Protein AF-A0AAX6MXW3-F1 (afdb_monomer)

Structure (mmCIF, N/CA/C/O backbone):
data_AF-A0AAX6MXW3-F1
#
_entry.id   AF-A0AAX6MXW3-F1
#
loop_
_atom_site.group_PDB
_atom_site.id
_atom_site.type_symbol
_atom_site.label_atom_id
_atom_site.label_alt_id
_atom_site.label_comp_id
_atom_site.label_asym_id
_atom_site.label_entity_id
_atom_site.label_seq_id
_atom_site.pdbx_PDB_ins_code
_atom_site.Cartn_x
_atom_site.Cartn_y
_atom_site.Cartn_z
_atom_site.occupancy
_atom_site.B_iso_or_equiv
_atom_site.auth_seq_id
_atom_site.auth_comp_id
_atom_site.auth_asym_id
_atom_site.auth_atom_id
_atom_site.pdbx_PDB_model_num
ATOM 1 N N . MET A 1 1 ? 44.925 -39.074 -5.040 1.00 27.02 1 MET A N 1
ATOM 2 C CA . MET A 1 1 ? 45.572 -38.226 -4.019 1.00 27.02 1 MET A CA 1
ATOM 3 C C . MET A 1 1 ? 45.218 -36.784 -4.339 1.00 27.02 1 MET A C 1
ATOM 5 O O . MET A 1 1 ? 45.771 -36.233 -5.280 1.00 27.02 1 MET A O 1
ATOM 9 N N . ALA A 1 2 ? 44.197 -36.229 -3.680 1.00 30.31 2 ALA A N 1
ATOM 10 C CA . ALA A 1 2 ? 43.803 -34.839 -3.887 1.00 30.31 2 ALA A CA 1
ATOM 11 C C . ALA A 1 2 ? 44.878 -33.940 -3.267 1.00 30.31 2 ALA A C 1
ATOM 13 O O . ALA A 1 2 ? 45.179 -34.074 -2.083 1.00 30.31 2 ALA A O 1
ATOM 14 N N . SER A 1 3 ? 45.482 -33.079 -4.085 1.00 34.25 3 SER A N 1
ATOM 15 C CA . SER A 1 3 ? 46.321 -31.974 -3.628 1.00 34.25 3 SER A CA 1
ATOM 16 C C . SER A 1 3 ? 45.526 -31.177 -2.591 1.00 34.25 3 SER A C 1
ATOM 18 O O . SER A 1 3 ? 44.526 -30.546 -2.938 1.00 34.25 3 SER A O 1
ATOM 20 N N . GLN A 1 4 ? 45.913 -31.274 -1.316 1.00 42.66 4 GLN A N 1
ATOM 21 C CA . GLN A 1 4 ? 45.408 -30.387 -0.274 1.00 42.66 4 GLN A CA 1
ATOM 22 C C . GLN A 1 4 ? 45.800 -28.974 -0.689 1.00 42.66 4 GLN A C 1
ATOM 24 O O . GLN A 1 4 ? 46.971 -28.600 -0.634 1.00 42.66 4 GLN A O 1
ATOM 29 N N . THR A 1 5 ? 44.834 -28.210 -1.186 1.00 57.94 5 THR A N 1
ATOM 30 C CA . THR A 1 5 ? 45.064 -26.813 -1.531 1.00 57.94 5 THR A CA 1
ATOM 31 C C . THR A 1 5 ? 45.375 -26.100 -0.221 1.00 57.94 5 THR A C 1
ATOM 33 O O . THR A 1 5 ? 44.534 -26.088 0.676 1.00 57.94 5 THR A O 1
ATOM 36 N N . GLN A 1 6 ? 46.605 -25.603 -0.061 1.00 69.12 6 GLN A N 1
ATOM 37 C CA . GLN A 1 6 ? 47.011 -24.915 1.164 1.00 69.12 6 GLN A CA 1
ATOM 38 C C . GLN A 1 6 ? 46.055 -23.750 1.426 1.00 69.12 6 GLN A C 1
ATOM 40 O O . GLN A 1 6 ? 45.820 -22.921 0.544 1.00 69.12 6 GLN A O 1
ATOM 45 N N . LEU A 1 7 ? 45.491 -23.717 2.634 1.00 80.62 7 LEU A N 1
ATOM 46 C CA . LEU A 1 7 ? 44.630 -22.632 3.080 1.00 80.62 7 LEU A CA 1
ATOM 47 C C . LEU A 1 7 ? 45.453 -21.329 3.070 1.00 80.62 7 LEU A C 1
ATOM 49 O O . LEU A 1 7 ? 46.535 -21.308 3.664 1.00 80.62 7 LEU A O 1
ATOM 53 N N . PRO A 1 8 ? 44.999 -20.257 2.394 1.00 85.56 8 PRO A N 1
ATOM 54 C CA . PRO A 1 8 ? 45.670 -18.965 2.447 1.00 85.56 8 PRO A CA 1
ATOM 55 C C . PRO A 1 8 ? 45.870 -18.510 3.894 1.00 85.56 8 PRO A C 1
ATOM 57 O O . PRO A 1 8 ? 44.951 -18.612 4.701 1.00 85.56 8 PRO A O 1
ATOM 60 N N . SER A 1 9 ? 47.034 -17.939 4.212 1.00 82.75 9 SER A N 1
ATOM 61 C CA . SER A 1 9 ? 47.366 -17.471 5.570 1.00 82.75 9 SER A CA 1
ATOM 62 C C . SER A 1 9 ? 46.420 -16.393 6.113 1.00 82.75 9 SER A C 1
ATOM 64 O O . SER A 1 9 ? 46.393 -16.147 7.314 1.00 82.75 9 SER A O 1
ATOM 66 N N . SER A 1 10 ? 45.648 -15.745 5.237 1.00 83.06 10 SER A N 1
ATOM 67 C CA . SER A 1 10 ? 44.632 -14.755 5.593 1.00 83.06 10 SER A CA 1
ATOM 68 C C . SER A 1 10 ? 43.326 -15.355 6.117 1.00 83.06 10 SER A C 1
ATOM 70 O O . SER A 1 10 ? 42.528 -14.611 6.673 1.00 83.06 10 SER A O 1
ATOM 72 N N . ILE A 1 11 ? 43.080 -16.649 5.889 1.00 86.62 11 ILE A N 1
ATOM 73 C CA . ILE A 1 11 ? 41.862 -17.350 6.308 1.00 86.62 11 ILE A CA 1
ATOM 74 C C . ILE A 1 11 ? 42.149 -18.038 7.641 1.00 86.62 11 ILE A C 1
ATOM 76 O O . ILE A 1 11 ? 43.060 -18.860 7.740 1.00 86.62 11 ILE A O 1
ATOM 80 N N . THR A 1 12 ? 41.384 -17.694 8.674 1.00 74.88 12 THR A N 1
ATOM 81 C CA . THR A 1 12 ? 41.641 -18.152 10.050 1.00 74.88 12 THR A CA 1
ATOM 82 C C . THR A 1 12 ? 40.852 -19.402 10.419 1.00 74.88 12 THR A C 1
ATOM 84 O O . THR A 1 12 ? 41.244 -20.119 11.340 1.00 74.88 12 THR A O 1
ATOM 87 N N . THR A 1 13 ? 39.774 -19.701 9.689 1.00 83.50 13 THR A N 1
ATOM 88 C CA . THR A 1 13 ? 38.936 -20.885 9.912 1.00 83.50 13 THR A CA 1
ATOM 89 C C . THR A 1 13 ? 38.940 -21.791 8.677 1.00 83.50 13 THR A C 1
ATOM 91 O O . THR A 1 13 ? 38.786 -21.301 7.561 1.00 83.50 13 THR A O 1
ATOM 94 N N . PRO A 1 14 ? 39.149 -23.112 8.814 1.00 87.31 14 PRO A N 1
ATOM 95 C CA . PRO A 1 14 ? 39.123 -24.006 7.660 1.00 87.31 14 PRO A CA 1
ATOM 96 C C . PRO A 1 14 ? 37.699 -24.117 7.082 1.00 87.31 14 PRO A C 1
ATOM 98 O O . PRO A 1 14 ? 36.737 -24.144 7.855 1.00 87.31 14 PRO A O 1
ATOM 101 N N . PRO A 1 15 ? 37.539 -24.238 5.748 1.00 92.38 15 PRO A N 1
ATOM 102 C CA . PRO A 1 15 ? 36.225 -24.408 5.142 1.00 92.38 15 PRO A CA 1
ATOM 103 C C . PRO A 1 15 ? 35.591 -25.743 5.565 1.00 92.38 15 PRO A C 1
ATOM 105 O O . PRO A 1 15 ? 36.299 -26.750 5.704 1.00 92.38 15 PRO A O 1
ATOM 108 N N . PRO A 1 16 ? 34.257 -25.803 5.719 1.00 92.88 16 PRO A N 1
ATOM 109 C CA . PRO A 1 16 ? 33.567 -27.053 5.993 1.00 92.88 16 PRO A CA 1
ATOM 110 C C . PRO A 1 16 ? 33.750 -28.044 4.838 1.00 92.88 16 PRO A C 1
ATOM 112 O O . PRO A 1 16 ? 33.823 -27.679 3.664 1.00 92.88 16 PRO A O 1
ATOM 115 N N . THR A 1 17 ? 33.801 -29.334 5.173 1.00 91.69 17 THR A N 1
ATOM 116 C CA . THR A 1 17 ? 33.924 -30.388 4.161 1.00 91.69 17 THR A CA 1
ATOM 117 C C . THR A 1 17 ? 32.619 -30.538 3.386 1.00 91.69 17 THR A C 1
ATOM 119 O O . THR A 1 17 ? 31.556 -30.748 3.976 1.00 91.69 17 THR A O 1
ATOM 122 N N . VAL A 1 18 ? 32.719 -30.495 2.057 1.00 94.19 18 VAL A N 1
ATOM 123 C CA . VAL A 1 18 ? 31.606 -30.760 1.143 1.00 94.19 18 VAL A CA 1
ATOM 124 C C . VAL A 1 18 ? 31.901 -32.042 0.364 1.00 94.19 18 VAL A C 1
ATOM 126 O O . VAL A 1 18 ? 32.863 -32.063 -0.407 1.00 94.19 18 VAL A O 1
ATOM 129 N N . PRO A 1 19 ? 31.112 -33.118 0.554 1.00 91.38 19 PRO A N 1
ATOM 130 C CA . PRO A 1 19 ? 31.271 -34.351 -0.208 1.00 91.38 19 PRO A CA 1
ATOM 131 C C . PRO A 1 19 ? 31.205 -34.084 -1.708 1.00 91.38 19 PRO A C 1
ATOM 133 O O . PRO A 1 19 ? 30.452 -33.215 -2.142 1.00 91.38 19 PRO A O 1
ATOM 136 N N . ASP A 1 20 ? 31.983 -34.836 -2.483 1.00 94.25 20 ASP A N 1
ATOM 137 C CA . ASP A 1 20 ? 32.010 -34.768 -3.945 1.00 94.25 20 ASP A CA 1
ATOM 138 C C . ASP A 1 20 ? 32.158 -33.349 -4.531 1.00 94.25 20 ASP A C 1
ATOM 140 O O . ASP A 1 20 ? 31.657 -33.053 -5.619 1.00 94.25 20 ASP A O 1
ATOM 144 N N . SER A 1 21 ? 32.863 -32.471 -3.820 1.00 95.88 21 SER A N 1
ATOM 145 C CA . SER A 1 21 ? 33.215 -31.122 -4.259 1.00 95.88 21 SER A CA 1
ATOM 146 C C . SER A 1 21 ? 34.694 -30.855 -3.992 1.00 95.88 21 SER A C 1
ATOM 148 O O . SER A 1 21 ? 35.274 -31.376 -3.040 1.00 95.88 21 SER A O 1
ATOM 150 N N . ILE A 1 22 ? 35.319 -30.034 -4.832 1.00 96.94 22 ILE A N 1
ATOM 151 C CA . ILE A 1 22 ? 36.692 -29.556 -4.649 1.00 96.94 22 ILE A CA 1
ATOM 152 C C . ILE A 1 22 ? 36.622 -28.080 -4.267 1.00 96.94 22 ILE A C 1
ATOM 154 O O . ILE A 1 22 ? 36.053 -27.277 -5.008 1.00 96.94 22 ILE A O 1
ATOM 158 N N . ILE A 1 23 ? 37.209 -27.738 -3.121 1.00 97.12 23 ILE A N 1
ATOM 159 C CA . ILE A 1 23 ? 37.281 -26.372 -2.596 1.00 97.12 23 ILE A CA 1
ATOM 160 C C . ILE A 1 23 ? 38.716 -25.873 -2.738 1.00 97.12 23 ILE A C 1
ATOM 162 O O . ILE A 1 23 ? 39.649 -26.569 -2.343 1.00 97.12 23 ILE A O 1
ATOM 166 N N . SER A 1 24 ? 38.904 -24.692 -3.324 1.00 96.38 24 SER A N 1
ATOM 167 C CA . SER A 1 24 ? 40.233 -24.119 -3.571 1.00 96.38 24 SER A CA 1
ATOM 168 C C . SER A 1 24 ? 40.210 -22.586 -3.582 1.00 96.38 24 SER A C 1
ATOM 170 O O . SER A 1 24 ? 39.143 -21.977 -3.637 1.00 96.38 24 SER A O 1
ATOM 172 N N . PHE A 1 25 ? 41.392 -21.962 -3.547 1.00 96.56 25 PHE A N 1
ATOM 173 C CA . PHE A 1 25 ? 41.566 -20.503 -3.477 1.00 96.56 25 PHE A CA 1
ATOM 174 C C . PHE A 1 25 ? 42.550 -20.015 -4.557 1.00 96.56 25 PHE A C 1
ATOM 176 O O . PHE A 1 25 ? 43.692 -19.666 -4.256 1.00 96.56 25 PHE A O 1
ATOM 183 N N . PRO A 1 26 ? 42.162 -20.047 -5.844 1.00 94.94 26 PRO A N 1
ATOM 184 C CA . PRO A 1 26 ? 43.084 -19.833 -6.966 1.00 94.94 26 PRO A CA 1
ATOM 185 C C . PRO A 1 26 ? 43.507 -18.370 -7.173 1.00 94.94 26 PRO A C 1
ATOM 187 O O . PRO A 1 26 ? 44.407 -18.104 -7.974 1.00 94.94 26 PRO A O 1
ATOM 190 N N . ARG A 1 27 ? 42.847 -17.412 -6.509 1.00 95.56 27 ARG A N 1
ATOM 191 C CA . ARG A 1 27 ? 43.162 -15.976 -6.535 1.00 95.56 27 ARG A CA 1
ATOM 192 C C . ARG A 1 27 ? 42.950 -15.377 -5.135 1.00 95.56 27 ARG A C 1
ATOM 194 O O . ARG A 1 27 ? 42.122 -15.895 -4.383 1.00 95.56 27 ARG A O 1
ATOM 201 N N . PRO A 1 28 ? 43.650 -14.284 -4.775 1.00 93.00 28 PRO A N 1
ATOM 202 C CA . PRO A 1 28 ? 43.425 -13.599 -3.503 1.00 93.00 28 PRO A CA 1
ATOM 203 C C . PRO A 1 28 ? 41.952 -13.225 -3.318 1.00 93.00 28 PRO A C 1
ATOM 205 O O . PRO A 1 28 ? 41.339 -12.685 -4.236 1.00 93.00 28 PRO A O 1
ATOM 208 N N . HIS A 1 29 ? 41.408 -13.494 -2.130 1.00 95.25 29 HIS A N 1
ATOM 209 C CA . HIS A 1 29 ? 40.016 -13.213 -1.752 1.00 95.25 29 HIS A CA 1
ATOM 210 C C . HIS A 1 29 ? 38.926 -13.957 -2.550 1.00 95.25 29 HIS A C 1
ATOM 212 O O . HIS A 1 29 ? 37.743 -13.644 -2.382 1.00 95.25 29 HIS A O 1
ATOM 218 N N . VAL A 1 30 ? 39.293 -14.932 -3.393 1.00 97.62 30 VAL A N 1
ATOM 219 C CA . VAL A 1 30 ? 38.350 -15.684 -4.232 1.00 97.62 30 VAL A CA 1
ATOM 220 C C . VAL A 1 30 ? 38.250 -17.138 -3.780 1.00 97.62 30 VAL A C 1
ATOM 222 O O . VAL A 1 30 ? 39.250 -17.856 -3.739 1.00 97.62 30 VAL A O 1
ATOM 225 N N . LEU A 1 31 ? 37.024 -17.575 -3.495 1.00 98.12 31 LEU A N 1
ATOM 226 C CA . LEU A 1 31 ? 36.678 -18.977 -3.253 1.00 98.12 31 LEU A CA 1
ATOM 227 C C . LEU A 1 31 ? 36.300 -19.655 -4.574 1.00 98.12 31 LEU A C 1
ATOM 229 O O . LEU A 1 31 ? 35.470 -19.130 -5.308 1.00 98.12 31 LEU A O 1
ATOM 233 N N . LEU A 1 32 ? 36.851 -20.834 -4.864 1.00 98.44 32 LEU A N 1
ATOM 234 C CA . LEU A 1 32 ? 36.419 -21.678 -5.980 1.00 98.44 32 LEU A CA 1
ATOM 235 C C . LEU A 1 32 ? 35.814 -22.984 -5.460 1.00 98.44 32 LEU A C 1
ATOM 237 O O . LEU A 1 32 ? 36.492 -23.775 -4.800 1.00 98.44 32 LEU A O 1
ATOM 241 N N . VAL A 1 33 ? 34.558 -23.226 -5.834 1.00 98.44 33 VAL A N 1
ATOM 242 C CA . VAL A 1 33 ? 33.805 -24.454 -5.562 1.00 98.44 33 VAL A CA 1
ATOM 243 C C . VAL A 1 33 ? 33.610 -25.218 -6.870 1.00 98.44 33 VAL A C 1
ATOM 245 O O . VAL A 1 33 ? 32.969 -24.732 -7.796 1.00 98.44 33 VAL A O 1
ATOM 248 N N . THR A 1 34 ? 34.159 -26.427 -6.967 1.00 98.31 34 THR A N 1
ATOM 249 C CA . THR A 1 34 ? 33.989 -27.294 -8.144 1.00 98.31 34 THR A CA 1
ATOM 250 C C . THR A 1 34 ? 33.186 -28.533 -7.776 1.00 98.31 34 THR A C 1
ATOM 252 O O . THR A 1 34 ? 33.670 -29.371 -7.017 1.00 98.31 34 THR A O 1
ATOM 255 N N . LEU A 1 35 ? 31.987 -28.687 -8.338 1.00 98.25 35 LEU A N 1
ATOM 256 C CA . LEU A 1 35 ? 31.195 -29.912 -8.199 1.00 98.25 35 LEU A CA 1
ATOM 257 C C . LEU A 1 35 ? 31.910 -31.070 -8.911 1.00 98.25 35 LEU A C 1
ATOM 259 O O . LEU A 1 35 ? 32.283 -30.963 -10.082 1.00 98.25 35 LEU A O 1
ATOM 263 N N . ASN A 1 36 ? 32.119 -32.184 -8.211 1.00 97.44 36 ASN A N 1
ATOM 264 C CA . ASN A 1 36 ? 33.025 -33.249 -8.636 1.00 97.44 36 ASN A CA 1
ATOM 265 C C . ASN A 1 36 ? 32.367 -34.640 -8.669 1.00 97.44 36 ASN A C 1
ATOM 267 O O . ASN A 1 36 ? 32.914 -35.616 -8.156 1.00 97.44 36 ASN A O 1
ATOM 271 N N . ARG A 1 37 ? 31.213 -34.745 -9.345 1.00 96.56 37 ARG A N 1
ATOM 272 C CA . ARG A 1 37 ? 30.553 -36.019 -9.709 1.00 96.56 37 ARG A CA 1
ATOM 273 C C . ARG A 1 37 ? 30.430 -36.144 -11.236 1.00 96.56 37 ARG A C 1
ATOM 275 O O . ARG A 1 37 ? 29.319 -36.284 -11.757 1.00 96.56 37 ARG A O 1
ATOM 282 N N . PRO A 1 38 ? 31.536 -36.108 -12.006 1.00 96.38 38 PRO A N 1
ATOM 283 C CA . PRO A 1 38 ? 31.471 -35.967 -13.464 1.00 96.38 38 PRO A CA 1
ATOM 284 C C . PRO A 1 38 ? 30.775 -37.152 -14.151 1.00 96.38 38 PRO A C 1
ATOM 286 O O . PRO A 1 38 ? 30.118 -36.976 -15.178 1.00 96.38 38 PRO A O 1
ATOM 289 N N . LYS A 1 39 ? 30.853 -38.357 -13.564 1.00 96.19 39 LYS A N 1
ATOM 290 C CA . LYS A 1 39 ? 30.149 -39.556 -14.057 1.00 96.19 39 LYS A CA 1
ATOM 291 C C . LYS A 1 39 ? 28.622 -39.431 -13.945 1.00 96.19 39 LYS A C 1
ATOM 293 O O . LYS A 1 39 ? 27.913 -40.001 -14.767 1.00 96.19 39 LYS A O 1
ATOM 298 N N . GLN A 1 40 ? 28.129 -38.673 -12.967 1.00 96.50 40 GLN A N 1
ATOM 299 C CA . GLN A 1 40 ? 26.714 -38.364 -12.738 1.00 96.50 40 GLN A CA 1
ATOM 300 C C . GLN A 1 40 ? 26.344 -36.965 -13.253 1.00 96.50 40 GLN A C 1
ATOM 302 O O . GLN A 1 40 ? 25.314 -36.422 -12.867 1.00 96.50 40 GLN A O 1
ATOM 307 N N . LEU A 1 41 ? 27.178 -36.359 -14.108 1.00 96.94 41 LEU A N 1
ATOM 308 C CA . LEU A 1 41 ? 26.967 -35.006 -14.642 1.00 96.94 41 LEU A CA 1
ATOM 309 C C . LEU A 1 41 ? 26.799 -33.944 -13.548 1.00 96.94 41 LEU A C 1
ATOM 311 O O . LEU A 1 41 ? 26.042 -32.988 -13.707 1.00 96.94 41 LEU A O 1
ATOM 315 N N . ASN A 1 42 ? 27.509 -34.133 -12.434 1.00 97.69 42 ASN A N 1
ATOM 316 C CA . ASN A 1 42 ? 27.457 -33.266 -11.262 1.00 97.69 42 ASN A CA 1
ATOM 317 C C . ASN A 1 42 ? 26.039 -33.101 -10.695 1.00 97.69 42 ASN A C 1
ATOM 319 O O . ASN A 1 42 ? 25.721 -32.059 -10.127 1.00 97.69 42 ASN A O 1
ATOM 323 N N . ALA A 1 43 ? 25.180 -34.117 -10.854 1.00 96.19 43 ALA A N 1
ATOM 324 C CA . ALA A 1 43 ? 23.908 -34.170 -10.148 1.00 96.19 43 ALA A CA 1
ATOM 325 C C . ALA A 1 43 ? 24.154 -34.155 -8.632 1.00 96.19 43 ALA A C 1
ATOM 327 O O . ALA A 1 43 ? 25.063 -34.837 -8.151 1.00 96.19 43 ALA A O 1
ATOM 328 N N . ILE A 1 44 ? 23.369 -33.381 -7.884 1.00 94.25 44 ILE A N 1
ATOM 329 C CA . ILE A 1 44 ? 23.595 -33.170 -6.449 1.00 94.25 44 ILE A CA 1
ATOM 330 C C . ILE A 1 44 ? 22.703 -34.142 -5.651 1.00 94.25 44 ILE A C 1
ATOM 332 O O . ILE A 1 44 ? 21.479 -34.080 -5.797 1.00 94.25 44 ILE A O 1
ATOM 336 N N . PRO A 1 45 ? 23.284 -35.049 -4.838 1.00 91.44 45 PRO A N 1
ATOM 337 C CA . PRO A 1 45 ? 22.541 -35.912 -3.933 1.00 91.44 45 PRO A CA 1
ATOM 338 C C . PRO A 1 45 ? 22.134 -35.145 -2.671 1.00 91.44 45 PRO A C 1
ATOM 340 O O . PRO A 1 45 ? 22.738 -34.127 -2.309 1.00 91.44 45 PRO A O 1
ATOM 343 N N . ARG A 1 46 ? 21.139 -35.659 -1.944 1.00 85.56 46 ARG A N 1
ATOM 344 C CA . ARG A 1 46 ? 20.495 -34.907 -0.855 1.00 85.56 46 ARG A CA 1
ATOM 345 C C . ARG A 1 46 ? 21.461 -34.387 0.229 1.00 85.56 46 ARG A C 1
ATOM 347 O O . ARG A 1 46 ? 21.356 -33.208 0.577 1.00 85.56 46 ARG A O 1
ATOM 354 N N . PRO A 1 47 ? 22.426 -35.175 0.748 1.00 88.50 47 PRO A N 1
ATOM 355 C CA . PRO A 1 47 ? 23.347 -34.700 1.787 1.00 88.50 47 PRO A CA 1
ATOM 356 C C . PRO A 1 47 ? 24.263 -33.558 1.329 1.00 88.50 47 PRO A C 1
ATOM 358 O O . PRO A 1 47 ? 24.671 -32.724 2.139 1.00 88.50 47 PRO A O 1
ATOM 361 N N . GLN A 1 48 ? 24.580 -33.503 0.031 1.00 93.00 48 GLN A N 1
ATOM 362 C CA . GLN A 1 48 ? 25.483 -32.495 -0.514 1.00 93.00 48 GLN A CA 1
ATOM 363 C C . GLN A 1 48 ? 24.840 -31.099 -0.500 1.00 93.00 48 GLN A C 1
ATOM 365 O O . GLN A 1 48 ? 25.563 -30.124 -0.326 1.00 93.00 48 GLN A O 1
ATOM 370 N N . HIS A 1 49 ? 23.504 -30.975 -0.577 1.00 91.50 49 HIS A N 1
ATOM 371 C CA . HIS A 1 49 ? 22.827 -29.674 -0.457 1.00 91.50 49 HIS A CA 1
ATOM 372 C C . HIS A 1 49 ? 23.122 -28.981 0.879 1.00 91.50 49 HIS A C 1
ATOM 374 O O . HIS A 1 49 ? 23.507 -27.817 0.891 1.00 91.50 49 HIS A O 1
ATOM 380 N N . PHE A 1 50 ? 22.986 -29.701 1.997 1.00 91.00 50 PHE A N 1
ATOM 381 C CA . PHE A 1 50 ? 23.252 -29.163 3.336 1.00 91.00 50 PHE A CA 1
ATOM 382 C C . PHE A 1 50 ? 24.736 -28.867 3.557 1.00 91.00 50 PHE A C 1
ATOM 384 O O . PHE A 1 50 ? 25.094 -27.936 4.271 1.00 91.00 50 PHE A O 1
ATOM 391 N N . ALA A 1 51 ? 25.619 -29.680 2.971 1.00 93.06 51 ALA A N 1
ATOM 392 C CA . ALA A 1 51 ? 27.052 -29.429 3.049 1.00 93.06 51 ALA A CA 1
ATOM 393 C C . ALA A 1 51 ? 27.448 -28.161 2.279 1.00 93.06 51 ALA A C 1
ATOM 395 O O . ALA A 1 51 ? 28.266 -27.389 2.772 1.00 93.06 51 ALA A O 1
ATOM 396 N N . LEU A 1 52 ? 26.838 -27.930 1.113 1.00 95.25 52 LEU A N 1
ATOM 397 C CA . LEU A 1 52 ? 27.015 -26.700 0.350 1.00 95.25 52 LEU A CA 1
ATOM 398 C C . LEU A 1 52 ? 26.448 -25.481 1.091 1.00 95.25 52 LEU A C 1
ATOM 400 O O . LEU A 1 52 ? 27.148 -24.485 1.170 1.00 95.25 52 LEU A O 1
ATOM 404 N N . GLU A 1 53 ? 25.256 -25.563 1.696 1.00 93.00 53 GLU A N 1
ATOM 405 C CA . GLU A 1 53 ? 24.699 -24.468 2.519 1.00 93.00 53 GLU A CA 1
ATOM 406 C C . GLU A 1 53 ? 25.687 -24.011 3.600 1.00 93.00 53 GLU A C 1
ATOM 408 O O . GLU A 1 53 ? 26.083 -22.849 3.615 1.00 93.00 53 GLU A O 1
ATOM 413 N N . ARG A 1 54 ? 26.215 -24.948 4.401 1.00 93.06 54 ARG A N 1
ATOM 414 C CA . ARG A 1 54 ? 27.224 -24.623 5.423 1.00 93.06 54 ARG A CA 1
ATOM 415 C C . ARG A 1 54 ? 28.485 -23.980 4.846 1.00 93.06 54 ARG A C 1
ATOM 417 O O . ARG A 1 54 ? 29.120 -23.172 5.517 1.00 93.06 54 ARG A O 1
ATOM 424 N N . LEU A 1 55 ? 28.888 -24.366 3.635 1.00 95.88 55 LEU A N 1
ATOM 425 C CA . LEU A 1 55 ? 30.027 -23.751 2.954 1.00 95.88 55 LEU A CA 1
ATOM 426 C C . LEU A 1 55 ? 29.730 -22.304 2.557 1.00 95.88 55 LEU A C 1
ATOM 428 O O . LEU A 1 55 ? 30.613 -21.460 2.695 1.00 95.88 55 LEU A O 1
ATOM 432 N N . TRP A 1 56 ? 28.520 -22.013 2.080 1.00 95.00 56 TRP A N 1
ATOM 433 C CA . TRP A 1 56 ? 28.115 -20.651 1.736 1.00 95.00 56 TRP A CA 1
ATOM 434 C C . TRP A 1 56 ? 28.001 -19.764 2.974 1.00 95.00 56 TRP A C 1
ATOM 436 O O . TRP A 1 56 ? 28.504 -18.644 2.944 1.00 95.00 56 TRP A O 1
ATOM 446 N N . ASP A 1 57 ? 27.460 -20.290 4.074 1.00 89.88 57 ASP A N 1
ATOM 447 C CA . ASP A 1 57 ? 27.401 -19.579 5.356 1.00 89.88 57 ASP A CA 1
ATOM 448 C C . ASP A 1 57 ? 28.807 -19.253 5.876 1.00 89.88 57 ASP A C 1
ATOM 450 O O . ASP A 1 57 ? 29.096 -18.123 6.273 1.00 89.88 57 ASP A O 1
ATOM 454 N N . TRP A 1 58 ? 29.722 -20.228 5.809 1.00 92.50 58 TRP A N 1
ATOM 455 C CA . TRP A 1 58 ? 31.131 -20.020 6.141 1.00 92.50 58 TRP A CA 1
ATOM 456 C C . TRP A 1 58 ? 31.786 -18.970 5.233 1.00 92.50 58 TRP A C 1
ATOM 458 O O . TRP A 1 58 ? 32.502 -18.091 5.709 1.00 92.50 58 TRP A O 1
ATOM 468 N N . TYR A 1 59 ? 31.523 -19.030 3.927 1.00 94.00 59 TYR A N 1
ATOM 469 C CA . TYR A 1 59 ? 32.032 -18.063 2.957 1.00 94.00 59 TYR A CA 1
ATOM 470 C C . TYR A 1 59 ? 31.551 -16.637 3.257 1.00 94.00 59 TYR A C 1
ATOM 472 O O . TYR A 1 59 ? 32.341 -15.694 3.167 1.00 94.00 59 TYR A O 1
ATOM 480 N N . ASP A 1 60 ? 30.288 -16.465 3.648 1.00 90.62 60 ASP A N 1
ATOM 481 C CA . ASP A 1 60 ? 29.738 -15.170 4.046 1.00 90.62 60 ASP A CA 1
ATOM 482 C C . ASP A 1 60 ? 30.362 -14.650 5.347 1.00 90.62 60 ASP A C 1
ATOM 484 O O . ASP A 1 60 ? 30.694 -13.465 5.425 1.00 90.62 60 ASP A O 1
ATOM 488 N N . ALA A 1 61 ? 30.649 -15.531 6.306 1.00 87.38 61 ALA A N 1
ATOM 489 C CA . ALA A 1 61 ? 31.306 -15.166 7.559 1.00 87.38 61 ALA A CA 1
ATOM 490 C C . ALA A 1 61 ? 32.811 -14.852 7.407 1.00 87.38 61 ALA A C 1
ATOM 492 O O . ALA A 1 61 ? 33.331 -14.009 8.132 1.00 87.38 61 ALA A O 1
ATOM 493 N N . GLU A 1 62 ? 33.525 -15.484 6.465 1.00 91.38 62 GLU A N 1
ATOM 494 C CA . GLU A 1 62 ? 34.990 -15.376 6.340 1.00 91.38 62 GLU A CA 1
ATOM 495 C C . GLU A 1 62 ? 35.443 -14.015 5.755 1.00 91.38 62 GLU A C 1
ATOM 497 O O . GLU A 1 62 ? 35.306 -13.784 4.545 1.00 91.38 62 GLU A O 1
ATOM 502 N N . PRO A 1 63 ? 36.024 -13.094 6.552 1.00 89.00 63 PRO A N 1
ATOM 503 C CA . PRO A 1 63 ? 36.314 -11.719 6.125 1.00 89.00 63 PRO A CA 1
ATOM 504 C C . PRO A 1 63 ? 37.340 -11.620 4.997 1.00 89.00 63 PRO A C 1
ATOM 506 O O . PRO A 1 63 ? 37.358 -10.640 4.248 1.00 89.00 63 PRO A O 1
ATOM 509 N N . ALA A 1 64 ? 38.229 -12.609 4.884 1.00 91.94 64 ALA A N 1
ATOM 510 C CA . ALA A 1 64 ? 39.246 -12.627 3.847 1.00 91.94 64 ALA A CA 1
ATOM 511 C C . ALA A 1 64 ? 38.684 -12.970 2.463 1.00 91.94 64 ALA A C 1
ATOM 513 O O . ALA A 1 64 ? 39.382 -12.750 1.474 1.00 91.94 64 ALA A O 1
ATOM 514 N N . LEU A 1 65 ? 37.454 -13.476 2.358 1.00 94.81 65 LEU A N 1
ATOM 515 C CA . LEU A 1 65 ? 36.814 -13.816 1.089 1.00 94.81 65 LEU A CA 1
ATOM 516 C C . LEU A 1 65 ? 35.818 -12.732 0.667 1.00 94.81 65 LEU A C 1
ATOM 518 O O . LEU A 1 65 ? 35.075 -12.198 1.487 1.00 94.81 65 LEU A O 1
ATOM 522 N N . ARG A 1 66 ? 35.816 -12.403 -0.631 1.00 95.06 66 ARG A N 1
ATOM 523 C CA . ARG A 1 66 ? 35.049 -11.275 -1.197 1.00 95.06 66 ARG A CA 1
ATOM 524 C C . ARG A 1 66 ? 34.201 -11.646 -2.411 1.00 95.06 66 ARG A C 1
ATOM 526 O O . ARG A 1 66 ? 33.212 -10.980 -2.675 1.00 95.06 66 ARG A O 1
ATOM 533 N N . CYS A 1 67 ? 34.566 -12.694 -3.146 1.00 98.00 67 CYS A N 1
ATOM 534 C CA . CYS A 1 67 ? 33.797 -13.214 -4.280 1.00 98.00 67 CYS A CA 1
ATOM 535 C C . CYS A 1 67 ? 33.998 -14.734 -4.376 1.00 98.00 67 CYS A C 1
ATOM 537 O O . CYS A 1 67 ? 35.073 -15.230 -4.029 1.00 98.00 67 CYS A O 1
ATOM 539 N N . ALA A 1 68 ? 32.981 -15.475 -4.803 1.00 98.38 68 ALA A N 1
ATOM 540 C CA . ALA A 1 68 ? 33.091 -16.907 -5.051 1.00 98.38 68 ALA A CA 1
ATOM 541 C C . ALA A 1 68 ? 32.803 -17.239 -6.516 1.00 98.38 68 ALA A C 1
ATOM 543 O O . ALA A 1 68 ? 32.038 -16.553 -7.190 1.00 98.38 68 ALA A O 1
ATOM 544 N N . VAL A 1 69 ? 33.400 -18.326 -6.993 1.00 98.81 69 VAL A N 1
ATOM 545 C CA . VAL A 1 69 ? 33.102 -18.945 -8.282 1.00 98.81 69 VAL A CA 1
ATOM 546 C C . VAL A 1 69 ? 32.643 -20.373 -8.032 1.00 98.81 69 VAL A C 1
ATOM 548 O O . VAL A 1 69 ? 33.294 -21.114 -7.294 1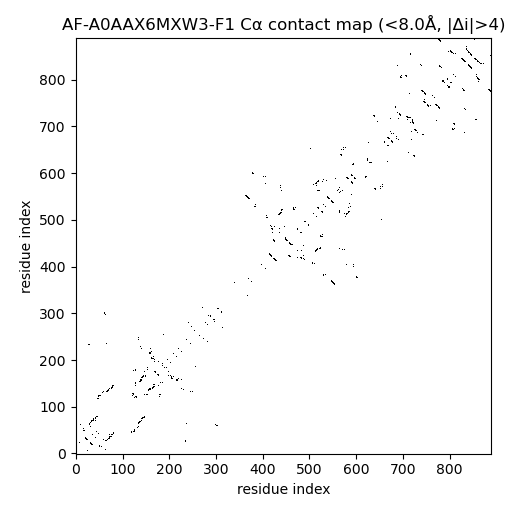.00 98.81 69 VAL A O 1
ATOM 551 N N . ILE A 1 70 ? 31.549 -20.777 -8.673 1.00 98.56 70 ILE A N 1
ATOM 552 C CA . ILE A 1 70 ? 31.110 -22.171 -8.722 1.00 98.56 70 ILE A CA 1
ATOM 553 C C . ILE A 1 70 ? 31.195 -22.712 -10.150 1.00 98.56 70 ILE A C 1
ATOM 555 O O . ILE A 1 70 ? 30.818 -22.040 -11.108 1.00 98.56 70 ILE A O 1
ATOM 559 N N . THR A 1 71 ? 31.687 -23.940 -10.303 1.00 98.56 71 THR A N 1
ATOM 560 C CA . THR A 1 71 ? 31.758 -24.649 -11.589 1.00 98.56 71 THR A CA 1
ATOM 561 C C . THR A 1 71 ? 31.561 -26.158 -11.416 1.00 98.56 71 THR A C 1
ATOM 563 O O . THR A 1 71 ? 31.473 -26.654 -10.290 1.00 98.56 71 THR A O 1
ATOM 566 N N . GLY A 1 72 ? 31.497 -26.906 -12.519 1.00 97.75 72 GLY A N 1
ATOM 567 C CA . GLY A 1 72 ? 31.427 -28.365 -12.516 1.00 97.75 72 GLY A CA 1
ATOM 568 C C . GLY A 1 72 ? 32.641 -29.014 -13.178 1.00 97.75 72 GLY A C 1
ATOM 569 O O . GLY A 1 72 ? 33.222 -28.500 -14.128 1.00 97.75 72 GLY A O 1
ATOM 570 N N . SER A 1 73 ? 33.026 -30.192 -12.699 1.00 96.81 73 SER A N 1
ATOM 571 C CA . SER A 1 73 ? 34.040 -31.021 -13.354 1.00 96.81 73 SER A CA 1
ATOM 572 C C . SER A 1 73 ? 33.485 -31.730 -14.601 1.00 96.81 73 SER A C 1
ATOM 574 O O . SER A 1 73 ? 32.321 -32.138 -14.655 1.00 96.81 73 SER A O 1
ATOM 576 N N . GLY A 1 74 ? 34.330 -31.939 -15.612 1.00 95.00 74 GLY A N 1
ATOM 577 C CA . GLY A 1 74 ? 33.953 -32.665 -16.827 1.00 95.00 74 GLY A CA 1
ATOM 578 C C . GLY A 1 74 ? 32.962 -31.898 -17.712 1.00 95.00 74 GLY A C 1
ATOM 579 O O . GLY A 1 74 ? 33.071 -30.690 -17.883 1.00 95.00 74 GLY A O 1
ATOM 580 N N . ARG A 1 75 ? 32.007 -32.616 -18.317 1.00 95.31 75 ARG A N 1
ATOM 581 C CA . ARG A 1 75 ? 31.125 -32.087 -19.381 1.00 95.31 75 ARG A CA 1
ATOM 582 C C . ARG A 1 75 ? 29.862 -31.360 -18.898 1.00 95.31 75 ARG A C 1
ATOM 584 O O . ARG A 1 75 ? 29.030 -30.970 -19.716 1.00 95.31 75 ARG A O 1
ATOM 591 N N . ALA A 1 76 ? 29.653 -31.267 -17.591 1.00 97.31 76 ALA A N 1
ATOM 592 C CA . ALA A 1 76 ? 28.454 -30.680 -17.008 1.00 97.31 76 ALA A CA 1
ATOM 593 C C . ALA A 1 76 ? 28.837 -29.649 -15.955 1.00 97.31 76 ALA A C 1
ATOM 595 O O . ALA A 1 76 ? 29.778 -29.865 -15.197 1.00 97.31 76 ALA A O 1
ATOM 596 N N . PHE A 1 77 ? 28.070 -28.568 -15.884 1.00 98.31 77 PHE A N 1
ATOM 597 C CA . PHE A 1 77 ? 28.057 -27.716 -14.706 1.00 98.31 77 PHE A CA 1
ATOM 598 C C . PHE A 1 77 ? 27.298 -28.445 -13.591 1.00 98.31 77 PHE A C 1
ATOM 600 O O . PHE A 1 77 ? 27.895 -28.847 -12.596 1.00 98.31 77 PHE A O 1
ATOM 607 N N . CYS A 1 78 ? 26.012 -28.723 -13.820 1.00 97.94 78 CYS A N 1
ATOM 608 C CA . CYS A 1 78 ? 25.158 -29.537 -12.960 1.00 97.94 78 CYS A CA 1
ATOM 609 C C . CYS A 1 78 ? 23.901 -29.970 -13.731 1.00 97.94 78 CYS A C 1
ATOM 611 O O . CYS A 1 78 ? 23.249 -29.150 -14.382 1.00 97.94 78 CYS A O 1
ATOM 613 N N . ALA A 1 79 ? 23.548 -31.254 -13.654 1.00 95.81 79 ALA A N 1
ATOM 614 C CA . ALA A 1 79 ? 22.352 -31.810 -14.293 1.00 95.81 79 ALA A CA 1
ATOM 615 C C . ALA A 1 79 ? 21.087 -31.802 -13.406 1.00 95.81 79 ALA A C 1
ATOM 617 O O . ALA A 1 79 ? 20.064 -32.341 -13.824 1.00 95.81 79 ALA A O 1
ATOM 618 N N . GLY A 1 80 ? 21.145 -31.214 -12.206 1.00 92.31 80 GLY A N 1
ATOM 619 C CA . GLY A 1 80 ? 20.025 -31.149 -11.263 1.00 92.31 80 GLY A CA 1
ATOM 620 C C . GLY A 1 80 ? 20.100 -32.205 -10.157 1.00 92.31 80 GLY A C 1
ATOM 621 O O . GLY A 1 80 ? 21.189 -32.609 -9.745 1.00 92.31 80 GLY A O 1
ATOM 622 N N . ALA A 1 81 ? 18.947 -32.602 -9.614 1.00 89.62 81 ALA A N 1
ATOM 623 C CA . ALA A 1 81 ? 18.861 -33.567 -8.515 1.00 89.62 81 ALA A CA 1
ATOM 624 C C . ALA A 1 81 ? 19.312 -34.977 -8.940 1.00 89.62 81 ALA A C 1
ATOM 626 O O . ALA A 1 81 ? 19.121 -35.384 -10.087 1.00 89.62 81 ALA A O 1
ATOM 627 N N . ASP A 1 82 ? 19.859 -35.759 -8.005 1.00 87.62 82 ASP A N 1
ATOM 628 C CA . ASP A 1 82 ? 20.135 -37.183 -8.233 1.00 87.62 82 ASP A CA 1
ATOM 629 C C . ASP A 1 82 ? 18.827 -38.006 -8.215 1.00 87.62 82 ASP A C 1
ATOM 631 O O . ASP A 1 82 ? 18.384 -38.513 -7.184 1.00 87.62 82 ASP A O 1
ATOM 635 N N . LEU A 1 83 ? 18.167 -38.123 -9.374 1.00 82.81 83 LEU A N 1
ATOM 636 C CA . LEU A 1 83 ? 16.852 -38.776 -9.490 1.00 82.81 83 LEU A CA 1
ATOM 637 C C . LEU A 1 83 ? 16.866 -40.277 -9.145 1.00 82.81 83 LEU A C 1
ATOM 639 O O . LEU A 1 83 ? 15.827 -40.820 -8.776 1.00 82.81 83 LEU A O 1
ATOM 643 N N . LYS A 1 84 ? 18.022 -40.954 -9.210 1.00 80.81 84 LYS A N 1
ATOM 644 C CA . LYS A 1 84 ? 18.139 -42.365 -8.789 1.00 80.81 84 LYS A CA 1
ATOM 645 C C . LYS A 1 84 ? 17.979 -42.514 -7.278 1.00 80.81 84 LYS A C 1
ATOM 647 O O . LYS A 1 84 ? 17.382 -43.481 -6.806 1.00 80.81 84 LYS A O 1
ATOM 652 N N . GLU A 1 85 ? 18.488 -41.541 -6.523 1.00 77.75 85 GLU A N 1
ATOM 653 C CA . GLU A 1 85 ? 18.273 -41.454 -5.079 1.00 77.75 85 GLU A CA 1
ATOM 654 C C . GLU A 1 85 ? 16.780 -41.247 -4.776 1.00 77.75 85 GLU A C 1
ATOM 656 O O . GLU A 1 85 ? 16.224 -41.928 -3.917 1.00 77.75 85 GLU A O 1
ATOM 661 N N . TRP A 1 86 ? 16.103 -40.369 -5.526 1.00 73.75 86 TRP A N 1
ATOM 662 C CA . TRP A 1 86 ? 14.663 -40.126 -5.367 1.00 73.75 86 TRP A CA 1
ATOM 663 C C . TRP A 1 86 ? 13.808 -41.363 -5.641 1.00 73.75 86 TRP A C 1
ATOM 665 O O . TRP A 1 86 ? 12.922 -41.671 -4.845 1.00 73.75 86 TRP A O 1
ATOM 675 N N . ASP A 1 87 ? 14.089 -42.092 -6.719 1.00 76.94 87 ASP A N 1
ATOM 676 C CA . ASP A 1 87 ? 13.369 -43.320 -7.070 1.00 76.94 87 ASP A CA 1
ATOM 677 C C . ASP A 1 87 ? 13.535 -44.413 -5.998 1.00 76.94 87 ASP A C 1
ATOM 679 O O . ASP A 1 87 ? 12.566 -45.045 -5.567 1.00 76.94 87 ASP A O 1
ATOM 683 N N . THR A 1 88 ? 14.750 -44.553 -5.458 1.00 74.56 88 THR A N 1
ATOM 684 C CA . THR A 1 88 ? 15.054 -45.491 -4.364 1.00 74.56 88 THR A CA 1
ATOM 685 C C . THR A 1 88 ? 14.301 -45.124 -3.075 1.00 74.56 88 THR A C 1
ATOM 687 O O . THR A 1 88 ? 13.777 -45.997 -2.376 1.00 74.56 88 THR A O 1
ATOM 690 N N . ILE A 1 89 ? 14.198 -43.828 -2.759 1.00 68.19 89 ILE A N 1
ATOM 691 C CA . ILE A 1 89 ? 13.455 -43.319 -1.594 1.00 68.19 89 ILE A CA 1
ATOM 692 C C . ILE A 1 89 ? 11.940 -43.523 -1.760 1.00 68.19 89 ILE A C 1
ATOM 694 O O . ILE A 1 89 ? 11.257 -43.894 -0.804 1.00 68.19 89 ILE A O 1
ATOM 698 N N . ASN A 1 90 ? 11.404 -43.322 -2.965 1.00 69.38 90 ASN A N 1
ATOM 699 C CA . ASN A 1 90 ? 9.985 -43.550 -3.248 1.00 69.38 90 ASN A CA 1
ATOM 700 C C . ASN A 1 90 ? 9.631 -45.045 -3.178 1.00 69.38 90 ASN A C 1
ATOM 702 O O . ASN A 1 90 ? 8.630 -45.419 -2.566 1.00 69.38 90 ASN A O 1
ATOM 706 N N . SER A 1 91 ? 10.498 -45.909 -3.706 1.00 66.62 91 SER A N 1
ATOM 707 C CA . SER A 1 91 ? 10.304 -47.364 -3.708 1.00 66.62 91 SER A CA 1
ATOM 708 C C . SER A 1 91 ? 10.373 -47.981 -2.303 1.00 66.62 91 SER A C 1
ATOM 710 O O . SER A 1 91 ? 9.580 -48.857 -1.969 1.00 66.62 91 SER A O 1
ATOM 712 N N . SER A 1 92 ? 11.253 -47.474 -1.434 1.00 57.25 92 SER A N 1
ATOM 713 C CA . SER A 1 92 ? 11.397 -47.935 -0.039 1.00 57.25 92 SER A CA 1
ATOM 714 C C . SER A 1 92 ? 10.293 -47.448 0.912 1.00 57.25 92 SER A C 1
ATOM 716 O O . SER A 1 92 ? 10.165 -47.960 2.020 1.00 57.25 92 SER A O 1
ATOM 718 N N . SER A 1 93 ? 9.457 -46.496 0.481 1.00 52.00 93 SER A N 1
ATOM 719 C CA . SER A 1 93 ? 8.302 -45.999 1.248 1.00 52.00 93 SER A CA 1
ATOM 720 C C . SER A 1 93 ? 7.048 -46.879 1.110 1.00 52.00 93 SER A C 1
ATOM 722 O O . SER A 1 93 ? 6.047 -46.610 1.770 1.00 52.00 93 SER A O 1
ATOM 724 N N . SER A 1 94 ? 7.081 -47.893 0.238 1.00 44.66 94 SER A N 1
ATOM 725 C CA . SER A 1 94 ? 5.896 -48.632 -0.230 1.00 44.66 94 SER A CA 1
ATOM 726 C C . SER A 1 94 ? 5.772 -50.057 0.337 1.00 44.66 94 SER A C 1
ATOM 728 O O . SER A 1 94 ? 4.848 -50.775 -0.028 1.00 44.66 94 SER A O 1
ATOM 730 N N . S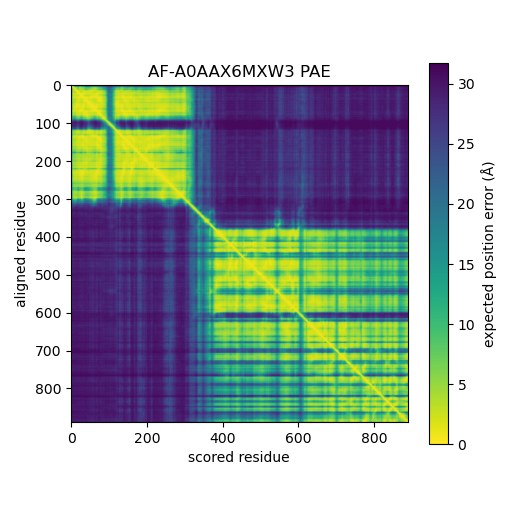ER A 1 95 ? 6.687 -50.493 1.215 1.00 39.22 95 SER A N 1
ATOM 731 C CA . SER A 1 95 ? 6.810 -51.895 1.661 1.00 39.22 95 SER A CA 1
ATOM 732 C C . SER A 1 95 ? 6.614 -52.133 3.169 1.00 39.22 95 SER A C 1
ATOM 734 O O . SER A 1 95 ? 7.072 -53.147 3.684 1.00 39.22 95 SER A O 1
ATOM 736 N N . SER A 1 96 ? 5.935 -51.241 3.898 1.00 40.34 96 SER A N 1
ATOM 737 C CA . SER A 1 96 ? 5.640 -51.420 5.334 1.00 40.34 96 SER A CA 1
ATOM 738 C C . SER A 1 96 ? 4.138 -51.369 5.631 1.00 40.34 96 SER A C 1
ATOM 740 O O . SER A 1 96 ? 3.663 -50.501 6.363 1.00 40.34 96 SER A O 1
ATOM 742 N N . SER A 1 97 ? 3.386 -52.305 5.051 1.00 36.84 97 SER A N 1
ATOM 743 C CA . SER A 1 97 ? 1.993 -52.591 5.407 1.00 36.84 97 SER A CA 1
ATOM 744 C C . SER A 1 97 ? 1.845 -54.058 5.827 1.00 36.84 97 SER A C 1
ATOM 746 O O . SER A 1 97 ? 1.502 -54.903 5.004 1.00 36.84 97 SER A O 1
ATOM 748 N N . SER A 1 98 ? 2.100 -54.354 7.105 1.00 32.00 98 SER A N 1
ATOM 749 C CA . SER A 1 98 ? 1.558 -55.536 7.797 1.00 32.00 98 SER A CA 1
ATOM 750 C C . SER A 1 98 ? 1.686 -55.405 9.325 1.00 32.00 98 SER A C 1
ATOM 752 O O . SER A 1 98 ? 2.794 -55.401 9.851 1.00 32.00 98 SER A O 1
ATOM 754 N N . SER A 1 99 ? 0.522 -55.254 9.966 1.00 35.25 99 SER A N 1
ATOM 755 C CA . SER A 1 99 ? 0.044 -55.811 11.251 1.00 35.25 99 SER A CA 1
ATOM 756 C C . SER A 1 99 ? 0.977 -56.047 12.459 1.00 35.25 99 SER A C 1
ATOM 758 O O . SER A 1 99 ? 1.926 -56.820 12.393 1.00 35.25 99 SER A O 1
ATOM 760 N N . ASP A 1 100 ? 0.464 -55.549 13.592 1.00 32.25 100 ASP A N 1
ATOM 761 C CA . ASP A 1 100 ? 0.470 -56.105 14.956 1.00 32.25 100 ASP A CA 1
ATOM 762 C C . ASP A 1 100 ? 1.503 -55.660 16.006 1.00 32.25 100 ASP A C 1
ATOM 764 O O . ASP A 1 100 ? 2.714 -55.639 15.817 1.00 32.25 100 ASP A O 1
ATOM 768 N N . SER A 1 101 ? 0.922 -55.441 17.194 1.00 29.58 101 SER A N 1
ATOM 769 C CA . SER A 1 101 ? 1.470 -55.241 18.540 1.00 29.58 101 SER A CA 1
ATOM 770 C C . SER A 1 101 ? 1.856 -53.820 18.972 1.00 29.58 101 SER A C 1
ATOM 772 O O . SER A 1 101 ? 2.649 -53.101 18.372 1.00 29.58 101 SER A O 1
ATOM 774 N N . ALA A 1 102 ? 1.212 -53.434 20.073 1.00 38.94 102 ALA A N 1
ATOM 775 C CA . ALA A 1 102 ? 1.448 -52.235 20.838 1.00 38.94 102 ALA A CA 1
ATOM 776 C C . ALA A 1 102 ? 2.733 -52.380 21.657 1.00 38.94 102 ALA A C 1
ATOM 778 O O . ALA A 1 102 ? 2.776 -53.187 22.576 1.00 38.94 102 ALA A O 1
ATOM 779 N N . GLU A 1 103 ? 3.718 -51.532 21.383 1.00 26.95 103 GLU A N 1
ATOM 780 C CA . GLU A 1 103 ? 4.686 -51.062 22.372 1.00 26.95 103 GLU A CA 1
ATOM 781 C C . GLU A 1 103 ? 5.191 -49.684 21.923 1.00 26.95 103 GLU A C 1
ATOM 783 O O . GLU A 1 103 ? 5.706 -49.510 20.820 1.00 26.95 103 GLU A O 1
ATOM 788 N N . LYS A 1 104 ? 4.950 -48.663 22.754 1.00 32.75 104 LYS A N 1
ATOM 789 C CA . LYS A 1 104 ? 5.420 -47.290 22.524 1.00 32.75 104 LYS A CA 1
ATOM 790 C C . LYS A 1 104 ? 6.942 -47.253 22.716 1.00 32.75 104 LYS A C 1
ATOM 792 O O . LYS A 1 104 ? 7.381 -47.555 23.826 1.00 32.75 104 LYS A O 1
ATOM 797 N N . PRO A 1 105 ? 7.748 -46.809 21.735 1.00 29.83 105 PRO A N 1
ATOM 798 C CA . PRO A 1 105 ? 9.133 -46.463 22.005 1.00 29.83 105 PRO A CA 1
ATOM 799 C C . PRO A 1 105 ? 9.176 -45.171 22.826 1.00 29.83 105 PRO A C 1
ATOM 801 O O . PRO A 1 105 ? 8.423 -44.226 22.588 1.00 29.83 105 PRO A O 1
ATOM 804 N N . SER A 1 106 ? 10.055 -45.149 23.819 1.00 28.59 106 SER A N 1
ATOM 805 C CA . SER A 1 106 ? 10.342 -44.005 24.678 1.00 28.59 106 SER A CA 1
ATOM 806 C C . SER A 1 106 ? 10.911 -42.800 23.911 1.00 28.59 106 SER A C 1
ATOM 808 O O . SER A 1 106 ? 11.621 -42.954 22.921 1.00 28.59 106 SER A O 1
ATOM 810 N N . LEU A 1 107 ? 10.636 -41.614 24.458 1.00 33.62 107 LEU A N 1
ATOM 811 C CA . LEU A 1 107 ? 10.922 -40.226 24.048 1.00 33.62 107 LEU A CA 1
ATOM 812 C C . LEU A 1 107 ? 12.387 -39.830 23.699 1.00 33.62 107 LEU A C 1
ATOM 814 O O . LEU A 1 107 ? 12.779 -38.698 23.962 1.00 33.62 107 LEU A O 1
ATOM 818 N N . ALA A 1 108 ? 13.216 -40.688 23.097 1.00 32.19 108 ALA A N 1
ATOM 819 C CA . ALA A 1 108 ? 14.634 -40.365 22.857 1.00 32.19 108 ALA A CA 1
ATOM 820 C C . ALA A 1 108 ? 15.138 -40.419 21.398 1.00 32.19 108 ALA A C 1
ATOM 822 O O . ALA A 1 108 ? 16.288 -40.059 21.171 1.00 32.19 108 ALA A O 1
ATOM 823 N N . GLU A 1 109 ? 14.339 -40.790 20.388 1.00 28.39 109 GLU A N 1
ATOM 824 C CA . GLU A 1 109 ? 14.871 -41.000 19.019 1.00 28.39 109 GLU A CA 1
ATOM 825 C C . GLU A 1 109 ? 13.991 -40.457 17.867 1.00 28.39 109 GLU A C 1
ATOM 827 O O . GLU A 1 109 ? 13.896 -41.060 16.800 1.00 28.39 109 GLU A O 1
ATOM 832 N N . GLU A 1 110 ? 13.366 -39.283 18.017 1.00 31.41 110 GLU A N 1
ATOM 833 C CA . GLU A 1 110 ? 12.577 -38.655 16.929 1.00 31.41 110 GLU A CA 1
ATOM 834 C C . GLU A 1 110 ? 13.355 -37.680 16.015 1.00 31.41 110 GLU A C 1
ATOM 836 O O . GLU A 1 110 ? 12.775 -37.055 15.127 1.00 31.41 110 GLU A O 1
ATOM 841 N N . THR A 1 111 ? 14.681 -37.562 16.134 1.00 32.41 111 THR A N 1
ATOM 842 C CA . THR A 1 111 ? 15.461 -36.575 15.352 1.00 32.41 111 THR A CA 1
ATOM 843 C C . THR A 1 111 ? 15.945 -37.061 13.975 1.00 32.41 111 THR A C 1
ATOM 845 O O . THR A 1 111 ? 16.326 -36.243 13.140 1.00 32.41 111 THR A O 1
ATOM 848 N N . GLY A 1 112 ? 15.912 -38.366 13.671 1.00 30.94 112 GLY A N 1
ATOM 849 C CA . GLY A 1 112 ? 16.625 -38.918 12.502 1.00 30.94 112 GLY A CA 1
ATOM 850 C C . GLY A 1 112 ? 15.811 -39.186 11.223 1.00 30.94 112 GLY A C 1
ATOM 851 O O . GLY A 1 112 ? 16.382 -39.261 10.131 1.00 30.94 112 GLY A O 1
ATOM 852 N N . SER A 1 113 ? 14.489 -39.371 11.309 1.00 36.19 113 SER A N 1
ATOM 853 C CA . SER A 1 113 ? 13.696 -39.942 10.200 1.00 36.19 113 SER A CA 1
ATOM 854 C C . SER A 1 113 ? 12.958 -38.902 9.342 1.00 36.19 113 SER A C 1
ATOM 856 O O . SER A 1 113 ? 12.867 -39.083 8.125 1.00 36.19 113 SER A O 1
ATOM 858 N N . GLN A 1 114 ? 12.511 -37.773 9.910 1.00 37.34 114 GLN A N 1
ATOM 859 C CA . GLN A 1 114 ? 11.854 -36.691 9.151 1.00 37.34 114 GLN A CA 1
ATOM 860 C C . GLN A 1 114 ? 12.834 -35.762 8.416 1.00 37.34 114 GLN A C 1
ATOM 862 O O . GLN A 1 114 ? 12.501 -35.218 7.360 1.00 37.34 114 GLN A O 1
ATOM 867 N N . GLN A 1 115 ? 14.070 -35.634 8.907 1.00 40.03 115 GLN A N 1
ATOM 868 C CA . GLN A 1 115 ? 15.109 -34.805 8.282 1.00 40.03 115 GLN A CA 1
ATOM 869 C C . GLN A 1 115 ? 15.484 -35.304 6.872 1.00 40.03 115 GLN A C 1
ATOM 871 O O . GLN A 1 115 ? 15.919 -34.534 6.019 1.00 40.03 115 GLN A O 1
ATOM 876 N N . LYS A 1 116 ? 15.219 -36.585 6.577 1.00 43.62 1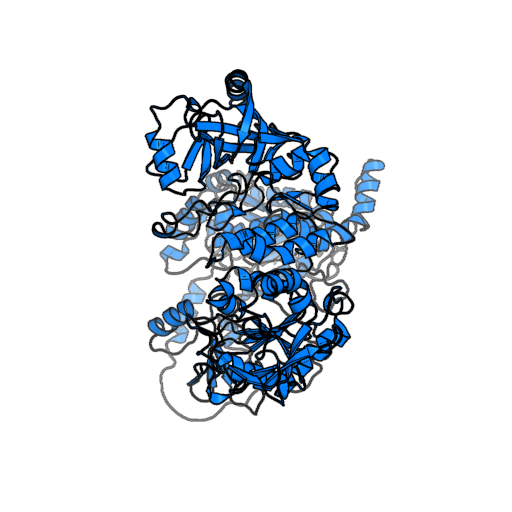16 LYS A N 1
ATOM 877 C CA . LYS A 1 116 ? 15.538 -37.229 5.297 1.00 43.62 116 LYS A CA 1
ATOM 878 C C . LYS A 1 116 ? 14.724 -36.732 4.097 1.00 43.62 116 LYS A C 1
ATOM 880 O O . LYS A 1 116 ? 15.097 -37.102 2.990 1.00 43.62 116 LYS A O 1
ATOM 885 N N . LYS A 1 117 ? 13.659 -35.923 4.246 1.00 50.06 117 LYS A N 1
ATOM 886 C CA . LYS A 1 117 ? 12.800 -35.472 3.117 1.00 50.06 117 LYS A CA 1
ATOM 887 C C . LYS A 1 117 ? 12.880 -33.978 2.754 1.00 50.06 117 LYS A C 1
ATOM 889 O O . LYS A 1 117 ? 12.289 -33.597 1.748 1.00 50.06 117 LYS A O 1
ATOM 894 N N . ARG A 1 118 ? 13.593 -33.134 3.510 1.00 60.91 118 ARG A N 1
ATOM 895 C CA . ARG A 1 118 ? 13.585 -31.663 3.334 1.00 60.91 118 ARG A CA 1
ATOM 896 C C . ARG A 1 118 ? 14.876 -31.164 2.659 1.00 60.91 118 ARG A C 1
ATOM 898 O O . ARG A 1 118 ? 15.936 -31.737 2.886 1.00 60.91 118 ARG A O 1
ATOM 905 N N . PHE A 1 119 ? 14.785 -30.134 1.813 1.00 73.38 119 PHE A N 1
ATOM 906 C CA . PHE A 1 119 ? 15.949 -29.377 1.316 1.00 73.38 119 PHE A CA 1
ATOM 907 C C . PHE A 1 119 ? 16.419 -28.360 2.381 1.00 73.38 119 PHE A C 1
ATOM 909 O O . PHE A 1 119 ? 15.598 -27.972 3.218 1.00 73.38 119 PHE A O 1
ATOM 916 N N . PRO A 1 120 ? 17.694 -27.920 2.361 1.00 79.00 120 PRO A N 1
ATOM 917 C CA . PRO A 1 120 ? 18.166 -26.797 3.181 1.00 79.00 120 PRO A CA 1
ATOM 918 C C . PRO A 1 120 ? 17.431 -25.483 2.861 1.00 79.00 120 PRO A C 1
ATOM 920 O O . PRO A 1 120 ? 16.797 -25.365 1.806 1.00 79.00 120 PRO A O 1
ATOM 923 N N . ALA A 1 121 ? 17.517 -24.489 3.751 1.00 74.94 121 ALA A N 1
ATOM 924 C CA . ALA A 1 121 ? 16.824 -23.203 3.604 1.00 74.94 121 ALA A CA 1
ATOM 925 C C . ALA A 1 121 ? 17.289 -22.438 2.351 1.00 74.94 121 ALA A C 1
ATOM 927 O O . ALA A 1 121 ? 16.469 -21.890 1.611 1.00 74.94 121 ALA A O 1
ATOM 928 N N . GLY A 1 122 ? 18.586 -22.514 2.041 1.00 77.56 122 GLY A N 1
ATOM 929 C CA . GLY A 1 122 ? 19.193 -22.002 0.812 1.00 77.56 122 GLY A CA 1
ATOM 930 C C . GLY A 1 122 ? 18.738 -22.713 -0.470 1.00 77.56 122 GLY A C 1
ATOM 931 O O . GLY A 1 122 ? 19.126 -22.304 -1.562 1.00 77.56 122 GLY A O 1
ATOM 932 N N . GLY A 1 123 ? 17.893 -23.746 -0.391 1.00 87.94 123 GLY A N 1
ATOM 933 C CA . GLY A 1 123 ? 17.302 -24.424 -1.545 1.00 87.94 123 GLY A CA 1
ATOM 934 C C . GLY A 1 123 ? 18.257 -25.392 -2.248 1.00 87.94 123 GLY A C 1
ATOM 935 O O . GLY A 1 123 ? 19.112 -26.024 -1.620 1.00 87.94 123 GLY A O 1
ATOM 936 N N . PHE A 1 124 ? 18.107 -25.557 -3.566 1.00 91.19 124 PHE A N 1
ATOM 937 C CA . PHE A 1 124 ? 18.958 -26.473 -4.323 1.00 91.19 124 PHE A CA 1
ATOM 938 C C . PHE A 1 124 ? 20.429 -26.034 -4.246 1.00 91.19 124 PHE A C 1
ATOM 940 O O . PHE A 1 124 ? 20.774 -24.866 -4.426 1.00 91.19 124 PHE A O 1
ATOM 947 N N . GLY A 1 125 ? 21.297 -26.983 -3.888 1.00 91.94 125 GLY A N 1
ATOM 948 C CA . GLY A 1 125 ? 22.728 -26.735 -3.664 1.00 91.94 125 GLY A CA 1
ATOM 949 C C . GLY A 1 125 ? 23.035 -25.739 -2.537 1.00 91.94 125 GLY A C 1
ATOM 950 O O . GLY A 1 125 ? 24.137 -25.199 -2.510 1.00 91.94 125 GLY A O 1
ATOM 951 N N . GLY A 1 126 ? 22.067 -25.448 -1.655 1.00 89.19 126 GLY A N 1
ATOM 952 C CA . GLY A 1 126 ? 22.181 -24.376 -0.662 1.00 89.19 126 GLY A CA 1
ATOM 953 C C . GLY A 1 126 ? 22.270 -22.975 -1.280 1.00 89.19 126 GLY A C 1
ATOM 954 O O . GLY A 1 126 ? 22.674 -22.044 -0.593 1.00 89.19 126 GLY A O 1
ATOM 955 N N . MET A 1 127 ? 21.948 -22.824 -2.573 1.00 88.44 127 MET A N 1
ATOM 956 C CA . MET A 1 127 ? 22.151 -21.579 -3.315 1.00 88.44 127 MET A CA 1
ATOM 957 C C . MET A 1 127 ? 20.906 -20.997 -3.957 1.00 88.44 127 MET A C 1
ATOM 959 O O . MET A 1 127 ? 20.832 -19.779 -4.038 1.00 88.44 127 MET A O 1
ATOM 963 N N . SER A 1 128 ? 19.957 -21.792 -4.451 1.00 86.88 128 SER A N 1
ATOM 964 C CA . SER A 1 128 ? 18.840 -21.256 -5.251 1.00 86.88 128 SER A CA 1
ATOM 965 C C . SER A 1 128 ? 17.963 -20.238 -4.510 1.00 86.88 128 SER A C 1
ATOM 967 O O . SER A 1 128 ? 17.390 -19.362 -5.145 1.00 86.88 128 SER A O 1
ATOM 969 N N . ASN A 1 129 ? 17.922 -20.306 -3.177 1.00 85.06 129 ASN A N 1
ATOM 970 C CA . ASN A 1 129 ? 17.271 -19.347 -2.279 1.00 85.06 129 ASN A CA 1
ATOM 971 C C . ASN A 1 129 ? 18.256 -18.582 -1.384 1.00 85.06 129 ASN A C 1
ATOM 973 O O . ASN A 1 129 ? 17.842 -17.953 -0.412 1.00 85.06 129 ASN A O 1
ATOM 977 N N . ARG A 1 130 ? 19.560 -18.635 -1.672 1.00 85.25 130 ARG A N 1
ATOM 978 C CA . ARG A 1 130 ? 20.569 -17.989 -0.831 1.00 85.25 130 ARG A CA 1
ATOM 979 C C . ARG A 1 130 ? 20.373 -16.472 -0.815 1.00 85.25 130 ARG A C 1
ATOM 981 O O . ARG A 1 130 ? 20.423 -15.823 -1.859 1.00 85.25 130 ARG A O 1
ATOM 988 N N . GLY A 1 131 ? 20.251 -15.926 0.395 1.00 77.44 131 GLY A N 1
ATOM 989 C CA . GLY A 1 131 ? 20.192 -14.490 0.673 1.00 77.44 131 GLY A CA 1
ATOM 990 C C . GLY A 1 131 ? 21.501 -13.869 1.175 1.00 77.44 131 GLY A C 1
ATOM 991 O O . GLY A 1 131 ? 21.480 -12.693 1.509 1.00 77.44 131 GLY A O 1
ATOM 992 N N . GLY A 1 132 ? 22.600 -14.634 1.233 1.00 80.88 132 GLY A N 1
ATOM 993 C CA . GLY A 1 132 ? 23.886 -14.229 1.823 1.00 80.88 132 GLY A CA 1
ATOM 994 C C . GLY A 1 132 ? 24.534 -12.986 1.201 1.00 80.88 132 GLY A C 1
ATOM 995 O O . GLY A 1 132 ? 24.135 -12.549 0.125 1.00 80.88 132 GLY A O 1
ATOM 996 N N . LEU A 1 133 ? 25.539 -12.424 1.877 1.00 84.62 133 LEU A N 1
ATOM 997 C CA . LEU A 1 133 ? 26.069 -11.070 1.654 1.00 84.62 133 LEU A CA 1
ATOM 998 C C . LEU A 1 133 ? 26.916 -10.941 0.385 1.00 84.62 133 LEU A C 1
ATOM 1000 O O . LEU A 1 133 ? 26.839 -9.941 -0.332 1.00 84.62 133 LEU A O 1
ATOM 1004 N N . LYS A 1 134 ? 27.762 -11.940 0.118 1.00 92.25 134 LYS A N 1
ATOM 1005 C CA . LYS A 1 134 ? 28.845 -11.809 -0.864 1.00 92.25 134 LYS A CA 1
ATOM 1006 C C . LYS A 1 134 ? 28.483 -12.410 -2.231 1.00 92.25 134 LYS A C 1
ATOM 1008 O O . LYS A 1 134 ? 27.705 -13.372 -2.280 1.00 92.25 134 LYS A O 1
ATOM 1013 N N . PRO A 1 135 ? 29.040 -11.864 -3.331 1.00 96.81 135 PRO A N 1
ATOM 1014 C CA . PRO A 1 135 ? 28.685 -12.261 -4.688 1.00 96.81 135 PRO A CA 1
ATOM 1015 C C . PRO A 1 135 ? 29.246 -13.621 -5.119 1.00 96.81 135 PRO A C 1
ATOM 1017 O O . PRO A 1 135 ? 30.409 -13.942 -4.851 1.00 96.81 135 PRO A O 1
ATOM 1020 N N . ILE A 1 136 ? 28.445 -14.367 -5.882 1.00 98.19 136 ILE A N 1
ATOM 1021 C CA . ILE A 1 136 ? 28.798 -15.666 -6.470 1.00 98.19 136 ILE A CA 1
ATOM 1022 C C . ILE A 1 136 ? 28.673 -15.607 -7.998 1.00 98.19 136 ILE A C 1
ATOM 1024 O O . ILE A 1 136 ? 27.659 -15.168 -8.535 1.00 98.19 136 ILE A O 1
ATOM 1028 N N . ILE A 1 137 ? 29.696 -16.098 -8.698 1.00 98.69 137 ILE A N 1
ATOM 1029 C CA . ILE A 1 137 ? 29.734 -16.222 -10.159 1.00 98.69 137 ILE A CA 1
ATOM 1030 C C . ILE A 1 137 ? 29.601 -17.694 -10.555 1.00 98.69 137 ILE A C 1
ATOM 1032 O O . ILE A 1 137 ? 30.371 -18.540 -10.096 1.00 98.69 137 ILE A O 1
ATOM 1036 N N . ALA A 1 138 ? 28.680 -18.006 -11.464 1.00 98.62 138 ALA A N 1
ATOM 1037 C CA . ALA A 1 138 ? 28.611 -19.321 -12.090 1.00 98.62 138 ALA A CA 1
ATOM 1038 C C . ALA A 1 138 ? 29.519 -19.376 -13.327 1.00 98.62 138 ALA A C 1
ATOM 1040 O O . ALA A 1 138 ? 29.298 -18.655 -14.299 1.00 98.62 138 ALA A O 1
ATOM 1041 N N . ALA A 1 139 ? 30.507 -20.272 -13.319 1.00 98.69 139 ALA A N 1
ATOM 1042 C CA . ALA A 1 139 ? 31.270 -20.657 -14.503 1.00 98.69 139 ALA A CA 1
ATOM 1043 C C . ALA A 1 139 ? 30.635 -21.915 -15.115 1.00 98.69 139 ALA A C 1
ATOM 1045 O O . ALA A 1 139 ? 30.982 -23.050 -14.767 1.00 98.69 139 ALA A O 1
ATOM 1046 N N . VAL A 1 140 ? 29.662 -21.717 -16.003 1.00 98.69 140 VAL A N 1
ATOM 1047 C CA . VAL A 1 140 ? 28.859 -22.785 -16.605 1.00 98.69 140 VAL A CA 1
ATOM 1048 C C . VAL A 1 140 ? 29.640 -23.446 -17.740 1.00 98.69 140 VAL A C 1
ATOM 1050 O O . VAL A 1 140 ? 29.606 -23.029 -18.897 1.00 98.69 140 VAL A O 1
ATOM 1053 N N . ASN A 1 141 ? 30.358 -24.512 -17.402 1.00 97.88 141 ASN A N 1
ATOM 1054 C CA . ASN A 1 141 ? 31.264 -25.228 -18.300 1.00 97.88 141 ASN A CA 1
ATOM 1055 C C . ASN A 1 141 ? 30.593 -26.257 -19.226 1.00 97.88 141 ASN A C 1
ATOM 1057 O O . ASN A 1 141 ? 31.289 -26.904 -20.006 1.00 97.88 141 ASN A O 1
ATOM 1061 N N . GLY A 1 142 ? 29.272 -26.440 -19.140 1.00 97.31 142 GLY A N 1
ATOM 1062 C CA . GLY A 1 142 ? 28.555 -27.445 -19.923 1.00 97.31 142 GLY A CA 1
ATOM 1063 C C . GLY A 1 142 ? 27.063 -27.506 -19.594 1.00 97.31 142 GLY A C 1
ATOM 1064 O O . GLY A 1 142 ? 26.395 -26.481 -19.517 1.00 97.31 142 GLY A O 1
ATOM 1065 N N . ILE A 1 143 ? 26.529 -28.717 -19.415 1.00 98.38 143 ILE A N 1
ATOM 1066 C CA . ILE A 1 143 ? 25.110 -28.957 -19.086 1.00 98.38 143 ILE A CA 1
ATOM 1067 C C . ILE A 1 143 ? 24.715 -28.255 -17.773 1.00 98.38 143 ILE A C 1
ATOM 1069 O O . ILE A 1 143 ? 25.344 -28.504 -16.744 1.00 98.38 143 ILE A O 1
ATOM 1073 N N . CYS A 1 144 ? 23.663 -27.434 -17.815 1.00 98.12 144 CYS A N 1
ATOM 1074 C CA . CYS A 1 144 ? 23.114 -26.666 -16.698 1.00 98.12 144 CYS A CA 1
ATOM 1075 C C . CYS A 1 144 ? 21.587 -26.826 -16.648 1.00 98.12 144 CYS A C 1
ATOM 1077 O O . CYS A 1 144 ? 20.847 -26.014 -17.206 1.00 98.12 144 CYS A O 1
ATOM 1079 N N . PHE A 1 145 ? 21.113 -27.927 -16.060 1.00 96.94 145 PHE A N 1
ATOM 1080 C CA . PHE A 1 145 ? 19.701 -28.323 -16.103 1.00 96.94 145 PHE A CA 1
ATOM 1081 C C . PHE A 1 145 ? 19.077 -28.419 -14.716 1.00 96.94 145 PHE A C 1
ATOM 1083 O O . PHE A 1 145 ? 19.749 -28.762 -13.743 1.00 96.94 145 PHE A O 1
ATOM 1090 N N . GLY A 1 146 ? 17.775 -28.148 -14.666 1.00 94.38 146 GLY A N 1
ATOM 1091 C CA . GLY A 1 146 ? 16.940 -28.228 -13.474 1.00 94.38 146 GLY A CA 1
ATOM 1092 C C . GLY A 1 146 ? 17.548 -27.496 -12.284 1.00 94.38 146 GLY A C 1
ATOM 1093 O O . GLY A 1 146 ? 17.918 -26.336 -12.428 1.00 94.38 146 GLY A O 1
ATOM 1094 N N . GLY A 1 147 ? 17.808 -28.180 -11.169 1.00 93.12 147 GLY A N 1
ATOM 1095 C CA . GLY A 1 147 ? 18.527 -27.597 -10.025 1.00 93.12 147 GLY A CA 1
ATOM 1096 C C . GLY A 1 147 ? 19.857 -26.895 -10.362 1.00 93.12 147 GLY A C 1
ATOM 1097 O O . GLY A 1 147 ? 20.213 -25.903 -9.732 1.00 93.12 147 GLY A O 1
ATOM 1098 N N . GLY A 1 148 ? 20.576 -27.333 -11.403 1.00 95.62 148 GLY A N 1
ATOM 1099 C CA . GLY A 1 148 ? 21.743 -26.616 -11.934 1.00 95.62 148 GLY A CA 1
ATOM 1100 C C . GLY A 1 148 ? 21.399 -25.232 -12.490 1.00 95.62 148 GLY A C 1
ATOM 1101 O O . GLY A 1 148 ? 22.097 -24.257 -12.218 1.00 95.62 148 GLY A O 1
ATOM 1102 N N . MET A 1 149 ? 20.287 -25.146 -13.215 1.00 95.31 149 MET A N 1
ATOM 1103 C CA . MET A 1 149 ? 19.720 -23.897 -13.713 1.00 95.31 149 MET A CA 1
ATOM 1104 C C . MET A 1 149 ? 19.161 -23.041 -12.568 1.00 95.31 149 MET A C 1
ATOM 1106 O O . MET A 1 149 ? 19.396 -21.836 -12.550 1.00 95.31 149 MET A O 1
ATOM 1110 N N . GLU A 1 150 ? 18.491 -23.646 -11.579 1.00 94.75 150 GLU A N 1
ATOM 1111 C CA . GLU A 1 150 ? 18.018 -22.944 -10.374 1.00 94.75 150 GLU A CA 1
ATOM 1112 C C . GLU A 1 150 ? 19.182 -22.290 -9.609 1.00 94.75 150 GLU A C 1
ATOM 1114 O O . GLU A 1 150 ? 19.033 -21.197 -9.068 1.00 94.75 150 GLU A O 1
ATOM 1119 N N . MET A 1 151 ? 20.355 -22.932 -9.563 1.00 95.25 151 MET A N 1
ATOM 1120 C CA . MET A 1 151 ? 21.573 -22.339 -8.997 1.00 95.25 151 MET A CA 1
ATOM 1121 C C . MET A 1 151 ? 22.116 -21.194 -9.857 1.00 95.25 151 MET A C 1
ATOM 1123 O O . MET A 1 151 ? 22.461 -20.143 -9.321 1.00 95.25 151 MET A O 1
ATOM 1127 N N . ALA A 1 152 ? 22.192 -21.376 -11.179 1.00 96.38 152 ALA A N 1
ATOM 1128 C CA . ALA A 1 152 ? 22.727 -20.362 -12.087 1.00 96.38 152 ALA A CA 1
ATOM 1129 C C . ALA A 1 152 ? 21.872 -19.084 -12.109 1.00 96.38 152 ALA A C 1
ATOM 1131 O O . ALA A 1 152 ? 22.432 -17.993 -12.105 1.00 96.38 152 ALA A O 1
ATOM 1132 N N . ILE A 1 153 ? 20.538 -19.208 -12.063 1.00 94.31 153 ILE A N 1
ATOM 1133 C CA . ILE A 1 153 ? 19.608 -18.067 -11.982 1.00 94.31 153 ILE A CA 1
ATOM 1134 C C . ILE A 1 153 ? 19.862 -17.222 -10.726 1.00 94.31 153 ILE A C 1
ATOM 1136 O O . ILE A 1 153 ? 19.661 -16.014 -10.776 1.00 94.31 153 ILE A O 1
ATOM 1140 N N . ASN A 1 154 ? 20.293 -17.839 -9.618 1.00 92.75 154 ASN A N 1
ATOM 1141 C CA . ASN A 1 154 ? 20.557 -17.141 -8.355 1.00 92.75 154 ASN A CA 1
ATOM 1142 C C . ASN A 1 154 ? 21.991 -16.627 -8.187 1.00 92.75 154 ASN A C 1
ATOM 1144 O O . ASN A 1 154 ? 22.290 -15.975 -7.188 1.00 92.75 154 ASN A O 1
ATOM 1148 N N . CYS A 1 155 ? 22.881 -16.904 -9.140 1.00 95.44 155 CYS A N 1
ATOM 1149 C CA . CYS A 1 155 ? 24.216 -16.316 -9.142 1.00 95.44 155 CYS A CA 1
ATOM 1150 C C . CYS A 1 155 ? 24.163 -14.860 -9.619 1.00 95.44 155 CYS A C 1
ATOM 1152 O O . CYS A 1 155 ? 23.344 -14.495 -10.457 1.00 95.44 155 CYS A O 1
ATOM 1154 N N . ASP A 1 156 ? 25.078 -14.037 -9.114 1.00 96.12 156 ASP A N 1
ATOM 1155 C CA . ASP A 1 156 ? 25.149 -12.611 -9.443 1.00 96.12 156 ASP A CA 1
ATOM 1156 C C . ASP A 1 156 ? 25.653 -12.370 -10.867 1.00 96.12 156 ASP A C 1
ATOM 1158 O O . ASP A 1 156 ? 25.284 -11.387 -11.506 1.00 96.12 156 ASP A O 1
ATOM 1162 N N . LEU A 1 157 ? 26.507 -13.273 -11.359 1.00 97.62 157 LEU A N 1
ATOM 1163 C CA . LEU A 1 157 ? 26.988 -13.296 -12.735 1.00 97.62 157 LEU A CA 1
ATOM 1164 C C . LEU A 1 157 ? 27.050 -14.732 -13.252 1.00 97.62 157 LEU A C 1
ATOM 1166 O O . LEU A 1 157 ? 27.387 -15.663 -12.514 1.00 97.62 157 LEU A O 1
ATOM 1170 N N . VAL A 1 158 ? 26.813 -14.895 -14.551 1.00 98.56 158 VAL A N 1
ATOM 1171 C CA . VAL A 1 158 ? 26.938 -16.177 -15.247 1.00 98.56 158 VAL A CA 1
ATOM 1172 C C . VAL A 1 158 ? 27.879 -16.021 -16.439 1.00 98.56 158 VAL A C 1
ATOM 1174 O O . VAL A 1 158 ? 27.604 -15.277 -17.379 1.00 98.56 158 VAL A O 1
ATOM 1177 N N . VAL A 1 159 ? 28.985 -16.761 -16.416 1.00 98.69 159 VAL A N 1
ATOM 1178 C CA . VAL A 1 159 ? 29.928 -16.901 -17.532 1.00 98.69 159 VAL A CA 1
ATOM 1179 C C . VAL A 1 159 ? 29.787 -18.317 -18.074 1.00 98.69 159 VAL A C 1
ATOM 1181 O O . VAL A 1 159 ? 29.890 -19.280 -17.316 1.00 98.69 159 VAL A O 1
ATOM 1184 N N . ALA A 1 160 ? 29.531 -18.471 -19.369 1.00 98.62 160 ALA A N 1
ATOM 1185 C CA . ALA A 1 160 ? 29.198 -19.766 -19.957 1.00 98.62 160 ALA A CA 1
ATOM 1186 C C . ALA A 1 160 ? 30.169 -20.168 -21.070 1.00 98.62 160 ALA A C 1
ATOM 1188 O O . ALA A 1 160 ? 30.594 -19.337 -21.866 1.00 98.62 160 ALA A O 1
ATOM 1189 N N . SER A 1 161 ? 30.483 -21.460 -21.177 1.00 98.25 161 SER A N 1
ATOM 1190 C CA . SER A 1 161 ? 31.125 -21.997 -22.383 1.00 98.25 161 SER A CA 1
ATOM 1191 C C . SER A 1 161 ? 30.177 -21.853 -23.576 1.00 98.25 161 SER A C 1
ATOM 1193 O O . SER A 1 161 ? 28.973 -22.067 -23.433 1.00 98.25 161 SER A O 1
ATOM 1195 N N . ALA A 1 162 ? 30.707 -21.586 -24.771 1.00 97.25 162 ALA A N 1
ATOM 1196 C CA . ALA A 1 162 ? 29.932 -21.588 -26.015 1.00 97.25 162 ALA A CA 1
ATOM 1197 C C . ALA A 1 162 ? 29.158 -22.904 -26.247 1.00 97.25 162 ALA A C 1
ATOM 1199 O O . ALA A 1 162 ? 28.095 -22.905 -26.865 1.00 97.25 162 ALA A O 1
ATOM 1200 N N . SER A 1 163 ? 29.653 -24.016 -25.690 1.00 95.12 163 SER A N 1
ATOM 1201 C CA . SER A 1 163 ? 29.025 -25.343 -25.761 1.00 95.12 163 SER A CA 1
ATOM 1202 C C . SER A 1 163 ? 27.997 -25.634 -24.650 1.00 95.12 163 SER A C 1
ATOM 1204 O O . SER A 1 163 ? 27.390 -26.712 -24.629 1.00 95.12 163 SER A O 1
ATOM 1206 N N . ALA A 1 164 ? 27.788 -24.705 -23.710 1.00 97.88 164 ALA A N 1
ATOM 1207 C CA . ALA A 1 164 ? 26.873 -24.891 -22.588 1.00 97.88 164 ALA A CA 1
ATOM 1208 C C . ALA A 1 164 ? 25.401 -24.912 -23.030 1.00 97.88 164 ALA A C 1
ATOM 1210 O O . ALA A 1 164 ? 24.993 -24.232 -23.976 1.00 97.88 164 ALA A O 1
ATOM 1211 N N . ASN A 1 165 ? 24.599 -25.699 -22.307 1.00 97.50 165 ASN A N 1
ATOM 1212 C CA . ASN A 1 165 ? 23.168 -25.858 -22.552 1.00 97.50 165 ASN A CA 1
ATOM 1213 C C . ASN A 1 165 ? 22.382 -25.646 -21.257 1.00 97.50 165 ASN A C 1
ATOM 1215 O O . ASN A 1 165 ? 22.735 -26.218 -20.225 1.00 97.50 165 ASN A O 1
ATOM 1219 N N . PHE A 1 166 ? 21.282 -24.904 -21.352 1.00 98.38 166 PHE A N 1
ATOM 1220 C CA . PHE A 1 166 ? 20.420 -24.505 -20.239 1.00 98.38 166 PHE A CA 1
ATOM 1221 C C . PHE A 1 166 ? 19.008 -25.066 -20.421 1.00 98.38 166 PHE A C 1
ATOM 1223 O O . PHE A 1 166 ? 18.527 -25.145 -21.550 1.00 98.38 166 PHE A O 1
ATOM 1230 N N . SER A 1 167 ? 18.346 -25.490 -19.341 1.00 96.75 167 SER A N 1
ATOM 1231 C CA . SER A 1 167 ? 16.984 -26.049 -19.402 1.00 96.75 167 SER A CA 1
ATOM 1232 C C . SER A 1 167 ? 16.345 -26.141 -18.016 1.00 96.75 167 SER A C 1
ATOM 1234 O O . SER A 1 167 ? 17.032 -26.470 -17.048 1.00 96.75 167 SER A O 1
ATOM 1236 N N . LEU A 1 168 ? 15.019 -25.991 -17.955 1.00 95.69 168 LEU A N 1
ATOM 1237 C CA . LEU A 1 168 ? 14.173 -26.429 -16.835 1.00 95.69 168 LEU A CA 1
ATOM 1238 C C . LEU A 1 168 ? 13.309 -27.624 -17.293 1.00 95.69 168 LEU A C 1
ATOM 1240 O O . LEU A 1 168 ? 12.175 -27.438 -17.735 1.00 95.69 168 LEU A O 1
ATOM 1244 N N . PRO A 1 169 ? 13.865 -28.854 -17.333 1.00 94.75 169 PRO A N 1
ATOM 1245 C CA . PRO A 1 169 ? 13.182 -30.021 -17.893 1.00 94.75 169 PRO A CA 1
ATOM 1246 C C . PRO A 1 169 ? 12.150 -30.655 -16.947 1.00 94.75 169 PRO A C 1
ATOM 1248 O O . PRO A 1 169 ? 11.549 -31.664 -17.310 1.00 94.75 169 PRO A O 1
ATOM 1251 N N . GLU A 1 170 ? 11.941 -30.119 -15.746 1.00 94.25 170 GLU A N 1
ATOM 1252 C CA . GLU A 1 170 ? 11.153 -30.737 -14.676 1.00 94.25 170 GLU A CA 1
ATOM 1253 C C . GLU A 1 170 ? 9.730 -31.113 -15.110 1.00 94.25 170 GLU A C 1
ATOM 1255 O O . GLU A 1 170 ? 9.265 -32.219 -14.821 1.00 94.25 170 GLU A O 1
ATOM 1260 N N . VAL A 1 171 ? 9.077 -30.249 -15.893 1.00 92.94 171 VAL A N 1
ATOM 1261 C CA . VAL A 1 171 ? 7.718 -30.482 -16.409 1.00 92.94 171 VAL A CA 1
ATOM 1262 C C . VAL A 1 171 ? 7.605 -31.741 -17.272 1.00 92.94 171 VAL A C 1
ATOM 1264 O O . VAL A 1 171 ? 6.542 -32.352 -17.326 1.00 92.94 171 VAL A O 1
ATOM 1267 N N . THR A 1 172 ? 8.698 -32.178 -17.905 1.00 93.75 172 THR A N 1
ATOM 1268 C CA . THR A 1 172 ? 8.713 -33.378 -18.763 1.00 93.75 172 THR A CA 1
ATOM 1269 C C . THR A 1 172 ? 8.678 -34.685 -17.971 1.00 93.75 172 THR A C 1
ATOM 1271 O O . THR A 1 172 ? 8.418 -35.741 -18.542 1.00 93.75 172 THR A O 1
ATOM 1274 N N . ILE A 1 173 ? 8.920 -34.617 -16.658 1.00 89.69 173 ILE A N 1
ATOM 1275 C CA . ILE A 1 173 ? 8.973 -35.768 -15.748 1.00 89.69 173 ILE A CA 1
ATOM 1276 C C . ILE A 1 173 ? 8.049 -35.600 -14.531 1.00 89.69 173 ILE A C 1
ATOM 1278 O O . ILE A 1 173 ? 8.201 -36.311 -13.542 1.00 89.69 173 ILE A O 1
ATOM 1282 N N . GLY A 1 174 ? 7.097 -34.660 -14.583 1.00 84.38 174 GLY A N 1
ATOM 1283 C CA . GLY A 1 174 ? 6.134 -34.428 -13.498 1.00 84.38 174 GLY A CA 1
ATOM 1284 C C . GLY A 1 174 ? 6.733 -33.791 -12.239 1.00 84.38 174 GLY A C 1
ATOM 1285 O O . GLY A 1 174 ? 6.161 -33.910 -11.158 1.00 84.38 174 GLY A O 1
ATOM 1286 N N . VAL A 1 175 ? 7.882 -33.127 -12.366 1.00 86.56 175 VAL A N 1
ATOM 1287 C CA . VAL A 1 175 ? 8.537 -32.361 -11.298 1.00 86.56 175 VAL A CA 1
ATOM 1288 C C . VAL A 1 175 ? 8.349 -30.867 -11.593 1.00 86.56 175 VAL A C 1
ATOM 1290 O O . VAL A 1 175 ? 7.933 -30.478 -12.685 1.00 86.56 175 VAL A O 1
ATOM 1293 N N . ILE A 1 176 ? 8.669 -30.001 -10.637 1.00 85.25 176 ILE A N 1
ATOM 1294 C CA . ILE A 1 176 ? 8.653 -28.548 -10.812 1.00 85.25 176 ILE A CA 1
ATOM 1295 C C . ILE A 1 176 ? 9.969 -27.941 -10.315 1.00 85.25 176 ILE A C 1
ATOM 1297 O O . ILE A 1 176 ? 10.476 -28.343 -9.268 1.00 85.25 176 ILE A O 1
ATOM 1301 N N . ALA A 1 177 ? 10.500 -26.968 -11.058 1.00 84.00 177 ALA A N 1
ATOM 1302 C CA . ALA A 1 177 ? 11.573 -26.100 -10.581 1.00 84.00 177 ALA A CA 1
ATOM 1303 C C . ALA A 1 177 ? 11.020 -25.205 -9.461 1.00 84.00 177 ALA A C 1
ATOM 1305 O O . ALA A 1 177 ? 10.045 -24.478 -9.672 1.00 84.00 177 ALA A O 1
ATOM 1306 N N . LEU A 1 178 ? 11.599 -25.281 -8.265 1.00 76.12 178 LEU A N 1
ATOM 1307 C CA . LEU A 1 178 ? 11.106 -24.576 -7.081 1.00 76.12 178 LEU A CA 1
ATOM 1308 C C . LEU A 1 178 ? 12.189 -23.618 -6.569 1.00 76.12 178 LEU A C 1
ATOM 1310 O O . LEU A 1 178 ? 12.809 -22.920 -7.364 1.00 76.12 178 LEU A O 1
ATOM 1314 N N . ALA A 1 179 ? 12.311 -23.448 -5.250 1.00 71.81 179 ALA A N 1
ATOM 1315 C CA . ALA A 1 179 ? 13.349 -22.637 -4.608 1.00 71.81 179 ALA A CA 1
ATOM 1316 C C . ALA A 1 179 ? 13.570 -21.238 -5.234 1.00 71.81 179 ALA A C 1
ATOM 1318 O O . ALA A 1 179 ? 14.699 -20.820 -5.468 1.00 71.81 179 ALA A O 1
ATOM 1319 N N . GLY A 1 180 ? 12.475 -20.527 -5.536 1.00 71.25 180 GLY A N 1
ATOM 1320 C CA . GLY A 1 180 ? 12.501 -19.141 -6.018 1.00 71.25 180 GLY A CA 1
ATOM 1321 C C . GLY A 1 180 ? 12.940 -18.944 -7.476 1.00 71.25 180 GLY A C 1
ATOM 1322 O O . GLY A 1 180 ? 12.852 -17.823 -7.975 1.00 71.25 180 GLY A O 1
ATOM 1323 N N . ALA A 1 181 ? 13.337 -19.996 -8.199 1.00 85.56 181 ALA A N 1
ATOM 1324 C CA . ALA A 1 181 ? 13.862 -19.873 -9.560 1.00 85.56 181 ALA A CA 1
ATOM 1325 C C . ALA A 1 181 ? 12.837 -19.309 -10.563 1.00 85.56 181 ALA A C 1
ATOM 1327 O O . ALA A 1 181 ? 13.167 -18.423 -11.347 1.00 85.56 181 ALA A O 1
ATOM 1328 N N . LEU A 1 182 ? 11.580 -19.766 -10.518 1.00 89.88 182 LEU A N 1
ATOM 1329 C CA . LEU A 1 182 ? 10.521 -19.323 -11.438 1.00 89.88 182 LEU A CA 1
ATOM 1330 C C . LEU A 1 182 ? 10.192 -17.817 -11.350 1.00 89.88 182 LEU A C 1
ATOM 1332 O O . LEU A 1 182 ? 10.224 -17.153 -12.390 1.00 89.88 182 LEU A O 1
ATOM 1336 N N . PRO A 1 183 ? 9.892 -17.232 -10.168 1.00 86.81 183 PRO A N 1
ATOM 1337 C CA . PRO A 1 183 ? 9.599 -15.799 -10.081 1.00 86.81 183 PRO A CA 1
ATOM 1338 C C . PRO A 1 183 ? 10.801 -14.928 -10.473 1.00 86.81 183 PRO A C 1
ATOM 1340 O O . PRO A 1 183 ? 10.629 -13.898 -11.126 1.00 86.81 183 PRO A O 1
ATOM 1343 N N . ARG A 1 184 ? 12.021 -15.364 -10.140 1.00 86.94 184 ARG A N 1
ATOM 1344 C CA . ARG A 1 184 ? 13.271 -14.697 -10.526 1.00 86.94 184 ARG A CA 1
ATOM 1345 C C . ARG A 1 184 ? 13.511 -14.741 -12.033 1.00 86.94 184 ARG A C 1
ATOM 1347 O O . ARG A 1 184 ? 13.829 -13.718 -12.635 1.00 86.94 184 ARG A O 1
ATOM 1354 N N . LEU A 1 185 ? 13.262 -15.888 -12.666 1.00 90.62 185 LEU A N 1
ATOM 1355 C CA . LEU A 1 185 ? 13.407 -16.060 -14.110 1.00 90.62 185 LEU A CA 1
ATOM 1356 C C . LEU A 1 185 ? 12.528 -15.076 -14.895 1.00 90.62 185 LEU A C 1
ATOM 1358 O O . LEU A 1 185 ? 12.987 -14.494 -15.875 1.00 90.62 185 LEU A O 1
ATOM 1362 N N . VAL A 1 186 ? 11.292 -14.829 -14.441 1.00 92.00 186 VAL A N 1
ATOM 1363 C CA . VAL A 1 186 ? 10.391 -13.840 -15.066 1.00 92.00 186 VAL A CA 1
ATOM 1364 C C . VAL A 1 186 ? 11.014 -12.445 -15.094 1.00 92.00 186 VAL A C 1
ATOM 1366 O O . VAL A 1 186 ? 10.844 -11.731 -16.082 1.00 92.00 186 VAL A O 1
ATOM 1369 N N . ARG A 1 187 ? 11.749 -12.056 -14.050 1.00 89.25 187 ARG A N 1
ATOM 1370 C CA . ARG A 1 187 ? 12.416 -10.749 -13.979 1.00 89.25 187 ARG A CA 1
ATOM 1371 C C . ARG A 1 187 ? 13.728 -10.699 -14.750 1.00 89.25 187 ARG A C 1
ATOM 1373 O O . ARG A 1 187 ? 14.072 -9.633 -15.243 1.00 89.25 187 ARG A O 1
ATOM 1380 N N . SER A 1 188 ? 14.411 -11.830 -14.909 1.00 89.81 188 SER A N 1
ATOM 1381 C CA . SER A 1 188 ? 15.663 -11.891 -15.668 1.00 89.81 188 SER A CA 1
ATOM 1382 C C . SER A 1 188 ? 15.443 -11.921 -17.184 1.00 89.81 188 SER A C 1
ATOM 1384 O O . SER A 1 188 ? 16.161 -11.243 -17.908 1.00 89.81 188 SER A O 1
ATOM 1386 N N . VAL A 1 189 ? 14.458 -12.680 -17.685 1.00 93.38 189 VAL A N 1
ATOM 1387 C CA . VAL A 1 189 ? 14.260 -12.867 -19.142 1.00 93.38 189 VAL A CA 1
ATOM 1388 C C . VAL A 1 189 ? 12.900 -12.395 -19.666 1.00 93.38 189 VAL A C 1
ATOM 1390 O O . VAL A 1 189 ? 12.641 -12.476 -20.867 1.00 93.38 189 VAL A O 1
ATOM 1393 N N . GLY A 1 190 ? 12.023 -11.884 -18.802 1.00 91.56 190 GLY A N 1
ATOM 1394 C CA . GLY A 1 190 ? 10.657 -11.501 -19.156 1.00 91.56 190 GLY A CA 1
ATOM 1395 C C . GLY A 1 190 ? 9.685 -12.685 -19.164 1.00 91.56 190 GLY A C 1
ATOM 1396 O O . GLY A 1 190 ? 10.059 -13.847 -19.340 1.00 91.56 190 GLY A O 1
ATOM 1397 N N . ARG A 1 191 ? 8.393 -12.386 -18.992 1.00 94.19 191 ARG A N 1
ATOM 1398 C CA . ARG A 1 191 ? 7.337 -13.391 -18.780 1.00 94.19 191 ARG A CA 1
ATOM 1399 C C . ARG A 1 191 ? 7.258 -14.447 -19.887 1.00 94.19 191 ARG A C 1
ATOM 1401 O O . ARG A 1 191 ? 7.145 -15.625 -19.575 1.00 94.19 191 ARG A O 1
ATOM 1408 N N . GLN A 1 192 ? 7.278 -14.051 -21.160 1.00 96.88 192 GLN A N 1
ATOM 1409 C CA . GLN A 1 192 ? 7.059 -14.972 -22.282 1.00 96.88 192 GLN A CA 1
ATOM 1410 C C . GLN A 1 192 ? 8.201 -15.983 -22.419 1.00 96.88 192 GLN A C 1
ATOM 1412 O O . GLN A 1 192 ? 7.943 -17.170 -22.587 1.00 96.88 192 GLN A O 1
ATOM 1417 N N . ARG A 1 193 ? 9.453 -15.530 -22.283 1.00 95.00 193 ARG A N 1
ATOM 1418 C CA . ARG A 1 193 ? 10.628 -16.412 -22.316 1.00 95.00 193 ARG A CA 1
ATOM 1419 C C . ARG A 1 193 ? 10.679 -17.303 -21.083 1.00 95.00 193 ARG A C 1
ATOM 1421 O O . ARG A 1 193 ? 10.893 -18.499 -21.219 1.00 95.00 193 ARG A O 1
ATOM 1428 N N . ALA A 1 194 ? 10.401 -16.754 -19.900 1.00 94.94 194 ALA A N 1
ATOM 1429 C CA . ALA A 1 194 ? 10.334 -17.542 -18.673 1.00 94.94 194 ALA A CA 1
ATOM 1430 C C . ALA A 1 194 ? 9.273 -18.653 -18.762 1.00 94.94 194 ALA A C 1
ATOM 1432 O O . ALA A 1 194 ? 9.543 -19.789 -18.381 1.00 94.94 194 ALA A O 1
ATOM 1433 N N . ALA A 1 195 ? 8.096 -18.352 -19.322 1.00 95.25 195 ALA A N 1
ATOM 1434 C CA . ALA A 1 195 ? 7.054 -19.344 -19.572 1.00 95.25 195 ALA A CA 1
ATOM 1435 C C . ALA A 1 195 ? 7.494 -20.397 -20.601 1.00 95.25 195 ALA A C 1
ATOM 1437 O O . ALA A 1 195 ? 7.292 -21.582 -20.363 1.00 95.25 195 ALA A O 1
ATOM 1438 N N . GLU A 1 196 ? 8.135 -19.999 -21.708 1.00 94.81 196 GLU A N 1
ATOM 1439 C CA . GLU A 1 196 ? 8.689 -20.952 -22.683 1.00 94.81 196 GLU A CA 1
ATOM 1440 C C . GLU A 1 196 ? 9.673 -21.915 -22.003 1.00 94.81 196 GLU A C 1
ATOM 1442 O O . GLU A 1 196 ? 9.532 -23.131 -22.128 1.00 94.81 196 GLU A O 1
ATOM 1447 N N . MET A 1 197 ? 10.615 -21.381 -21.223 1.00 94.31 197 MET A N 1
ATOM 1448 C CA . MET A 1 197 ? 11.640 -22.164 -20.533 1.00 94.31 197 MET A CA 1
ATOM 1449 C C . MET A 1 197 ? 11.044 -23.119 -19.494 1.00 94.31 197 MET A C 1
ATOM 1451 O O . MET A 1 197 ? 11.439 -24.281 -19.444 1.00 94.31 197 MET A O 1
ATOM 1455 N N . ALA A 1 198 ? 10.097 -22.643 -18.682 1.00 93.94 198 ALA A N 1
ATOM 1456 C CA . ALA A 1 198 ? 9.518 -23.414 -17.585 1.00 93.94 198 ALA A CA 1
ATOM 1457 C C . ALA A 1 198 ? 8.470 -24.441 -18.039 1.00 93.94 198 ALA A C 1
ATOM 1459 O O . ALA A 1 198 ? 8.302 -25.457 -17.374 1.00 93.94 198 ALA A O 1
ATOM 1460 N N . LEU A 1 199 ? 7.751 -24.190 -19.141 1.00 95.44 199 LEU A N 1
ATOM 1461 C CA . LEU A 1 199 ? 6.608 -25.017 -19.557 1.00 95.44 199 LEU A CA 1
ATOM 1462 C C . LEU A 1 199 ? 6.928 -26.004 -20.686 1.00 95.44 199 LEU A C 1
ATOM 1464 O O . LEU A 1 199 ? 6.168 -26.947 -20.885 1.00 95.44 199 LEU A O 1
ATOM 1468 N N . SER A 1 200 ? 8.018 -25.808 -21.437 1.00 94.75 200 SER A N 1
ATOM 1469 C CA . SER A 1 200 ? 8.334 -26.655 -22.602 1.00 94.75 200 SER A CA 1
ATOM 1470 C C . SER A 1 200 ? 9.372 -27.747 -22.338 1.00 94.75 200 SER A C 1
ATOM 1472 O O . SER A 1 200 ? 9.470 -28.693 -23.118 1.00 94.75 200 SER A O 1
ATOM 1474 N N . GLY A 1 201 ? 10.197 -27.603 -21.294 1.00 91.62 201 GLY A N 1
ATOM 1475 C CA . GLY A 1 201 ? 11.371 -28.457 -21.079 1.00 91.62 201 GLY A CA 1
ATOM 1476 C C . GLY A 1 201 ? 12.436 -28.363 -22.183 1.00 91.62 201 GLY A C 1
ATOM 1477 O O . GLY A 1 201 ? 13.303 -29.235 -22.281 1.00 91.62 201 GLY A O 1
ATOM 1478 N N . LYS A 1 202 ? 12.368 -27.337 -23.042 1.00 96.62 202 LYS A N 1
ATOM 1479 C CA . LYS A 1 202 ? 13.303 -27.103 -24.147 1.00 96.62 202 LYS A CA 1
ATOM 1480 C C . LYS A 1 202 ? 14.695 -26.718 -23.632 1.00 96.62 202 LYS A C 1
ATOM 1482 O O . LYS A 1 202 ? 14.845 -26.067 -22.601 1.00 96.62 202 LYS A O 1
ATOM 1487 N N . LYS A 1 203 ? 15.718 -27.095 -24.408 1.00 97.69 203 LYS A N 1
ATOM 1488 C CA . LYS A 1 203 ? 17.120 -26.715 -24.188 1.00 97.69 203 LYS A CA 1
ATOM 1489 C C . LYS A 1 203 ? 17.459 -25.424 -24.926 1.00 97.69 203 LYS A C 1
ATOM 1491 O O . LYS A 1 203 ? 17.027 -25.238 -26.063 1.00 97.69 203 LYS A O 1
ATOM 1496 N N . TYR A 1 204 ? 18.303 -24.610 -24.309 1.00 98.06 204 TYR A N 1
ATOM 1497 C CA . TYR A 1 204 ? 18.764 -23.332 -24.839 1.00 98.06 204 TYR A CA 1
ATOM 1498 C C . TYR A 1 204 ? 20.287 -23.247 -24.842 1.00 98.06 204 TYR A C 1
ATOM 1500 O O . TYR A 1 204 ? 20.957 -23.748 -23.937 1.00 98.06 204 TYR A O 1
ATOM 1508 N N . THR A 1 205 ? 20.830 -22.590 -25.859 1.00 98.31 205 THR A N 1
ATOM 1509 C CA . THR A 1 205 ? 22.267 -22.367 -26.035 1.00 98.31 205 THR A CA 1
ATOM 1510 C C . THR A 1 205 ? 22.776 -21.218 -25.164 1.00 98.31 205 THR A C 1
ATOM 1512 O O . THR A 1 205 ? 22.031 -20.303 -24.803 1.00 98.31 205 THR A O 1
ATOM 1515 N N . ALA A 1 206 ? 24.082 -21.204 -24.882 1.00 97.81 206 ALA A N 1
ATOM 1516 C CA . ALA A 1 206 ? 24.732 -20.086 -24.194 1.00 97.81 206 ALA A CA 1
ATOM 1517 C C . ALA A 1 206 ? 24.521 -18.735 -24.908 1.00 97.81 206 ALA A C 1
ATOM 1519 O O . ALA A 1 206 ? 24.329 -17.711 -24.256 1.00 97.81 206 ALA A O 1
ATOM 1520 N N . LYS A 1 207 ? 24.479 -18.734 -26.248 1.00 97.75 207 LYS A N 1
ATOM 1521 C CA . LYS A 1 207 ? 24.235 -17.529 -27.055 1.00 97.75 207 LYS A CA 1
ATOM 1522 C C . LYS A 1 207 ? 22.811 -16.990 -26.896 1.00 97.75 207 LYS A C 1
ATOM 1524 O O . LYS A 1 207 ? 22.627 -15.774 -26.830 1.00 97.75 207 LYS A O 1
ATOM 1529 N N . GLU A 1 208 ? 21.808 -17.864 -26.817 1.00 97.56 208 GLU A N 1
ATOM 1530 C CA . GLU A 1 208 ? 20.431 -17.450 -26.517 1.00 97.56 208 GLU A CA 1
ATOM 1531 C C . GLU A 1 208 ? 20.342 -16.848 -25.112 1.00 97.56 208 GLU A C 1
ATOM 1533 O O . GLU A 1 208 ? 19.794 -15.759 -24.956 1.00 97.56 208 GLU A O 1
ATOM 1538 N N . MET A 1 209 ? 20.955 -17.488 -24.110 1.00 97.56 209 MET A N 1
ATOM 1539 C CA . MET A 1 209 ? 20.961 -16.968 -22.737 1.00 97.56 209 MET A CA 1
ATOM 1540 C C . MET A 1 209 ? 21.701 -15.632 -22.604 1.00 97.56 209 MET A C 1
ATOM 1542 O O . MET A 1 209 ? 21.264 -14.779 -21.832 1.00 97.56 209 MET A O 1
ATOM 1546 N N . LEU A 1 210 ? 22.768 -15.419 -23.382 1.00 97.69 210 LEU A N 1
ATOM 1547 C CA . LEU A 1 210 ? 23.452 -14.126 -23.483 1.00 97.69 210 LEU A CA 1
ATOM 1548 C C . LEU A 1 210 ? 22.524 -13.066 -24.083 1.00 97.69 210 LEU A C 1
ATOM 1550 O O . LEU A 1 210 ? 22.369 -11.980 -23.537 1.00 97.69 210 LEU A O 1
ATOM 1554 N N . THR A 1 211 ? 21.847 -13.408 -25.181 1.00 96.88 211 THR A N 1
ATOM 1555 C CA . THR A 1 211 ? 20.903 -12.507 -25.863 1.00 96.88 211 THR A CA 1
ATOM 1556 C C . THR A 1 211 ? 19.727 -12.119 -24.961 1.00 96.88 211 THR A C 1
ATOM 1558 O O . THR A 1 211 ? 19.149 -11.044 -25.112 1.00 96.88 211 THR A O 1
ATOM 1561 N N . TRP A 1 212 ? 19.336 -12.996 -24.037 1.00 95.44 212 TRP A N 1
ATOM 1562 C CA . TRP A 1 212 ? 18.215 -12.761 -23.127 1.00 95.44 212 TRP A CA 1
ATOM 1563 C C . TRP A 1 212 ? 18.618 -12.105 -21.807 1.00 95.44 212 TRP A C 1
ATOM 1565 O O . TRP A 1 212 ? 17.727 -11.735 -21.052 1.00 95.44 212 TRP A O 1
ATOM 1575 N N . GLY A 1 213 ? 19.919 -11.923 -21.559 1.00 92.31 213 GLY A N 1
ATOM 1576 C CA . GLY A 1 213 ? 20.442 -11.218 -20.388 1.00 92.31 213 GLY A CA 1
ATOM 1577 C C . GLY A 1 213 ? 20.657 -12.085 -19.146 1.00 92.31 213 GLY A C 1
ATOM 1578 O O . GLY A 1 213 ? 20.963 -11.539 -18.092 1.00 92.31 213 GLY A O 1
ATOM 1579 N N . LEU A 1 214 ? 20.522 -13.414 -19.248 1.00 95.50 214 LEU A N 1
ATOM 1580 C CA . LEU A 1 214 ? 20.819 -14.325 -18.135 1.00 95.50 214 LEU A CA 1
ATOM 1581 C C . LEU A 1 214 ? 22.314 -14.679 -18.055 1.00 95.50 214 LEU A C 1
ATOM 1583 O O . LEU A 1 214 ? 22.842 -14.873 -16.967 1.00 95.50 214 LEU A O 1
ATOM 1587 N N . VAL A 1 215 ? 22.990 -14.780 -19.203 1.00 98.31 215 VAL A N 1
ATOM 1588 C CA . VAL A 1 215 ? 24.446 -14.983 -19.285 1.00 98.31 215 VAL A CA 1
ATOM 1589 C C . VAL A 1 215 ? 25.118 -13.645 -19.562 1.00 98.31 215 VAL A C 1
ATOM 1591 O O . VAL A 1 215 ? 24.699 -12.923 -20.460 1.00 98.31 215 VAL A O 1
ATOM 1594 N N . ASN A 1 216 ? 26.173 -13.324 -18.816 1.00 98.19 216 ASN A N 1
ATOM 1595 C CA . ASN A 1 216 ? 26.936 -12.088 -18.978 1.00 98.19 216 ASN A CA 1
ATOM 1596 C C . ASN A 1 216 ? 27.997 -12.204 -20.077 1.00 98.19 216 ASN A C 1
ATOM 1598 O O . ASN A 1 216 ? 28.238 -11.241 -20.800 1.00 98.19 216 ASN A O 1
ATOM 1602 N N . GLU A 1 217 ? 28.636 -13.370 -20.207 1.00 98.12 217 GLU A N 1
ATOM 1603 C CA . GLU A 1 217 ? 29.702 -13.592 -21.186 1.00 98.12 217 GLU A CA 1
ATOM 1604 C C . GLU A 1 217 ? 29.731 -15.050 -21.658 1.00 98.12 217 GLU A C 1
ATOM 1606 O O . GLU A 1 217 ? 29.588 -15.982 -20.860 1.00 98.12 217 GLU A O 1
ATOM 1611 N N . VAL A 1 218 ? 29.925 -15.241 -22.965 1.00 98.44 218 VAL A N 1
ATOM 1612 C CA . VAL A 1 218 ? 30.100 -16.556 -23.592 1.00 98.44 218 VAL A CA 1
ATOM 1613 C C . VAL A 1 218 ? 31.551 -16.704 -24.030 1.00 98.44 218 VAL A C 1
ATOM 1615 O O . VAL A 1 218 ? 32.073 -15.853 -24.746 1.00 98.44 218 VAL A O 1
ATOM 1618 N N . VAL A 1 219 ? 32.190 -17.791 -23.604 1.00 97.81 219 VAL A N 1
ATOM 1619 C CA . VAL A 1 219 ? 33.617 -18.050 -23.802 1.00 97.81 219 VAL A CA 1
ATOM 1620 C C . VAL A 1 219 ? 33.810 -19.235 -24.743 1.00 97.81 219 VAL A C 1
ATOM 1622 O O . VAL A 1 219 ? 33.300 -20.332 -24.498 1.00 97.81 219 VAL A O 1
ATOM 1625 N N . GLU A 1 220 ? 34.571 -19.012 -25.811 1.00 94.56 220 GLU A N 1
ATOM 1626 C CA . GLU A 1 220 ? 35.045 -20.071 -26.704 1.00 94.56 220 GLU A CA 1
ATOM 1627 C C . GLU A 1 220 ? 36.174 -20.875 -26.037 1.00 94.56 220 GLU A C 1
ATOM 1629 O O . GLU A 1 220 ? 37.002 -20.322 -25.313 1.00 94.56 220 GLU A O 1
ATOM 1634 N N . GLY A 1 221 ? 36.234 -22.183 -26.301 1.00 85.94 221 GLY A N 1
ATOM 1635 C CA . GLY A 1 221 ? 37.271 -23.073 -25.766 1.00 85.94 221 GLY A CA 1
ATOM 1636 C C . GLY A 1 221 ? 36.759 -24.114 -24.767 1.00 85.94 221 GLY A C 1
ATOM 1637 O O . GLY A 1 221 ? 35.572 -24.443 -24.728 1.00 85.94 221 GLY A O 1
ATOM 1638 N N . ASP A 1 222 ? 37.683 -24.691 -23.998 1.00 86.88 222 ASP A N 1
ATOM 1639 C CA . ASP A 1 222 ? 37.407 -25.793 -23.073 1.00 86.88 222 ASP A CA 1
ATOM 1640 C C . ASP A 1 222 ? 36.866 -25.318 -21.706 1.00 86.88 222 ASP A C 1
ATOM 1642 O O . ASP A 1 222 ? 36.697 -24.126 -21.436 1.00 86.88 222 ASP A O 1
ATOM 1646 N N . SER A 1 223 ? 36.596 -26.263 -20.799 1.00 86.81 223 SER A N 1
ATOM 1647 C CA . SER A 1 223 ? 36.111 -25.952 -19.448 1.00 86.81 223 SER A CA 1
ATOM 1648 C C . SER A 1 223 ? 37.092 -25.115 -18.612 1.00 86.81 223 SER A C 1
ATOM 1650 O O . SER A 1 223 ? 36.670 -24.509 -17.629 1.00 86.81 223 SER A O 1
ATOM 1652 N N . LYS A 1 224 ? 38.384 -25.054 -18.971 1.00 92.31 224 LYS A N 1
ATOM 1653 C CA . LYS A 1 224 ? 39.354 -24.196 -18.278 1.00 92.31 224 LYS A CA 1
ATOM 1654 C C . LYS A 1 224 ? 39.222 -22.749 -18.731 1.00 92.31 224 LYS A C 1
ATOM 1656 O O . LYS A 1 224 ? 39.292 -21.867 -17.887 1.00 92.31 224 LYS A O 1
ATOM 1661 N N . ALA A 1 225 ? 38.976 -22.503 -20.018 1.00 95.31 225 ALA A N 1
ATOM 1662 C CA . ALA A 1 225 ? 38.817 -21.148 -20.547 1.00 95.31 225 ALA A CA 1
ATOM 1663 C C . ALA A 1 225 ? 37.666 -20.383 -19.864 1.00 95.31 225 ALA A C 1
ATOM 1665 O O . ALA A 1 225 ? 37.845 -19.251 -19.416 1.00 95.31 225 ALA A O 1
ATOM 1666 N N . VAL A 1 226 ? 36.499 -21.022 -19.713 1.00 96.94 226 VAL A N 1
ATOM 1667 C CA . VAL A 1 226 ? 35.345 -20.434 -19.004 1.00 96.94 226 VAL A CA 1
ATOM 1668 C C . VAL A 1 226 ? 35.631 -20.207 -17.515 1.00 96.94 226 VAL A C 1
ATOM 1670 O O . VAL A 1 226 ? 35.239 -19.177 -16.966 1.00 96.94 226 VAL A O 1
ATOM 1673 N N . LEU A 1 227 ? 36.347 -21.131 -16.862 1.00 97.69 227 LEU A N 1
ATOM 1674 C CA . LEU A 1 227 ? 36.729 -20.989 -15.459 1.00 97.69 227 LEU A CA 1
ATOM 1675 C C . LEU A 1 227 ? 37.711 -19.830 -15.260 1.00 97.69 227 LEU A C 1
ATOM 1677 O O . LEU A 1 227 ? 37.485 -18.998 -14.387 1.00 97.69 227 LEU A O 1
ATOM 1681 N N . GLU A 1 228 ? 38.764 -19.739 -16.074 1.00 98.06 228 GLU A N 1
ATOM 1682 C CA . GLU A 1 228 ? 39.715 -18.623 -16.009 1.00 98.06 228 GLU A CA 1
ATOM 1683 C C . GLU A 1 228 ? 39.001 -17.286 -16.222 1.00 98.06 228 GLU A C 1
ATOM 1685 O O . GLU A 1 228 ? 39.222 -16.351 -15.454 1.00 98.06 228 GLU A O 1
ATOM 1690 N N . LYS A 1 229 ? 38.055 -17.207 -17.168 1.00 98.31 229 LYS A N 1
ATOM 1691 C CA . LYS A 1 229 ? 37.262 -15.989 -17.372 1.00 98.31 229 LYS A CA 1
ATOM 1692 C C . LYS A 1 229 ? 36.411 -15.623 -16.153 1.00 98.31 229 LYS A C 1
ATOM 1694 O O . LYS A 1 229 ? 36.368 -14.462 -15.754 1.00 98.31 229 LYS A O 1
ATOM 1699 N N . ALA A 1 230 ? 35.752 -16.595 -15.527 1.00 98.44 230 ALA A N 1
ATOM 1700 C CA . ALA A 1 230 ? 35.000 -16.350 -14.298 1.00 98.44 230 ALA A CA 1
ATOM 1701 C C . ALA A 1 230 ? 35.914 -15.919 -13.134 1.00 98.44 230 ALA A C 1
ATOM 1703 O O . ALA A 1 230 ? 35.540 -15.048 -12.349 1.00 98.44 230 ALA A O 1
ATOM 1704 N N . LEU A 1 231 ? 37.129 -16.473 -13.043 1.00 98.56 231 LEU A N 1
ATOM 1705 C CA . LEU A 1 231 ? 38.135 -16.064 -12.060 1.00 98.56 231 LEU A CA 1
ATOM 1706 C C . LEU A 1 231 ? 38.649 -14.638 -12.306 1.00 98.56 231 LEU A C 1
ATOM 1708 O O . LEU A 1 231 ? 38.887 -13.918 -11.338 1.00 98.56 231 LEU A O 1
ATOM 1712 N N . GLU A 1 232 ? 38.783 -14.204 -13.562 1.00 98.31 232 GLU A N 1
ATOM 1713 C CA . GLU A 1 232 ? 39.092 -12.808 -13.908 1.00 98.31 232 GLU A CA 1
ATOM 1714 C C . GLU A 1 232 ? 37.990 -11.854 -13.417 1.00 98.31 232 GLU A C 1
ATOM 1716 O O . GLU A 1 232 ? 38.286 -10.844 -12.770 1.00 98.31 232 GLU A O 1
ATOM 1721 N N . TRP A 1 233 ? 36.717 -12.195 -13.652 1.00 98.31 233 TRP A N 1
ATOM 1722 C CA . TRP A 1 233 ? 35.578 -11.433 -13.127 1.00 98.31 233 TRP A CA 1
ATOM 1723 C C . TRP A 1 233 ? 35.571 -11.395 -11.595 1.00 98.31 233 TRP A C 1
ATOM 1725 O O . TRP A 1 233 ? 35.441 -10.317 -11.008 1.00 98.31 233 TRP A O 1
ATOM 1735 N N . ALA A 1 234 ? 35.783 -12.538 -10.939 1.00 98.38 234 ALA A N 1
ATOM 1736 C CA . ALA A 1 234 ? 35.838 -12.620 -9.482 1.00 98.38 234 ALA A CA 1
ATOM 1737 C C . ALA A 1 234 ? 36.986 -11.782 -8.904 1.00 98.38 234 ALA A C 1
ATOM 1739 O O . ALA A 1 234 ? 36.797 -11.073 -7.917 1.00 98.38 234 ALA A O 1
ATOM 1740 N N . GLN A 1 235 ? 38.161 -11.799 -9.541 1.00 97.94 235 GLN A N 1
ATOM 1741 C CA . GLN A 1 235 ? 39.306 -10.982 -9.140 1.00 97.94 235 GLN A CA 1
ATOM 1742 C C . GLN A 1 235 ? 39.013 -9.485 -9.290 1.00 97.94 235 GLN A C 1
ATOM 1744 O O . GLN A 1 235 ? 39.391 -8.694 -8.422 1.00 97.94 235 GLN A O 1
ATOM 1749 N N . ARG A 1 236 ? 38.308 -9.089 -10.357 1.00 97.44 236 ARG A N 1
ATOM 1750 C CA . ARG A 1 236 ? 37.878 -7.700 -10.558 1.00 97.44 236 ARG A CA 1
ATOM 1751 C C . ARG A 1 236 ? 36.918 -7.245 -9.461 1.00 97.44 236 ARG A C 1
ATOM 1753 O O . ARG A 1 236 ? 37.099 -6.155 -8.928 1.00 97.44 236 ARG A O 1
ATOM 1760 N N . ILE A 1 237 ? 35.935 -8.071 -9.101 1.00 97.81 237 ILE A N 1
ATOM 1761 C CA . ILE A 1 237 ? 34.988 -7.771 -8.016 1.00 97.81 237 ILE A CA 1
ATOM 1762 C C . ILE A 1 237 ? 35.717 -7.702 -6.670 1.00 97.81 237 ILE A C 1
ATOM 1764 O O . ILE A 1 237 ? 35.563 -6.727 -5.939 1.00 97.81 237 ILE A O 1
ATOM 1768 N N . ALA A 1 238 ? 36.567 -8.686 -6.371 1.00 96.12 238 ALA A N 1
ATOM 1769 C CA . ALA A 1 238 ? 37.320 -8.766 -5.120 1.00 96.12 238 ALA A CA 1
ATOM 1770 C C . ALA A 1 238 ? 38.348 -7.631 -4.929 1.00 96.12 238 ALA A C 1
ATOM 1772 O O . ALA A 1 238 ? 38.781 -7.366 -3.801 1.00 96.12 238 ALA A O 1
ATOM 1773 N N . GLY A 1 239 ? 38.740 -6.964 -6.021 1.00 95.19 239 GLY A N 1
ATOM 1774 C CA . GLY A 1 239 ? 39.598 -5.780 -6.016 1.00 95.19 239 GLY A CA 1
ATOM 1775 C C . GLY A 1 239 ? 38.897 -4.477 -5.608 1.00 95.19 239 GLY A C 1
ATOM 1776 O O . GLY A 1 239 ? 39.587 -3.489 -5.351 1.00 95.19 239 GLY A O 1
ATOM 1777 N N . ASN A 1 240 ? 37.563 -4.454 -5.526 1.00 96.31 240 ASN A N 1
ATOM 1778 C CA . ASN A 1 240 ? 36.785 -3.297 -5.071 1.00 96.31 240 ASN A CA 1
ATOM 1779 C C . ASN A 1 240 ? 36.593 -3.293 -3.544 1.00 96.31 240 ASN A C 1
ATOM 1781 O O . ASN A 1 240 ? 36.943 -4.255 -2.857 1.00 96.31 240 ASN A O 1
ATOM 1785 N N . SER A 1 241 ? 36.023 -2.202 -3.021 1.00 93.75 241 SER A N 1
ATOM 1786 C CA . SER A 1 241 ? 35.646 -2.101 -1.607 1.00 93.75 241 SER A CA 1
ATOM 1787 C C . SER A 1 241 ? 34.650 -3.214 -1.242 1.00 93.75 241 SER A C 1
ATOM 1789 O O . SER A 1 241 ? 33.597 -3.299 -1.883 1.00 93.75 241 SER A O 1
ATOM 1791 N N . PRO A 1 242 ? 34.952 -4.062 -0.238 1.00 90.81 242 PRO A N 1
ATOM 1792 C CA . PRO A 1 242 ? 34.087 -5.179 0.129 1.00 90.81 242 PRO A CA 1
ATOM 1793 C C . PRO A 1 242 ? 32.710 -4.706 0.611 1.00 90.81 242 PRO A C 1
ATOM 1795 O O . PRO A 1 242 ? 31.708 -5.266 0.174 1.00 90.81 242 PRO A O 1
ATOM 1798 N N . ASP A 1 243 ? 32.637 -3.644 1.423 1.00 87.56 243 ASP A N 1
ATOM 1799 C CA . ASP A 1 243 ? 31.359 -3.120 1.921 1.00 87.56 243 ASP A CA 1
ATOM 1800 C C . ASP A 1 243 ? 30.505 -2.575 0.764 1.00 87.56 243 ASP A C 1
ATOM 1802 O O . ASP A 1 243 ? 29.315 -2.870 0.654 1.00 87.56 243 ASP A O 1
ATOM 1806 N N . ALA A 1 244 ? 31.124 -1.817 -0.150 1.00 90.25 244 ALA A N 1
ATOM 1807 C CA . ALA A 1 244 ? 30.415 -1.219 -1.278 1.00 90.25 244 ALA A CA 1
ATOM 1808 C C . ALA A 1 244 ? 29.860 -2.281 -2.237 1.00 90.25 244 ALA A C 1
ATOM 1810 O O . ALA A 1 244 ? 28.757 -2.116 -2.755 1.00 90.25 244 ALA A O 1
ATOM 1811 N N . VAL A 1 245 ? 30.597 -3.376 -2.457 1.00 93.12 245 VAL A N 1
ATOM 1812 C CA . VAL A 1 245 ? 30.128 -4.511 -3.267 1.00 93.12 245 VAL A CA 1
ATOM 1813 C C . VAL A 1 245 ? 28.922 -5.186 -2.615 1.00 93.12 245 VAL A C 1
ATOM 1815 O O . VAL A 1 245 ? 27.935 -5.418 -3.309 1.00 93.12 245 VAL A O 1
ATOM 1818 N N . ILE A 1 246 ? 28.972 -5.453 -1.304 1.00 88.50 246 ILE A N 1
ATOM 1819 C CA . ILE A 1 246 ? 27.867 -6.083 -0.560 1.00 88.50 246 ILE A CA 1
ATOM 1820 C C . ILE A 1 246 ? 26.590 -5.242 -0.681 1.00 88.50 246 ILE A C 1
ATOM 1822 O O . ILE A 1 246 ? 25.543 -5.756 -1.067 1.00 88.50 246 ILE A O 1
ATOM 1826 N N . VAL A 1 247 ? 26.672 -3.932 -0.440 1.00 86.88 247 VAL A N 1
ATOM 1827 C CA . VAL A 1 247 ? 25.481 -3.064 -0.460 1.00 86.88 247 VAL A CA 1
ATOM 1828 C C . VAL A 1 247 ? 24.976 -2.782 -1.868 1.00 86.88 247 VAL A C 1
ATOM 1830 O O . VAL A 1 247 ? 23.766 -2.721 -2.081 1.00 86.88 247 VAL A O 1
ATOM 1833 N N . SER A 1 248 ? 25.873 -2.677 -2.851 1.00 92.00 248 SER A N 1
ATOM 1834 C CA . SER A 1 248 ? 25.463 -2.569 -4.257 1.00 92.00 248 SER A CA 1
ATOM 1835 C C . SER A 1 248 ? 24.707 -3.820 -4.703 1.00 92.00 248 SER A C 1
ATOM 1837 O O . SER A 1 248 ? 23.666 -3.719 -5.349 1.00 92.00 248 SER A O 1
ATOM 1839 N N . ARG A 1 249 ? 25.211 -5.002 -4.328 1.00 91.12 249 ARG A N 1
ATOM 1840 C CA . ARG A 1 249 ? 24.564 -6.285 -4.608 1.00 91.12 249 ARG A CA 1
ATOM 1841 C C . ARG A 1 249 ? 23.192 -6.372 -3.950 1.00 91.12 249 ARG A C 1
ATOM 1843 O O . ARG A 1 249 ? 22.238 -6.782 -4.602 1.00 91.12 249 ARG A O 1
ATOM 1850 N N . GLU A 1 250 ? 23.080 -5.957 -2.695 1.00 85.31 250 GLU A N 1
ATOM 1851 C CA . GLU A 1 250 ? 21.809 -5.983 -1.976 1.00 85.31 250 GLU A CA 1
ATOM 1852 C C . GLU A 1 250 ? 20.761 -5.071 -2.624 1.00 85.31 250 GLU A C 1
ATOM 1854 O O . GLU A 1 250 ? 19.625 -5.486 -2.836 1.00 85.31 250 GLU A O 1
ATOM 1859 N N . GLY A 1 251 ? 21.150 -3.872 -3.070 1.00 85.56 251 GLY A N 1
ATOM 1860 C CA . GLY A 1 251 ? 20.257 -3.001 -3.837 1.00 85.56 251 GLY A CA 1
ATOM 1861 C C . GLY A 1 251 ? 19.745 -3.634 -5.135 1.00 85.56 251 GLY A C 1
ATOM 1862 O O . GLY A 1 251 ? 18.556 -3.537 -5.446 1.00 85.56 251 GLY A O 1
ATOM 1863 N N . LEU A 1 252 ? 20.619 -4.331 -5.872 1.00 89.81 252 LEU A N 1
ATOM 1864 C CA . LEU A 1 252 ? 20.230 -5.078 -7.075 1.00 89.81 252 LEU A CA 1
ATOM 1865 C C . LEU A 1 252 ? 19.276 -6.232 -6.740 1.00 89.81 252 LEU A C 1
ATOM 1867 O O . LEU A 1 252 ? 18.277 -6.426 -7.436 1.00 89.81 252 LEU A O 1
ATOM 1871 N N . LYS A 1 253 ? 19.553 -6.964 -5.657 1.00 86.75 253 LYS A N 1
ATOM 1872 C CA . LYS A 1 253 ? 18.721 -8.072 -5.180 1.00 86.75 253 LYS A CA 1
ATOM 1873 C C . LYS A 1 253 ? 17.321 -7.597 -4.789 1.00 86.75 253 LYS A C 1
ATOM 1875 O O . LYS A 1 253 ? 16.357 -8.217 -5.222 1.00 86.75 253 LYS A O 1
ATOM 1880 N N . LEU A 1 254 ? 17.186 -6.479 -4.069 1.00 83.25 254 LEU A N 1
ATOM 1881 C CA . LEU A 1 254 ? 15.882 -5.904 -3.708 1.00 83.25 254 LEU A CA 1
ATOM 1882 C C . LEU A 1 254 ? 15.017 -5.641 -4.953 1.00 83.25 254 LEU A C 1
ATOM 1884 O O . LEU A 1 254 ? 13.866 -6.079 -5.020 1.00 83.25 254 LEU A O 1
ATOM 1888 N N . GLY A 1 255 ? 15.585 -4.999 -5.978 1.00 81.00 255 GLY A N 1
ATOM 1889 C CA . GLY A 1 255 ? 14.883 -4.776 -7.247 1.00 81.00 255 GLY A CA 1
ATOM 1890 C C . GLY A 1 255 ? 14.511 -6.085 -7.956 1.00 81.00 255 GLY A C 1
ATOM 1891 O O . GLY A 1 255 ? 13.396 -6.240 -8.460 1.00 81.00 255 GLY A O 1
ATOM 1892 N N . TRP A 1 256 ? 15.414 -7.066 -7.945 1.00 84.69 256 TRP A N 1
ATOM 1893 C CA . TRP A 1 256 ? 15.189 -8.385 -8.536 1.00 84.69 256 TRP A CA 1
ATOM 1894 C C . TRP A 1 256 ? 14.148 -9.230 -7.781 1.00 84.69 256 TRP A C 1
ATOM 1896 O O . TRP A 1 256 ? 13.412 -10.007 -8.390 1.00 84.69 256 TRP A O 1
ATOM 1906 N N . GLU A 1 257 ? 13.993 -9.045 -6.472 1.00 80.31 257 GLU A N 1
ATOM 1907 C CA . GLU A 1 257 ? 12.957 -9.709 -5.671 1.00 80.31 257 GLU A CA 1
ATOM 1908 C C . GLU A 1 257 ? 11.598 -8.993 -5.735 1.00 80.31 257 GLU A C 1
ATOM 1910 O O . GLU A 1 257 ? 10.570 -9.581 -5.385 1.00 80.31 257 GLU A O 1
ATOM 1915 N N . GLY A 1 258 ? 11.541 -7.811 -6.360 1.00 75.69 258 GLY A N 1
ATOM 1916 C CA . GLY A 1 258 ? 10.302 -7.100 -6.683 1.00 75.69 258 GLY A CA 1
ATOM 1917 C C . GLY A 1 258 ? 10.017 -5.874 -5.834 1.00 75.69 258 GLY A C 1
ATOM 1918 O O . GLY A 1 258 ? 8.890 -5.384 -5.866 1.00 75.69 258 GLY A O 1
ATOM 1919 N N . VAL A 1 259 ? 11.005 -5.395 -5.083 1.00 75.00 259 VAL A N 1
ATOM 1920 C CA . VAL A 1 259 ? 10.903 -4.162 -4.306 1.00 75.00 259 VAL A CA 1
ATOM 1921 C C . VAL A 1 259 ? 11.000 -2.962 -5.252 1.00 75.00 259 VAL A C 1
ATOM 1923 O O . VAL A 1 259 ? 11.875 -2.905 -6.118 1.00 75.00 259 VAL A O 1
ATOM 1926 N N . GLY A 1 260 ? 10.085 -2.000 -5.105 1.00 70.88 260 GLY A N 1
ATOM 1927 C CA . GLY A 1 260 ? 10.079 -0.783 -5.919 1.00 70.88 260 GLY A CA 1
ATOM 1928 C C . GLY A 1 260 ? 11.298 0.116 -5.647 1.00 70.88 260 GLY A C 1
ATOM 1929 O O . GLY A 1 260 ? 11.835 0.075 -4.541 1.00 70.88 260 GLY A O 1
ATOM 1930 N N . PRO A 1 261 ? 11.730 0.966 -6.601 1.00 70.06 261 PRO A N 1
ATOM 1931 C CA . PRO A 1 261 ? 12.949 1.773 -6.466 1.00 70.06 261 PRO A CA 1
ATOM 1932 C C . PRO A 1 261 ? 12.996 2.671 -5.223 1.00 70.06 261 PRO A C 1
ATOM 1934 O O . PRO A 1 261 ? 14.038 2.769 -4.582 1.00 70.06 261 PRO A O 1
ATOM 1937 N N . GLU A 1 262 ? 11.881 3.304 -4.850 1.00 74.50 262 GLU A N 1
ATOM 1938 C CA . GLU A 1 262 ? 11.818 4.172 -3.664 1.00 74.50 262 GLU A CA 1
ATOM 1939 C C . GLU A 1 262 ? 11.953 3.365 -2.371 1.00 74.50 262 GLU A C 1
ATOM 1941 O O . GLU A 1 262 ? 12.790 3.675 -1.527 1.00 74.50 262 GLU A O 1
ATOM 1946 N N . GLN A 1 263 ? 11.186 2.278 -2.252 1.00 67.88 263 GLN A N 1
ATOM 1947 C CA . GLN A 1 263 ? 11.234 1.386 -1.095 1.00 67.88 263 GLN A CA 1
ATOM 1948 C C . GLN A 1 263 ? 12.599 0.700 -0.963 1.00 67.88 263 GLN A C 1
ATOM 1950 O O . GLN A 1 263 ? 13.146 0.629 0.133 1.00 67.88 263 GLN A O 1
ATOM 1955 N N . GLY A 1 264 ? 13.179 0.231 -2.070 1.00 73.94 264 GLY A N 1
ATOM 1956 C CA . GLY A 1 264 ? 14.512 -0.369 -2.085 1.00 73.94 264 GLY A CA 1
ATOM 1957 C C . GLY A 1 264 ? 15.579 0.632 -1.642 1.00 73.94 264 GLY A C 1
ATOM 1958 O O . GLY A 1 264 ? 16.435 0.304 -0.826 1.00 73.94 264 GLY A O 1
ATOM 1959 N N . THR A 1 265 ? 15.478 1.882 -2.107 1.00 78.69 265 THR A N 1
ATOM 1960 C CA . THR A 1 265 ? 16.368 2.976 -1.689 1.00 78.69 265 THR A CA 1
ATOM 1961 C C . THR A 1 265 ? 16.223 3.284 -0.200 1.00 78.69 265 THR A C 1
ATOM 1963 O O . THR A 1 265 ? 17.226 3.403 0.498 1.00 78.69 265 THR A O 1
ATOM 1966 N N . ASP A 1 266 ? 14.994 3.369 0.310 1.00 72.19 266 ASP A N 1
ATOM 1967 C CA . ASP A 1 266 ? 14.712 3.622 1.726 1.00 72.19 266 ASP A CA 1
ATOM 1968 C C . ASP A 1 266 ? 15.260 2.506 2.634 1.00 72.19 266 ASP A C 1
ATOM 1970 O O . ASP A 1 266 ? 15.883 2.795 3.657 1.00 72.19 266 ASP A O 1
ATOM 1974 N N . ILE A 1 267 ? 15.126 1.238 2.220 1.00 71.38 267 ILE A N 1
ATOM 1975 C CA . ILE A 1 267 ? 15.728 0.082 2.908 1.00 71.38 267 ILE A CA 1
ATOM 1976 C C . ILE A 1 267 ? 17.254 0.228 2.974 1.00 71.38 267 ILE A C 1
ATOM 1978 O O . ILE A 1 267 ? 17.844 0.050 4.041 1.00 71.38 267 ILE A O 1
ATOM 1982 N N . LEU A 1 268 ? 17.905 0.597 1.865 1.00 73.56 268 LEU A N 1
ATOM 1983 C CA . LEU A 1 268 ? 19.357 0.796 1.838 1.00 73.56 268 LEU A CA 1
ATOM 1984 C C . LEU A 1 268 ? 19.800 1.981 2.707 1.00 73.56 268 LEU A C 1
ATOM 1986 O O . LEU A 1 268 ? 20.775 1.849 3.450 1.00 73.56 268 LEU A O 1
ATOM 1990 N N . LEU A 1 269 ? 19.089 3.114 2.638 1.00 73.25 269 LEU A N 1
ATOM 1991 C CA . LEU A 1 269 ? 19.387 4.333 3.401 1.00 73.25 269 LEU A CA 1
ATOM 1992 C C . LEU A 1 269 ? 19.257 4.115 4.911 1.00 73.25 269 LEU A C 1
ATOM 1994 O O . LEU A 1 269 ? 20.132 4.540 5.666 1.00 73.25 269 LEU A O 1
ATOM 1998 N N . LYS A 1 270 ? 18.188 3.438 5.346 1.00 66.06 270 LYS A N 1
ATOM 1999 C CA . LYS A 1 270 ? 17.941 3.109 6.760 1.00 66.06 270 LYS A CA 1
ATOM 2000 C C . LYS A 1 270 ? 18.829 1.972 7.268 1.00 66.06 270 LYS A C 1
ATOM 2002 O O . LYS A 1 270 ? 19.115 1.919 8.461 1.00 66.06 270 LYS A O 1
ATOM 2007 N N . GLY A 1 271 ? 19.237 1.070 6.376 1.00 68.56 271 GLY A N 1
ATOM 2008 C CA . GLY A 1 271 ? 20.098 -0.068 6.670 1.00 68.56 271 GLY A CA 1
ATOM 2009 C C . GLY A 1 271 ? 21.584 0.258 6.516 1.00 68.56 271 GLY A C 1
ATOM 2010 O O . GLY A 1 271 ? 22.194 0.927 7.349 1.00 68.56 271 GLY A O 1
ATOM 2011 N N . TRP A 1 272 ? 22.200 -0.285 5.466 1.00 66.12 272 TRP A N 1
ATOM 2012 C CA . TRP A 1 272 ? 23.658 -0.350 5.358 1.00 66.12 272 TRP A CA 1
ATOM 2013 C C . TRP A 1 272 ? 24.331 0.924 4.835 1.00 66.12 272 TRP A C 1
ATOM 2015 O O . TRP A 1 272 ? 25.514 1.128 5.114 1.00 66.12 272 TRP A O 1
ATOM 2025 N N . TYR A 1 273 ? 23.630 1.796 4.101 1.00 69.12 273 TYR A N 1
ATOM 2026 C CA . TYR A 1 273 ? 24.255 2.967 3.471 1.00 69.12 273 TYR A CA 1
ATOM 2027 C C . TYR A 1 273 ? 24.919 3.890 4.505 1.00 69.12 273 TYR A C 1
ATOM 2029 O O . TYR A 1 273 ? 26.093 4.236 4.366 1.00 69.12 273 TYR A O 1
ATOM 2037 N N . GLY A 1 274 ? 24.216 4.202 5.601 1.00 66.88 274 GLY A N 1
ATOM 2038 C CA . GLY A 1 274 ? 24.756 5.037 6.679 1.00 66.88 274 GLY A CA 1
ATOM 2039 C C . GLY A 1 274 ? 25.946 4.413 7.425 1.00 66.88 274 GLY A C 1
ATOM 2040 O O . GLY A 1 274 ? 26.755 5.145 8.001 1.00 66.88 274 GLY A O 1
ATOM 2041 N N . ARG A 1 275 ? 26.084 3.076 7.401 1.00 65.19 275 ARG A N 1
ATOM 2042 C CA . ARG A 1 275 ? 27.241 2.355 7.965 1.00 65.19 275 ARG A CA 1
ATOM 2043 C C . ARG A 1 275 ? 28.448 2.415 7.026 1.00 65.19 275 ARG A C 1
ATOM 2045 O O . ARG A 1 275 ? 29.561 2.637 7.501 1.00 65.19 275 ARG A O 1
ATOM 2052 N N . ILE A 1 276 ? 28.240 2.281 5.710 1.00 73.88 276 ILE A N 1
ATOM 2053 C CA . ILE A 1 276 ? 29.324 2.416 4.722 1.00 73.88 276 ILE A CA 1
ATOM 2054 C C . ILE A 1 276 ? 29.875 3.830 4.712 1.00 73.88 276 ILE A C 1
ATOM 2056 O O . ILE A 1 276 ? 31.091 3.987 4.737 1.00 73.88 276 ILE A O 1
ATOM 2060 N N . GLU A 1 277 ? 29.013 4.847 4.671 1.00 71.19 277 GLU A N 1
ATOM 2061 C CA . GLU A 1 277 ? 29.435 6.246 4.517 1.00 71.19 277 GLU A CA 1
ATOM 2062 C C . GLU A 1 277 ? 30.441 6.670 5.601 1.00 71.19 277 GLU A C 1
ATOM 2064 O O . GLU A 1 277 ? 31.382 7.417 5.337 1.00 71.19 277 GLU A O 1
ATOM 2069 N N . LYS A 1 278 ? 30.287 6.125 6.812 1.00 72.12 278 LYS A N 1
ATOM 2070 C CA . LYS A 1 278 ? 31.163 6.372 7.966 1.00 72.12 278 LYS A CA 1
ATOM 2071 C C . LYS A 1 278 ? 32.261 5.313 8.138 1.00 72.12 278 LYS A C 1
ATOM 2073 O O . LYS A 1 278 ? 33.057 5.398 9.072 1.00 72.12 278 LYS A O 1
ATOM 2078 N N . GLY A 1 279 ? 32.293 4.299 7.279 1.00 79.75 279 GLY A N 1
ATOM 2079 C CA . GLY A 1 279 ? 33.181 3.149 7.380 1.00 79.75 279 GLY A CA 1
ATOM 2080 C C . GLY A 1 279 ? 34.603 3.427 6.886 1.00 79.75 279 GLY A C 1
ATOM 2081 O O . GLY A 1 279 ? 34.830 4.183 5.944 1.00 79.75 279 GLY A O 1
ATOM 2082 N N . GLU A 1 280 ? 35.581 2.740 7.482 1.00 88.00 280 GLU A N 1
ATOM 2083 C CA . GLU A 1 280 ? 37.007 2.849 7.129 1.00 88.00 280 GLU A CA 1
ATOM 2084 C C . GLU A 1 280 ? 37.296 2.653 5.637 1.00 88.00 280 GLU A C 1
ATOM 2086 O O . GLU A 1 280 ? 38.141 3.351 5.083 1.00 88.00 280 GLU A O 1
ATOM 2091 N N . ASN A 1 281 ? 36.587 1.737 4.970 1.00 91.19 281 ASN A N 1
ATOM 2092 C CA . ASN A 1 281 ? 36.769 1.506 3.540 1.00 91.19 281 ASN A CA 1
ATOM 2093 C C . ASN A 1 281 ? 36.206 2.652 2.684 1.00 91.19 281 ASN A C 1
ATOM 2095 O O . ASN A 1 281 ? 36.765 2.926 1.628 1.00 91.19 281 ASN A O 1
ATOM 2099 N N . ALA A 1 282 ? 35.174 3.381 3.123 1.00 89.81 282 ALA A N 1
ATOM 2100 C CA . ALA A 1 282 ? 34.748 4.597 2.425 1.00 89.81 282 ALA A CA 1
ATOM 2101 C C . ALA A 1 282 ? 35.807 5.702 2.557 1.00 89.81 282 ALA A C 1
ATOM 2103 O O . ALA A 1 282 ? 36.204 6.304 1.557 1.00 89.81 282 ALA A O 1
ATOM 2104 N N . VAL A 1 283 ? 36.345 5.893 3.767 1.00 90.81 283 VAL A N 1
ATOM 2105 C CA . VAL A 1 283 ? 37.435 6.847 4.030 1.00 90.81 283 VAL A CA 1
ATOM 2106 C C . VAL A 1 283 ? 38.682 6.505 3.207 1.00 90.81 283 VAL A C 1
ATOM 2108 O O . VAL A 1 283 ? 39.246 7.373 2.544 1.00 90.81 283 VAL A O 1
ATOM 2111 N N . GLU A 1 284 ? 39.100 5.239 3.199 1.00 93.75 284 GLU A N 1
ATOM 2112 C CA . GLU A 1 284 ? 40.244 4.757 2.420 1.00 93.75 284 GLU A CA 1
ATOM 2113 C C . GLU A 1 284 ? 40.010 4.864 0.907 1.00 93.75 284 GLU A C 1
ATOM 2115 O O . GLU A 1 284 ? 40.926 5.221 0.163 1.00 93.75 284 GLU A O 1
ATOM 2120 N N . GLY A 1 285 ? 38.790 4.604 0.434 1.00 93.19 285 GLY A N 1
ATOM 2121 C CA . GLY A 1 285 ? 38.428 4.763 -0.973 1.00 93.19 285 GLY A CA 1
ATOM 2122 C C . GLY A 1 285 ? 38.608 6.205 -1.442 1.00 93.19 285 GLY A C 1
ATOM 2123 O O . GLY A 1 285 ? 39.295 6.452 -2.433 1.00 93.19 285 GLY A O 1
ATOM 2124 N N . VAL A 1 286 ? 38.079 7.167 -0.681 1.00 93.38 286 VAL A N 1
ATOM 2125 C CA . VAL A 1 286 ? 38.251 8.600 -0.969 1.00 93.38 286 VAL A CA 1
ATOM 2126 C C . VAL A 1 286 ? 39.724 9.005 -0.864 1.00 93.38 286 VAL A C 1
ATOM 2128 O O . VAL A 1 286 ? 40.254 9.657 -1.765 1.00 93.38 286 VAL A O 1
ATOM 2131 N N . LYS A 1 287 ? 40.419 8.582 0.197 1.00 94.56 287 LYS A N 1
ATOM 2132 C CA . LYS A 1 287 ? 41.827 8.922 0.431 1.00 94.56 287 LYS A CA 1
ATOM 2133 C C . LYS A 1 287 ? 42.746 8.397 -0.675 1.00 94.56 287 LYS A C 1
ATOM 2135 O O . LYS A 1 287 ? 43.546 9.155 -1.214 1.00 94.56 287 LYS A O 1
ATOM 2140 N N . SER A 1 288 ? 42.626 7.123 -1.040 1.00 95.50 288 SER A N 1
ATOM 2141 C CA . SER A 1 288 ? 43.445 6.504 -2.092 1.00 95.50 288 SER A CA 1
ATOM 2142 C C . SER A 1 288 ? 43.210 7.130 -3.468 1.00 95.50 288 SER A C 1
ATOM 2144 O O . SER A 1 288 ? 44.168 7.287 -4.228 1.00 95.50 288 SER A O 1
ATOM 2146 N N . PHE A 1 289 ? 41.974 7.553 -3.760 1.00 94.00 289 PHE A N 1
ATOM 2147 C CA . PHE A 1 289 ? 41.639 8.299 -4.971 1.00 94.00 289 PHE A CA 1
ATOM 2148 C C . PHE A 1 289 ? 42.341 9.663 -5.008 1.00 94.00 289 PHE A C 1
ATOM 2150 O O . PHE A 1 289 ? 42.993 9.992 -6.000 1.00 94.00 289 PHE A O 1
ATOM 2157 N N . VAL A 1 290 ? 42.274 10.426 -3.910 1.00 95.25 290 VAL A N 1
ATOM 2158 C CA . VAL A 1 290 ? 42.964 11.722 -3.773 1.00 95.25 290 VAL A CA 1
ATOM 2159 C C . VAL A 1 290 ? 44.486 11.558 -3.882 1.00 95.25 290 VAL A C 1
ATOM 2161 O O . VAL A 1 290 ? 45.144 12.325 -4.580 1.00 95.25 290 VAL A O 1
ATOM 2164 N N . GLU A 1 291 ? 45.045 10.524 -3.252 1.00 96.38 291 GLU A N 1
ATOM 2165 C CA . GLU A 1 291 ? 46.485 10.223 -3.233 1.00 96.38 291 GLU A CA 1
ATOM 2166 C C . GLU A 1 291 ? 46.984 9.492 -4.498 1.00 96.38 291 GLU A C 1
ATOM 2168 O O . GLU A 1 291 ? 48.181 9.233 -4.622 1.00 96.38 291 GLU A O 1
ATOM 2173 N N . ARG A 1 292 ? 46.094 9.153 -5.445 1.00 95.12 292 ARG A N 1
ATOM 2174 C CA . ARG A 1 292 ? 46.394 8.417 -6.692 1.00 95.12 292 ARG A CA 1
ATOM 2175 C C . ARG A 1 292 ? 47.166 7.109 -6.479 1.00 95.12 292 ARG A C 1
ATOM 2177 O O . ARG A 1 292 ? 48.040 6.748 -7.269 1.00 95.12 292 ARG A O 1
ATOM 2184 N N . ARG A 1 293 ? 46.825 6.370 -5.427 1.00 97.06 293 ARG A N 1
ATOM 2185 C CA . ARG A 1 293 ? 47.396 5.049 -5.125 1.00 97.06 293 ARG A CA 1
ATOM 2186 C C . ARG A 1 293 ? 46.317 3.974 -5.140 1.00 97.06 293 ARG A C 1
ATOM 2188 O O . ARG A 1 293 ? 45.127 4.269 -5.142 1.00 97.06 293 ARG A O 1
ATOM 2195 N N . LYS A 1 294 ? 46.730 2.705 -5.118 1.00 92.56 294 LYS A N 1
ATOM 2196 C CA . LYS A 1 294 ? 45.777 1.603 -4.944 1.00 92.56 294 LYS A CA 1
ATOM 2197 C C . LYS A 1 294 ? 45.171 1.650 -3.528 1.00 92.56 294 LYS A C 1
ATOM 2199 O O . LYS A 1 294 ? 45.922 1.888 -2.573 1.00 92.56 294 LYS A O 1
ATOM 2204 N N . PRO A 1 295 ? 43.854 1.424 -3.389 1.00 94.38 295 PRO A N 1
ATOM 2205 C CA . PRO A 1 295 ? 43.208 1.337 -2.088 1.00 94.38 295 PRO A CA 1
ATOM 2206 C C . PRO A 1 295 ? 43.681 0.098 -1.325 1.00 94.38 295 PRO A C 1
ATOM 2208 O O . PRO A 1 295 ? 43.895 -0.967 -1.908 1.00 94.38 295 PRO A O 1
ATOM 2211 N N . ASN A 1 296 ? 43.820 0.235 -0.011 1.00 93.81 296 ASN A N 1
ATOM 2212 C CA . ASN A 1 296 ? 44.106 -0.858 0.909 1.00 93.81 296 ASN A CA 1
ATOM 2213 C C . ASN A 1 296 ? 42.847 -1.221 1.705 1.00 93.81 296 ASN A C 1
ATOM 2215 O O . ASN A 1 296 ? 42.669 -0.787 2.844 1.00 93.81 296 ASN A O 1
ATOM 2219 N N . TRP A 1 297 ? 41.972 -2.012 1.084 1.00 93.88 297 TRP A N 1
ATOM 2220 C CA . TRP A 1 297 ? 40.705 -2.418 1.686 1.00 93.88 297 TRP A CA 1
ATOM 2221 C C . TRP A 1 297 ? 40.902 -3.269 2.941 1.00 93.88 297 TRP A C 1
ATOM 2223 O O . TRP A 1 297 ? 41.602 -4.286 2.918 1.00 93.88 297 TRP A O 1
ATOM 2233 N N . LYS A 1 298 ? 40.224 -2.886 4.020 1.00 89.38 298 LYS A N 1
ATOM 2234 C CA . LYS A 1 298 ? 40.157 -3.638 5.270 1.00 89.38 298 LYS A CA 1
ATOM 2235 C C . LYS A 1 298 ? 39.133 -4.759 5.161 1.00 89.38 298 LYS A C 1
ATOM 2237 O O . LYS A 1 298 ? 38.014 -4.543 4.698 1.00 89.38 298 LYS A O 1
ATOM 2242 N N . ASN A 1 299 ? 39.525 -5.948 5.610 1.00 84.56 299 ASN A N 1
ATOM 2243 C CA . ASN A 1 299 ? 38.598 -7.052 5.823 1.00 84.56 299 ASN A CA 1
ATOM 2244 C C . ASN A 1 299 ? 37.887 -6.811 7.154 1.00 84.56 299 ASN A C 1
ATOM 2246 O O . ASN A 1 299 ? 38.557 -6.600 8.166 1.00 84.56 299 ASN A O 1
ATOM 2250 N N . LYS A 1 300 ? 36.558 -6.847 7.149 1.00 73.62 300 LYS A N 1
ATOM 2251 C CA . LYS A 1 300 ? 35.744 -6.739 8.358 1.00 73.62 300 LYS A CA 1
ATOM 2252 C C . LYS A 1 300 ? 34.967 -8.035 8.568 1.00 73.62 300 LYS A C 1
ATOM 2254 O O . LYS A 1 300 ? 34.483 -8.590 7.579 1.00 73.62 300 LYS A O 1
ATOM 2259 N N . PRO A 1 301 ? 34.873 -8.538 9.809 1.00 67.44 301 PRO A N 1
ATOM 2260 C CA . PRO A 1 301 ? 33.880 -9.545 10.132 1.00 67.44 301 PRO A CA 1
ATOM 2261 C C . PRO A 1 301 ? 32.494 -8.936 9.959 1.00 67.44 301 PRO A C 1
ATOM 2263 O O . PRO A 1 301 ? 32.205 -7.884 10.518 1.00 67.44 301 PRO A O 1
ATOM 2266 N N . TYR A 1 302 ? 31.675 -9.592 9.144 1.00 65.44 302 TYR A N 1
ATOM 2267 C CA . TYR A 1 302 ? 30.248 -9.316 9.045 1.00 65.44 302 TYR A CA 1
ATOM 2268 C C . TYR A 1 302 ? 29.550 -10.484 9.727 1.00 65.44 302 TYR A C 1
ATOM 2270 O O . TYR A 1 302 ? 29.772 -11.638 9.349 1.00 65.44 302 TYR A O 1
ATOM 2278 N N . SER A 1 303 ? 28.781 -10.205 10.775 1.00 53.75 303 SER A N 1
ATOM 2279 C CA . SER A 1 303 ? 28.132 -11.263 11.536 1.00 53.75 303 SER A CA 1
ATOM 2280 C C . SER A 1 303 ? 26.832 -11.685 10.869 1.00 53.75 303 SER A C 1
ATOM 2282 O O . SER A 1 303 ? 25.947 -10.868 10.621 1.00 53.75 303 SER A O 1
ATOM 2284 N N . THR A 1 304 ? 26.706 -12.983 10.608 1.00 49.19 304 THR A N 1
ATOM 2285 C CA . THR A 1 304 ? 25.467 -13.629 10.155 1.00 49.19 304 THR A CA 1
ATOM 2286 C C . THR A 1 304 ? 24.688 -14.256 11.319 1.00 49.19 304 THR A C 1
ATOM 2288 O O . THR A 1 304 ? 23.707 -14.959 11.084 1.00 49.19 304 THR A O 1
ATOM 2291 N N . SER A 1 305 ? 25.092 -14.009 12.576 1.00 46.41 305 SER A N 1
ATOM 2292 C CA . SER A 1 305 ? 24.441 -14.559 13.772 1.00 46.41 305 SER A CA 1
ATOM 2293 C C . SER A 1 305 ? 23.499 -13.551 14.435 1.00 46.41 305 SER A C 1
ATOM 2295 O O . SER A 1 305 ? 23.982 -12.537 14.937 1.00 46.41 305 SER A O 1
ATOM 2297 N N . PRO A 1 306 ? 22.190 -13.837 14.556 1.00 40.88 306 PRO A N 1
ATOM 2298 C CA . PRO A 1 306 ? 21.222 -12.909 15.136 1.00 40.88 306 PRO A CA 1
ATOM 2299 C C . PRO A 1 306 ? 21.400 -12.588 16.628 1.00 40.88 306 PRO A C 1
ATOM 2301 O O . PRO A 1 306 ? 20.521 -11.964 17.214 1.00 40.88 306 PRO A O 1
ATOM 2304 N N . ASP A 1 307 ? 22.446 -13.095 17.282 1.00 38.34 307 ASP A N 1
ATOM 2305 C CA . ASP A 1 307 ? 22.795 -12.816 18.685 1.00 38.34 307 ASP A CA 1
ATOM 2306 C C . ASP A 1 307 ? 23.991 -11.858 18.833 1.00 38.34 307 ASP A C 1
ATOM 2308 O O . ASP A 1 307 ? 24.362 -11.507 19.954 1.00 38.34 307 ASP A O 1
ATOM 2312 N N . ASP A 1 308 ? 24.591 -11.438 17.719 1.00 43.50 308 ASP A N 1
ATOM 2313 C CA . ASP A 1 308 ? 25.707 -10.497 17.681 1.00 43.50 308 ASP A CA 1
ATOM 2314 C C . ASP A 1 308 ? 25.190 -9.040 17.712 1.00 43.50 308 ASP A C 1
ATOM 2316 O O . ASP A 1 308 ? 24.275 -8.710 16.956 1.00 43.50 308 ASP A O 1
ATOM 2320 N N . PRO A 1 309 ? 25.716 -8.135 18.560 1.00 42.38 309 PRO A N 1
ATOM 2321 C CA . PRO A 1 309 ? 25.376 -6.709 18.500 1.00 42.38 309 PRO A CA 1
ATOM 2322 C C . PRO A 1 309 ? 25.728 -6.049 17.153 1.00 42.38 309 PRO A C 1
ATOM 2324 O O . PRO A 1 309 ? 25.102 -5.048 16.797 1.00 42.38 309 PRO A O 1
ATOM 2327 N N . ASP A 1 310 ? 26.661 -6.632 16.393 1.00 44.06 310 ASP A N 1
ATOM 2328 C CA . ASP A 1 310 ? 26.978 -6.259 15.011 1.00 44.06 310 ASP A CA 1
ATOM 2329 C C . ASP A 1 310 ? 26.190 -7.094 13.975 1.00 44.06 310 ASP A C 1
ATOM 2331 O O . ASP A 1 310 ? 26.500 -7.054 12.784 1.00 44.06 310 ASP A O 1
ATOM 2335 N N . TYR A 1 311 ? 25.154 -7.842 14.389 1.00 41.84 311 TYR A N 1
ATOM 2336 C CA . TYR A 1 311 ? 24.283 -8.584 13.477 1.00 41.84 311 TYR A CA 1
ATOM 2337 C C . TYR A 1 311 ? 23.572 -7.640 12.515 1.00 41.84 311 TYR A C 1
ATOM 2339 O O . TYR A 1 311 ? 22.728 -6.814 12.886 1.00 41.84 311 TYR A O 1
ATOM 2347 N N . ASP A 1 312 ? 23.924 -7.778 11.246 1.00 48.75 312 ASP A N 1
ATOM 2348 C CA . ASP A 1 312 ? 23.399 -6.947 10.188 1.00 48.75 312 ASP A CA 1
ATOM 2349 C C . ASP A 1 312 ? 22.002 -7.430 9.775 1.00 48.75 312 ASP A C 1
ATOM 2351 O O . ASP A 1 312 ? 21.812 -8.525 9.243 1.00 48.75 312 ASP A O 1
ATOM 2355 N N . VAL A 1 313 ? 21.019 -6.546 9.949 1.00 35.47 313 VAL A N 1
ATOM 2356 C CA . VAL A 1 313 ? 19.573 -6.715 9.686 1.00 35.47 313 VAL A CA 1
ATOM 2357 C C . VAL A 1 313 ? 19.229 -7.125 8.230 1.00 35.47 313 VAL A C 1
ATOM 2359 O O . VAL A 1 313 ? 18.063 -7.296 7.901 1.00 35.47 313 VAL A O 1
ATOM 2362 N N . LEU A 1 314 ? 20.210 -7.344 7.342 1.00 37.03 314 LEU A N 1
ATOM 2363 C CA . LEU A 1 314 ? 19.978 -7.755 5.945 1.00 37.03 314 LEU A CA 1
ATOM 2364 C C . LEU A 1 314 ? 20.218 -9.241 5.642 1.00 37.03 314 LEU A C 1
ATOM 2366 O O . LEU A 1 314 ? 19.852 -9.686 4.558 1.00 37.03 314 LEU A O 1
ATOM 2370 N N . VAL A 1 315 ? 20.728 -10.051 6.579 1.00 34.78 315 VAL A N 1
ATOM 2371 C CA . VAL A 1 315 ? 20.738 -11.519 6.365 1.00 34.78 315 VAL A CA 1
ATOM 2372 C C . VAL A 1 315 ? 19.327 -12.115 6.535 1.00 34.78 315 VAL A C 1
ATOM 2374 O O . VAL A 1 315 ? 19.028 -13.186 6.012 1.00 34.78 315 VAL A O 1
ATOM 2377 N N . ALA A 1 316 ? 18.409 -11.369 7.159 1.00 31.56 316 ALA A N 1
ATOM 2378 C CA . ALA A 1 316 ? 16.993 -11.703 7.277 1.00 31.56 316 ALA A CA 1
ATOM 2379 C C . ALA A 1 316 ? 16.119 -10.929 6.268 1.00 31.56 316 ALA A C 1
ATOM 2381 O O . ALA A 1 316 ? 15.164 -10.256 6.635 1.00 31.56 316 ALA A O 1
ATOM 2382 N N . TYR A 1 317 ? 16.425 -11.055 4.977 1.00 34.81 317 TYR A N 1
ATOM 2383 C CA . TYR A 1 317 ? 15.388 -11.009 3.941 1.00 34.81 317 TYR A CA 1
ATOM 2384 C C . TYR A 1 317 ? 15.453 -12.295 3.100 1.00 34.81 317 TYR A C 1
ATOM 2386 O O . TYR A 1 317 ? 15.913 -12.286 1.955 1.00 34.81 317 TYR A O 1
ATOM 2394 N N . PRO A 1 318 ? 15.005 -13.446 3.627 1.00 30.33 318 PRO A N 1
ATOM 2395 C CA . PRO A 1 318 ? 14.072 -14.259 2.875 1.00 30.33 318 PRO A CA 1
ATOM 2396 C C . PRO A 1 318 ? 12.712 -13.562 3.002 1.00 30.33 318 PRO A C 1
ATOM 2398 O O . PRO A 1 318 ? 12.348 -13.175 4.106 1.00 30.33 318 PRO A O 1
ATOM 2401 N N . PHE A 1 319 ? 11.992 -13.326 1.905 1.00 27.73 319 PHE A N 1
ATOM 2402 C CA . PHE A 1 319 ? 10.554 -13.001 1.909 1.00 27.73 319 PHE A CA 1
ATOM 2403 C C . PHE A 1 319 ? 9.876 -13.175 3.284 1.00 27.73 319 PHE A C 1
ATOM 2405 O O . PHE A 1 319 ? 9.672 -14.315 3.684 1.00 27.73 319 PHE A O 1
ATOM 2412 N N . PHE A 1 320 ? 9.586 -12.075 3.994 1.00 30.97 320 PHE A N 1
ATOM 2413 C CA . PHE A 1 320 ? 8.756 -12.025 5.209 1.00 30.97 320 PHE A CA 1
ATOM 2414 C C . PHE A 1 320 ? 8.726 -13.329 6.042 1.00 30.97 320 PHE A C 1
ATOM 2416 O O . PHE A 1 320 ? 7.780 -14.113 5.963 1.00 30.97 320 PHE A O 1
ATOM 2423 N N . ILE A 1 321 ? 9.737 -13.529 6.887 1.00 23.39 321 ILE A N 1
ATOM 2424 C CA . ILE A 1 321 ? 9.580 -14.263 8.148 1.00 23.39 321 ILE A CA 1
ATOM 2425 C C . ILE A 1 321 ? 9.930 -13.267 9.252 1.00 23.39 321 ILE A C 1
ATOM 2427 O O . ILE A 1 321 ? 11.092 -12.918 9.444 1.00 23.39 321 ILE A O 1
ATOM 2431 N N . GLU A 1 322 ? 8.910 -12.761 9.940 1.00 25.28 322 GLU A N 1
ATOM 2432 C CA . GLU A 1 322 ? 9.077 -12.110 11.237 1.00 25.28 322 GLU A CA 1
ATOM 2433 C C . GLU A 1 322 ? 9.520 -13.173 12.251 1.00 25.28 322 GLU A C 1
ATOM 2435 O O . GLU A 1 322 ? 8.690 -13.797 12.905 1.00 25.28 322 GLU A O 1
ATOM 2440 N N . ASP A 1 323 ? 10.828 -13.381 12.398 1.00 25.03 323 ASP A N 1
ATOM 2441 C CA . ASP A 1 323 ? 11.370 -13.978 13.618 1.00 25.03 323 ASP A CA 1
ATOM 2442 C C . ASP A 1 323 ? 11.548 -12.861 14.654 1.00 25.03 323 ASP A C 1
ATOM 2444 O O . ASP A 1 323 ? 12.592 -12.216 14.775 1.00 25.03 323 ASP A O 1
ATOM 2448 N N . CYS A 1 324 ? 10.493 -12.639 15.439 1.00 23.75 324 CYS A N 1
ATOM 2449 C CA . CYS A 1 324 ? 10.644 -12.126 16.792 1.00 23.75 324 CYS A CA 1
ATOM 2450 C C . CYS A 1 324 ? 11.560 -13.082 17.569 1.00 23.75 324 CYS A C 1
ATOM 2452 O O . CYS A 1 324 ? 11.126 -14.142 18.018 1.00 23.75 324 CYS A O 1
ATOM 2454 N N . LYS A 1 325 ? 12.821 -12.702 17.795 1.00 24.39 325 LYS A N 1
ATOM 2455 C CA . LYS A 1 325 ? 13.640 -13.333 18.833 1.00 24.39 325 LYS A CA 1
ATOM 2456 C C . LYS A 1 325 ? 13.102 -12.957 20.213 1.00 24.39 325 LYS A C 1
ATOM 2458 O O . LYS A 1 325 ? 13.543 -11.999 20.841 1.00 24.39 325 LYS A O 1
ATOM 2463 N N . ILE A 1 326 ? 12.163 -13.756 20.704 1.00 26.16 326 ILE A N 1
ATOM 2464 C CA . ILE A 1 326 ? 11.873 -13.866 22.130 1.00 26.16 326 ILE A CA 1
ATOM 2465 C C . ILE A 1 326 ? 13.056 -14.618 22.755 1.00 26.16 326 ILE A C 1
ATOM 2467 O O . ILE A 1 326 ? 13.242 -15.810 22.514 1.00 26.16 326 ILE A O 1
ATOM 2471 N N . ARG A 1 327 ? 13.877 -13.942 23.572 1.00 23.00 327 ARG A N 1
ATOM 2472 C CA . ARG A 1 327 ? 14.741 -14.631 24.545 1.00 23.00 327 ARG A CA 1
ATOM 2473 C C . ARG A 1 327 ? 13.834 -15.257 25.605 1.00 23.00 327 ARG A C 1
ATOM 2475 O O . ARG A 1 327 ? 13.529 -14.625 26.610 1.00 23.00 327 ARG A O 1
ATOM 2482 N N . ALA A 1 328 ? 13.401 -16.492 25.379 1.00 24.36 328 ALA A N 1
ATOM 2483 C CA . ALA A 1 328 ? 12.828 -17.319 26.427 1.00 24.36 328 ALA A CA 1
ATOM 2484 C C . ALA A 1 328 ? 13.984 -17.947 27.217 1.00 24.36 328 ALA A C 1
ATOM 2486 O O . ALA A 1 328 ? 14.647 -18.878 26.760 1.00 24.36 328 ALA A O 1
ATOM 2487 N N . SER A 1 329 ? 14.260 -17.409 28.403 1.00 23.70 329 SER A N 1
ATOM 2488 C CA . SER A 1 329 ? 15.005 -18.143 29.423 1.00 23.70 329 SER A CA 1
ATOM 2489 C C . SER A 1 329 ? 14.265 -19.446 29.729 1.00 23.70 329 SER A C 1
ATOM 2491 O O . SER A 1 329 ? 13.051 -19.428 29.914 1.00 23.70 329 SER A O 1
ATOM 2493 N N . HIS A 1 330 ? 14.995 -20.558 29.772 1.00 27.27 330 HIS A N 1
ATOM 2494 C CA . HIS A 1 330 ? 14.498 -21.907 30.035 1.00 27.27 330 HIS A CA 1
ATOM 2495 C C . HIS A 1 330 ? 13.395 -21.987 31.107 1.00 27.27 330 HIS A C 1
ATOM 2497 O O . HIS A 1 330 ? 13.679 -21.863 32.295 1.00 27.27 330 HIS A O 1
ATOM 2503 N N . SER A 1 331 ? 12.152 -22.246 30.694 1.00 29.64 331 SER A N 1
ATOM 2504 C CA . SER A 1 331 ? 11.228 -23.215 31.316 1.00 29.64 331 SER A CA 1
ATOM 2505 C C . SER A 1 331 ? 9.850 -23.190 30.630 1.00 29.64 331 SER A C 1
ATOM 2507 O O . SER A 1 331 ? 9.190 -22.162 30.586 1.00 29.64 331 SER A O 1
ATOM 2509 N N . ASN A 1 332 ? 9.440 -24.360 30.125 1.00 31.78 332 ASN A N 1
ATOM 2510 C CA . ASN A 1 332 ? 8.079 -24.795 29.774 1.00 31.78 332 ASN A CA 1
ATOM 2511 C C . ASN A 1 332 ? 7.235 -23.927 28.821 1.00 31.78 332 ASN A C 1
ATOM 2513 O O . ASN A 1 332 ? 6.483 -23.078 29.282 1.00 31.78 332 ASN A O 1
ATOM 2517 N N . LEU A 1 333 ? 7.245 -24.251 27.519 1.00 27.81 333 LEU A N 1
ATOM 2518 C CA . LEU A 1 333 ? 6.158 -23.951 26.566 1.00 27.81 333 LEU A CA 1
ATOM 2519 C C . LEU A 1 333 ? 6.367 -24.750 25.261 1.00 27.81 333 LEU A C 1
ATOM 2521 O O . LEU A 1 333 ? 6.963 -24.261 24.307 1.00 27.81 333 LEU A O 1
ATOM 2525 N N . ASP A 1 334 ? 5.874 -25.991 25.219 1.00 27.94 334 ASP A N 1
ATOM 2526 C CA . ASP A 1 334 ? 5.713 -26.756 23.974 1.00 27.94 334 ASP A CA 1
ATOM 2527 C C . ASP A 1 334 ? 4.300 -26.507 23.419 1.00 27.94 334 ASP A C 1
ATOM 2529 O O . ASP A 1 334 ? 3.330 -27.147 23.827 1.00 27.94 334 ASP A O 1
ATOM 2533 N N . GLY A 1 335 ? 4.164 -25.549 22.498 1.00 28.11 335 GLY A N 1
ATOM 2534 C CA . GLY A 1 335 ? 2.893 -25.206 21.854 1.00 28.11 335 GLY A CA 1
ATOM 2535 C C . GLY A 1 335 ? 3.104 -24.570 20.480 1.00 28.11 335 GLY A C 1
ATOM 2536 O O . GLY A 1 335 ? 3.586 -23.449 20.368 1.00 28.11 335 GLY A O 1
ATOM 2537 N N . LEU A 1 336 ? 2.758 -25.309 19.426 1.00 28.61 336 LEU A N 1
ATOM 2538 C CA . LEU A 1 336 ? 2.918 -24.943 18.016 1.00 28.61 336 LEU A CA 1
ATOM 2539 C C . LEU A 1 336 ? 1.954 -23.796 17.624 1.00 28.61 336 LEU A C 1
ATOM 2541 O O . LEU A 1 336 ? 0.739 -23.986 17.639 1.00 28.61 336 LEU A O 1
ATOM 2545 N N . ILE A 1 337 ? 2.482 -22.629 17.239 1.00 32.75 337 ILE A N 1
ATOM 2546 C CA . ILE A 1 337 ? 1.714 -21.468 16.745 1.00 32.75 337 ILE A CA 1
ATOM 2547 C C . ILE A 1 337 ? 1.723 -21.475 15.209 1.00 32.75 337 ILE A C 1
ATOM 2549 O O . ILE A 1 337 ? 2.788 -21.473 14.597 1.00 32.75 337 ILE A O 1
ATOM 2553 N N . LEU A 1 338 ? 0.546 -21.472 14.573 1.00 30.69 338 LEU A N 1
ATOM 2554 C CA . LEU A 1 338 ? 0.387 -21.439 13.112 1.00 30.69 338 LEU A CA 1
ATOM 2555 C C . LEU A 1 338 ? -0.314 -20.127 12.704 1.00 30.69 338 LEU A C 1
ATOM 2557 O O . LEU A 1 338 ? -1.536 -20.072 12.582 1.00 30.69 338 LEU A O 1
ATOM 2561 N N . ALA A 1 339 ? 0.452 -19.049 12.526 1.00 28.77 339 ALA A N 1
ATOM 2562 C CA . ALA A 1 339 ? -0.053 -17.787 11.986 1.00 28.77 339 ALA A CA 1
ATOM 2563 C C . ALA A 1 339 ? 0.001 -17.830 10.450 1.00 28.77 339 ALA A C 1
ATOM 2565 O O . ALA A 1 339 ? 1.072 -17.839 9.848 1.00 28.77 339 ALA A O 1
ATOM 2566 N N . ILE A 1 340 ? -1.160 -17.876 9.793 1.00 30.83 340 ILE A N 1
ATOM 2567 C CA . ILE A 1 340 ? -1.250 -17.838 8.329 1.00 30.83 340 ILE A CA 1
ATOM 2568 C C . ILE A 1 340 ? -1.214 -16.368 7.887 1.00 30.83 340 ILE A C 1
ATOM 2570 O O . ILE A 1 340 ? -2.253 -15.735 7.734 1.00 30.83 340 ILE A O 1
ATOM 2574 N N . ARG A 1 341 ? -0.026 -15.812 7.635 1.00 26.19 341 ARG A N 1
ATOM 2575 C CA . ARG A 1 341 ? 0.149 -14.712 6.671 1.00 26.19 341 ARG A CA 1
ATOM 2576 C C . ARG A 1 341 ? 0.937 -15.295 5.500 1.00 26.19 341 ARG A C 1
ATOM 2578 O O . ARG A 1 341 ? 2.062 -15.731 5.673 1.00 26.19 341 ARG A O 1
ATOM 2585 N N . HIS A 1 342 ? 0.308 -15.282 4.327 1.00 26.12 342 HIS A N 1
ATOM 2586 C CA . HIS A 1 342 ? 0.725 -15.888 3.056 1.00 26.12 342 HIS A CA 1
ATOM 2587 C C . HIS A 1 342 ? 0.337 -17.357 2.828 1.00 26.12 342 HIS A C 1
ATOM 2589 O O . HIS A 1 342 ? 0.437 -18.234 3.678 1.00 26.12 342 HIS A O 1
ATOM 2595 N N . GLN A 1 343 ? -0.192 -17.577 1.623 1.00 32.88 343 GLN A N 1
ATOM 2596 C CA . GLN A 1 343 ? -0.703 -18.835 1.102 1.00 32.88 343 GLN A CA 1
ATOM 2597 C C . GLN A 1 343 ? 0.353 -19.943 1.189 1.00 32.88 343 GLN A C 1
ATOM 2599 O O . GLN A 1 343 ? 1.332 -19.899 0.446 1.00 32.88 343 GLN A O 1
ATOM 2604 N N . SER A 1 344 ? 0.120 -20.939 2.050 1.00 25.23 344 SER A N 1
ATOM 2605 C CA . SER A 1 344 ? 0.304 -22.390 1.829 1.00 25.23 344 SER A CA 1
ATOM 2606 C C . SER A 1 344 ? 0.542 -23.103 3.160 1.00 25.23 344 SER A C 1
ATOM 2608 O O . SER A 1 344 ? 1.617 -22.977 3.736 1.00 25.23 344 SER A O 1
ATOM 2610 N N . LEU A 1 345 ? -0.407 -23.931 3.606 1.00 28.80 345 LEU A N 1
ATOM 2611 C CA . LEU A 1 345 ? -0.127 -25.005 4.563 1.00 28.80 345 LEU A CA 1
ATOM 2612 C C . LEU A 1 345 ? -0.935 -26.257 4.202 1.00 28.80 345 LEU A C 1
ATOM 2614 O O . LEU A 1 345 ? -2.150 -26.217 4.024 1.00 28.80 345 LEU A O 1
ATOM 2618 N N . TYR A 1 346 ? -0.199 -27.358 4.044 1.00 24.09 346 TYR A N 1
ATOM 2619 C CA . TYR A 1 346 ? -0.669 -28.702 3.725 1.00 24.09 346 TYR A CA 1
ATOM 2620 C C . TYR A 1 346 ? -1.125 -29.414 5.006 1.00 24.09 346 TYR A C 1
ATOM 2622 O O . TYR A 1 346 ? -0.309 -29.625 5.901 1.00 24.09 346 TYR A O 1
ATOM 2630 N N . PHE A 1 347 ? -2.381 -29.869 5.062 1.00 24.80 347 PHE A N 1
ATOM 2631 C CA . PHE A 1 347 ? -2.819 -30.889 6.021 1.00 24.80 347 PHE A CA 1
ATOM 2632 C C . PHE A 1 347 ? -2.910 -32.253 5.324 1.00 24.80 347 PHE A C 1
ATOM 2634 O O . PHE A 1 347 ? -3.580 -32.403 4.303 1.00 24.80 347 PHE A O 1
ATOM 2641 N N . ARG A 1 348 ? -2.213 -33.253 5.880 1.00 27.25 348 ARG A N 1
ATOM 2642 C CA . ARG A 1 348 ? -2.360 -34.674 5.537 1.00 27.25 348 ARG A CA 1
ATOM 2643 C C . ARG A 1 348 ? -3.506 -35.264 6.357 1.00 27.25 348 ARG A C 1
ATOM 2645 O O . ARG A 1 348 ? -3.271 -35.745 7.457 1.00 27.25 348 ARG A O 1
ATOM 2652 N N . THR A 1 349 ? -4.698 -35.298 5.785 1.00 24.61 349 THR A N 1
ATOM 2653 C CA . THR A 1 349 ? -5.640 -36.408 5.972 1.00 24.61 349 THR A CA 1
ATOM 2654 C C . THR A 1 349 ? -6.390 -36.578 4.662 1.00 24.61 349 THR A C 1
ATOM 2656 O O . THR A 1 349 ? -6.851 -35.599 4.077 1.00 24.61 349 THR A O 1
ATOM 2659 N N . GLU A 1 350 ? -6.446 -37.810 4.167 1.00 30.02 350 GLU A N 1
ATOM 2660 C CA . GLU A 1 350 ? -7.291 -38.179 3.034 1.00 30.02 350 GLU A CA 1
ATOM 2661 C C . GLU A 1 350 ? -8.740 -37.749 3.335 1.00 30.02 350 GLU A C 1
ATOM 2663 O O . GLU A 1 350 ? -9.158 -37.809 4.487 1.00 30.02 350 GLU A O 1
ATOM 2668 N N . TYR A 1 351 ? -9.472 -37.314 2.304 1.00 26.36 351 TYR A N 1
ATOM 2669 C CA . TYR A 1 351 ? -10.853 -36.784 2.282 1.00 26.36 351 TYR A CA 1
ATOM 2670 C C . TYR A 1 351 ? -11.031 -35.245 2.159 1.00 26.36 351 TYR A C 1
ATOM 2672 O O . TYR A 1 351 ? -10.972 -34.468 3.105 1.00 26.36 351 TYR A O 1
ATOM 2680 N N . THR A 1 352 ? -11.321 -34.857 0.904 1.00 31.80 352 THR A N 1
ATOM 2681 C CA . THR A 1 352 ? -11.998 -33.647 0.376 1.00 31.80 352 THR A CA 1
ATOM 2682 C C . THR A 1 352 ? -11.470 -32.255 0.764 1.00 31.80 352 THR A C 1
ATOM 2684 O O . THR A 1 352 ? -12.086 -31.509 1.516 1.00 31.80 352 THR A O 1
ATOM 2687 N N . PHE A 1 353 ? -10.375 -31.862 0.103 1.00 28.08 353 PHE A N 1
ATOM 2688 C CA . PHE A 1 353 ? -9.739 -30.531 0.114 1.00 28.08 353 PHE A CA 1
ATOM 2689 C C . PHE A 1 353 ? -10.546 -29.422 -0.607 1.00 28.08 353 PHE A C 1
ATOM 2691 O O . PHE A 1 353 ? -10.343 -28.232 -0.368 1.00 28.08 353 PHE A O 1
ATOM 2698 N N . SER A 1 354 ? -11.461 -29.780 -1.513 1.00 35.19 354 SER A N 1
ATOM 2699 C CA . SER A 1 354 ? -12.039 -28.849 -2.496 1.00 35.19 354 SER A CA 1
ATOM 2700 C C . SER A 1 354 ? -13.108 -27.896 -1.946 1.00 35.19 354 SER A C 1
ATOM 2702 O O . SER A 1 354 ? -13.190 -26.762 -2.413 1.00 35.19 354 SER A O 1
ATOM 2704 N N . SER A 1 355 ? -13.892 -28.293 -0.942 1.00 34.94 355 SER A N 1
ATOM 2705 C CA . SER A 1 355 ? -14.909 -27.418 -0.336 1.00 34.94 355 SER A CA 1
ATOM 2706 C C . SER A 1 355 ? -14.307 -26.440 0.678 1.00 34.94 355 SER A C 1
ATOM 2708 O O . SER A 1 355 ? -14.668 -25.266 0.688 1.00 34.94 355 SER A O 1
ATOM 2710 N N . LEU A 1 356 ? -13.341 -26.894 1.481 1.00 34.38 356 LEU A N 1
ATOM 2711 C CA . LEU A 1 356 ? -12.724 -26.107 2.551 1.00 34.38 356 LEU A CA 1
ATOM 2712 C C . LEU A 1 356 ? -11.775 -25.030 2.001 1.00 34.38 356 LEU A C 1
ATOM 2714 O O . LEU A 1 356 ? -11.860 -23.878 2.411 1.00 34.38 356 LEU A O 1
ATOM 2718 N N . ALA A 1 357 ? -10.933 -25.358 1.014 1.00 34.50 357 ALA A N 1
ATOM 2719 C CA . ALA A 1 357 ? -10.026 -24.385 0.397 1.00 34.50 357 ALA A CA 1
ATOM 2720 C C . ALA A 1 357 ? -10.778 -23.270 -0.355 1.00 34.50 357 ALA A C 1
ATOM 2722 O O . ALA A 1 357 ? -10.397 -22.103 -0.275 1.00 34.50 357 ALA A O 1
ATOM 2723 N N . CYS A 1 358 ? -11.876 -23.611 -1.040 1.00 31.03 358 CYS A N 1
ATOM 2724 C CA . CYS A 1 358 ? -12.711 -22.632 -1.737 1.00 31.03 358 CYS A CA 1
ATOM 2725 C C . CYS A 1 358 ? -13.420 -21.689 -0.746 1.00 31.03 358 CYS A C 1
ATOM 2727 O O . CYS A 1 358 ? -13.491 -20.488 -0.986 1.00 31.03 358 CYS A O 1
ATOM 2729 N N . HIS A 1 359 ? -13.844 -22.203 0.413 1.00 35.62 359 HIS A N 1
ATOM 2730 C CA . HIS A 1 359 ? -14.501 -21.403 1.448 1.00 35.62 359 HIS A CA 1
ATOM 2731 C C . HIS A 1 359 ? -13.527 -20.505 2.236 1.00 35.62 359 HIS A C 1
ATOM 2733 O O . HIS A 1 359 ? -13.875 -19.370 2.558 1.00 35.62 359 HIS A O 1
ATOM 2739 N N . ILE A 1 360 ? -12.292 -20.967 2.480 1.00 37.50 360 ILE A N 1
ATOM 2740 C CA . ILE A 1 360 ? -11.200 -20.197 3.114 1.00 37.50 360 ILE A CA 1
ATOM 2741 C C . ILE A 1 360 ? -10.789 -19.001 2.255 1.00 37.50 360 ILE A C 1
ATOM 2743 O O . ILE A 1 360 ? -10.640 -17.888 2.758 1.00 37.50 360 ILE A O 1
ATOM 2747 N N . LEU A 1 361 ? -10.638 -19.225 0.945 1.00 35.47 361 LEU A N 1
ATOM 2748 C CA . LEU A 1 361 ? -10.304 -18.174 -0.018 1.00 35.47 361 LEU A CA 1
ATOM 2749 C C . LEU A 1 361 ? -11.416 -17.123 -0.151 1.00 35.47 361 LEU A C 1
ATOM 2751 O O . LEU A 1 361 ? -11.128 -15.987 -0.514 1.00 35.47 361 LEU A O 1
ATOM 2755 N N . GLN A 1 362 ? -12.664 -17.490 0.153 1.00 33.66 362 GLN A N 1
ATOM 2756 C CA . GLN A 1 362 ? -13.822 -16.599 0.076 1.00 33.66 362 GLN A CA 1
ATOM 2757 C C . GLN A 1 362 ? -14.107 -15.825 1.378 1.00 33.66 362 GLN A C 1
ATOM 2759 O O . GLN A 1 362 ? -14.706 -14.758 1.292 1.00 33.66 362 GLN A O 1
ATOM 2764 N N . ASN A 1 363 ? -13.697 -16.316 2.562 1.00 34.69 363 ASN A N 1
ATOM 2765 C CA . ASN A 1 363 ? -14.196 -15.794 3.852 1.00 34.69 363 ASN A CA 1
ATOM 2766 C C . ASN A 1 363 ? -13.137 -15.378 4.904 1.00 34.69 363 ASN A C 1
ATOM 2768 O O . ASN A 1 363 ? -13.513 -14.722 5.873 1.00 34.69 363 ASN A O 1
ATOM 2772 N N . GLY A 1 364 ? -11.840 -15.684 4.741 1.00 36.88 364 GLY A N 1
ATOM 2773 C CA . GLY A 1 364 ? -10.776 -15.269 5.684 1.00 36.88 364 GLY A CA 1
ATOM 2774 C C . GLY A 1 364 ? -10.209 -16.378 6.599 1.00 36.88 364 GLY A C 1
ATOM 2775 O O . GLY A 1 364 ? -10.525 -17.553 6.437 1.00 36.88 364 GLY A O 1
ATOM 2776 N N . TYR A 1 365 ? -9.288 -16.001 7.506 1.00 44.81 365 TYR A N 1
ATOM 2777 C CA . TYR A 1 365 ? -8.350 -16.868 8.258 1.00 44.81 365 TYR A CA 1
ATOM 2778 C C . TYR A 1 365 ? -8.989 -17.841 9.270 1.00 44.81 365 TYR A C 1
ATOM 2780 O O . TYR A 1 365 ? -9.939 -17.491 9.961 1.00 44.81 365 TYR A O 1
ATOM 2788 N N . GLY A 1 366 ? -8.392 -19.028 9.449 1.00 38.72 366 GLY A N 1
ATOM 2789 C CA . GLY A 1 366 ? -8.748 -19.999 10.497 1.00 38.72 366 GLY A CA 1
ATOM 2790 C C . GLY A 1 366 ? -7.651 -20.141 11.554 1.00 38.72 366 GLY A C 1
ATOM 2791 O O . GLY A 1 366 ? -6.488 -20.300 11.190 1.00 38.72 366 GLY A O 1
ATOM 2792 N N . LEU A 1 367 ? -8.004 -20.090 12.842 1.00 46.50 367 LEU A N 1
ATOM 2793 C CA . LEU A 1 367 ? -7.106 -20.289 13.986 1.00 46.50 367 LEU A CA 1
ATOM 2794 C C . LEU A 1 367 ? -7.276 -21.716 14.539 1.00 46.50 367 LEU A C 1
ATOM 2796 O O . LEU A 1 367 ? -8.396 -22.168 14.766 1.00 46.50 367 LEU A O 1
ATOM 2800 N N . VAL A 1 368 ? -6.182 -22.440 14.785 1.00 42.34 368 VAL A N 1
ATOM 2801 C CA . VAL A 1 368 ? -6.213 -23.798 15.365 1.00 42.34 368 VAL A CA 1
ATOM 2802 C C . VAL A 1 368 ? -5.713 -23.733 16.807 1.00 42.34 368 VAL A C 1
ATOM 2804 O O . VAL A 1 368 ? -4.565 -23.371 17.034 1.00 42.34 368 VAL A O 1
ATOM 2807 N N . THR A 1 369 ? -6.548 -24.098 17.781 1.00 41.22 369 THR A N 1
ATOM 2808 C CA . THR A 1 369 ? -6.172 -24.196 19.203 1.00 41.22 369 THR A CA 1
ATOM 2809 C C . THR A 1 369 ? -6.270 -25.644 19.675 1.00 41.22 369 THR A C 1
ATOM 2811 O O . THR A 1 369 ? -7.269 -26.310 19.403 1.00 41.22 369 THR A O 1
ATOM 2814 N N . LYS A 1 370 ? -5.257 -26.147 20.387 1.00 37.06 370 LYS A N 1
ATOM 2815 C CA . LYS A 1 370 ? -5.329 -27.430 21.102 1.00 37.06 370 LYS A CA 1
ATOM 2816 C C . LYS A 1 370 ? -5.864 -27.166 22.507 1.00 37.06 370 LYS A C 1
ATOM 2818 O O . LYS A 1 370 ? -5.343 -26.272 23.165 1.00 37.06 370 LYS A O 1
ATOM 2823 N N . ASP A 1 371 ? -6.887 -27.904 22.941 1.00 39.62 371 ASP A N 1
ATOM 2824 C CA . ASP A 1 371 ? -7.400 -27.807 24.315 1.00 39.62 371 ASP A CA 1
ATOM 2825 C C . ASP A 1 371 ? -6.335 -28.348 25.283 1.00 39.62 371 ASP A C 1
ATOM 2827 O O . ASP A 1 371 ? -6.291 -29.535 25.598 1.00 39.62 371 ASP A O 1
ATOM 2831 N N . LEU A 1 372 ? -5.440 -27.470 25.723 1.00 35.22 372 LEU A N 1
ATOM 2832 C CA . LEU A 1 372 ? -4.589 -27.657 26.890 1.00 35.22 372 LEU A CA 1
ATOM 2833 C C . LEU A 1 372 ? -4.793 -26.410 27.750 1.00 35.22 372 LEU A C 1
ATOM 2835 O O . LEU A 1 372 ? -4.331 -25.329 27.402 1.00 35.22 372 LEU A O 1
ATOM 2839 N N . ASP A 1 373 ? -5.590 -26.561 28.805 1.00 35.91 373 ASP A N 1
ATOM 2840 C CA . ASP A 1 373 ? -5.708 -25.660 29.953 1.00 35.91 373 ASP A CA 1
ATOM 2841 C C . ASP A 1 373 ? -5.644 -24.147 29.651 1.00 35.91 373 ASP A C 1
ATOM 2843 O O . ASP A 1 373 ? -4.596 -23.508 29.707 1.00 35.91 373 ASP A O 1
ATOM 2847 N N . HIS A 1 374 ? -6.815 -23.553 29.387 1.00 36.16 374 HIS A N 1
ATOM 2848 C CA . HIS A 1 374 ? -7.123 -22.118 29.546 1.00 36.16 374 HIS A CA 1
ATOM 2849 C C . HIS A 1 374 ? -6.204 -21.065 28.884 1.00 36.16 374 HIS A C 1
ATOM 2851 O O . HIS A 1 374 ? -6.384 -19.874 29.133 1.00 36.16 374 HIS A O 1
ATOM 2857 N N . THR A 1 375 ? -5.289 -21.436 27.990 1.00 34.53 375 THR A N 1
ATOM 2858 C CA . THR A 1 375 ? -4.334 -20.503 27.370 1.00 34.53 375 THR A CA 1
ATOM 2859 C C . THR A 1 375 ? -4.576 -20.388 25.865 1.00 34.53 375 THR A C 1
ATOM 2861 O O . THR A 1 375 ? -3.891 -20.964 25.027 1.00 34.53 375 THR A O 1
ATOM 2864 N N . SER A 1 376 ? -5.613 -19.627 25.501 1.00 33.91 376 SER A N 1
ATOM 2865 C CA . SER A 1 376 ? -5.812 -19.193 24.111 1.00 33.91 376 SER A CA 1
ATOM 2866 C C . SER A 1 376 ? -4.811 -18.076 23.790 1.00 33.91 376 SER A C 1
ATOM 2868 O O . SER A 1 376 ? -4.773 -17.082 24.501 1.00 33.91 376 SER A O 1
ATOM 2870 N N . ILE A 1 377 ? -4.006 -18.222 22.733 1.00 37.00 377 ILE A N 1
ATOM 2871 C CA . ILE A 1 377 ? -2.988 -17.224 22.320 1.00 37.00 377 ILE A CA 1
ATOM 2872 C C . ILE A 1 377 ? -3.637 -15.985 21.669 1.00 37.00 377 ILE A C 1
ATOM 2874 O O . ILE A 1 377 ? -3.075 -14.895 21.671 1.00 37.00 377 ILE A O 1
ATOM 2878 N N . VAL A 1 378 ? -4.859 -16.148 21.164 1.00 41.00 378 VAL A N 1
ATOM 2879 C CA . VAL A 1 378 ? -5.752 -15.081 20.705 1.00 41.00 378 VAL A CA 1
ATOM 2880 C C . VAL A 1 378 ? -6.983 -15.169 21.594 1.00 41.00 378 VAL A C 1
ATOM 2882 O O . VAL A 1 378 ? -7.591 -16.240 21.694 1.00 41.00 378 VAL A O 1
ATOM 2885 N N . ALA A 1 379 ? -7.329 -14.085 22.284 1.00 48.00 379 ALA A N 1
ATOM 2886 C CA . ALA A 1 379 ? -8.543 -14.067 23.085 1.00 48.00 379 ALA A CA 1
ATOM 2887 C C . ALA A 1 379 ? -9.741 -14.222 22.138 1.00 48.00 379 ALA A C 1
ATOM 2889 O O . ALA A 1 379 ? -9.837 -13.525 21.133 1.00 48.00 379 ALA A O 1
ATOM 2890 N N . LYS A 1 380 ? -10.657 -15.158 22.412 1.00 59.25 380 LYS A N 1
ATOM 2891 C CA . LYS A 1 380 ? -11.946 -15.139 21.708 1.00 59.25 380 LYS A CA 1
ATOM 2892 C C . LYS A 1 380 ? -12.681 -13.872 22.151 1.00 59.25 380 LYS A C 1
ATOM 2894 O O . LYS A 1 380 ? -12.740 -13.653 23.366 1.00 59.25 380 LYS A O 1
ATOM 2899 N N . PRO A 1 381 ? -13.280 -13.082 21.237 1.00 63.78 381 PRO A N 1
ATOM 2900 C CA . PRO A 1 381 ? -14.130 -11.977 21.642 1.00 63.78 381 PRO A CA 1
ATOM 2901 C C . PRO A 1 381 ? -15.186 -12.530 22.585 1.00 63.78 381 PRO A C 1
ATOM 2903 O O . PRO A 1 381 ? -15.824 -13.551 22.300 1.00 63.78 381 PRO A O 1
ATOM 2906 N N . THR A 1 382 ? -15.360 -11.884 23.730 1.00 71.75 382 THR A N 1
ATOM 2907 C CA . THR A 1 382 ? -16.389 -12.298 24.675 1.00 71.75 382 THR A CA 1
ATOM 2908 C C . THR A 1 382 ? -17.761 -12.195 23.998 1.00 71.75 382 THR A C 1
ATOM 2910 O O . THR A 1 382 ? -17.980 -11.302 23.179 1.00 71.75 382 THR A O 1
ATOM 2913 N N . PRO A 1 383 ? -18.730 -13.075 24.304 1.00 80.12 383 PRO A N 1
ATOM 2914 C CA . PRO A 1 383 ? -20.080 -12.961 23.737 1.00 80.12 383 PRO A CA 1
ATOM 2915 C C . PRO A 1 383 ? -20.764 -11.622 24.060 1.00 80.12 383 PRO A C 1
ATOM 2917 O O . PRO A 1 383 ? -21.661 -11.183 23.340 1.00 80.12 383 PRO A O 1
ATOM 2920 N N . HIS A 1 384 ? -20.316 -10.971 25.136 1.00 88.06 384 HIS A N 1
ATOM 2921 C CA . HIS A 1 384 ? -20.800 -9.686 25.619 1.00 88.06 384 HIS A CA 1
ATOM 2922 C C . HIS A 1 384 ? -19.691 -8.638 25.592 1.00 88.06 384 HIS A C 1
ATOM 2924 O O . HIS A 1 384 ? -18.519 -8.971 25.754 1.00 88.06 384 HIS A O 1
ATOM 2930 N N . PHE A 1 385 ? -20.069 -7.376 25.416 1.00 92.00 385 PHE A N 1
ATOM 2931 C CA . PHE A 1 385 ? -19.165 -6.238 25.525 1.00 92.00 385 PHE A CA 1
ATOM 2932 C C . PHE A 1 385 ? -18.575 -6.143 26.939 1.00 92.00 385 PHE A C 1
ATOM 2934 O O . PHE A 1 385 ? -19.317 -6.138 27.923 1.00 92.00 385 PHE A O 1
ATOM 2941 N N . ASP A 1 386 ? -17.248 -6.029 27.031 1.00 90.19 386 ASP A N 1
ATOM 2942 C CA . ASP A 1 386 ? -16.535 -5.840 28.292 1.00 90.19 386 ASP A CA 1
ATOM 2943 C C . ASP A 1 386 ? -16.068 -4.386 28.460 1.00 90.19 386 ASP A C 1
ATOM 2945 O O . ASP A 1 386 ? -15.064 -3.941 27.892 1.00 90.19 386 ASP A O 1
ATOM 2949 N N . ALA A 1 387 ? -16.784 -3.647 29.309 1.00 92.62 387 ALA A N 1
ATOM 2950 C CA . ALA A 1 387 ? -16.450 -2.267 29.638 1.00 92.62 387 ALA A CA 1
ATOM 2951 C C . ALA A 1 387 ? -15.077 -2.129 30.314 1.00 92.62 387 ALA A C 1
ATOM 2953 O O . ALA A 1 387 ? -14.423 -1.100 30.144 1.00 92.62 387 ALA A O 1
ATOM 2954 N N . LYS A 1 388 ? -14.608 -3.147 31.052 1.00 88.94 388 LYS A N 1
ATOM 2955 C CA . LYS A 1 388 ? -13.303 -3.104 31.726 1.00 88.94 388 LYS A CA 1
ATOM 2956 C C . LYS A 1 388 ? -12.165 -3.096 30.709 1.00 88.94 388 LYS A C 1
ATOM 2958 O O . LYS A 1 388 ? -11.232 -2.300 30.838 1.00 88.94 388 LYS A O 1
ATOM 2963 N N . THR A 1 389 ? -12.262 -3.934 29.682 1.00 87.12 389 THR A N 1
ATOM 2964 C CA . THR A 1 389 ? -11.310 -3.943 28.566 1.00 87.12 389 THR A CA 1
ATOM 2965 C C . THR A 1 389 ? -11.312 -2.596 27.834 1.00 87.12 389 THR A C 1
ATOM 2967 O O . THR A 1 389 ? -10.255 -1.982 27.679 1.00 87.12 389 THR A O 1
ATOM 2970 N N . ALA A 1 390 ? -12.491 -2.055 27.500 1.00 90.88 390 ALA A N 1
ATOM 2971 C CA . ALA A 1 390 ? -12.599 -0.746 26.848 1.00 90.88 390 ALA A CA 1
ATOM 2972 C C . ALA A 1 390 ? -12.002 0.404 27.685 1.00 90.88 390 ALA A C 1
ATOM 2974 O O . ALA A 1 390 ? -11.320 1.281 27.148 1.00 90.88 390 ALA A O 1
ATOM 2975 N N . LEU A 1 391 ? -12.213 0.386 29.005 1.00 92.50 391 LEU A N 1
ATOM 2976 C CA . LEU A 1 391 ? -11.613 1.344 29.938 1.00 92.50 391 LEU A CA 1
ATOM 2977 C C . LEU A 1 391 ? -10.090 1.205 30.021 1.00 92.50 391 LEU A C 1
ATOM 2979 O O . LEU A 1 391 ? -9.394 2.214 30.087 1.00 92.50 391 LEU A O 1
ATOM 2983 N N . THR A 1 392 ? -9.567 -0.020 29.960 1.00 88.69 392 THR A N 1
ATOM 2984 C CA . THR A 1 392 ? -8.117 -0.277 29.956 1.00 88.69 392 THR A CA 1
ATOM 2985 C C . THR A 1 392 ? -7.452 0.346 28.725 1.00 88.69 392 THR A C 1
ATOM 2987 O O . THR A 1 392 ? -6.427 1.017 28.850 1.00 88.69 392 THR A O 1
ATOM 2990 N N . TRP A 1 393 ? -8.064 0.212 27.543 1.00 90.62 393 TRP A N 1
ATOM 2991 C CA . TRP A 1 393 ? -7.585 0.867 26.317 1.00 90.62 393 TRP A CA 1
ATOM 2992 C C . TRP A 1 393 ? -7.634 2.389 26.396 1.00 90.62 393 TRP A C 1
ATOM 2994 O O . TRP A 1 393 ? -6.690 3.072 25.987 1.00 90.62 393 TRP A O 1
ATOM 3004 N N . LEU A 1 394 ? -8.729 2.929 26.935 1.00 91.31 394 LEU A N 1
ATOM 3005 C CA . LEU A 1 394 ? -8.891 4.366 27.121 1.00 91.31 394 LEU A CA 1
ATOM 3006 C C . LEU A 1 394 ? -7.815 4.932 28.057 1.00 91.31 394 LEU A C 1
ATOM 3008 O O . LEU A 1 394 ? -7.178 5.927 27.705 1.00 91.31 394 LEU A O 1
ATOM 3012 N N . GLN A 1 395 ? -7.587 4.273 29.193 1.00 89.31 395 GLN A N 1
ATOM 3013 C CA . GLN A 1 395 ? -6.583 4.660 30.180 1.00 89.31 395 GLN A CA 1
ATOM 3014 C C . GLN A 1 395 ? -5.177 4.618 29.575 1.00 89.31 395 GLN A C 1
ATOM 3016 O O . GLN A 1 395 ? -4.452 5.607 29.628 1.00 89.31 395 GLN A O 1
ATOM 3021 N N . HIS A 1 396 ? -4.825 3.531 28.881 1.00 85.75 396 HIS A N 1
ATOM 3022 C CA . HIS A 1 396 ? -3.538 3.423 28.193 1.00 85.75 396 HIS A CA 1
ATOM 3023 C C . HIS A 1 396 ? -3.327 4.562 27.181 1.00 85.75 396 HIS A C 1
ATOM 3025 O O . HIS A 1 396 ? -2.263 5.176 27.125 1.00 85.75 396 HIS A O 1
ATOM 3031 N N . CYS A 1 397 ? -4.353 4.903 26.396 1.00 87.50 397 CYS A N 1
ATOM 3032 C CA . CYS A 1 397 ? -4.287 6.030 25.469 1.00 87.50 397 CYS A 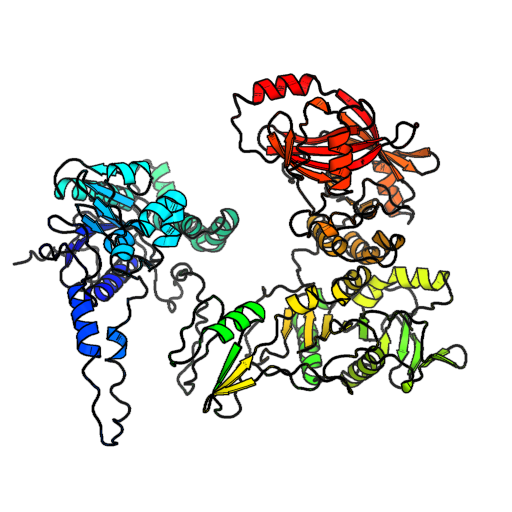CA 1
ATOM 3033 C C . CYS A 1 397 ? -4.057 7.370 26.194 1.00 87.50 397 CYS A C 1
ATOM 3035 O O . CYS A 1 397 ? -3.274 8.200 25.726 1.00 87.50 397 CYS A O 1
ATOM 3037 N N . GLN A 1 398 ? -4.734 7.596 27.321 1.00 88.75 398 GLN A N 1
ATOM 3038 C CA . GLN A 1 398 ? -4.581 8.808 28.130 1.00 88.75 398 GLN A CA 1
ATOM 3039 C C . GLN A 1 398 ? -3.176 8.919 28.740 1.00 88.75 398 GLN A C 1
ATOM 3041 O O . GLN A 1 398 ? -2.588 10.000 28.687 1.00 88.75 398 GLN A O 1
ATOM 3046 N N . ASP A 1 399 ? -2.622 7.808 29.220 1.00 85.81 399 ASP A N 1
ATOM 3047 C CA . ASP A 1 399 ? -1.339 7.779 29.924 1.00 85.81 399 ASP A CA 1
ATOM 3048 C C . ASP A 1 399 ? -0.137 7.811 28.968 1.00 85.81 399 ASP A C 1
ATOM 3050 O O . ASP A 1 399 ? 0.8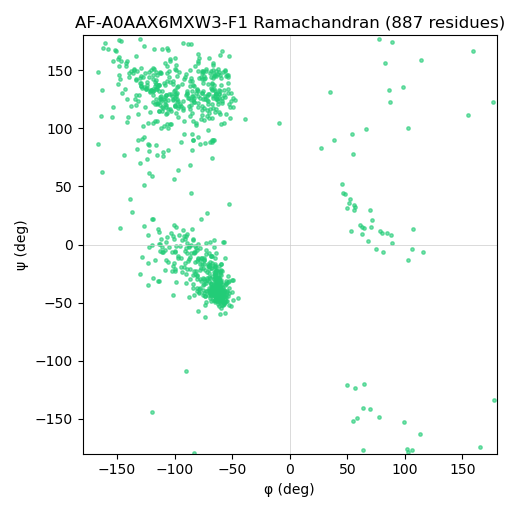68 8.467 29.246 1.00 85.81 399 ASP A O 1
ATOM 3054 N N . CYS A 1 400 ? -0.227 7.139 27.814 1.00 81.12 400 CYS A N 1
ATOM 3055 C CA . CYS A 1 400 ? 0.935 6.894 26.953 1.00 81.12 400 CYS A CA 1
ATOM 3056 C C . CYS A 1 400 ? 1.021 7.804 25.715 1.00 81.12 400 CYS A C 1
ATOM 3058 O O . CYS A 1 400 ? 2.105 7.976 25.149 1.00 81.12 400 CYS A O 1
ATOM 3060 N N . HIS A 1 401 ? -0.084 8.387 25.231 1.00 79.38 401 HIS A N 1
ATOM 3061 C CA . HIS A 1 401 ? -0.084 9.027 23.903 1.00 79.38 401 HIS A CA 1
ATOM 3062 C C . HIS A 1 401 ? 0.120 10.547 23.898 1.00 79.38 401 HIS A C 1
ATOM 3064 O O . HIS A 1 401 ? 0.397 11.108 22.828 1.00 79.38 401 HIS A O 1
ATOM 3070 N N . GLY A 1 402 ? 0.076 11.202 25.062 1.00 79.06 402 GLY A N 1
ATOM 3071 C CA . GLY A 1 402 ? 0.354 12.633 25.220 1.00 79.06 402 GLY A CA 1
ATOM 3072 C C . GLY A 1 402 ? -0.556 13.538 24.374 1.00 79.06 402 GLY A C 1
ATOM 3073 O O . GLY A 1 402 ? -1.701 13.190 24.077 1.00 79.06 402 GLY A O 1
ATOM 3074 N N . LEU A 1 403 ? -0.027 14.697 23.951 1.00 74.19 403 LEU A N 1
ATOM 3075 C CA . LEU A 1 403 ? -0.781 15.769 23.270 1.00 74.19 403 LEU A CA 1
ATOM 3076 C C . LEU A 1 403 ? -1.564 15.310 22.030 1.00 74.19 403 LEU A C 1
ATOM 3078 O O . LEU A 1 403 ? -2.656 15.809 21.779 1.00 74.19 403 LEU A O 1
ATOM 3082 N N . VAL A 1 404 ? -1.060 14.316 21.294 1.00 67.56 404 VAL A N 1
ATOM 3083 C CA . VAL A 1 404 ? -1.692 13.812 20.059 1.00 67.56 404 VAL A CA 1
ATOM 3084 C C . VAL A 1 404 ? -3.088 13.225 20.314 1.00 67.56 404 VAL A C 1
ATOM 3086 O O . VAL A 1 404 ? -3.954 13.296 19.444 1.00 67.56 404 VAL A O 1
ATOM 3089 N N . CYS A 1 405 ? -3.323 12.650 21.498 1.00 79.88 405 CYS A N 1
ATOM 3090 C CA . CYS A 1 405 ? -4.618 12.077 21.877 1.00 79.88 405 CYS A CA 1
ATOM 3091 C C . CYS A 1 405 ? -5.349 12.884 22.962 1.00 79.88 405 CYS A C 1
ATOM 3093 O O . CYS A 1 405 ? -6.502 12.563 23.255 1.00 79.88 405 CYS A O 1
ATOM 3095 N N . SER A 1 406 ? -4.730 13.912 23.555 1.00 79.94 406 SER A N 1
ATOM 3096 C CA . SER A 1 406 ? -5.326 14.729 24.625 1.00 79.94 406 SER A CA 1
ATOM 3097 C C . SER A 1 406 ? -5.734 16.145 24.204 1.00 79.94 406 SER A C 1
ATOM 3099 O O . SER A 1 406 ? -6.493 16.784 24.930 1.00 79.94 406 SER A O 1
ATOM 3101 N N . GLN A 1 407 ? -5.294 16.637 23.039 1.00 76.81 407 GLN A N 1
ATOM 3102 C CA . GLN A 1 407 ? -5.621 17.986 22.572 1.00 76.81 407 GLN A CA 1
ATOM 3103 C C . GLN A 1 407 ? -7.116 18.137 22.242 1.00 76.81 407 GLN A C 1
ATOM 3105 O O . GLN A 1 407 ? -7.598 17.619 21.238 1.00 76.81 407 GLN A O 1
ATOM 3110 N N . ARG A 1 408 ? -7.845 18.878 23.080 1.00 78.88 408 ARG A N 1
ATOM 3111 C CA . ARG A 1 408 ? -9.239 19.280 22.841 1.00 78.88 408 ARG A CA 1
ATOM 3112 C C . ARG A 1 408 ? -9.310 20.510 21.929 1.00 78.88 408 ARG A C 1
ATOM 3114 O O . ARG A 1 408 ? -8.369 21.302 21.875 1.00 78.88 408 ARG A O 1
ATOM 3121 N N . GLN A 1 409 ? -10.419 20.665 21.212 1.00 78.62 409 GLN A N 1
ATOM 3122 C CA . GLN A 1 409 ? -10.716 21.863 20.426 1.00 78.62 409 GLN A CA 1
ATOM 3123 C C . GLN A 1 409 ? -11.489 22.876 21.274 1.00 78.62 409 GLN A C 1
ATOM 3125 O O . GLN A 1 409 ? -12.299 22.497 22.119 1.00 78.62 409 GLN A O 1
ATOM 3130 N N . SER A 1 410 ? -11.263 24.168 21.033 1.00 71.56 410 SER A N 1
ATOM 3131 C CA . SER A 1 410 ? -12.081 25.225 21.630 1.00 71.56 410 SER A CA 1
ATOM 3132 C C . SER A 1 410 ? -13.527 25.083 21.157 1.00 71.56 410 SER A C 1
ATOM 3134 O O . SER A 1 410 ? -13.789 25.062 19.954 1.00 71.56 410 SER A O 1
ATOM 3136 N N . PHE A 1 411 ? -14.452 24.966 22.104 1.00 70.12 411 PHE A N 1
ATOM 3137 C CA . PHE A 1 411 ? -15.887 24.968 21.854 1.00 70.12 411 PHE A CA 1
ATOM 3138 C C . PHE A 1 411 ? -16.435 26.372 22.167 1.00 70.12 411 PHE A C 1
ATOM 3140 O O . PHE A 1 411 ? -15.752 27.184 22.786 1.00 70.12 411 PHE A O 1
ATOM 3147 N N . MET A 1 412 ? -17.614 26.714 21.644 1.00 66.56 412 MET A N 1
ATOM 3148 C CA . MET A 1 412 ? -18.278 27.975 21.984 1.00 66.56 412 MET A CA 1
ATOM 3149 C C . MET A 1 412 ? -19.739 27.717 22.347 1.00 66.56 412 MET A C 1
ATOM 3151 O O . MET A 1 412 ? -20.556 27.420 21.474 1.00 66.56 412 MET A O 1
ATOM 3155 N N . GLY A 1 413 ? -20.076 27.918 23.617 1.00 72.56 413 GLY A N 1
ATOM 3156 C CA . GLY A 1 413 ? -21.424 27.826 24.166 1.00 72.56 413 GLY A CA 1
ATOM 3157 C C . GLY A 1 413 ? -21.694 26.537 24.946 1.00 72.56 413 GLY A C 1
ATOM 3158 O O . GLY A 1 413 ? -20.847 25.678 25.118 1.00 72.56 413 GLY A O 1
ATOM 3159 N N . ALA A 1 414 ? -22.916 26.385 25.450 1.00 80.00 414 ALA A N 1
ATOM 3160 C CA . ALA A 1 414 ? -23.313 25.162 26.144 1.00 80.00 414 ALA A CA 1
ATOM 3161 C C . ALA A 1 414 ? -23.588 24.017 25.152 1.00 80.00 414 ALA A C 1
ATOM 3163 O O . ALA A 1 414 ? -24.194 24.233 24.099 1.00 80.00 414 ALA A O 1
ATOM 3164 N N . ILE A 1 415 ? -23.216 22.790 25.518 1.00 87.06 415 ILE A N 1
ATOM 3165 C CA . ILE A 1 415 ? -23.500 21.581 24.738 1.00 87.06 415 ILE A CA 1
ATOM 3166 C C . ILE A 1 415 ? -24.750 20.880 25.272 1.00 87.06 415 ILE A C 1
ATOM 3168 O O . ILE A 1 415 ? -24.942 20.743 26.478 1.00 87.06 415 ILE A O 1
ATOM 3172 N N . SER A 1 416 ? -25.622 20.432 24.372 1.00 90.44 416 SER A N 1
ATOM 3173 C CA . SER A 1 416 ? -26.794 19.634 24.737 1.00 90.44 416 SER A CA 1
ATOM 3174 C C . SER A 1 416 ? -26.397 18.164 24.881 1.00 90.44 416 SER A C 1
ATOM 3176 O O . SER A 1 416 ? -25.879 17.588 23.927 1.00 90.44 416 SER A O 1
ATOM 3178 N N . LEU A 1 417 ? -26.624 17.547 26.039 1.00 94.12 417 LEU A N 1
ATOM 3179 C CA . LEU A 1 417 ? -26.263 16.154 26.328 1.00 94.12 417 LEU A CA 1
ATOM 3180 C C . LEU A 1 417 ? -27.461 15.386 26.890 1.00 94.12 417 LEU A C 1
ATOM 3182 O O . LEU A 1 417 ? -28.342 15.959 27.534 1.00 94.12 417 LEU A O 1
ATOM 3186 N N . ILE A 1 418 ? -27.468 14.076 26.659 1.00 95.88 418 ILE A N 1
ATOM 3187 C CA . ILE A 1 418 ? -28.381 13.135 27.302 1.00 95.88 418 ILE A CA 1
ATOM 3188 C C . ILE A 1 418 ? -27.757 12.720 28.632 1.00 95.88 418 ILE A C 1
ATOM 3190 O O . ILE A 1 418 ? -26.673 12.136 28.657 1.00 95.88 418 ILE A O 1
ATOM 3194 N N . ASP A 1 419 ? -28.450 12.980 29.735 1.00 95.88 419 ASP A N 1
ATOM 3195 C CA . ASP A 1 419 ? -28.143 12.353 31.018 1.00 95.88 419 ASP A CA 1
ATOM 3196 C C . ASP A 1 419 ? -28.653 10.908 30.994 1.00 95.88 419 ASP A C 1
ATOM 3198 O O . ASP A 1 419 ? -29.860 10.667 30.948 1.00 95.88 419 ASP A O 1
ATOM 3202 N N . CYS A 1 420 ? -27.740 9.940 30.997 1.00 96.19 420 CYS A N 1
ATOM 3203 C CA . CYS A 1 420 ? -28.072 8.524 30.856 1.00 96.19 420 CYS A CA 1
ATOM 3204 C C . CYS A 1 420 ? -28.776 7.937 32.091 1.00 96.19 420 CYS A C 1
ATOM 3206 O O . CYS A 1 420 ? -29.423 6.900 31.969 1.00 96.19 420 CYS A O 1
ATOM 3208 N N . HIS A 1 421 ? -28.697 8.586 33.261 1.00 94.19 421 HIS A N 1
ATOM 3209 C CA . HIS A 1 421 ? -29.410 8.138 34.462 1.00 94.19 421 HIS A CA 1
ATOM 3210 C C . HIS A 1 421 ? -30.857 8.619 34.486 1.00 94.19 421 HIS A C 1
ATOM 3212 O O . HIS A 1 421 ? -31.757 7.864 34.846 1.00 94.19 421 HIS A O 1
ATOM 3218 N N . THR A 1 422 ? -31.089 9.883 34.126 1.00 93.56 422 THR A N 1
ATOM 3219 C CA . THR A 1 422 ? -32.433 10.482 34.160 1.00 93.56 422 THR A CA 1
ATOM 3220 C C . THR A 1 422 ? -33.154 10.399 32.819 1.00 93.56 422 THR A C 1
ATOM 3222 O O . THR A 1 422 ? -34.352 10.674 32.754 1.00 93.56 422 THR A O 1
ATOM 3225 N N . LEU A 1 423 ? -32.443 10.038 31.747 1.00 93.69 423 LEU A N 1
ATOM 3226 C CA . LEU A 1 423 ? -32.923 10.019 30.366 1.00 93.69 423 LEU A CA 1
ATOM 3227 C C . LEU A 1 423 ? -33.461 11.384 29.904 1.00 93.69 423 LEU A C 1
ATOM 3229 O O . LEU A 1 423 ? -34.382 11.459 29.095 1.00 93.69 423 LEU A O 1
ATOM 3233 N N . THR A 1 424 ? -32.889 12.479 30.409 1.00 93.19 424 THR A N 1
ATOM 3234 C CA . THR A 1 424 ? -33.259 13.846 30.011 1.00 93.19 424 THR A CA 1
ATOM 3235 C C . THR A 1 424 ? -32.192 14.479 29.134 1.00 93.19 424 THR A C 1
ATOM 3237 O O . THR A 1 424 ? -31.008 14.368 29.442 1.00 93.19 424 THR A O 1
ATOM 3240 N N . VAL A 1 425 ? -32.608 15.226 28.114 1.00 91.25 425 VAL A N 1
ATOM 3241 C CA . VAL A 1 425 ? -31.726 16.077 27.307 1.00 91.25 425 VAL A CA 1
ATOM 3242 C C . VAL A 1 425 ? -31.661 17.476 27.923 1.00 91.25 425 VAL A C 1
ATOM 3244 O O . VAL A 1 425 ? -32.701 18.085 28.201 1.00 91.25 425 VAL A O 1
ATOM 3247 N N . GLY A 1 426 ? -30.455 17.994 28.150 1.00 88.88 426 GLY A N 1
ATOM 3248 C CA . GLY A 1 426 ? -30.239 19.314 28.745 1.00 88.88 426 GLY A CA 1
ATOM 3249 C C . GLY A 1 426 ? -28.944 19.977 28.289 1.00 88.88 426 GLY A C 1
ATOM 3250 O O . GLY A 1 426 ? -28.091 19.328 27.700 1.00 88.88 426 GLY A O 1
ATOM 3251 N N . LEU A 1 427 ? -28.807 21.280 28.554 1.00 88.56 427 LEU A N 1
ATOM 3252 C CA . LEU A 1 427 ? -27.584 22.044 28.287 1.00 88.56 427 LEU A CA 1
ATOM 3253 C C . LEU A 1 427 ? -26.572 21.878 29.427 1.00 88.56 427 LEU A C 1
ATOM 3255 O O . LEU A 1 427 ? -26.938 21.974 30.600 1.00 88.56 427 LEU A O 1
ATOM 3259 N N . HIS A 1 428 ? -25.308 21.689 29.067 1.00 88.88 428 HIS A N 1
ATOM 3260 C CA . HIS A 1 428 ? -24.176 21.473 29.963 1.00 88.88 428 HIS A CA 1
ATOM 3261 C C . HIS A 1 428 ? -22.982 22.347 29.562 1.00 88.88 428 HIS A C 1
ATOM 3263 O O . HIS A 1 428 ? -22.926 22.870 28.446 1.00 88.88 428 HIS A O 1
ATOM 3269 N N . SER A 1 429 ? -22.033 22.519 30.485 1.00 83.38 429 SER A N 1
ATOM 3270 C CA . SER A 1 429 ? -20.772 23.208 30.202 1.00 83.38 429 SER A CA 1
ATOM 3271 C C . SER A 1 429 ? -19.914 22.419 29.212 1.00 83.38 429 SER A C 1
ATOM 3273 O O . SER A 1 429 ? -20.028 21.200 29.096 1.00 83.38 429 SER A O 1
ATOM 3275 N N . GLU A 1 430 ? -19.023 23.127 28.525 1.00 75.56 430 GLU A N 1
ATOM 3276 C CA . GLU A 1 430 ? -18.125 22.573 27.502 1.00 75.56 430 GLU A CA 1
ATOM 3277 C C . GLU A 1 430 ? -17.145 21.529 28.052 1.00 75.56 430 GLU A C 1
ATOM 3279 O O . GLU A 1 430 ? -16.753 20.603 27.345 1.00 75.56 430 GLU A O 1
ATOM 3284 N N . ASP A 1 431 ? -16.776 21.657 29.328 1.00 81.25 431 ASP A N 1
ATOM 3285 C CA . ASP A 1 431 ? -15.807 20.779 29.988 1.00 81.25 431 ASP A CA 1
ATOM 3286 C C . ASP A 1 431 ? -16.393 19.439 30.442 1.00 81.25 431 ASP A C 1
ATOM 3288 O O . ASP A 1 431 ? -15.640 18.542 30.832 1.00 81.25 431 ASP A O 1
ATOM 3292 N N . GLN A 1 432 ? -17.722 19.298 30.418 1.00 90.31 432 GLN A N 1
ATOM 3293 C CA . GLN A 1 432 ? -18.416 18.111 30.901 1.00 90.31 432 GLN A CA 1
ATOM 3294 C C . GLN A 1 432 ? -17.933 16.868 30.135 1.00 90.31 432 GLN A C 1
ATOM 3296 O O . GLN A 1 432 ? -18.086 16.842 28.922 1.00 90.31 432 GLN A O 1
ATOM 3301 N N . PRO A 1 433 ? -17.393 15.815 30.784 1.00 93.38 433 PRO A N 1
ATOM 3302 C CA . PRO A 1 433 ? -17.020 14.590 30.077 1.00 93.38 433 PRO A CA 1
ATOM 3303 C C . PRO A 1 433 ? -18.250 13.854 29.542 1.00 93.38 433 PRO A C 1
ATOM 3305 O O . PRO A 1 433 ? -19.219 13.644 30.280 1.00 93.38 433 PRO A O 1
ATOM 3308 N N . TYR A 1 434 ? -18.192 13.440 28.278 1.00 96.50 434 TYR A N 1
ATOM 3309 C CA . TYR A 1 434 ? -19.258 12.698 27.606 1.00 96.50 434 TYR A CA 1
ATOM 3310 C C . TYR A 1 434 ? -18.705 11.738 26.552 1.00 96.50 434 TYR A C 1
ATOM 3312 O O . TYR A 1 434 ? -17.592 11.907 26.044 1.00 96.50 434 TYR A O 1
ATOM 3320 N N . ILE A 1 435 ? -19.522 10.748 26.206 1.00 97.81 435 ILE A N 1
ATOM 3321 C CA . ILE A 1 435 ? -19.329 9.873 25.048 1.00 97.81 435 ILE A CA 1
ATOM 3322 C C . ILE A 1 435 ? -20.183 10.396 23.892 1.00 97.81 435 ILE A C 1
ATOM 3324 O O . ILE A 1 435 ? -21.275 10.906 24.121 1.00 97.81 435 ILE A O 1
ATOM 3328 N N . ALA A 1 436 ? -19.709 10.280 22.654 1.00 97.62 436 ALA A N 1
ATOM 3329 C CA . ALA A 1 436 ? -20.513 10.560 21.461 1.00 97.62 436 ALA A CA 1
ATOM 3330 C C . ALA A 1 436 ? -20.932 9.253 20.772 1.00 97.62 436 ALA A C 1
ATOM 3332 O O . ALA A 1 436 ? -20.189 8.275 20.819 1.00 97.62 436 ALA A O 1
ATOM 3333 N N . LEU A 1 437 ? -22.091 9.234 20.112 1.00 97.62 437 LEU A N 1
ATOM 3334 C CA . LEU A 1 437 ? -22.532 8.118 19.270 1.00 97.62 437 LEU A CA 1
ATOM 3335 C C . LEU A 1 437 ? -22.570 8.534 17.798 1.00 97.62 437 LEU A C 1
ATOM 3337 O O . LEU A 1 437 ? -23.262 9.483 17.443 1.00 97.62 437 LEU A O 1
ATOM 3341 N N . SER A 1 438 ? -21.901 7.755 16.951 1.00 95.94 438 SER A N 1
ATOM 3342 C CA . SER A 1 438 ? -21.941 7.849 15.493 1.00 95.94 438 SER A CA 1
ATOM 3343 C C . SER A 1 438 ? -22.566 6.573 14.914 1.00 95.94 438 SER A C 1
ATOM 3345 O O . SER A 1 438 ? -22.100 5.461 15.174 1.00 95.94 438 SER A O 1
ATOM 3347 N N . TYR A 1 439 ? -23.666 6.716 14.167 1.00 94.50 439 TYR A N 1
ATOM 3348 C CA . TYR A 1 439 ? -24.488 5.597 13.688 1.00 94.50 439 TYR A CA 1
ATOM 3349 C C . TYR A 1 439 ? -25.331 5.975 12.459 1.00 94.50 439 TYR A C 1
ATOM 3351 O O . TYR A 1 439 ? -25.484 7.142 12.101 1.00 94.50 439 TYR A O 1
ATOM 3359 N N . VAL A 1 440 ? -25.917 4.973 11.799 1.00 89.50 440 VAL A N 1
ATOM 3360 C CA . VAL A 1 440 ? -26.806 5.173 10.644 1.00 89.50 440 VAL A CA 1
ATOM 3361 C C . VAL A 1 440 ? -28.238 5.442 11.115 1.00 89.50 440 VAL A C 1
ATOM 3363 O O . VAL A 1 440 ? -28.908 4.544 11.622 1.00 89.50 440 VAL A O 1
ATOM 3366 N N . TRP A 1 441 ? -28.741 6.656 10.875 1.00 85.19 441 TRP A N 1
ATOM 3367 C CA . TRP A 1 441 ? -30.145 7.005 11.135 1.00 85.19 441 TRP A CA 1
ATOM 3368 C C . TRP A 1 441 ? -31.125 6.139 10.330 1.00 85.19 441 TRP A C 1
ATOM 3370 O O . TRP A 1 441 ? -30.891 5.856 9.151 1.00 85.19 441 TRP A O 1
ATOM 3380 N N . GLY A 1 442 ? -32.255 5.796 10.947 1.00 76.69 442 GLY A N 1
ATOM 3381 C CA . GLY A 1 442 ? -33.415 5.191 10.286 1.00 76.69 442 GLY A CA 1
ATOM 3382 C C . GLY A 1 442 ? -34.289 6.214 9.546 1.00 76.69 442 GLY A C 1
ATOM 3383 O O . GLY A 1 442 ? -34.214 7.415 9.792 1.00 76.69 442 GLY A O 1
ATOM 3384 N N . ALA A 1 443 ? -35.163 5.738 8.651 1.00 64.94 443 ALA A N 1
ATOM 3385 C CA . ALA A 1 443 ? -36.003 6.575 7.779 1.00 64.94 443 ALA A CA 1
ATOM 3386 C C . ALA A 1 443 ? -37.170 7.305 8.487 1.00 64.94 443 ALA A C 1
ATOM 3388 O O . ALA A 1 443 ? -37.974 7.964 7.837 1.00 64.94 443 ALA A O 1
ATOM 3389 N N . SER A 1 444 ? -37.322 7.156 9.805 1.00 59.16 444 SER A N 1
ATOM 3390 C CA . SER A 1 444 ? -38.463 7.681 10.568 1.00 59.16 444 SER A CA 1
ATOM 3391 C C . SER A 1 444 ? -38.121 8.934 11.377 1.00 59.16 444 SER A C 1
ATOM 3393 O O . SER A 1 444 ? -36.968 9.156 11.747 1.00 59.16 444 SER A O 1
ATOM 3395 N N . SER A 1 445 ? -39.156 9.716 11.707 1.00 65.81 445 SER A N 1
ATOM 3396 C CA . SER A 1 445 ? -39.097 10.837 12.655 1.00 65.81 445 SER A CA 1
ATOM 3397 C C . SER A 1 445 ? -38.499 10.427 14.006 1.00 65.81 445 SER A C 1
ATOM 3399 O O . SER A 1 445 ? -38.466 9.244 14.346 1.00 65.81 445 SER A O 1
ATOM 3401 N N . ILE A 1 446 ? -38.054 11.405 14.802 1.00 73.31 446 ILE A N 1
ATOM 3402 C CA . ILE A 1 446 ? -37.584 11.171 16.176 1.00 73.31 446 ILE A CA 1
ATOM 3403 C C . ILE A 1 446 ? -38.636 10.357 16.950 1.00 73.31 446 ILE A C 1
ATOM 3405 O O . ILE A 1 446 ? -39.797 10.757 17.037 1.00 73.31 446 ILE A O 1
ATOM 3409 N N . ARG A 1 447 ? -38.227 9.206 17.496 1.00 71.12 447 ARG A N 1
ATOM 3410 C CA . ARG A 1 447 ? -39.065 8.310 18.306 1.00 71.12 447 ARG A CA 1
ATOM 3411 C C . ARG A 1 447 ? -38.660 8.411 19.776 1.00 71.12 447 ARG A C 1
ATOM 3413 O O . ARG A 1 447 ? -37.516 8.729 20.083 1.00 71.12 447 ARG A O 1
ATOM 3420 N N . GLY A 1 448 ? -39.600 8.131 20.677 1.00 72.25 448 GLY A N 1
ATOM 3421 C CA . GLY A 1 448 ? -39.311 7.985 22.104 1.00 72.25 448 GLY A CA 1
ATOM 3422 C C . GLY A 1 448 ? -38.931 9.268 22.837 1.00 72.25 448 GLY A C 1
ATOM 3423 O O . GLY A 1 448 ? -38.201 9.195 23.818 1.00 72.25 448 GLY A O 1
ATOM 3424 N N . VAL A 1 449 ? -39.424 10.431 22.401 1.00 78.31 449 VAL A N 1
ATOM 3425 C CA . VAL A 1 449 ? -39.187 11.718 23.073 1.00 78.31 449 VAL A CA 1
ATOM 3426 C C . VAL A 1 449 ? -40.506 12.331 23.530 1.00 78.31 449 VAL A C 1
ATOM 3428 O O . VAL A 1 449 ? -41.456 12.420 22.755 1.00 78.31 449 VAL A O 1
ATOM 3431 N N . LYS A 1 450 ? -40.557 12.785 24.786 1.00 75.25 450 LYS A N 1
ATOM 3432 C CA . LYS A 1 450 ? -41.681 13.530 25.366 1.00 75.25 450 LYS A CA 1
ATOM 3433 C C . LYS A 1 450 ? -41.200 14.877 25.919 1.00 75.25 450 LYS A C 1
ATOM 3435 O O . LYS A 1 450 ? -40.134 14.929 26.530 1.00 75.25 450 LYS A O 1
ATOM 3440 N N . PRO A 1 451 ? -41.956 15.972 25.747 1.00 73.19 451 PRO A N 1
ATOM 3441 C CA . PRO A 1 451 ? -41.621 17.246 26.376 1.00 73.19 451 PRO A CA 1
ATOM 3442 C C . PRO A 1 451 ? -41.802 17.167 27.902 1.00 73.19 451 PRO A C 1
ATOM 3444 O O . PRO A 1 451 ? -42.818 16.672 28.386 1.00 73.19 451 PRO A O 1
ATOM 3447 N N . LEU A 1 452 ? -40.832 17.684 28.662 1.00 70.62 452 LEU A N 1
ATOM 3448 C CA . LEU A 1 452 ? -40.849 17.747 30.126 1.00 70.62 452 LEU A CA 1
ATOM 3449 C C . LEU A 1 452 ? -40.246 19.075 30.609 1.00 70.62 452 LEU A C 1
ATOM 3451 O O . LEU A 1 452 ? -39.033 19.245 30.588 1.00 70.62 452 LEU A O 1
ATOM 3455 N N . ASN A 1 453 ? -41.070 20.022 31.074 1.00 58.31 453 ASN A N 1
ATOM 3456 C CA . ASN A 1 453 ? -40.625 21.284 31.697 1.00 58.31 453 ASN A CA 1
ATOM 3457 C C . ASN A 1 453 ? -39.491 22.011 30.936 1.00 58.31 453 ASN A C 1
ATOM 3459 O O . ASN A 1 453 ? -38.461 22.351 31.516 1.00 58.31 453 ASN A O 1
ATOM 3463 N N . ARG A 1 454 ? -39.681 22.248 29.627 1.00 63.16 454 ARG A N 1
ATOM 3464 C CA . ARG A 1 454 ? -38.694 22.837 28.685 1.00 63.16 454 ARG A CA 1
ATOM 3465 C C . ARG A 1 454 ? -37.459 21.970 28.373 1.00 63.16 454 ARG A C 1
ATOM 3467 O O . ARG A 1 454 ? -36.605 22.413 27.614 1.00 63.16 454 ARG A O 1
ATOM 3474 N N . LYS A 1 455 ? -37.374 20.751 28.908 1.00 67.94 455 LYS A N 1
ATOM 3475 C CA . LYS A 1 455 ? -36.417 19.701 28.526 1.00 67.94 455 LYS A CA 1
ATOM 3476 C C . LYS A 1 455 ? -37.113 18.610 27.709 1.00 67.94 455 LYS A C 1
ATOM 3478 O O . LYS A 1 455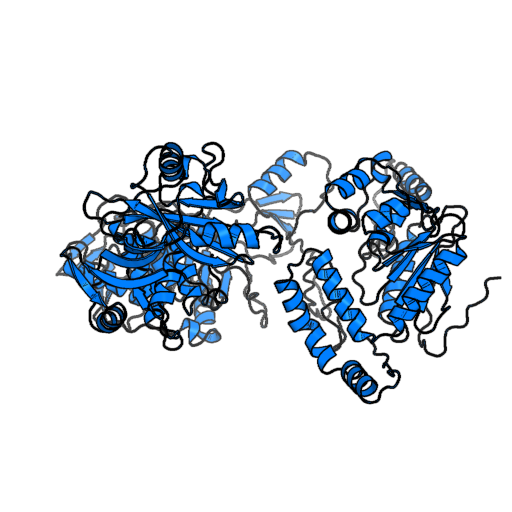 ? -38.342 18.547 27.651 1.00 67.94 455 LYS A O 1
ATOM 3483 N N . LEU A 1 456 ? -36.323 17.742 27.085 1.00 81.44 456 LEU A N 1
ATOM 3484 C CA . LEU A 1 456 ? -36.812 16.540 26.408 1.00 81.44 456 LEU A CA 1
ATOM 3485 C C . LEU A 1 456 ? -36.539 15.322 27.300 1.00 81.44 456 LEU A C 1
ATOM 3487 O O . LEU A 1 456 ? -35.415 15.138 27.758 1.00 81.44 456 LEU A O 1
ATOM 3491 N N . GLN A 1 457 ? -37.561 14.508 27.558 1.00 88.62 457 GLN A N 1
ATOM 3492 C CA . GLN A 1 457 ? -37.470 13.235 28.273 1.00 88.62 457 GLN A CA 1
ATOM 3493 C C . GLN A 1 457 ? -37.491 12.092 27.260 1.00 88.62 457 GLN A C 1
ATOM 3495 O O . GLN A 1 457 ? -38.432 11.974 26.470 1.00 88.62 457 GLN A O 1
ATOM 3500 N N . LEU A 1 458 ? -36.483 11.231 27.303 1.00 88.56 458 LEU A N 1
ATOM 3501 C CA . LEU A 1 458 ? -36.422 10.025 26.493 1.00 88.56 458 LEU A CA 1
ATOM 3502 C C . LEU A 1 458 ? -37.200 8.893 27.181 1.00 88.56 458 LEU A C 1
ATOM 3504 O O . LEU A 1 458 ? -37.114 8.708 28.396 1.00 88.56 458 LEU A O 1
ATOM 3508 N N . CYS A 1 459 ? -37.969 8.145 26.393 1.00 88.31 459 CYS A N 1
ATOM 3509 C CA . CYS A 1 459 ? -38.698 6.946 26.807 1.00 88.31 459 CYS A CA 1
ATOM 3510 C C . CYS A 1 459 ? -37.934 5.721 26.308 1.00 88.31 459 CYS A C 1
ATOM 3512 O O . CYS A 1 459 ? -37.985 5.420 25.115 1.00 88.31 459 CYS A O 1
ATOM 3514 N N . LEU A 1 460 ? -37.228 5.035 27.209 1.00 86.19 460 LEU A N 1
ATOM 3515 C CA . LEU A 1 460 ? -36.260 3.989 26.871 1.00 86.19 460 LEU A CA 1
ATOM 3516 C C . LEU A 1 460 ? -36.848 2.900 25.957 1.00 86.19 460 LEU A C 1
ATOM 3518 O O . LEU A 1 460 ? -36.218 2.511 24.975 1.00 86.19 460 LEU A O 1
ATOM 3522 N N . GLU A 1 461 ? -38.080 2.457 26.212 1.00 84.69 461 GLU A N 1
ATOM 3523 C CA . GLU A 1 461 ? -38.749 1.388 25.457 1.00 84.69 461 GLU A CA 1
ATOM 3524 C C . GLU A 1 461 ? -39.038 1.778 23.999 1.00 84.69 461 GLU A C 1
ATOM 3526 O O . GLU A 1 461 ? -39.154 0.918 23.128 1.00 84.69 461 GLU A O 1
ATOM 3531 N N . GLN A 1 462 ? -39.134 3.080 23.724 1.00 88.06 462 GLN A N 1
ATOM 3532 C CA . GLN A 1 462 ? -39.468 3.637 22.412 1.00 88.06 462 GLN A CA 1
ATOM 3533 C C . GLN A 1 462 ? -38.238 4.112 21.624 1.00 88.06 462 GLN A C 1
ATOM 3535 O O . GLN A 1 462 ? -38.381 4.524 20.470 1.00 88.06 462 GLN A O 1
ATOM 3540 N N . LEU A 1 463 ? -37.046 4.088 22.232 1.00 90.75 463 LEU A N 1
ATOM 3541 C CA . LEU A 1 463 ? -35.797 4.442 21.558 1.00 90.75 463 LEU A CA 1
ATOM 3542 C C . LEU A 1 463 ? -35.341 3.319 20.610 1.00 90.75 463 LEU A C 1
ATOM 3544 O O . LEU A 1 463 ? -35.569 2.146 20.908 1.00 90.75 463 LEU A O 1
ATOM 3548 N N . PRO A 1 464 ? -34.653 3.644 19.501 1.00 92.50 464 PRO A N 1
ATOM 3549 C CA . PRO A 1 464 ? -33.979 2.644 18.679 1.00 92.50 464 PRO A CA 1
ATOM 3550 C C . PRO A 1 464 ? -32.985 1.808 19.489 1.00 92.50 464 PRO A C 1
ATOM 3552 O O . PRO A 1 464 ? -32.385 2.298 20.453 1.00 92.50 464 PRO A O 1
ATOM 3555 N N . GLN A 1 465 ? -32.777 0.555 19.079 1.00 93.62 465 GLN A N 1
ATOM 3556 C CA . GLN A 1 465 ? -31.925 -0.381 19.816 1.00 93.62 465 GLN A CA 1
ATOM 3557 C C . GLN A 1 465 ? -30.496 0.154 19.984 1.00 93.62 465 GLN A C 1
ATOM 3559 O O . GLN A 1 465 ? -29.973 0.115 21.093 1.00 93.62 465 GLN A O 1
ATOM 3564 N N . VAL A 1 466 ? -29.900 0.744 18.938 1.00 95.06 466 VAL A N 1
ATOM 3565 C CA . VAL A 1 466 ? -28.530 1.290 19.009 1.00 95.06 466 VAL A CA 1
ATOM 3566 C C . VAL A 1 466 ? -28.388 2.396 20.060 1.00 95.06 466 VAL A C 1
ATOM 3568 O O . VAL A 1 466 ? -27.352 2.514 20.705 1.00 95.06 466 VAL A O 1
ATOM 3571 N N . VAL A 1 467 ? -29.445 3.185 20.271 1.00 95.06 467 VAL A N 1
ATOM 3572 C CA . VAL A 1 467 ? -29.460 4.284 21.244 1.00 95.06 467 VAL A CA 1
ATOM 3573 C C . VAL A 1 467 ? -29.546 3.729 22.661 1.00 95.06 467 VAL A C 1
ATOM 3575 O O . VAL A 1 467 ? -28.802 4.171 23.534 1.00 95.06 467 VAL A O 1
ATOM 3578 N N . ARG A 1 468 ? -30.414 2.734 22.891 1.00 95.31 468 ARG A N 1
ATOM 3579 C CA . ARG A 1 468 ? -30.485 2.025 24.179 1.00 95.31 468 ARG A CA 1
ATOM 3580 C C . ARG A 1 468 ? -29.149 1.379 24.532 1.00 95.31 468 ARG A C 1
ATOM 3582 O O . ARG A 1 468 ? -28.674 1.530 25.655 1.00 95.31 468 ARG A O 1
ATOM 3589 N N . ASP A 1 469 ? -28.543 0.699 23.566 1.00 97.12 469 ASP A N 1
ATOM 3590 C CA . ASP A 1 469 ? -27.268 0.017 23.755 1.00 97.12 469 ASP A CA 1
ATOM 3591 C C . ASP A 1 469 ? -26.139 1.021 24.018 1.00 97.12 469 ASP A C 1
ATOM 3593 O O . ASP A 1 469 ? -25.330 0.809 24.915 1.00 97.12 469 ASP A O 1
ATOM 3597 N N . ALA A 1 470 ? -26.112 2.159 23.318 1.00 97.44 470 ALA A N 1
ATOM 3598 C CA . ALA A 1 470 ? -25.132 3.216 23.564 1.00 97.44 470 ALA A CA 1
ATOM 3599 C C . ALA A 1 470 ? -25.272 3.843 24.962 1.00 97.44 470 ALA A C 1
ATOM 3601 O O . ALA A 1 470 ? -24.258 4.119 25.605 1.00 97.44 470 ALA A O 1
ATOM 3602 N N . ILE A 1 471 ? -26.500 4.025 25.465 1.00 97.56 471 ILE A N 1
ATOM 3603 C CA . ILE A 1 471 ? -26.752 4.447 26.855 1.00 97.56 471 ILE A CA 1
ATOM 3604 C C . ILE A 1 471 ? -26.176 3.407 27.828 1.00 97.56 471 ILE A C 1
ATOM 3606 O O . ILE A 1 471 ? -25.467 3.771 28.766 1.00 97.56 471 ILE A O 1
ATOM 3610 N N . ALA A 1 472 ? -26.424 2.116 27.583 1.00 97.00 472 ALA A N 1
ATOM 3611 C CA . ALA A 1 472 ? -25.904 1.035 28.417 1.00 97.00 472 ALA A CA 1
ATOM 3612 C C . ALA A 1 472 ? -24.366 0.979 28.413 1.00 97.00 472 ALA A C 1
ATOM 3614 O O . ALA A 1 472 ? -23.758 0.908 29.481 1.00 97.00 472 ALA A O 1
ATOM 3615 N N . VAL A 1 473 ? -23.730 1.083 27.239 1.00 97.81 473 VAL A N 1
ATOM 3616 C CA . VAL A 1 473 ? -22.264 1.154 27.102 1.00 97.81 473 VAL A CA 1
ATOM 3617 C C . VAL A 1 473 ? -21.718 2.357 27.867 1.00 97.81 473 VAL A C 1
ATOM 3619 O O . VAL A 1 473 ? -20.797 2.201 28.666 1.00 97.81 473 VAL A O 1
ATOM 3622 N N . THR A 1 474 ? -22.333 3.530 27.698 1.00 98.00 474 THR A N 1
ATOM 3623 C CA . THR A 1 474 ? -21.919 4.775 28.362 1.00 98.00 474 THR A CA 1
ATOM 3624 C C . THR A 1 474 ? -21.911 4.623 29.884 1.00 98.00 474 THR A C 1
ATOM 3626 O O . THR A 1 474 ? -20.890 4.888 30.521 1.00 98.00 474 THR A O 1
ATOM 3629 N N . LEU A 1 475 ? -23.004 4.108 30.456 1.00 97.56 475 LEU A N 1
ATOM 3630 C CA . LEU A 1 475 ? -23.115 3.849 31.893 1.00 97.56 475 LEU A CA 1
ATOM 3631 C C . LEU A 1 475 ? -22.124 2.777 32.368 1.00 97.56 475 LEU A C 1
ATOM 3633 O O . LEU A 1 475 ? -21.504 2.940 33.417 1.00 97.56 475 LEU A O 1
ATOM 3637 N N . SER A 1 476 ? -21.939 1.699 31.597 1.00 96.88 476 SER A N 1
ATOM 3638 C CA . SER A 1 476 ? -21.013 0.611 31.951 1.00 96.88 476 SER A CA 1
ATOM 3639 C C . SER A 1 476 ? -19.546 1.051 31.972 1.00 96.88 476 SER A C 1
ATOM 3641 O O . SER A 1 476 ? -18.761 0.538 32.764 1.00 96.88 476 SER A O 1
ATOM 3643 N N . MET A 1 477 ? -19.187 2.043 31.152 1.00 96.62 477 MET A N 1
ATOM 3644 C CA . MET A 1 477 ? -17.868 2.679 31.144 1.00 96.62 477 MET A CA 1
ATOM 3645 C C . MET A 1 477 ? -17.741 3.796 32.198 1.00 96.62 477 MET A C 1
ATOM 3647 O O . MET A 1 477 ? -16.733 4.491 32.234 1.00 96.62 477 MET A O 1
ATOM 3651 N N . GLY A 1 478 ? -18.748 4.004 33.054 1.00 96.31 478 GLY A N 1
ATOM 3652 C CA . GLY A 1 478 ? -18.710 5.004 34.125 1.00 96.31 478 GLY A CA 1
ATOM 3653 C C . GLY A 1 478 ? -18.960 6.447 33.674 1.00 96.31 478 GLY A C 1
ATOM 3654 O O . GLY A 1 478 ? -18.750 7.375 34.456 1.00 96.31 478 GLY A O 1
ATOM 3655 N N . PHE A 1 479 ? -19.425 6.665 32.441 1.00 97.00 479 PHE A N 1
ATOM 3656 C CA . PHE A 1 479 ? -19.805 7.989 31.955 1.00 97.00 479 PHE A CA 1
ATOM 3657 C C . PHE A 1 479 ? -21.293 8.253 32.199 1.00 97.00 479 PHE A C 1
ATOM 3659 O O . PHE A 1 479 ? -22.141 7.376 32.057 1.00 97.00 479 PHE A O 1
ATOM 3666 N N . ARG A 1 480 ? -21.621 9.499 32.553 1.00 97.06 480 ARG A N 1
ATOM 3667 C CA . ARG A 1 480 ? -23.009 9.932 32.787 1.00 97.06 480 ARG A CA 1
ATOM 3668 C C . ARG A 1 480 ? -23.690 10.463 31.530 1.00 97.06 480 ARG A C 1
ATOM 3670 O O . ARG A 1 480 ? -24.905 10.335 31.394 1.00 97.06 480 ARG A O 1
ATOM 3677 N N . TYR A 1 481 ? -22.925 11.101 30.652 1.00 98.06 481 TYR A N 1
ATOM 3678 C CA . TYR A 1 481 ? -23.472 11.882 29.552 1.00 98.06 481 TYR A CA 1
ATOM 3679 C C . TYR A 1 481 ? -23.133 11.275 28.196 1.00 98.06 481 TYR A C 1
ATOM 3681 O O . TYR A 1 481 ? -21.994 10.877 27.945 1.00 98.06 481 TYR A O 1
ATOM 3689 N N . LEU A 1 482 ? -24.138 11.257 27.323 1.00 97.88 482 LEU A N 1
ATOM 3690 C CA . LEU A 1 482 ? -24.049 10.784 25.948 1.00 97.88 482 LEU A CA 1
ATOM 3691 C C . LEU A 1 482 ? -24.525 11.887 25.004 1.00 97.88 482 LEU A C 1
ATOM 3693 O O . LEU A 1 482 ? -25.569 12.504 25.224 1.00 97.88 482 LEU A O 1
ATOM 3697 N N . TRP A 1 483 ? -23.770 12.128 23.941 1.00 96.38 483 TRP A N 1
ATOM 3698 C CA . TRP A 1 483 ? -24.167 13.005 22.853 1.00 96.38 483 TRP A CA 1
ATOM 3699 C C . TRP A 1 483 ? -24.617 12.181 21.649 1.00 96.38 483 TRP A C 1
ATOM 3701 O O . TRP A 1 483 ? -23.906 11.280 21.201 1.00 96.38 483 TRP A O 1
ATOM 3711 N N . ILE A 1 484 ? -25.796 12.506 21.122 1.00 94.56 484 ILE A N 1
ATOM 3712 C CA . ILE A 1 484 ? -26.356 11.891 19.918 1.00 94.56 484 ILE A CA 1
ATOM 3713 C C . ILE A 1 484 ? -26.976 12.997 19.074 1.00 94.56 484 ILE A C 1
ATOM 3715 O O . ILE A 1 484 ? -27.927 13.644 19.513 1.00 94.56 484 ILE A O 1
ATOM 3719 N N . ASP A 1 485 ? -26.479 13.181 17.858 1.00 89.88 485 ASP A N 1
ATOM 3720 C CA . ASP A 1 485 ? -26.933 14.195 16.902 1.00 89.88 485 ASP A CA 1
ATOM 3721 C C . ASP A 1 485 ? -28.469 14.300 16.785 1.00 89.88 485 ASP A C 1
ATOM 3723 O O . ASP A 1 485 ? -29.032 15.389 16.886 1.00 89.88 485 ASP A O 1
ATOM 3727 N N . LYS A 1 486 ? -29.169 13.168 16.675 1.00 89.00 486 LYS A N 1
ATOM 3728 C CA . LYS A 1 486 ? -30.627 13.081 16.514 1.00 89.00 486 LYS A CA 1
ATOM 3729 C C . LYS A 1 486 ? -31.420 13.678 17.684 1.00 89.00 486 LYS A C 1
ATOM 3731 O O . LYS A 1 486 ? -32.538 14.139 17.468 1.00 89.00 486 LYS A O 1
ATOM 3736 N N . TYR A 1 487 ? -30.867 13.669 18.901 1.00 89.75 487 TYR A N 1
ATOM 3737 C CA . TYR A 1 487 ? -31.565 14.090 20.129 1.00 89.75 487 TYR A CA 1
ATOM 3738 C C . TYR A 1 487 ? -30.972 15.350 20.766 1.00 89.75 487 TYR A C 1
ATOM 3740 O O . TYR A 1 487 ? -31.696 16.124 21.388 1.00 89.75 487 TYR A O 1
ATOM 3748 N N . CYS A 1 488 ? -29.664 15.555 20.627 1.00 90.06 488 CYS A N 1
ATOM 3749 C CA . CYS A 1 488 ? -28.946 16.693 21.190 1.00 90.06 488 CYS A CA 1
ATOM 3750 C C . CYS A 1 488 ? -29.030 17.938 20.298 1.00 90.06 488 CYS A C 1
ATOM 3752 O O . CYS A 1 488 ? -28.928 19.057 20.808 1.00 90.06 488 CYS A O 1
ATOM 3754 N N . ILE A 1 489 ? -29.227 17.762 18.987 1.00 86.62 489 ILE A N 1
ATOM 3755 C CA . ILE A 1 489 ? -29.472 18.866 18.055 1.00 86.62 489 ILE A CA 1
ATOM 3756 C C . ILE A 1 489 ? -30.974 19.128 17.979 1.00 86.62 489 ILE A C 1
ATOM 3758 O O . ILE A 1 489 ? -31.764 18.207 17.759 1.00 86.62 489 ILE A O 1
ATOM 3762 N N . ASP A 1 490 ? -31.366 20.392 18.133 1.00 81.25 490 ASP A N 1
ATOM 3763 C CA . ASP A 1 490 ? -32.767 20.794 18.014 1.00 81.25 490 ASP A CA 1
ATOM 3764 C C . ASP A 1 490 ? -33.217 20.705 16.549 1.00 81.25 490 ASP A C 1
ATOM 3766 O O . ASP A 1 490 ? -32.948 21.589 15.738 1.00 81.25 490 ASP A O 1
ATOM 3770 N N . GLN A 1 491 ? -33.894 19.612 16.193 1.00 81.31 491 GLN A N 1
ATOM 3771 C CA . GLN A 1 491 ? -34.332 19.371 14.815 1.00 81.31 491 GLN A CA 1
ATOM 3772 C C . GLN A 1 491 ? -35.451 20.318 14.358 1.00 81.31 491 GLN A C 1
ATOM 3774 O O . GLN A 1 491 ? -35.701 20.412 13.155 1.00 81.31 491 GLN A O 1
ATOM 3779 N N . ASN A 1 492 ? -36.112 21.011 15.291 1.00 80.06 492 ASN A N 1
ATOM 3780 C CA . ASN A 1 492 ? -37.252 21.881 15.008 1.00 80.06 492 ASN A CA 1
ATOM 3781 C C . ASN A 1 492 ? -36.859 23.362 14.874 1.00 80.06 492 ASN A C 1
ATOM 3783 O O . ASN A 1 492 ? -37.676 24.154 14.405 1.00 80.06 492 ASN A O 1
ATOM 3787 N N . ASP A 1 493 ? -35.631 23.738 15.246 1.00 79.00 493 ASP A N 1
ATOM 3788 C CA . ASP A 1 493 ? -35.088 25.094 15.102 1.00 79.00 493 ASP A CA 1
ATOM 3789 C C . ASP A 1 493 ? -33.965 25.109 14.045 1.00 79.00 493 ASP A C 1
ATOM 3791 O O . ASP A 1 493 ? -32.824 24.743 14.341 1.00 79.00 493 ASP A O 1
ATOM 3795 N N . PRO A 1 494 ? -34.243 25.549 12.800 1.00 76.38 494 PRO A N 1
ATOM 3796 C CA . PRO A 1 494 ? -33.256 25.562 11.721 1.00 76.38 494 PRO A CA 1
ATOM 3797 C C . PRO A 1 494 ? -32.009 26.405 12.016 1.00 76.38 494 PRO A C 1
ATOM 3799 O O . PRO A 1 494 ? -30.925 26.079 11.525 1.00 76.38 494 PRO A O 1
ATOM 3802 N N . ILE A 1 495 ? -32.140 27.477 12.808 1.00 76.69 495 ILE A N 1
ATOM 3803 C CA . ILE A 1 495 ? -31.031 28.383 13.130 1.00 76.69 495 ILE A CA 1
ATOM 3804 C C . ILE A 1 495 ? -30.097 27.692 14.119 1.00 76.69 495 ILE A C 1
ATOM 3806 O O . ILE A 1 495 ? -28.898 27.577 13.854 1.00 76.69 495 ILE A O 1
ATOM 3810 N N . ARG A 1 496 ? -30.645 27.168 15.222 1.00 75.44 496 ARG A N 1
ATOM 3811 C CA . ARG A 1 496 ? -29.858 26.414 16.210 1.00 75.44 496 ARG A CA 1
ATOM 3812 C C . ARG A 1 496 ? -29.269 25.147 15.614 1.00 75.44 496 ARG A C 1
ATOM 3814 O O . ARG A 1 496 ? -28.089 24.881 15.824 1.00 75.44 496 ARG A O 1
ATOM 3821 N N . ARG A 1 497 ? -30.041 24.421 14.802 1.00 80.31 497 ARG A N 1
ATOM 3822 C CA . ARG A 1 497 ? -29.556 23.259 14.054 1.00 80.31 497 ARG A CA 1
ATOM 3823 C C . ARG A 1 497 ? -28.342 23.619 13.207 1.00 80.31 497 ARG A C 1
ATOM 3825 O O . ARG A 1 497 ? -27.332 22.929 13.276 1.00 80.31 497 ARG A O 1
ATOM 3832 N N . SER A 1 498 ? -28.409 24.708 12.440 1.00 76.81 498 SER A N 1
ATOM 3833 C CA . SER A 1 498 ? -27.280 25.158 11.620 1.00 76.81 498 SER A CA 1
ATOM 3834 C C . SER A 1 498 ? -26.061 25.536 12.468 1.00 76.81 498 SER A C 1
ATOM 3836 O O . SER A 1 498 ? -24.944 25.187 12.096 1.00 76.81 498 SER A O 1
ATOM 3838 N N . GLN A 1 499 ? -26.251 26.224 13.598 1.00 75.56 499 GLN A N 1
ATOM 3839 C CA . GLN A 1 499 ? -25.159 26.582 14.514 1.00 75.56 499 GLN A CA 1
ATOM 3840 C C . GLN A 1 499 ? -24.496 25.341 15.130 1.00 75.56 499 GLN A C 1
ATOM 3842 O O . GLN A 1 499 ? -23.273 25.251 15.159 1.00 75.56 499 GLN A O 1
ATOM 3847 N N . GLN A 1 500 ? -25.286 24.357 15.562 1.00 76.12 500 GLN A N 1
ATOM 3848 C CA . GLN A 1 500 ? -24.777 23.116 16.152 1.00 76.12 500 GLN A CA 1
ATOM 3849 C C . GLN A 1 500 ? -24.089 22.221 15.112 1.00 76.12 500 GLN A C 1
ATOM 3851 O O . GLN A 1 500 ? -23.043 21.645 15.402 1.00 76.12 500 GLN A O 1
ATOM 3856 N N . ILE A 1 501 ? -24.609 22.153 13.880 1.00 77.00 501 ILE A N 1
ATOM 3857 C CA . ILE A 1 501 ? -23.953 21.444 12.766 1.00 77.00 501 ILE A CA 1
ATOM 3858 C C . ILE A 1 501 ? -22.562 22.033 12.494 1.00 77.00 501 ILE A C 1
ATOM 3860 O O . ILE A 1 501 ? -21.608 21.293 12.265 1.00 77.00 501 ILE A O 1
ATOM 3864 N N . GLN A 1 502 ? -22.419 23.358 12.574 1.00 77.50 502 GLN A N 1
ATOM 3865 C CA . GLN A 1 502 ? -21.130 24.033 12.402 1.00 77.50 502 GLN A CA 1
ATOM 3866 C C . GLN A 1 502 ? -20.122 23.750 13.524 1.00 77.50 502 GLN A C 1
ATOM 3868 O O . GLN A 1 502 ? -18.966 24.137 13.361 1.00 77.50 502 GLN A O 1
ATOM 3873 N N . GLN A 1 503 ? -20.539 23.113 14.623 1.00 81.50 503 GLN A N 1
ATOM 3874 C CA . GLN A 1 503 ? -19.698 22.736 15.762 1.00 81.50 503 GLN A CA 1
ATOM 3875 C C . GLN A 1 503 ? -19.507 21.214 15.895 1.00 81.50 503 GLN A C 1
ATOM 3877 O O . GLN A 1 503 ? -18.900 20.763 16.865 1.00 81.50 503 GLN A O 1
ATOM 3882 N N . MET A 1 504 ? -20.012 20.401 14.953 1.00 85.31 504 MET A N 1
ATOM 3883 C CA . MET A 1 504 ? -19.873 18.935 15.007 1.00 85.31 504 MET A CA 1
ATOM 3884 C C . MET A 1 504 ? -18.415 18.484 15.119 1.00 85.31 504 MET A C 1
ATOM 3886 O O . MET A 1 504 ? -18.124 17.491 15.781 1.00 85.31 504 MET A O 1
ATOM 3890 N N . ASP A 1 505 ? -17.496 19.231 14.516 1.00 84.62 505 ASP A N 1
ATOM 3891 C CA . ASP A 1 505 ? -16.062 19.013 14.636 1.00 84.62 505 ASP A CA 1
ATOM 3892 C C . ASP A 1 505 ? -15.565 19.063 16.075 1.00 84.62 505 ASP A C 1
ATOM 3894 O O . ASP A 1 505 ? -14.931 18.114 16.541 1.00 84.62 505 ASP A O 1
ATOM 3898 N N . ALA A 1 506 ? -15.913 20.132 16.788 1.00 86.94 506 ALA A N 1
ATOM 3899 C CA . ALA A 1 506 ? -15.525 20.309 18.176 1.00 86.94 506 ALA A CA 1
ATOM 3900 C C . ALA A 1 506 ? -16.225 19.292 19.092 1.00 86.94 506 ALA A C 1
ATOM 3902 O O . ALA A 1 506 ? -15.615 18.818 20.047 1.00 86.94 506 ALA A O 1
ATOM 3903 N N . ILE A 1 507 ? -17.468 18.898 18.782 1.00 90.62 507 ILE A N 1
ATOM 3904 C CA . ILE A 1 507 ? -18.203 17.871 19.538 1.00 90.62 507 ILE A CA 1
ATOM 3905 C C . ILE A 1 507 ? -17.455 16.530 19.489 1.00 90.62 507 ILE A C 1
ATOM 3907 O O . ILE A 1 507 ? -17.017 16.004 20.514 1.00 90.62 507 ILE A O 1
ATOM 3911 N N . TYR A 1 508 ? -17.231 15.980 18.295 1.00 92.00 508 TYR A N 1
ATOM 3912 C CA . TYR A 1 508 ? -16.561 14.682 18.180 1.00 92.00 508 TYR A CA 1
ATOM 3913 C C . TYR A 1 508 ? -15.112 14.732 18.687 1.00 92.00 508 TYR A C 1
ATOM 3915 O O . TYR A 1 508 ? -14.677 13.810 19.385 1.00 92.00 508 TYR A O 1
ATOM 3923 N N . ALA A 1 509 ? -14.392 15.835 18.443 1.00 88.94 509 ALA A N 1
ATOM 3924 C CA . ALA A 1 509 ? -13.041 16.034 18.963 1.00 88.94 509 ALA A CA 1
ATOM 3925 C C . ALA A 1 509 ? -12.987 16.122 20.502 1.00 88.94 509 ALA A C 1
ATOM 3927 O O . ALA A 1 509 ? -12.014 15.660 21.101 1.00 88.94 509 ALA A O 1
ATOM 3928 N N . ASN A 1 510 ? -14.008 16.673 21.165 1.00 91.25 510 ASN A N 1
ATOM 3929 C CA . ASN A 1 510 ? -14.018 16.849 22.623 1.00 91.25 510 ASN A CA 1
ATOM 3930 C C . ASN A 1 510 ? -14.625 15.673 23.394 1.00 91.25 510 ASN A C 1
ATOM 3932 O O . ASN A 1 510 ? -14.354 15.561 24.589 1.00 91.25 510 ASN A O 1
ATOM 3936 N N . SER A 1 511 ? -15.358 14.772 22.732 1.00 93.75 511 SER A N 1
ATOM 3937 C CA . SER A 1 511 ? -15.820 13.521 23.350 1.00 93.75 511 SER A CA 1
ATOM 3938 C C . SER A 1 511 ? -14.657 12.712 23.946 1.00 93.75 511 SER A C 1
ATOM 3940 O O . SER A 1 511 ? -13.535 12.720 23.426 1.00 93.75 511 SER A O 1
ATOM 3942 N N . GLU A 1 512 ? -14.895 12.004 25.053 1.00 94.62 512 GLU A N 1
ATOM 3943 C CA . GLU A 1 512 ? -13.863 11.143 25.644 1.00 94.62 512 GLU A CA 1
ATOM 3944 C C . GLU A 1 512 ? -13.574 9.932 24.766 1.00 94.62 512 GLU A C 1
ATOM 3946 O O . GLU A 1 512 ? -12.408 9.589 24.548 1.00 94.62 512 GLU A O 1
ATOM 3951 N N . VAL A 1 513 ? -14.644 9.345 24.230 1.00 95.69 513 VAL A N 1
ATOM 3952 C CA . VAL A 1 513 ? -14.659 8.273 23.238 1.00 95.69 513 VAL A CA 1
ATOM 3953 C C . VAL A 1 513 ? -15.897 8.464 22.362 1.00 95.69 513 VAL A C 1
ATOM 3955 O O . VAL A 1 513 ? -16.966 8.832 22.850 1.00 95.69 513 VAL A O 1
ATOM 3958 N N . THR A 1 514 ? -15.767 8.199 21.065 1.00 97.12 514 THR A N 1
ATOM 3959 C CA . THR A 1 514 ? -16.910 8.075 20.155 1.00 97.12 514 THR A CA 1
ATOM 3960 C C . THR A 1 514 ? -17.232 6.603 19.926 1.00 97.12 514 THR A C 1
ATOM 3962 O O . THR A 1 514 ? -16.391 5.856 19.427 1.00 97.12 514 THR A O 1
ATOM 3965 N N . ILE A 1 515 ? -18.444 6.184 20.282 1.00 98.19 515 ILE A N 1
ATOM 3966 C CA . ILE A 1 515 ? -18.994 4.882 19.907 1.00 98.19 515 ILE A CA 1
ATOM 3967 C C . ILE A 1 515 ? -19.353 4.941 18.424 1.00 98.19 515 ILE A C 1
ATOM 3969 O O . ILE A 1 515 ? -20.119 5.809 18.005 1.00 98.19 515 ILE A O 1
ATOM 3973 N N . ILE A 1 516 ? -18.823 4.009 17.639 1.00 97.12 516 ILE A N 1
ATOM 3974 C CA . ILE A 1 516 ? -19.147 3.855 16.221 1.00 97.12 516 ILE A CA 1
ATOM 3975 C C . ILE A 1 516 ? -19.926 2.555 16.042 1.00 97.12 516 ILE A C 1
ATOM 3977 O O . ILE A 1 516 ? -19.394 1.463 16.248 1.00 97.12 516 ILE A O 1
ATOM 3981 N N . ALA A 1 517 ? -21.188 2.678 15.635 1.00 96.50 517 ALA A N 1
ATOM 3982 C CA . ALA A 1 517 ? -22.030 1.549 15.258 1.00 96.50 517 ALA A CA 1
ATOM 3983 C C . ALA A 1 517 ? -21.779 1.193 13.783 1.00 96.50 517 ALA A C 1
ATOM 3985 O O . ALA A 1 517 ? -22.516 1.625 12.895 1.00 96.50 517 ALA A O 1
ATOM 3986 N N . ALA A 1 518 ? -20.701 0.448 13.522 1.00 94.00 518 ALA A N 1
ATOM 3987 C CA . ALA A 1 518 ? -20.358 -0.010 12.175 1.00 94.00 518 ALA A CA 1
ATOM 3988 C C . ALA A 1 518 ? -21.143 -1.271 11.766 1.00 94.00 518 ALA A C 1
ATOM 3990 O O . ALA A 1 518 ? -21.320 -1.526 10.577 1.00 94.00 518 ALA A O 1
ATOM 3991 N N . ALA A 1 519 ? -21.632 -2.043 12.736 1.00 92.62 519 ALA A N 1
ATOM 3992 C CA . ALA A 1 519 ? -22.473 -3.207 12.502 1.00 92.62 519 ALA A CA 1
ATOM 3993 C C . ALA A 1 519 ? -23.914 -2.834 12.112 1.00 92.62 519 ALA A C 1
ATOM 3995 O O . ALA A 1 519 ? -24.537 -1.961 12.722 1.00 92.62 519 ALA A O 1
ATOM 3996 N N . GLY A 1 520 ? -24.462 -3.572 11.145 1.00 89.06 520 GLY A N 1
ATOM 3997 C CA . GLY A 1 520 ? -25.839 -3.421 10.687 1.00 89.06 520 GLY A CA 1
ATOM 3998 C C . GLY A 1 520 ? -26.095 -2.229 9.767 1.00 89.06 520 GLY A C 1
ATOM 3999 O O . GLY A 1 520 ? -25.231 -1.402 9.479 1.00 89.06 520 GLY A O 1
ATOM 4000 N N . ASP A 1 521 ? -27.341 -2.149 9.299 1.00 86.81 521 ASP A N 1
ATOM 4001 C CA . ASP A 1 521 ? -27.740 -1.189 8.271 1.00 86.81 521 ASP A CA 1
ATOM 4002 C C . ASP A 1 521 ? -28.627 -0.054 8.798 1.00 86.81 521 ASP A C 1
ATOM 4004 O O . ASP A 1 521 ? -28.990 0.834 8.032 1.00 86.81 521 ASP A O 1
ATOM 4008 N N . ASN A 1 522 ? -29.053 -0.054 10.060 1.00 87.06 522 ASN A N 1
ATOM 4009 C CA . ASN A 1 522 ? -29.943 0.983 10.590 1.00 87.06 522 ASN A CA 1
ATOM 4010 C C . ASN A 1 522 ? -29.918 1.054 12.125 1.00 87.06 522 ASN A C 1
ATOM 4012 O O . ASN A 1 522 ? -29.340 0.206 12.801 1.00 87.06 522 ASN A O 1
ATOM 4016 N N . GLU A 1 523 ? -30.591 2.068 12.666 1.00 89.94 523 GLU A N 1
ATOM 4017 C CA . GLU A 1 523 ? -30.661 2.362 14.101 1.00 89.94 523 GLU A CA 1
ATOM 4018 C C . GLU A 1 523 ? -31.371 1.300 14.962 1.00 89.94 523 GLU A C 1
ATOM 4020 O O . GLU A 1 523 ? -31.168 1.255 16.179 1.00 89.94 523 GLU A O 1
ATOM 4025 N N . ASP A 1 524 ? -32.171 0.422 14.355 1.00 91.44 524 ASP A N 1
ATOM 4026 C CA . ASP A 1 524 ? -32.876 -0.652 15.059 1.00 91.44 524 ASP A CA 1
ATOM 4027 C C . ASP A 1 524 ? -32.007 -1.916 15.219 1.00 91.44 524 ASP A C 1
ATOM 4029 O O . ASP A 1 524 ? -32.393 -2.837 15.938 1.00 91.44 524 ASP A O 1
ATOM 4033 N N . TYR A 1 525 ? -30.820 -1.964 14.599 1.00 93.19 525 TYR A N 1
ATOM 4034 C CA . TYR A 1 525 ? -29.935 -3.133 14.642 1.00 93.19 525 TYR A CA 1
ATOM 4035 C C . TYR A 1 525 ? -29.337 -3.400 16.031 1.00 93.19 525 TYR A C 1
ATOM 4037 O O . TYR A 1 525 ? -29.289 -4.552 16.461 1.00 93.19 525 TYR A O 1
ATOM 4045 N N . GLY A 1 526 ? -28.918 -2.347 16.742 1.00 93.62 526 GLY A N 1
ATOM 4046 C CA . GLY A 1 526 ? -28.243 -2.448 18.042 1.00 93.62 526 GLY A CA 1
ATOM 4047 C C . GLY A 1 526 ? -26.720 -2.575 17.960 1.00 93.62 526 GLY A C 1
ATOM 4048 O O . GLY A 1 526 ? -26.151 -2.679 16.876 1.00 93.62 526 GLY A O 1
ATOM 4049 N N . LEU A 1 527 ? -26.055 -2.559 19.116 1.00 96.94 527 LEU A N 1
ATOM 4050 C CA . LEU A 1 527 ? -24.605 -2.749 19.235 1.00 96.94 527 LEU A CA 1
ATOM 4051 C C . LEU A 1 527 ? -24.296 -4.219 19.580 1.00 96.94 527 LEU A C 1
ATOM 4053 O O . LEU A 1 527 ? -24.701 -4.688 20.645 1.00 96.94 527 LEU A O 1
ATOM 4057 N N . PRO A 1 528 ? -23.580 -4.975 18.727 1.00 95.12 528 PRO A N 1
ATOM 4058 C CA . PRO A 1 528 ? -23.270 -6.379 18.996 1.00 95.12 528 PRO A CA 1
ATOM 4059 C C . PRO A 1 528 ? -22.516 -6.622 20.310 1.00 95.12 528 PRO A C 1
ATOM 4061 O O . PRO A 1 528 ? -21.472 -6.034 20.590 1.00 95.12 528 PRO A O 1
ATOM 4064 N N . GLY A 1 529 ? -23.044 -7.543 21.115 1.00 92.31 529 GLY A N 1
ATOM 4065 C CA . GLY A 1 529 ? -22.551 -7.862 22.455 1.00 92.31 529 GLY A CA 1
ATOM 4066 C C . GLY A 1 529 ? -23.167 -7.006 23.563 1.00 92.31 529 GLY A C 1
ATOM 4067 O O . GLY A 1 529 ? -22.814 -7.197 24.725 1.00 92.31 529 GLY A O 1
ATOM 4068 N N . VAL A 1 530 ? -24.085 -6.089 23.242 1.00 94.25 530 VAL A N 1
ATOM 4069 C CA . VAL A 1 530 ? -24.775 -5.230 24.213 1.00 94.25 530 VAL A CA 1
ATOM 4070 C C . VAL A 1 530 ? -26.260 -5.583 24.269 1.00 94.25 530 VAL A C 1
ATOM 4072 O O . VAL A 1 530 ? -26.912 -5.810 23.248 1.00 94.25 530 VAL A O 1
ATOM 4075 N N . GLY A 1 531 ? -26.810 -5.632 25.486 1.00 87.19 531 GLY A N 1
ATOM 4076 C CA . GLY A 1 531 ? -28.232 -5.885 25.703 1.00 87.19 531 GLY A CA 1
ATOM 4077 C C . GLY A 1 531 ? -28.686 -7.205 25.075 1.00 87.19 531 GLY A C 1
ATOM 4078 O O . GLY A 1 531 ? -28.147 -8.270 25.369 1.00 87.19 531 GLY A O 1
ATOM 4079 N N . THR A 1 532 ? -29.694 -7.139 24.205 1.00 83.69 532 THR A N 1
ATOM 4080 C CA . THR A 1 532 ? -30.239 -8.313 23.506 1.00 83.69 532 THR A CA 1
ATOM 4081 C C . THR A 1 532 ? -29.507 -8.639 22.204 1.00 83.69 532 THR A C 1
ATOM 4083 O O . THR A 1 532 ? -29.739 -9.709 21.638 1.00 83.69 532 THR A O 1
ATOM 4086 N N . ARG A 1 533 ? -28.650 -7.741 21.692 1.00 91.31 533 ARG A N 1
ATOM 4087 C CA . ARG A 1 533 ? -27.988 -7.930 20.400 1.00 91.31 533 ARG A CA 1
ATOM 4088 C C . ARG A 1 533 ? -26.768 -8.834 20.557 1.00 91.31 533 ARG A C 1
ATOM 4090 O O . ARG A 1 533 ? -25.720 -8.415 21.036 1.00 91.31 533 ARG A O 1
ATOM 4097 N N . GLN A 1 534 ? -26.901 -10.082 20.117 1.00 89.06 534 GLN A N 1
ATOM 4098 C CA . GLN A 1 534 ? -25.808 -11.055 20.148 1.00 89.06 534 GLN A CA 1
ATOM 4099 C C . GLN A 1 534 ? -24.770 -10.778 19.055 1.00 89.06 534 GLN A C 1
ATOM 4101 O O . GLN A 1 534 ? -25.110 -10.296 17.971 1.00 89.06 534 GLN A O 1
ATOM 4106 N N . ARG A 1 535 ? -23.509 -11.112 19.345 1.00 87.75 535 ARG A N 1
ATOM 4107 C CA . ARG A 1 535 ? -22.434 -11.142 18.346 1.00 87.75 535 ARG A CA 1
ATOM 4108 C C . ARG A 1 535 ? -22.608 -12.338 17.415 1.00 87.75 535 ARG A C 1
ATOM 4110 O O . ARG A 1 535 ? -23.133 -13.380 17.810 1.00 87.75 535 ARG A O 1
ATOM 4117 N N . THR A 1 536 ? -22.131 -12.199 16.186 1.00 83.38 536 THR A N 1
ATOM 4118 C CA . THR A 1 536 ? -21.994 -13.321 15.259 1.00 83.38 536 THR A CA 1
ATOM 4119 C C . THR A 1 536 ? -20.937 -14.266 15.813 1.00 83.38 536 THR A C 1
ATOM 4121 O O . THR A 1 536 ? -19.781 -13.885 15.991 1.00 83.38 536 THR A O 1
ATOM 4124 N N . ALA A 1 537 ? -21.345 -15.496 16.121 1.00 72.12 537 ALA A N 1
ATOM 4125 C CA . ALA A 1 537 ? -20.440 -16.490 16.669 1.00 72.12 537 ALA A CA 1
ATOM 4126 C C . ALA A 1 537 ? -19.365 -16.858 15.640 1.00 72.12 537 ALA A C 1
ATOM 4128 O O . ALA A 1 537 ? -19.669 -17.177 14.488 1.00 72.12 537 ALA A O 1
ATOM 4129 N N . GLN A 1 538 ? -18.107 -16.870 16.075 1.00 69.62 538 GLN A N 1
ATOM 4130 C CA . GLN A 1 538 ? -17.032 -17.438 15.274 1.00 69.62 538 GLN A CA 1
ATOM 4131 C C . GLN A 1 538 ? -17.267 -18.939 15.112 1.00 69.62 538 GLN A C 1
ATOM 4133 O O . GLN A 1 538 ? -17.464 -19.673 16.086 1.00 69.62 538 GLN A O 1
ATOM 4138 N N . SER A 1 539 ? -17.236 -19.404 13.864 1.00 66.12 539 SER A N 1
ATOM 4139 C CA . SER A 1 539 ? -17.399 -20.823 13.568 1.00 66.12 539 SER A CA 1
ATOM 4140 C C . SER A 1 539 ? -16.256 -21.602 14.211 1.00 66.12 539 SER A C 1
ATOM 4142 O O . SER A 1 539 ? -15.089 -21.344 13.928 1.00 66.12 539 SER A O 1
ATOM 4144 N N . THR A 1 540 ? -16.593 -22.544 15.090 1.00 62.91 540 THR A N 1
ATOM 4145 C CA . THR A 1 540 ? -15.621 -23.436 15.724 1.00 62.91 540 THR A CA 1
ATOM 4146 C C . THR A 1 540 ? -15.914 -24.868 15.299 1.00 62.91 540 THR A C 1
ATOM 4148 O O . THR A 1 540 ? -17.032 -25.345 15.473 1.00 62.91 540 THR A O 1
ATOM 4151 N N . VAL A 1 541 ? -14.920 -25.558 14.747 1.00 60.06 541 VAL A N 1
ATOM 4152 C CA . VAL A 1 541 ? -14.997 -26.979 14.399 1.00 60.06 541 VAL A CA 1
ATOM 4153 C C . VAL A 1 541 ? -14.063 -27.753 15.313 1.00 60.06 541 VAL A C 1
ATOM 4155 O O . VAL A 1 541 ? -12.882 -27.431 15.423 1.00 60.06 541 VAL A O 1
ATOM 4158 N N . ARG A 1 542 ? -14.590 -28.795 15.954 1.00 56.31 542 ARG A N 1
ATOM 4159 C CA . ARG A 1 542 ? -13.794 -29.710 16.769 1.00 56.31 542 ARG A CA 1
ATOM 4160 C C . ARG A 1 542 ? -13.240 -30.837 15.899 1.00 56.31 542 ARG A C 1
ATOM 4162 O O . ARG A 1 542 ? -14.003 -31.529 15.229 1.00 56.31 542 ARG A O 1
ATOM 4169 N N . PHE A 1 543 ? -11.928 -31.034 15.933 1.00 48.16 543 PHE A N 1
ATOM 4170 C CA . PHE A 1 543 ? -11.216 -32.100 15.232 1.00 48.16 543 PHE A CA 1
ATOM 4171 C C . PHE A 1 543 ? -10.350 -32.879 16.233 1.00 48.16 543 PHE A C 1
ATOM 4173 O O . PHE A 1 543 ? -9.228 -32.490 16.553 1.00 48.16 543 PHE A O 1
ATOM 4180 N N . GLY A 1 544 ? -10.898 -33.965 16.789 1.00 65.50 544 GLY A N 1
ATOM 4181 C CA . GLY A 1 544 ? -10.270 -34.694 17.899 1.00 65.50 544 GLY A CA 1
ATOM 4182 C C . GLY A 1 544 ? -10.186 -33.842 19.176 1.00 65.50 544 GLY A C 1
ATOM 4183 O O . GLY A 1 544 ? -11.212 -33.401 19.702 1.00 65.50 544 GLY A O 1
ATOM 4184 N N . GLU A 1 545 ? -8.963 -33.610 19.662 1.00 54.09 545 GLU A N 1
ATOM 4185 C CA . GLU A 1 545 ? -8.639 -32.719 20.797 1.00 54.09 545 GLU A CA 1
ATOM 4186 C C . GLU A 1 545 ? -8.369 -31.259 20.371 1.00 54.09 545 GLU A C 1
ATOM 4188 O O . GLU A 1 545 ? -8.027 -30.413 21.196 1.00 54.09 545 GLU A O 1
ATOM 4193 N N . LEU A 1 546 ? -8.482 -30.951 19.075 1.00 46.44 546 LEU A N 1
ATOM 4194 C CA . LEU A 1 546 ? -8.269 -29.607 18.541 1.00 46.44 546 LEU A CA 1
ATOM 4195 C C . LEU A 1 546 ? -9.605 -28.890 18.348 1.00 46.44 546 LEU A C 1
ATOM 4197 O O . LEU A 1 546 ? -10.538 -29.443 17.766 1.00 46.44 546 LEU A O 1
ATOM 4201 N N . ASN A 1 547 ? -9.664 -27.627 18.754 1.00 54.31 547 ASN A N 1
ATOM 4202 C CA . ASN A 1 547 ? -10.715 -26.690 18.382 1.00 54.31 547 ASN A CA 1
ATOM 4203 C C . ASN A 1 547 ? -10.164 -25.736 17.318 1.00 54.31 547 ASN A C 1
ATOM 4205 O O . ASN A 1 547 ? -9.246 -24.962 17.575 1.00 54.31 547 ASN A O 1
ATOM 4209 N N . ILE A 1 548 ? -10.726 -25.770 16.114 1.00 59.09 548 ILE A N 1
ATOM 4210 C CA . ILE A 1 548 ? -10.400 -24.832 15.037 1.00 59.09 548 ILE A CA 1
ATOM 4211 C C . ILE A 1 548 ? -11.450 -23.732 15.061 1.00 59.09 548 ILE A C 1
ATOM 4213 O O . ILE A 1 548 ? -12.604 -23.989 14.736 1.00 59.09 548 ILE A O 1
ATOM 4217 N N . THR A 1 549 ? -11.071 -22.522 15.458 1.00 60.22 549 THR A N 1
ATOM 4218 C CA . THR A 1 549 ? -11.955 -21.351 15.482 1.00 60.22 549 THR A CA 1
ATOM 4219 C C . THR A 1 549 ? -11.591 -20.432 14.326 1.00 60.22 549 THR A C 1
ATOM 4221 O O . THR A 1 549 ? -10.444 -20.018 14.205 1.00 60.22 549 THR A O 1
ATOM 4224 N N . TRP A 1 550 ? -12.545 -20.094 13.466 1.00 60.38 550 TRP A N 1
ATOM 4225 C CA . TRP A 1 550 ? -12.309 -19.122 12.401 1.00 60.38 550 TRP A CA 1
ATOM 4226 C C . TRP A 1 550 ? -12.057 -17.737 12.998 1.00 60.38 550 TRP A C 1
ATOM 4228 O O . TRP A 1 550 ? -12.853 -17.258 13.808 1.00 60.38 550 TRP A O 1
ATOM 4238 N N . ALA A 1 551 ? -10.932 -17.122 12.630 1.00 57.28 551 ALA A N 1
ATOM 4239 C CA . ALA A 1 551 ? -10.615 -15.776 13.075 1.00 57.28 551 ALA A CA 1
ATOM 4240 C C . ALA A 1 551 ? -11.632 -14.804 12.472 1.00 57.28 551 ALA A C 1
ATOM 4242 O O . ALA A 1 551 ? -12.095 -14.988 11.344 1.00 57.28 551 ALA A O 1
ATOM 4243 N N . SER A 1 552 ? -11.982 -13.769 13.236 1.00 58.62 552 SER A N 1
ATOM 4244 C CA . SER A 1 552 ? -12.887 -12.731 12.747 1.00 58.62 552 SER A CA 1
ATOM 4245 C C . SER A 1 552 ? -12.342 -12.101 11.463 1.00 58.62 552 SER A C 1
ATOM 4247 O O . SER A 1 552 ? -11.125 -11.996 11.271 1.00 58.62 552 SER A O 1
ATOM 4249 N N . ARG A 1 553 ? -13.242 -11.646 10.584 1.00 63.62 553 ARG A N 1
ATOM 4250 C CA . ARG A 1 553 ? -12.850 -10.818 9.434 1.00 63.62 553 ARG A CA 1
ATOM 4251 C C . ARG A 1 553 ? -12.032 -9.620 9.922 1.00 63.62 553 ARG A C 1
ATOM 4253 O O . ARG A 1 553 ? -12.305 -9.079 10.994 1.00 63.62 553 ARG A O 1
ATOM 4260 N N . ARG A 1 554 ? -11.056 -9.169 9.129 1.00 66.62 554 ARG A N 1
ATOM 4261 C CA . ARG A 1 554 ? -10.238 -7.998 9.483 1.00 66.62 554 ARG A CA 1
ATOM 4262 C C . ARG A 1 554 ? -11.143 -6.799 9.810 1.00 66.62 554 ARG A C 1
ATOM 4264 O O . ARG A 1 554 ? -11.946 -6.437 8.942 1.00 66.62 554 ARG A O 1
ATOM 4271 N N . PRO A 1 555 ? -11.068 -6.213 11.020 1.00 76.00 555 PRO A N 1
ATOM 4272 C CA . PRO A 1 555 ? -11.943 -5.118 11.440 1.00 76.00 555 PRO A CA 1
ATOM 4273 C C . PRO A 1 555 ? -12.006 -3.980 10.431 1.00 76.00 555 PRO A C 1
ATOM 4275 O O . PRO A 1 555 ? -13.091 -3.502 10.109 1.00 76.00 555 PRO A O 1
ATOM 4278 N N . GLU A 1 556 ? -10.867 -3.627 9.839 1.00 72.69 556 GLU A N 1
ATOM 4279 C CA . GLU A 1 556 ? -10.766 -2.543 8.862 1.00 72.69 556 GLU A CA 1
ATOM 4280 C C . GLU A 1 556 ? -11.622 -2.829 7.623 1.00 72.69 556 GLU A C 1
ATOM 4282 O O . GLU A 1 556 ? -12.332 -1.954 7.133 1.00 72.69 556 GLU A O 1
ATOM 4287 N N . GLN A 1 557 ? -1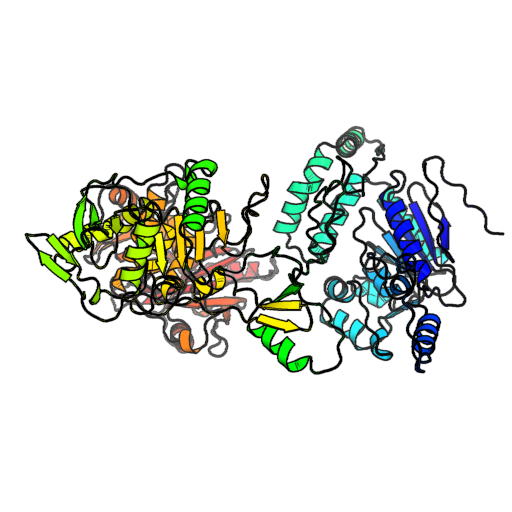1.603 -4.073 7.132 1.00 73.69 557 GLN A N 1
ATOM 4288 C CA . GLN A 1 557 ? -12.406 -4.488 5.979 1.00 73.69 557 GLN A CA 1
ATOM 4289 C C . GLN A 1 557 ? -13.901 -4.478 6.304 1.00 73.69 557 GLN A C 1
ATOM 4291 O O . GLN A 1 557 ? -14.707 -4.081 5.461 1.00 73.69 557 GLN A O 1
ATOM 4296 N N . GLN A 1 558 ? -14.272 -4.876 7.524 1.00 82.38 558 GLN A N 1
ATOM 4297 C CA . GLN A 1 558 ? -15.663 -4.833 7.976 1.00 82.38 558 GLN A CA 1
ATOM 4298 C C . GLN A 1 558 ? -16.168 -3.389 8.076 1.00 82.38 558 GLN A C 1
ATOM 4300 O O . GLN A 1 558 ? -17.258 -3.086 7.592 1.00 82.38 558 GLN A O 1
ATOM 4305 N N . VAL A 1 559 ? -15.361 -2.475 8.626 1.00 86.81 559 VAL A N 1
ATOM 4306 C CA . VAL A 1 559 ? -15.705 -1.049 8.657 1.00 86.81 559 VAL A CA 1
ATOM 4307 C C . VAL A 1 559 ? -15.779 -0.492 7.239 1.00 86.81 559 VAL A C 1
ATOM 4309 O O . VAL A 1 559 ? -16.780 0.139 6.921 1.00 86.81 559 VAL A O 1
ATOM 4312 N N . ILE A 1 560 ? -14.802 -0.752 6.359 1.00 81.81 560 ILE A N 1
ATOM 4313 C CA . ILE A 1 560 ? -14.818 -0.262 4.966 1.00 81.81 560 ILE A CA 1
ATOM 4314 C C . ILE A 1 560 ? -16.105 -0.683 4.245 1.00 81.81 560 ILE A C 1
ATOM 4316 O O . ILE A 1 560 ? -16.721 0.142 3.568 1.00 81.81 560 ILE A O 1
ATOM 4320 N N . ALA A 1 561 ? -16.524 -1.939 4.427 1.00 82.81 561 ALA A N 1
ATOM 4321 C CA . ALA A 1 561 ? -17.728 -2.496 3.819 1.00 82.81 561 ALA A CA 1
ATOM 4322 C C . ALA A 1 561 ? -19.040 -2.020 4.474 1.00 82.81 561 ALA A C 1
ATOM 4324 O O . ALA A 1 561 ? -20.096 -2.112 3.840 1.00 82.81 561 ALA A O 1
ATOM 4325 N N . SER A 1 562 ? -18.988 -1.517 5.712 1.00 89.88 562 SER A N 1
ATOM 4326 C CA . SER A 1 562 ? -20.173 -1.142 6.489 1.00 89.88 562 SER A CA 1
ATOM 4327 C C . SER A 1 562 ? -20.995 -0.032 5.837 1.00 89.88 562 SER A C 1
ATOM 4329 O O . SER A 1 562 ? -20.468 0.902 5.222 1.00 89.88 562 SER A O 1
ATOM 4331 N N . ARG A 1 563 ? -22.315 -0.068 6.055 1.00 90.88 563 ARG A N 1
ATOM 4332 C CA . ARG A 1 563 ? -23.200 1.034 5.658 1.00 90.88 563 ARG A CA 1
ATOM 4333 C C . ARG A 1 563 ? -22.829 2.339 6.358 1.00 90.88 563 ARG A C 1
ATOM 4335 O O . ARG A 1 563 ? -22.968 3.404 5.762 1.00 90.88 563 ARG A O 1
ATOM 4342 N N . TRP A 1 564 ? -22.337 2.260 7.594 1.00 92.62 564 TRP A N 1
ATOM 4343 C CA . TRP A 1 564 ? -21.834 3.416 8.327 1.00 92.62 564 TRP A CA 1
ATOM 4344 C C . TRP A 1 564 ? -20.720 4.125 7.552 1.00 92.62 564 TRP A C 1
ATOM 4346 O O . TRP A 1 564 ? -20.833 5.321 7.297 1.00 92.62 564 TRP A O 1
ATOM 4356 N N . ASN A 1 565 ? -19.700 3.398 7.092 1.00 90.12 565 ASN A N 1
ATOM 4357 C CA . ASN A 1 565 ? -18.555 3.992 6.404 1.00 90.12 565 ASN A CA 1
ATOM 4358 C C . ASN A 1 565 ? -18.893 4.525 5.007 1.00 90.12 565 ASN A C 1
ATOM 4360 O O . ASN A 1 565 ? -18.217 5.431 4.526 1.00 90.12 565 ASN A O 1
ATOM 4364 N N . LYS A 1 566 ? -19.941 3.998 4.364 1.00 88.06 566 LYS A N 1
ATOM 4365 C CA . LYS A 1 566 ? -20.414 4.487 3.063 1.00 88.06 566 LYS A CA 1
ATOM 4366 C C . LYS A 1 566 ? -21.082 5.859 3.132 1.00 88.06 566 LYS A C 1
ATOM 4368 O O . LYS A 1 566 ? -21.220 6.481 2.092 1.00 88.06 566 LYS A O 1
ATOM 4373 N N . ARG A 1 567 ? -21.496 6.360 4.302 1.00 87.94 567 ARG A N 1
ATOM 4374 C CA . ARG A 1 567 ? -22.165 7.671 4.425 1.00 87.94 567 ARG A CA 1
ATOM 4375 C C . ARG A 1 567 ? -21.154 8.812 4.520 1.00 87.94 567 ARG A C 1
ATOM 4377 O O . ARG A 1 567 ? -20.158 8.698 5.213 1.00 87.94 567 ARG A O 1
ATOM 4384 N N . GLY A 1 568 ? -21.427 9.950 3.883 1.00 85.81 568 GLY A N 1
ATOM 4385 C CA . GLY A 1 568 ? -20.509 11.098 3.922 1.00 85.81 568 GLY A CA 1
ATOM 4386 C C . GLY A 1 568 ? -20.295 11.672 5.326 1.00 85.81 568 GLY A C 1
ATOM 4387 O O . GLY A 1 568 ? -19.157 11.799 5.768 1.00 85.81 568 GLY A O 1
ATOM 4388 N N . TRP A 1 569 ? -21.377 11.978 6.052 1.00 88.12 569 TRP A N 1
ATOM 4389 C CA . TRP A 1 569 ? -21.298 12.623 7.372 1.00 88.12 569 TRP A CA 1
ATOM 4390 C C . TRP A 1 569 ? -20.477 11.823 8.387 1.00 88.12 569 TRP A C 1
ATOM 4392 O O . TRP A 1 569 ? -19.657 12.409 9.085 1.00 88.12 569 TRP A O 1
ATOM 4402 N N . THR A 1 570 ? -20.619 10.496 8.408 1.00 90.12 570 THR A N 1
ATOM 4403 C CA . THR A 1 570 ? -19.919 9.609 9.353 1.00 90.12 570 THR A CA 1
ATOM 4404 C C . THR A 1 570 ? -18.400 9.650 9.194 1.00 90.12 570 THR A C 1
ATOM 4406 O O . THR A 1 570 ? -17.676 9.404 10.158 1.00 90.12 570 THR A O 1
ATOM 4409 N N . TYR A 1 571 ? -17.887 10.031 8.016 1.00 90.12 571 TYR A N 1
ATOM 4410 C CA . TYR A 1 571 ? -16.453 10.226 7.824 1.00 90.12 571 TYR A CA 1
ATOM 4411 C C . TYR A 1 571 ? -15.904 11.339 8.705 1.00 90.12 571 TYR A C 1
ATOM 4413 O O . TYR A 1 571 ? -14.853 11.160 9.308 1.00 90.12 571 TYR A O 1
ATOM 4421 N N . GLN A 1 572 ? -16.607 12.468 8.806 1.00 88.88 572 GLN A N 1
ATOM 4422 C CA . GLN A 1 572 ? -16.204 13.574 9.671 1.00 88.88 572 GLN A CA 1
ATOM 4423 C C . GLN A 1 572 ? -16.242 13.169 11.143 1.00 88.88 572 GLN A C 1
ATOM 4425 O O . GLN A 1 572 ? -15.317 13.489 11.887 1.00 88.88 572 GLN A O 1
ATOM 4430 N N . GLU A 1 573 ? -17.285 12.442 11.540 1.00 91.25 573 GLU A N 1
ATOM 4431 C CA . GLU A 1 573 ? -17.469 11.938 12.904 1.00 91.25 573 GLU A CA 1
ATOM 4432 C C . GLU A 1 573 ? -16.300 11.033 13.279 1.00 91.25 573 GLU A C 1
ATOM 4434 O O . GLU A 1 573 ? -15.564 11.326 14.214 1.00 91.25 573 GLU A O 1
ATOM 4439 N N . GLY A 1 574 ? -16.038 10.010 12.458 1.00 89.94 574 GLY A N 1
ATOM 4440 C CA . GLY A 1 574 ? -14.876 9.148 12.597 1.00 89.94 574 GLY A CA 1
ATOM 4441 C C . GLY A 1 574 ? -13.580 9.952 12.588 1.00 89.94 574 GLY A C 1
ATOM 4442 O O . GLY A 1 574 ? -12.837 9.917 13.556 1.00 89.94 574 GLY A O 1
ATOM 4443 N N . TYR A 1 575 ? -13.283 10.713 11.539 1.00 87.81 575 TYR A N 1
ATOM 4444 C CA . TYR A 1 575 ? -11.994 11.387 11.350 1.00 87.81 575 TYR A CA 1
ATOM 4445 C C . TYR A 1 575 ? -11.617 12.338 12.499 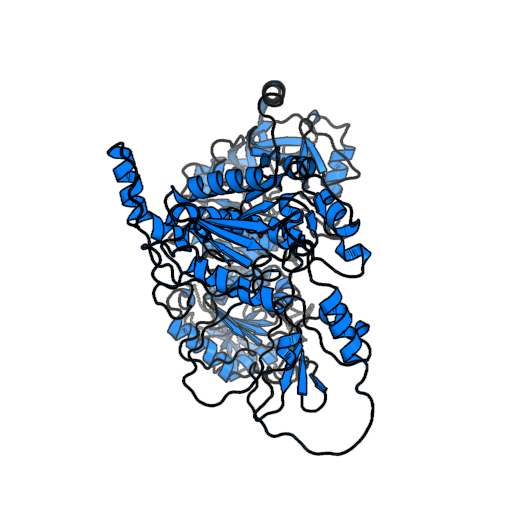1.00 87.81 575 TYR A C 1
ATOM 4447 O O . TYR A 1 575 ? -10.450 12.364 12.914 1.00 87.81 575 TYR A O 1
ATOM 4455 N N . LEU A 1 576 ? -12.585 13.079 13.045 1.00 88.12 576 LEU A N 1
ATOM 4456 C CA . LEU A 1 576 ? -12.347 14.098 14.072 1.00 88.12 576 LEU A CA 1
ATOM 4457 C C . LEU A 1 576 ? -12.335 13.552 15.503 1.00 88.12 576 LEU A C 1
ATOM 4459 O O . LEU A 1 576 ? -11.707 14.163 16.368 1.00 88.12 576 LEU A O 1
ATOM 4463 N N . SER A 1 577 ? -12.928 12.385 15.760 1.00 91.12 577 SER A N 1
ATOM 4464 C CA . SER A 1 577 ? -12.825 11.733 17.068 1.00 91.12 577 SER A CA 1
ATOM 4465 C C . SER A 1 577 ? -11.376 11.401 17.427 1.00 91.12 577 SER A C 1
ATOM 4467 O O . SER A 1 577 ? -10.640 10.798 16.648 1.00 91.12 577 SER A O 1
ATOM 4469 N N . ARG A 1 578 ? -10.938 11.735 18.643 1.00 89.50 578 ARG A N 1
ATOM 4470 C CA . ARG A 1 578 ? -9.586 11.366 19.116 1.00 89.50 578 ARG A CA 1
ATOM 4471 C C . ARG A 1 578 ? -9.465 9.886 19.465 1.00 89.50 578 ARG A C 1
ATOM 4473 O O . ARG A 1 578 ? -8.377 9.314 19.387 1.00 89.50 578 ARG A O 1
ATOM 4480 N N . ARG A 1 579 ? -10.580 9.295 19.891 1.00 92.69 579 ARG A N 1
ATOM 4481 C CA . ARG A 1 579 ? -10.697 7.919 20.371 1.00 92.69 579 ARG A CA 1
ATOM 4482 C C . ARG A 1 579 ? -12.028 7.354 19.903 1.00 92.69 579 ARG A C 1
ATOM 4484 O O . ARG A 1 579 ? -13.055 8.025 20.014 1.00 92.69 579 ARG A O 1
ATOM 4491 N N . ARG A 1 580 ? -12.002 6.141 19.372 1.00 94.06 580 ARG A N 1
ATOM 4492 C CA . ARG A 1 580 ? -13.147 5.469 18.763 1.00 94.06 580 ARG A CA 1
ATOM 4493 C C . ARG A 1 580 ? -13.280 4.092 19.378 1.00 94.06 580 ARG A C 1
ATOM 4495 O O . ARG A 1 580 ? -12.281 3.393 19.505 1.00 94.06 580 ARG A O 1
ATOM 4502 N N . LEU A 1 581 ? -14.500 3.719 19.730 1.00 95.69 581 LEU A N 1
ATOM 4503 C CA . LEU A 1 581 ? -14.856 2.368 20.135 1.00 95.69 581 LEU A CA 1
ATOM 4504 C C . LEU A 1 581 ? -15.831 1.825 19.093 1.00 95.69 581 LEU A C 1
ATOM 4506 O O . LEU A 1 581 ? -16.969 2.285 18.999 1.00 95.69 581 LEU A O 1
ATOM 4510 N N . ILE A 1 582 ? -15.347 0.921 18.251 1.00 95.00 582 ILE A N 1
ATOM 4511 C CA . ILE A 1 582 ? -16.003 0.534 17.004 1.00 95.00 582 ILE A CA 1
ATOM 4512 C C . ILE A 1 582 ? -16.632 -0.841 17.188 1.00 95.00 582 ILE A C 1
ATOM 4514 O O . ILE A 1 582 ? -15.935 -1.826 17.422 1.00 95.00 582 ILE A O 1
ATOM 4518 N N . PHE A 1 583 ? -17.959 -0.890 17.088 1.00 95.38 583 PHE A N 1
ATOM 4519 C CA . PHE A 1 583 ? -18.754 -2.104 17.232 1.00 95.38 583 PHE A CA 1
ATOM 4520 C C . PHE A 1 583 ? -18.993 -2.748 15.864 1.00 95.38 583 PHE A C 1
ATOM 4522 O O . PHE A 1 583 ? -19.648 -2.158 14.999 1.00 95.38 583 PHE A O 1
ATOM 4529 N N . LEU A 1 584 ? -18.477 -3.966 15.695 1.00 91.94 584 LEU A N 1
ATOM 4530 C CA . LEU A 1 584 ? -18.660 -4.835 14.531 1.00 91.94 584 LEU A CA 1
ATOM 4531 C C . LEU A 1 584 ? -19.517 -6.047 14.904 1.00 91.94 584 LEU A C 1
ATOM 4533 O O . LEU A 1 584 ? -19.758 -6.313 16.078 1.00 91.94 584 LEU A O 1
ATOM 4537 N N . ASP A 1 585 ? -19.965 -6.806 13.904 1.00 90.00 585 ASP A N 1
ATOM 4538 C CA . ASP A 1 585 ? -20.822 -7.975 14.129 1.00 90.00 585 ASP A CA 1
ATOM 4539 C C . ASP A 1 585 ? -20.161 -9.064 14.976 1.00 90.00 585 ASP A C 1
ATOM 4541 O O . ASP A 1 585 ? -20.850 -9.783 15.696 1.00 90.00 585 ASP A O 1
ATOM 4545 N N . GLU A 1 586 ? -18.840 -9.190 14.892 1.00 83.88 586 GLU A N 1
ATOM 4546 C CA . GLU A 1 586 ? -18.076 -10.283 15.500 1.00 83.88 586 GLU A CA 1
ATOM 4547 C C . GLU A 1 586 ? -17.251 -9.830 16.720 1.00 83.88 586 GLU A C 1
ATOM 4549 O O . GLU A 1 586 ? -16.893 -10.662 17.551 1.00 83.88 586 GLU A O 1
ATOM 4554 N N . GLN A 1 587 ? -16.942 -8.532 16.841 1.00 84.75 587 GLN A N 1
ATOM 4555 C CA . GLN A 1 587 ? -16.037 -7.990 17.864 1.00 84.75 587 GLN A CA 1
ATOM 4556 C C . GLN A 1 587 ? -16.209 -6.475 18.055 1.00 84.75 587 GLN A C 1
ATOM 4558 O O . GLN A 1 587 ? -16.831 -5.792 17.240 1.00 84.75 587 GLN A O 1
ATOM 4563 N N . VAL A 1 588 ? -15.600 -5.941 19.108 1.00 89.50 588 VAL A N 1
ATOM 4564 C CA . VAL A 1 588 ? -15.372 -4.505 19.309 1.00 89.50 588 VAL A CA 1
ATOM 4565 C C . VAL A 1 588 ? -13.873 -4.233 19.240 1.00 89.50 588 VAL A C 1
ATOM 4567 O O . VAL A 1 588 ? -13.061 -5.073 19.617 1.00 89.50 588 VAL A O 1
ATOM 4570 N N . TYR A 1 589 ? -13.477 -3.068 18.742 1.00 88.12 589 TYR A N 1
ATOM 4571 C CA . TYR A 1 589 ? -12.081 -2.645 18.821 1.00 88.12 589 TYR A CA 1
ATOM 4572 C C . TYR A 1 589 ? -11.974 -1.150 19.113 1.00 88.12 589 TYR A C 1
ATOM 4574 O O . TYR A 1 589 ? -12.916 -0.383 18.892 1.00 88.12 589 TYR A O 1
ATOM 4582 N N . PHE A 1 590 ? -10.833 -0.740 19.654 1.00 90.06 590 PHE A N 1
ATOM 4583 C CA . PHE A 1 590 ? -10.534 0.645 19.976 1.00 90.06 590 PHE A CA 1
ATOM 4584 C C . PHE A 1 590 ? -9.505 1.212 19.008 1.00 90.06 590 PHE A C 1
ATOM 4586 O O . PHE A 1 590 ? -8.490 0.586 18.727 1.00 90.06 590 PHE A O 1
ATOM 4593 N N . GLU A 1 591 ? -9.722 2.442 18.557 1.00 88.50 591 GLU A N 1
ATOM 4594 C CA . GLU A 1 591 ? -8.800 3.153 17.677 1.00 88.50 591 GLU A CA 1
ATOM 4595 C C . GLU A 1 591 ? -8.591 4.590 18.164 1.00 88.50 591 GLU A C 1
ATOM 4597 O O . GLU A 1 591 ? -9.536 5.368 18.310 1.00 88.50 591 GLU A O 1
ATOM 4602 N N . CYS A 1 592 ? -7.335 4.980 18.376 1.00 86.81 592 CYS A N 1
ATOM 4603 C CA . CYS A 1 592 ? -6.937 6.365 18.639 1.00 86.81 592 CYS A CA 1
ATOM 4604 C C . CYS A 1 592 ? -5.837 6.806 17.677 1.00 86.81 592 CYS A C 1
ATOM 4606 O O . CYS A 1 592 ? -5.249 5.977 16.992 1.00 86.81 592 CYS A O 1
ATOM 4608 N N . SER A 1 593 ? -5.497 8.096 17.671 1.00 77.31 593 SER A N 1
ATOM 4609 C CA . SER A 1 593 ? -4.524 8.694 16.740 1.00 77.31 593 SER A CA 1
ATOM 4610 C C . SER A 1 593 ? -3.115 8.068 16.721 1.00 77.31 593 SER A C 1
ATOM 4612 O O . SER A 1 593 ? -2.339 8.411 15.832 1.00 77.31 593 SER A O 1
ATOM 4614 N N . LYS A 1 594 ? -2.763 7.197 17.679 1.00 73.62 594 LYS A N 1
ATOM 4615 C CA . LYS A 1 594 ? -1.467 6.495 17.734 1.00 73.62 594 LYS A CA 1
ATOM 4616 C C . LYS A 1 594 ? -1.544 4.969 17.657 1.00 73.62 594 LYS A C 1
ATOM 4618 O O . LYS A 1 594 ? -0.586 4.373 17.179 1.00 73.62 594 LYS A O 1
ATOM 4623 N N . SER A 1 595 ? -2.634 4.363 18.124 1.00 74.44 595 SER A N 1
ATOM 4624 C CA . SER A 1 595 ? -2.712 2.910 18.314 1.00 74.44 595 SER A CA 1
ATOM 4625 C C . SER A 1 595 ? -4.123 2.389 18.086 1.00 74.44 595 SER A C 1
ATOM 4627 O O . SER A 1 595 ? -5.108 3.107 18.304 1.00 74.44 595 SER A O 1
ATOM 4629 N N . VAL A 1 596 ? -4.188 1.119 17.704 1.00 78.50 596 VAL A N 1
ATOM 4630 C CA . VAL A 1 596 ? -5.398 0.306 17.591 1.00 78.50 596 VAL A CA 1
ATOM 4631 C C . VAL A 1 596 ? -5.284 -0.827 18.616 1.00 78.50 596 VAL A C 1
ATOM 4633 O O . VAL A 1 596 ? -4.183 -1.319 18.844 1.00 78.50 596 VAL A O 1
ATOM 4636 N N . PHE A 1 597 ? -6.387 -1.195 19.267 1.00 80.69 597 PHE A N 1
ATOM 4637 C CA . PHE A 1 597 ? -6.457 -2.337 20.181 1.00 80.69 597 PHE A CA 1
ATOM 4638 C C . PHE A 1 597 ? -7.667 -3.200 19.835 1.00 80.69 597 PHE A C 1
ATOM 4640 O O . PHE A 1 597 ? -8.788 -2.687 19.760 1.00 80.69 597 PHE A O 1
ATOM 4647 N N . HIS A 1 598 ? -7.456 -4.501 19.662 1.00 76.44 598 HIS A N 1
ATOM 4648 C CA . HIS A 1 598 ? -8.508 -5.453 19.309 1.00 76.44 598 HIS A CA 1
ATOM 4649 C C . HIS A 1 598 ? -8.886 -6.348 20.493 1.00 76.44 598 HIS A C 1
ATOM 4651 O O . HIS A 1 598 ? -8.029 -6.735 21.280 1.00 76.44 598 HIS A O 1
ATOM 4657 N N . GLU A 1 599 ? -10.157 -6.760 20.589 1.00 71.94 599 GLU A N 1
ATOM 4658 C CA . GLU A 1 599 ? -10.586 -7.774 21.576 1.00 71.94 599 GLU A CA 1
ATOM 4659 C C . GLU A 1 599 ? -9.874 -9.123 21.399 1.00 71.94 599 GLU A C 1
ATOM 4661 O O . GLU A 1 599 ? -9.794 -9.901 22.344 1.00 71.94 599 GLU A O 1
ATOM 4666 N N . ASN A 1 600 ? -9.359 -9.396 20.197 1.00 60.00 600 ASN A N 1
ATOM 4667 C CA . ASN A 1 600 ? -8.625 -10.619 19.880 1.00 60.00 600 ASN A CA 1
ATOM 4668 C C . ASN A 1 600 ? -7.160 -10.602 20.360 1.00 60.00 600 ASN A C 1
ATOM 4670 O O . ASN A 1 600 ? -6.508 -11.646 20.373 1.00 60.00 600 ASN A O 1
ATOM 4674 N N . GLU A 1 601 ? -6.626 -9.446 20.759 1.00 53.62 601 GLU A N 1
ATOM 4675 C CA . GLU A 1 601 ? -5.227 -9.290 21.162 1.00 53.62 601 GLU A CA 1
ATOM 4676 C C . GLU A 1 601 ? -5.088 -9.296 22.689 1.00 53.62 601 GLU A C 1
ATOM 4678 O O . GLU A 1 601 ? -5.721 -8.513 23.397 1.00 53.62 601 GLU A O 1
ATOM 4683 N N . TYR A 1 602 ? -4.227 -10.169 23.223 1.00 39.97 602 TYR A N 1
ATOM 4684 C CA . TYR A 1 602 ? -3.877 -10.137 24.642 1.00 39.97 602 TYR A CA 1
ATOM 4685 C C . TYR A 1 602 ? -3.022 -8.896 24.948 1.00 39.97 602 TYR A C 1
ATOM 4687 O O . TYR A 1 602 ? -1.837 -8.838 24.625 1.00 39.97 602 TYR A O 1
ATOM 4695 N N . LEU A 1 603 ? -3.607 -7.928 25.656 1.00 37.53 603 LEU A N 1
ATOM 4696 C CA . LEU A 1 603 ? -2.880 -6.911 26.423 1.00 37.53 603 LEU A CA 1
ATOM 4697 C C . LEU A 1 603 ? -2.165 -7.567 27.619 1.00 37.53 603 LEU A C 1
ATOM 4699 O O . LEU A 1 603 ? -2.632 -7.459 28.750 1.00 37.53 603 LEU A O 1
ATOM 4703 N N . ALA A 1 604 ? -1.066 -8.289 27.404 1.00 27.22 604 ALA A N 1
ATOM 4704 C CA . ALA A 1 604 ? -0.244 -8.776 28.516 1.00 27.22 604 ALA A CA 1
ATOM 4705 C C . ALA A 1 604 ? 1.166 -9.208 28.087 1.00 27.22 604 ALA A C 1
ATOM 4707 O O . ALA A 1 604 ? 1.545 -10.357 28.283 1.00 27.22 604 ALA A O 1
ATOM 4708 N N . VAL A 1 605 ? 1.972 -8.286 27.558 1.00 26.45 605 VAL A N 1
ATOM 4709 C CA . VAL A 1 605 ? 3.433 -8.358 27.723 1.00 26.45 605 VAL A CA 1
ATOM 4710 C C . VAL A 1 605 ? 3.934 -6.932 27.961 1.00 26.45 605 VAL A C 1
ATOM 4712 O O . VAL A 1 605 ? 3.883 -6.095 27.059 1.00 26.45 605 VAL A O 1
ATOM 4715 N N . GLU A 1 606 ? 4.382 -6.627 29.183 1.00 24.53 606 GLU A N 1
ATOM 4716 C CA . GLU A 1 606 ? 5.127 -5.392 29.459 1.00 24.53 606 GLU A CA 1
ATOM 4717 C C . GLU A 1 606 ? 6.297 -5.293 28.468 1.00 24.53 606 GLU A C 1
ATOM 4719 O O . GLU A 1 606 ? 7.158 -6.169 28.418 1.00 24.53 606 GLU A O 1
ATOM 4724 N N . GLY A 1 607 ? 6.301 -4.244 27.641 1.00 28.94 607 GLY A N 1
ATOM 4725 C CA . GLY A 1 607 ? 7.334 -4.014 26.625 1.00 28.94 607 GLY A CA 1
ATOM 4726 C C . GLY A 1 607 ? 6.916 -4.279 25.175 1.00 28.94 607 GLY A C 1
ATOM 4727 O O . GLY A 1 607 ? 7.700 -3.975 24.278 1.00 28.94 607 GLY A O 1
ATOM 4728 N N . TYR A 1 608 ? 5.696 -4.763 24.911 1.00 27.95 608 TYR A N 1
ATOM 4729 C CA . TYR A 1 608 ? 5.149 -4.841 23.551 1.00 27.95 608 TYR A CA 1
ATOM 4730 C C . TYR A 1 608 ? 4.357 -3.567 23.220 1.00 27.95 608 TYR A C 1
ATOM 4732 O O . TYR A 1 608 ? 3.257 -3.339 23.721 1.00 27.95 608 TYR A O 1
ATOM 4740 N N . SER A 1 609 ? 4.928 -2.710 22.372 1.00 29.89 609 SER A N 1
ATOM 4741 C CA . SER A 1 609 ? 4.154 -1.695 21.652 1.00 29.89 609 SER A CA 1
ATOM 4742 C C . SER A 1 609 ? 3.368 -2.428 20.565 1.00 29.89 609 SER A C 1
ATOM 4744 O O . SER A 1 609 ? 4.017 -3.127 19.782 1.00 29.89 609 SER A O 1
ATOM 4746 N N . PRO A 1 610 ? 2.035 -2.261 20.446 1.00 31.98 610 PRO A N 1
ATOM 4747 C CA . PRO A 1 610 ? 1.307 -2.724 19.270 1.00 31.98 610 PRO A CA 1
ATOM 4748 C C . PRO A 1 610 ? 2.060 -2.224 18.040 1.00 31.98 610 PRO A C 1
ATOM 4750 O O . PRO A 1 610 ? 2.430 -1.042 17.973 1.00 31.98 610 PRO A O 1
ATOM 4753 N N . SER A 1 611 ? 2.404 -3.142 17.141 1.00 30.47 611 SER A N 1
ATOM 4754 C CA . SER A 1 611 ? 3.156 -2.845 15.929 1.00 30.47 611 SER A CA 1
ATOM 4755 C C . SER A 1 611 ? 2.514 -1.656 15.224 1.00 30.47 611 SER A C 1
ATOM 4757 O O . SER A 1 611 ? 1.352 -1.696 14.827 1.00 30.47 611 SER A O 1
ATOM 4759 N N . SER A 1 612 ? 3.277 -0.577 15.095 1.00 33.56 612 SER A N 1
ATOM 4760 C CA . SER A 1 612 ? 2.829 0.764 14.714 1.00 33.56 612 SER A CA 1
ATOM 4761 C C . SER A 1 612 ? 2.430 0.912 13.236 1.00 33.56 612 SER A C 1
ATOM 4763 O O . SER A 1 612 ? 2.560 2.001 12.685 1.00 33.56 612 SER A O 1
ATOM 4765 N N . PHE A 1 613 ? 1.990 -0.157 12.567 1.00 31.62 613 PHE A N 1
ATOM 4766 C CA . PHE A 1 613 ? 1.704 -0.167 11.127 1.00 31.62 613 PHE A CA 1
ATOM 4767 C C . PHE A 1 613 ? 0.552 -1.093 10.702 1.00 31.62 613 PHE A C 1
ATOM 4769 O O . PHE A 1 613 ? 0.382 -1.332 9.505 1.00 31.62 613 PHE A O 1
ATOM 4776 N N . GLU A 1 614 ? -0.281 -1.584 11.625 1.00 39.25 614 GLU A N 1
ATOM 4777 C CA . GLU A 1 614 ? -1.606 -2.063 11.212 1.00 39.25 614 GLU A CA 1
ATOM 4778 C C . GLU A 1 614 ? -2.470 -0.849 10.835 1.00 39.25 614 GLU A C 1
ATOM 4780 O O . GLU A 1 614 ? -2.473 0.172 11.522 1.00 39.25 614 GLU A O 1
ATOM 4785 N N . ILE A 1 615 ? -3.085 -0.912 9.650 1.00 47.91 615 ILE A N 1
ATOM 4786 C CA . ILE A 1 615 ? -3.675 0.222 8.925 1.00 47.91 615 ILE A CA 1
ATOM 4787 C C . ILE A 1 615 ? -4.863 0.772 9.716 1.00 47.91 615 ILE A C 1
ATOM 4789 O O . ILE A 1 615 ? -6.003 0.364 9.519 1.00 47.91 615 ILE A O 1
ATOM 4793 N N . ALA A 1 616 ? -4.609 1.723 10.605 1.00 56.50 616 ALA A N 1
ATOM 4794 C CA . ALA A 1 616 ? -5.673 2.468 11.242 1.00 56.50 616 ALA A CA 1
ATOM 4795 C C . ALA A 1 616 ? -6.450 3.263 10.181 1.00 56.50 616 ALA A C 1
ATOM 4797 O O . ALA A 1 616 ? -5.867 4.037 9.413 1.00 56.50 616 ALA A O 1
ATOM 4798 N N . LEU A 1 617 ? -7.770 3.076 10.138 1.00 65.25 617 LEU A N 1
ATOM 4799 C CA . LEU A 1 617 ? -8.646 3.711 9.148 1.00 65.25 617 LEU A CA 1
ATOM 4800 C C . LEU A 1 617 ? -8.662 5.236 9.280 1.00 65.25 617 LEU A C 1
ATOM 4802 O O . LEU A 1 617 ? -8.847 5.955 8.296 1.00 65.25 617 LEU A O 1
ATOM 4806 N N . PHE A 1 618 ? -8.450 5.727 10.498 1.00 69.19 618 PHE A N 1
ATOM 4807 C CA . PHE A 1 618 ? -8.461 7.137 10.850 1.00 69.19 618 PHE A CA 1
ATOM 4808 C C . PHE A 1 618 ? -7.148 7.595 11.511 1.00 69.19 618 PHE A C 1
ATOM 4810 O O . PHE A 1 618 ? -6.894 8.805 11.569 1.00 69.19 618 PHE A O 1
ATOM 4817 N N . SER A 1 619 ? -6.299 6.681 11.991 1.00 55.00 619 SER A N 1
ATOM 4818 C CA . SER A 1 619 ? -5.043 6.992 12.702 1.00 55.00 619 SER A CA 1
ATOM 4819 C C . SER A 1 619 ? -3.802 6.951 11.813 1.00 55.00 619 SER A C 1
ATOM 4821 O O . SER A 1 619 ? -2.886 6.169 12.040 1.00 55.00 619 SER A O 1
ATOM 4823 N N . ASN A 1 620 ? -3.715 7.834 10.819 1.00 53.66 620 ASN A N 1
ATOM 4824 C CA . ASN A 1 620 ? -2.428 8.101 10.177 1.00 53.66 620 ASN A CA 1
ATOM 4825 C C . ASN A 1 620 ? -1.909 9.504 10.544 1.00 53.66 620 ASN A C 1
ATOM 4827 O O . ASN A 1 620 ? -2.376 10.494 9.973 1.00 53.66 620 ASN A O 1
ATOM 4831 N N . PRO A 1 621 ? -0.947 9.628 11.480 1.00 42.34 621 PRO A N 1
ATOM 4832 C CA . PRO A 1 621 ? -0.390 10.923 11.869 1.00 42.34 621 PRO A CA 1
ATOM 4833 C C . PRO A 1 621 ? 0.458 11.585 10.766 1.00 42.34 621 PRO A C 1
ATOM 4835 O O . PRO A 1 621 ? 0.607 12.805 10.781 1.00 42.34 621 PRO A O 1
ATOM 4838 N N . TYR A 1 622 ? 0.951 10.832 9.774 1.00 42.44 622 TYR A N 1
ATOM 4839 C CA . TYR A 1 622 ? 1.714 11.367 8.636 1.00 42.44 622 TYR A CA 1
ATOM 4840 C C . TYR A 1 622 ? 0.825 11.932 7.512 1.00 42.44 622 TYR A C 1
ATOM 4842 O O . TYR A 1 622 ? 1.338 12.565 6.592 1.00 42.44 622 TYR A O 1
ATOM 4850 N N . ILE A 1 623 ? -0.502 11.764 7.601 1.00 53.06 623 ILE A N 1
ATOM 4851 C CA . ILE A 1 623 ? -1.478 12.198 6.581 1.00 53.06 623 ILE A CA 1
ATOM 4852 C C . ILE A 1 623 ? -2.382 13.347 7.084 1.00 53.06 623 ILE A C 1
ATOM 4854 O O . ILE A 1 623 ? -3.223 13.851 6.355 1.00 53.06 623 ILE A O 1
ATOM 4858 N N . ARG A 1 624 ? -2.218 13.847 8.316 1.00 62.66 624 ARG A N 1
ATOM 4859 C CA . ARG A 1 624 ? -3.107 14.897 8.869 1.00 62.66 624 ARG A CA 1
ATOM 4860 C C . ARG A 1 624 ? -2.631 16.341 8.677 1.00 62.66 624 ARG A C 1
ATOM 4862 O O . ARG A 1 624 ? -3.289 17.256 9.160 1.00 62.66 624 ARG A O 1
ATOM 4869 N N . ASN A 1 625 ? -1.520 16.566 7.973 1.00 68.19 625 ASN A N 1
ATOM 4870 C CA . ASN A 1 625 ? -0.922 17.896 7.831 1.00 68.19 625 ASN A CA 1
ATOM 4871 C C . ASN A 1 625 ? -0.719 18.295 6.366 1.00 68.19 625 ASN A C 1
ATOM 4873 O O . ASN A 1 625 ? -0.412 17.463 5.508 1.00 68.19 625 ASN A O 1
ATOM 4877 N N . GLY A 1 626 ? -0.831 19.599 6.109 1.00 78.69 626 GLY A N 1
ATOM 4878 C CA . GLY A 1 626 ? -0.550 20.195 4.810 1.00 78.69 626 GLY A CA 1
ATOM 4879 C C . GLY A 1 626 ? -1.487 19.730 3.691 1.00 78.69 626 GLY A C 1
ATOM 4880 O O . GLY A 1 626 ? -2.445 18.979 3.880 1.00 78.69 626 GLY A O 1
ATOM 4881 N N . THR A 1 627 ? -1.215 20.211 2.481 1.00 80.00 627 THR A N 1
ATOM 4882 C CA . THR A 1 627 ? -2.103 20.009 1.327 1.00 80.00 627 THR A CA 1
ATOM 4883 C C . THR A 1 627 ? -2.247 18.545 0.910 1.00 80.00 627 THR A C 1
ATOM 4885 O O . THR A 1 627 ? -3.324 18.156 0.482 1.00 80.00 627 THR A O 1
ATOM 4888 N N . ALA A 1 628 ? -1.203 17.723 1.055 1.00 79.00 628 ALA A N 1
ATOM 4889 C CA . ALA A 1 628 ? -1.275 16.298 0.717 1.00 79.00 628 ALA A CA 1
ATOM 4890 C C . ALA A 1 628 ? -2.257 15.548 1.630 1.00 79.00 628 ALA A C 1
ATOM 4892 O O . ALA A 1 628 ? -3.074 14.766 1.151 1.00 79.00 628 ALA A O 1
ATOM 4893 N N . GLY A 1 629 ? -2.228 15.853 2.929 1.00 81.38 629 GLY A N 1
ATOM 4894 C CA . GLY A 1 629 ? -3.170 15.296 3.890 1.00 81.38 629 GLY A CA 1
ATOM 4895 C C . GLY A 1 629 ? -4.611 15.718 3.632 1.00 81.38 629 GLY A C 1
ATOM 4896 O O . GLY A 1 629 ? -5.518 14.886 3.626 1.00 81.38 629 GLY A O 1
ATOM 4897 N N . PHE A 1 630 ? -4.814 17.007 3.338 1.00 86.75 630 PHE A N 1
ATOM 4898 C CA . PHE A 1 630 ? -6.124 17.527 2.945 1.00 86.75 630 PHE A CA 1
ATOM 4899 C C . PHE A 1 630 ? -6.647 16.787 1.714 1.00 86.75 630 PHE A C 1
ATOM 4901 O O . PHE A 1 630 ? -7.806 16.379 1.669 1.00 86.75 630 PHE A O 1
ATOM 4908 N N . CYS A 1 631 ? -5.780 16.599 0.719 1.00 85.62 631 CYS A N 1
ATOM 4909 C CA . CYS A 1 631 ? -6.145 15.924 -0.507 1.00 85.62 631 CYS A CA 1
ATOM 4910 C C . CYS A 1 631 ? -6.578 14.477 -0.272 1.00 85.62 631 CYS A C 1
ATOM 4912 O O . CYS A 1 631 ? -7.650 14.094 -0.728 1.00 85.62 631 CYS A O 1
ATOM 4914 N N . TYR A 1 632 ? -5.810 13.714 0.505 1.00 84.94 632 TYR A N 1
ATOM 4915 C CA . TYR A 1 632 ? -6.186 12.355 0.886 1.00 84.94 632 TYR A CA 1
ATOM 4916 C C . TYR A 1 632 ? -7.545 12.314 1.595 1.00 84.94 632 TYR A C 1
ATOM 4918 O O . TYR A 1 632 ? -8.385 11.471 1.287 1.00 84.94 632 TYR A O 1
ATOM 4926 N N . ALA A 1 633 ? -7.809 13.253 2.509 1.00 87.25 633 ALA A N 1
ATOM 4927 C CA . ALA A 1 633 ? -9.101 13.323 3.186 1.00 87.25 633 ALA A CA 1
ATOM 4928 C C . ALA A 1 633 ? -10.265 13.559 2.204 1.00 87.25 633 ALA A C 1
ATOM 4930 O O . ALA A 1 633 ? -11.327 12.956 2.364 1.00 87.25 633 ALA A O 1
ATOM 4931 N N . VAL A 1 634 ? -10.063 14.379 1.163 1.00 89.44 634 VAL A N 1
ATOM 4932 C CA . VAL A 1 634 ? -11.039 14.567 0.076 1.00 89.44 634 VAL A CA 1
ATOM 4933 C C . VAL A 1 634 ? -11.253 13.274 -0.710 1.00 89.44 634 VAL A C 1
ATOM 4935 O O . VAL A 1 634 ? -12.401 12.909 -0.954 1.00 89.44 634 VAL A O 1
ATOM 4938 N N . GLU A 1 635 ? -10.190 12.556 -1.080 1.00 86.94 635 GLU A N 1
ATOM 4939 C CA . GLU A 1 635 ? -10.301 11.285 -1.814 1.00 86.94 635 GLU A CA 1
ATOM 4940 C C . GLU A 1 635 ? -11.147 10.274 -1.042 1.00 86.94 635 GLU A C 1
ATOM 4942 O O . GLU A 1 635 ? -12.116 9.726 -1.570 1.00 86.94 635 GLU A O 1
ATOM 4947 N N . GLN A 1 636 ? -10.833 10.089 0.244 1.00 85.44 636 GLN A N 1
ATOM 4948 C CA . GLN A 1 636 ? -11.583 9.188 1.106 1.00 85.44 636 GLN A CA 1
ATOM 4949 C C . GLN A 1 636 ? -13.040 9.651 1.231 1.00 85.44 636 GLN A C 1
ATOM 4951 O O . GLN A 1 636 ? -13.959 8.849 1.071 1.00 85.44 636 GLN A O 1
ATOM 4956 N N . TYR A 1 637 ? -13.284 10.935 1.505 1.00 89.81 637 TYR A N 1
ATOM 4957 C CA . TYR A 1 637 ? -14.638 11.468 1.669 1.00 89.81 637 TYR A CA 1
ATOM 4958 C C . TYR A 1 637 ? -15.485 11.350 0.394 1.00 89.81 637 TYR A C 1
ATOM 4960 O O . TYR A 1 637 ? -16.631 10.915 0.459 1.00 89.81 637 TYR A O 1
ATOM 4968 N N . SER A 1 638 ? -14.923 11.691 -0.766 1.00 88.44 638 SER A N 1
ATOM 4969 C CA . SER A 1 638 ? -15.630 11.701 -2.054 1.00 88.44 638 SER A CA 1
ATOM 4970 C C . SER A 1 638 ? -16.109 10.319 -2.511 1.00 88.44 638 SER A C 1
ATOM 4972 O O . SER A 1 638 ? -17.068 10.225 -3.274 1.00 88.44 638 SER A O 1
ATOM 4974 N N . ALA A 1 639 ? -15.491 9.244 -2.010 1.00 84.62 639 ALA A N 1
ATOM 4975 C CA . ALA A 1 639 ? -15.919 7.868 -2.258 1.00 84.62 639 ALA A CA 1
ATOM 4976 C C . ALA A 1 639 ? -17.245 7.493 -1.568 1.00 84.62 639 ALA A C 1
ATOM 4978 O O . ALA A 1 639 ? -17.752 6.392 -1.781 1.00 84.62 639 ALA A O 1
ATOM 4979 N N . ARG A 1 640 ? -17.789 8.370 -0.718 1.00 86.62 640 ARG A N 1
ATOM 4980 C CA . ARG A 1 640 ? -18.967 8.105 0.111 1.00 86.62 640 ARG A CA 1
ATOM 4981 C C . ARG A 1 640 ? -20.246 8.676 -0.492 1.00 86.62 640 ARG A C 1
ATOM 4983 O O . ARG A 1 640 ? -20.252 9.661 -1.227 1.00 86.62 640 ARG A O 1
ATOM 4990 N N . GLU A 1 641 ? -21.354 8.059 -0.118 1.00 87.12 641 GLU A N 1
ATOM 4991 C CA . GLU A 1 641 ? -22.709 8.424 -0.496 1.00 87.12 641 GLU A CA 1
ATOM 4992 C C . GLU A 1 641 ? -23.216 9.598 0.353 1.00 87.12 641 GLU A C 1
ATOM 4994 O O . GLU A 1 641 ? -23.134 9.605 1.589 1.00 87.12 641 GLU A O 1
ATOM 4999 N N . LEU A 1 642 ? -23.794 10.593 -0.319 1.00 85.38 642 LEU A N 1
ATOM 5000 C CA . LEU A 1 642 ? -24.469 11.720 0.315 1.00 85.38 642 LEU A CA 1
ATOM 5001 C C . LEU A 1 642 ? -25.977 11.543 0.182 1.00 85.38 642 LEU A C 1
ATOM 5003 O O . LEU A 1 642 ? -26.486 11.334 -0.913 1.00 85.38 642 LEU A O 1
ATOM 5007 N N . SER A 1 643 ? -26.699 11.671 1.295 1.00 82.56 643 SER A N 1
ATOM 5008 C CA . SER A 1 643 ? -28.168 11.678 1.267 1.00 82.56 643 SER A CA 1
ATOM 5009 C C . SER A 1 643 ? -28.723 12.958 0.635 1.00 82.56 643 SER A C 1
ATOM 5011 O O . SER A 1 643 ? -29.778 12.922 0.012 1.00 82.56 643 SER A O 1
ATOM 5013 N N . CYS A 1 644 ? -28.006 14.075 0.790 1.00 84.75 644 CYS A N 1
ATOM 5014 C CA . CYS A 1 644 ? -28.345 15.375 0.225 1.00 84.75 644 CYS A CA 1
ATOM 5015 C C . CYS A 1 644 ? -27.106 15.966 -0.450 1.00 84.75 644 CYS A C 1
ATOM 5017 O O . CYS A 1 644 ? -26.085 16.176 0.204 1.00 84.75 644 CYS A O 1
ATOM 5019 N N . ASP A 1 645 ? -27.202 16.307 -1.732 1.00 86.06 645 ASP A N 1
ATOM 5020 C CA . ASP A 1 645 ? -26.074 16.869 -2.483 1.00 86.06 645 ASP A CA 1
ATOM 5021 C C . ASP A 1 645 ? -25.551 18.189 -1.902 1.00 86.06 645 ASP A C 1
ATOM 5023 O O . ASP A 1 645 ? -24.346 18.443 -1.922 1.00 86.06 645 ASP A O 1
ATOM 5027 N N . SER A 1 646 ? -26.428 18.999 -1.298 1.00 86.00 646 SER A N 1
ATOM 5028 C CA . SER A 1 646 ? -26.056 20.242 -0.606 1.00 86.00 646 SER A CA 1
ATOM 5029 C C . SER A 1 646 ? -25.081 20.041 0.557 1.00 86.00 646 SER A C 1
ATOM 5031 O O . SER A 1 646 ? -24.473 21.007 1.023 1.00 86.00 646 SER A O 1
ATOM 5033 N N . ASP A 1 647 ? -24.933 18.808 1.045 1.00 85.94 647 ASP A N 1
ATOM 5034 C CA . ASP A 1 647 ? -24.056 18.491 2.167 1.00 85.94 647 ASP A CA 1
ATOM 5035 C C . ASP A 1 647 ? -22.617 18.193 1.742 1.00 85.94 647 ASP A C 1
ATOM 5037 O O . ASP A 1 647 ? -21.773 18.016 2.615 1.00 85.94 647 ASP A O 1
ATOM 5041 N N . ALA A 1 648 ? -22.296 18.211 0.442 1.00 88.50 648 ALA A N 1
ATOM 5042 C CA . ALA A 1 648 ? -20.962 17.873 -0.058 1.00 88.50 648 ALA A CA 1
ATOM 5043 C C . ALA A 1 648 ? -19.834 18.600 0.693 1.00 88.50 648 ALA A C 1
ATOM 5045 O O . ALA A 1 648 ? -18.912 17.948 1.172 1.00 88.50 648 ALA A O 1
ATOM 5046 N N . LEU A 1 649 ? -19.937 19.920 0.892 1.00 88.25 649 LEU A N 1
ATOM 5047 C CA . LEU A 1 649 ? -18.975 20.657 1.723 1.00 88.25 649 LEU A CA 1
ATOM 5048 C C . LEU A 1 649 ? -19.325 20.675 3.212 1.00 88.25 649 LEU A C 1
ATOM 5050 O O . LEU A 1 649 ? -18.418 20.744 4.034 1.00 88.25 649 LEU A O 1
ATOM 5054 N N . ARG A 1 650 ? -20.609 20.616 3.584 1.00 85.12 650 ARG A N 1
ATOM 5055 C CA . ARG A 1 650 ? -21.026 20.695 4.996 1.00 85.12 650 ARG A CA 1
ATOM 5056 C C . ARG A 1 650 ? -20.562 19.480 5.793 1.00 85.12 650 ARG A C 1
ATOM 5058 O O . ARG A 1 650 ? -20.025 19.655 6.880 1.00 85.12 650 ARG A O 1
ATOM 5065 N N . GLY A 1 651 ? -20.690 18.286 5.217 1.00 86.19 651 GLY A N 1
ATOM 5066 C CA . GLY A 1 651 ? -20.206 17.035 5.798 1.00 86.19 651 GLY A CA 1
ATOM 5067 C C . GLY A 1 651 ? -18.682 16.926 5.860 1.00 86.19 651 GLY A C 1
ATOM 5068 O O . GLY A 1 651 ? -18.173 16.028 6.516 1.00 86.19 651 GLY A O 1
ATOM 5069 N N . PHE A 1 652 ? -17.954 17.843 5.214 1.00 88.75 652 PHE A N 1
ATOM 5070 C CA . PHE A 1 652 ? -16.490 17.906 5.215 1.00 88.75 652 PHE A CA 1
ATOM 5071 C C . PHE A 1 652 ? -15.945 19.151 5.946 1.00 88.75 652 PHE A C 1
ATOM 5073 O O . PHE A 1 652 ? -14.736 19.292 6.137 1.00 88.75 652 PHE A O 1
ATOM 5080 N N . ALA A 1 653 ? -16.819 20.068 6.374 1.00 86.44 653 ALA A N 1
ATOM 5081 C CA . ALA A 1 653 ? -16.446 21.393 6.867 1.00 86.44 653 ALA A CA 1
ATOM 5082 C C . ALA A 1 653 ? -15.575 21.345 8.131 1.00 86.44 653 ALA A C 1
ATOM 5084 O O . ALA A 1 653 ? -14.656 22.147 8.286 1.00 86.44 653 ALA A O 1
ATOM 5085 N N . GLY A 1 654 ? -15.825 20.385 9.016 1.00 84.88 654 GLY A N 1
ATOM 5086 C CA . GLY A 1 654 ? -15.025 20.158 10.212 1.00 84.88 654 GLY A CA 1
ATOM 5087 C C . GLY A 1 654 ? -13.608 19.685 9.908 1.00 84.88 654 GLY A C 1
ATOM 5088 O O . GLY A 1 654 ? -12.643 20.142 10.521 1.00 84.88 654 GLY A O 1
ATOM 5089 N N . ILE A 1 655 ? -13.463 18.813 8.905 1.00 87.88 655 ILE A N 1
ATOM 5090 C CA . ILE A 1 655 ? -12.151 18.360 8.432 1.00 87.88 655 ILE A CA 1
ATOM 5091 C C . ILE A 1 655 ? -11.394 19.547 7.841 1.00 87.88 655 ILE A C 1
ATOM 5093 O O . ILE A 1 655 ? -10.259 19.792 8.242 1.00 87.88 655 ILE A O 1
ATOM 5097 N N . ILE A 1 656 ? -12.038 20.339 6.978 1.00 87.31 656 ILE A N 1
ATOM 5098 C CA . ILE A 1 656 ? -11.469 21.586 6.452 1.00 87.31 656 ILE A CA 1
ATOM 5099 C C . ILE A 1 656 ? -10.950 22.469 7.589 1.00 87.31 656 ILE A C 1
ATOM 5101 O O . ILE A 1 656 ? -9.783 22.859 7.578 1.00 87.31 656 ILE A O 1
ATOM 5105 N N . ARG A 1 657 ? -11.791 22.748 8.592 1.00 84.94 657 ARG A N 1
ATOM 5106 C CA . ARG A 1 657 ? -11.424 23.618 9.712 1.00 84.94 657 ARG A CA 1
ATOM 5107 C C . ARG A 1 657 ? -10.238 23.066 10.500 1.00 84.94 657 ARG A C 1
ATOM 5109 O O . ARG A 1 657 ? -9.369 23.838 10.896 1.00 84.94 657 ARG A O 1
ATOM 5116 N N . SER A 1 658 ? -10.152 21.744 10.669 1.00 83.44 658 SER A N 1
ATOM 5117 C CA . SER A 1 658 ? -9.008 21.107 11.332 1.00 83.44 658 SER A CA 1
ATOM 5118 C C . SER A 1 658 ? -7.678 21.361 10.607 1.00 83.44 658 SER A C 1
ATOM 5120 O O . SER A 1 658 ? -6.660 21.583 11.261 1.00 83.44 658 SER A O 1
ATOM 5122 N N . PHE A 1 659 ? -7.688 21.412 9.271 1.00 85.31 659 PHE A N 1
ATOM 5123 C CA . PHE A 1 659 ? -6.512 21.760 8.475 1.00 85.31 659 PHE A CA 1
ATOM 5124 C C . PHE A 1 659 ? -6.234 23.267 8.463 1.00 85.31 659 PHE A C 1
ATOM 5126 O O . PHE A 1 659 ? -5.072 23.667 8.497 1.00 85.31 659 PHE A O 1
ATOM 5133 N N . SER A 1 660 ? -7.268 24.112 8.435 1.00 83.88 660 SER A N 1
ATOM 5134 C CA . SER A 1 660 ? -7.100 25.572 8.467 1.00 83.88 660 SER A CA 1
ATOM 5135 C C . SER A 1 660 ? -6.565 26.070 9.813 1.00 83.88 660 SER A C 1
ATOM 5137 O O . SER A 1 660 ? -5.750 26.986 9.844 1.00 83.88 660 SER A O 1
ATOM 5139 N N . ASN A 1 661 ? -6.949 25.423 10.918 1.00 79.69 661 ASN A N 1
ATOM 5140 C CA . ASN A 1 661 ? -6.502 25.765 12.273 1.00 79.69 661 ASN A CA 1
ATOM 5141 C C . ASN A 1 661 ? -5.140 25.147 12.651 1.00 79.69 661 ASN A C 1
ATOM 5143 O O . ASN A 1 661 ? -4.693 25.282 13.792 1.00 79.69 661 ASN A O 1
ATOM 5147 N N . ASN A 1 662 ? -4.469 24.450 11.729 1.00 77.88 662 ASN A N 1
ATOM 5148 C CA . ASN A 1 662 ? -3.164 23.856 11.991 1.00 77.88 662 ASN A CA 1
ATOM 5149 C C . ASN A 1 662 ? -2.088 24.946 12.122 1.00 77.88 662 ASN A C 1
ATOM 5151 O O . ASN A 1 662 ? -1.738 25.606 11.146 1.00 77.88 662 ASN A O 1
ATOM 5155 N N . ALA A 1 663 ? -1.527 25.107 13.323 1.00 72.44 663 ALA A N 1
ATOM 5156 C CA . ALA A 1 663 ? -0.555 26.162 13.615 1.00 72.44 663 ALA A CA 1
ATOM 5157 C C . ALA A 1 663 ? 0.769 26.029 12.839 1.00 72.44 663 ALA A C 1
ATOM 5159 O O . ALA A 1 663 ? 1.460 27.024 12.634 1.00 72.44 663 ALA A O 1
ATOM 5160 N N . GLN A 1 664 ? 1.147 24.813 12.426 1.00 75.50 664 GLN A N 1
ATOM 5161 C CA . GLN A 1 664 ? 2.401 24.582 11.709 1.00 75.50 664 GLN A CA 1
ATOM 5162 C C . GLN A 1 664 ? 2.233 24.769 10.200 1.00 75.50 664 GLN A C 1
ATOM 5164 O O . GLN A 1 664 ? 3.089 25.389 9.568 1.00 75.50 664 GLN A O 1
ATOM 5169 N N . ASP A 1 665 ? 1.165 24.222 9.613 1.00 78.12 665 ASP A N 1
ATOM 5170 C CA . ASP A 1 665 ? 0.929 24.226 8.162 1.00 78.12 665 ASP A CA 1
ATOM 5171 C C . ASP A 1 665 ? -0.567 24.385 7.825 1.00 78.12 665 ASP A C 1
ATOM 5173 O O . ASP A 1 665 ? -1.233 23.393 7.507 1.00 78.12 665 ASP A O 1
ATOM 5177 N N . PRO A 1 666 ? -1.122 25.608 7.931 1.00 83.12 666 PRO A N 1
ATOM 5178 C CA . PRO A 1 666 ? -2.539 25.841 7.692 1.00 83.12 666 PRO A CA 1
ATOM 5179 C C . PRO A 1 666 ? -2.883 25.679 6.208 1.00 83.12 666 PRO A C 1
ATOM 5181 O O . PRO A 1 666 ? -2.262 26.293 5.332 1.00 83.12 666 PRO A O 1
ATOM 5184 N N . VAL A 1 667 ? -3.917 24.885 5.926 1.00 83.81 667 VAL A N 1
ATOM 5185 C CA . VAL A 1 667 ? -4.473 24.724 4.574 1.00 83.81 667 VAL A CA 1
ATOM 5186 C C . VAL A 1 667 ? -5.824 25.419 4.503 1.00 83.81 667 VAL A C 1
ATOM 5188 O O . VAL A 1 667 ? -6.758 25.085 5.232 1.00 83.81 667 VAL A O 1
ATOM 5191 N N . TRP A 1 668 ? -5.923 26.386 3.600 1.00 83.62 668 TRP A N 1
ATOM 5192 C CA . TRP A 1 668 ? -7.156 27.106 3.293 1.00 83.62 668 TRP A CA 1
ATOM 5193 C C . TRP A 1 668 ? -7.877 26.431 2.134 1.00 83.62 668 TRP A C 1
ATOM 5195 O O . TRP A 1 668 ? -7.334 25.517 1.510 1.00 83.62 668 TRP A O 1
ATOM 5205 N N . HIS A 1 669 ? -9.089 26.878 1.808 1.00 86.38 669 HIS A N 1
ATOM 5206 C CA . HIS A 1 669 ? -9.795 26.339 0.655 1.00 86.38 669 HIS A CA 1
ATOM 5207 C C . HIS A 1 669 ? -10.674 27.361 -0.063 1.00 86.38 669 HIS A C 1
ATOM 5209 O O . HIS A 1 669 ? -11.161 28.316 0.534 1.00 86.38 669 HIS A O 1
ATOM 5215 N N . ILE A 1 670 ? -10.966 27.081 -1.333 1.00 83.69 670 ILE A N 1
ATOM 5216 C CA . ILE A 1 670 ? -12.049 27.710 -2.096 1.00 83.69 670 ILE A CA 1
ATOM 5217 C C . ILE A 1 670 ? -12.977 26.593 -2.556 1.00 83.69 670 ILE A C 1
ATOM 5219 O O . ILE A 1 670 ? -12.560 25.732 -3.322 1.00 83.69 670 ILE A O 1
ATOM 5223 N N . TRP A 1 671 ? -14.217 26.564 -2.056 1.00 85.44 671 TRP A N 1
ATOM 5224 C CA . TRP A 1 671 ? -15.190 25.502 -2.374 1.00 85.44 671 TRP A CA 1
ATOM 5225 C C . TRP A 1 671 ? -14.631 24.064 -2.248 1.00 85.44 671 TRP A C 1
ATOM 5227 O O . TRP A 1 671 ? -14.849 23.209 -3.103 1.00 85.44 671 TRP A O 1
ATOM 5237 N N . GLY A 1 672 ? -13.870 23.797 -1.183 1.00 86.62 672 GLY A N 1
ATOM 5238 C CA . GLY A 1 672 ? -13.198 22.518 -0.940 1.00 86.62 672 GLY A CA 1
ATOM 5239 C C . GLY A 1 672 ? -11.876 22.309 -1.686 1.00 86.62 672 GLY A C 1
ATOM 5240 O O . GLY A 1 672 ? -11.202 21.324 -1.405 1.00 86.62 672 GLY A O 1
ATOM 5241 N N . LEU A 1 673 ? -11.462 23.194 -2.599 1.00 88.06 673 LEU A N 1
ATOM 5242 C CA . LEU A 1 673 ? -10.154 23.101 -3.256 1.00 88.06 673 LEU A CA 1
ATOM 5243 C C . LEU A 1 673 ? -9.050 23.650 -2.346 1.00 88.06 673 LEU A C 1
ATOM 5245 O O . LEU A 1 673 ? -9.143 24.819 -1.971 1.00 88.06 673 LEU A O 1
ATOM 5249 N N . PRO A 1 674 ? -8.014 22.865 -1.999 1.00 86.25 674 PRO A N 1
ATOM 5250 C CA . PRO A 1 674 ? -7.015 23.285 -1.026 1.00 86.25 674 PRO A CA 1
ATOM 5251 C C . PRO A 1 674 ? -6.056 24.344 -1.577 1.00 86.25 674 PRO A C 1
ATOM 5253 O O . PRO A 1 674 ? -5.625 24.275 -2.731 1.00 86.25 674 PRO A O 1
ATOM 5256 N N . ILE A 1 675 ? -5.668 25.280 -0.709 1.00 81.75 675 ILE A N 1
ATOM 5257 C CA . ILE A 1 675 ? -4.725 26.371 -0.970 1.00 81.75 675 ILE A CA 1
ATOM 5258 C C . ILE A 1 675 ? -3.718 26.445 0.181 1.00 81.75 675 ILE A C 1
ATOM 5260 O O . ILE A 1 675 ? -4.079 26.675 1.335 1.00 81.75 675 ILE A O 1
ATOM 5264 N N . SER A 1 676 ? -2.434 26.273 -0.141 1.00 78.12 676 SER A N 1
ATOM 5265 C CA . SER A 1 676 ? -1.327 26.433 0.809 1.00 78.12 676 SER A CA 1
ATOM 5266 C C . SER A 1 676 ? -0.698 27.819 0.672 1.00 78.12 676 SER A C 1
ATOM 5268 O O . SER A 1 676 ? -0.148 28.149 -0.378 1.00 78.12 676 SER A O 1
ATOM 5270 N N . MET A 1 677 ? -0.676 28.586 1.764 1.00 71.25 677 MET A N 1
ATOM 5271 C CA . MET A 1 677 ? -0.079 29.932 1.805 1.00 71.25 677 MET A CA 1
ATOM 5272 C C . MET A 1 677 ? 1.450 29.928 1.957 1.00 71.25 677 MET A C 1
ATOM 5274 O O . MET A 1 677 ? 2.076 30.981 1.886 1.00 71.25 677 MET A O 1
ATOM 5278 N N . ARG A 1 678 ? 2.077 28.754 2.130 1.00 67.31 678 ARG A N 1
ATOM 5279 C CA . ARG A 1 678 ? 3.545 28.616 2.136 1.00 67.31 678 ARG A CA 1
ATOM 5280 C C . ARG A 1 678 ? 4.184 28.886 0.769 1.00 67.31 678 ARG A C 1
ATOM 5282 O O . ARG A 1 678 ? 5.383 29.136 0.704 1.00 67.31 678 ARG A O 1
ATOM 5289 N N . ASN A 1 679 ? 3.415 28.808 -0.319 1.00 62.09 679 ASN A N 1
ATOM 5290 C CA . ASN A 1 679 ? 3.918 29.012 -1.678 1.00 62.09 679 ASN A CA 1
ATOM 5291 C C . ASN A 1 679 ? 3.564 30.424 -2.170 1.00 62.09 679 ASN A C 1
ATOM 5293 O O . ASN A 1 679 ? 2.471 30.921 -1.913 1.00 62.09 679 ASN A O 1
ATOM 5297 N N . ALA A 1 680 ? 4.485 31.067 -2.895 1.00 59.28 680 ALA A N 1
ATOM 5298 C CA . ALA A 1 680 ? 4.381 32.486 -3.250 1.00 59.28 680 ALA A CA 1
ATOM 5299 C C . ALA A 1 680 ? 3.266 32.824 -4.267 1.00 59.28 680 ALA A C 1
ATOM 5301 O O . ALA A 1 680 ? 2.883 33.989 -4.366 1.00 59.28 680 ALA A O 1
ATOM 5302 N N . ASN A 1 681 ? 2.735 31.843 -5.012 1.00 79.94 681 ASN A N 1
ATOM 5303 C CA . ASN A 1 681 ? 1.721 32.071 -6.046 1.00 79.94 681 ASN A CA 1
ATOM 5304 C C . ASN A 1 681 ? 0.435 31.258 -5.809 1.00 79.94 681 ASN A C 1
ATOM 5306 O O . ASN A 1 681 ? 0.370 30.058 -6.066 1.00 79.94 681 ASN A O 1
ATOM 5310 N N . ILE A 1 682 ? -0.613 31.948 -5.354 1.00 80.00 682 ILE A N 1
ATOM 5311 C CA . ILE A 1 682 ? -1.948 31.387 -5.081 1.00 80.00 682 ILE A CA 1
ATOM 5312 C C . ILE A 1 682 ? -2.614 30.856 -6.360 1.00 80.00 682 ILE A C 1
ATOM 5314 O O . ILE A 1 682 ? -3.317 29.848 -6.307 1.00 80.00 682 ILE A O 1
ATOM 5318 N N . SER A 1 683 ? -2.390 31.516 -7.504 1.00 85.19 683 SER A N 1
ATOM 5319 C CA . SER A 1 683 ? -2.941 31.080 -8.793 1.00 85.19 683 SER A CA 1
ATOM 5320 C C . SER A 1 683 ? -2.465 29.674 -9.140 1.00 85.19 683 SER A C 1
ATOM 5322 O O . SER A 1 683 ? -3.266 28.847 -9.561 1.00 85.19 683 SER A O 1
ATOM 5324 N N . ASP A 1 684 ? -1.182 29.394 -8.919 1.00 82.06 684 ASP A N 1
ATOM 5325 C CA . ASP A 1 684 ? -0.575 28.107 -9.258 1.00 82.06 684 ASP A CA 1
ATOM 5326 C C . ASP A 1 684 ? -1.111 26.984 -8.361 1.00 82.06 684 ASP A C 1
ATOM 5328 O O . ASP A 1 684 ? -1.411 25.888 -8.835 1.00 82.06 684 ASP A O 1
ATOM 5332 N N . GLU A 1 685 ? -1.294 27.262 -7.065 1.00 80.06 685 GLU A N 1
ATOM 5333 C CA . GLU A 1 685 ? -1.890 26.297 -6.135 1.00 80.06 685 GLU A CA 1
ATOM 5334 C C . GLU A 1 685 ? -3.347 25.988 -6.479 1.00 80.06 685 GLU A C 1
ATOM 5336 O O . GLU A 1 685 ? -3.742 24.822 -6.476 1.00 80.06 685 GLU A O 1
ATOM 5341 N N . LEU A 1 686 ? -4.138 27.006 -6.825 1.00 84.06 686 LEU A N 1
ATOM 5342 C CA . LEU A 1 686 ? -5.526 26.793 -7.220 1.00 84.06 686 LEU A CA 1
ATOM 5343 C C . LEU A 1 686 ? -5.621 26.079 -8.577 1.00 84.06 686 LEU A C 1
ATOM 5345 O O . LEU A 1 686 ? -6.426 25.162 -8.703 1.00 84.06 686 LEU A O 1
ATOM 5349 N N . ALA A 1 687 ? -4.770 26.426 -9.550 1.00 85.38 687 ALA A N 1
ATOM 5350 C CA . ALA A 1 687 ? -4.688 25.748 -10.845 1.00 85.38 687 ALA A CA 1
ATOM 5351 C C . ALA A 1 687 ? -4.350 24.258 -10.688 1.00 85.38 687 ALA A C 1
ATOM 5353 O O . ALA A 1 687 ? -5.012 23.407 -11.281 1.00 85.38 687 ALA A O 1
ATOM 5354 N N . ARG A 1 688 ? -3.384 23.920 -9.824 1.00 80.81 688 ARG A N 1
ATOM 5355 C CA . ARG A 1 688 ? -3.062 22.527 -9.481 1.00 80.81 688 ARG A CA 1
ATOM 5356 C C . ARG A 1 688 ? -4.264 21.820 -8.856 1.00 80.81 688 ARG A C 1
ATOM 5358 O O . ARG A 1 688 ? -4.595 20.698 -9.238 1.00 80.81 688 ARG A O 1
ATOM 5365 N N . SER A 1 689 ? -4.955 22.493 -7.941 1.00 83.62 689 SER A N 1
ATOM 5366 C CA . SER A 1 689 ? -6.167 21.989 -7.298 1.00 83.62 689 SER A CA 1
ATOM 5367 C C . SER A 1 689 ? -7.381 21.897 -8.237 1.00 83.62 689 SER A C 1
ATOM 5369 O O . SER A 1 689 ? -8.436 21.490 -7.775 1.00 83.62 689 SER A O 1
ATOM 5371 N N . LEU A 1 690 ? -7.285 22.211 -9.535 1.00 87.06 690 LEU A N 1
ATOM 5372 C CA . LEU A 1 690 ? -8.333 21.878 -10.515 1.00 87.06 690 LEU A CA 1
ATOM 5373 C C . LEU A 1 690 ? -8.233 20.425 -11.023 1.00 87.06 690 LEU A C 1
ATOM 5375 O O . LEU A 1 690 ? -9.195 19.903 -11.589 1.00 87.06 690 LEU A O 1
ATOM 5379 N N . SER A 1 691 ? -7.099 19.753 -10.798 1.00 82.69 691 SER A N 1
ATOM 5380 C CA . SER A 1 691 ? -6.806 18.403 -11.305 1.00 82.69 691 SER A CA 1
ATOM 5381 C C . SER A 1 691 ? -7.327 17.276 -10.394 1.00 82.69 691 SER A C 1
ATOM 5383 O O . SER A 1 691 ? -6.556 16.542 -9.784 1.00 82.69 691 SER A O 1
ATOM 5385 N N . TRP A 1 692 ? -8.653 17.125 -10.308 1.00 84.31 692 TRP A N 1
ATOM 5386 C CA . TRP A 1 692 ? -9.308 16.044 -9.540 1.00 84.31 692 TRP A CA 1
ATOM 5387 C C . TRP A 1 692 ? -9.990 15.020 -10.448 1.00 84.31 692 TRP A C 1
ATOM 5389 O O . TRP A 1 692 ? -11.209 15.105 -10.628 1.00 84.31 692 TRP A O 1
ATOM 5399 N N . PRO A 1 693 ? -9.263 14.109 -11.099 1.00 82.19 693 PRO A N 1
ATOM 5400 C CA . PRO A 1 693 ? -9.906 13.088 -11.910 1.00 82.19 693 PRO A CA 1
ATOM 5401 C C . PRO A 1 693 ? -10.766 12.166 -11.054 1.00 82.19 693 PRO A C 1
ATOM 5403 O O . PRO A 1 693 ? -10.474 11.919 -9.884 1.00 82.19 693 PRO A O 1
ATOM 5406 N N . HIS A 1 694 ? -11.833 11.667 -11.662 1.00 81.19 694 HIS A N 1
ATOM 5407 C CA . HIS A 1 694 ? -12.691 10.677 -11.036 1.00 81.19 694 HIS A CA 1
ATOM 5408 C C . HIS A 1 694 ? -12.134 9.269 -11.272 1.00 81.19 694 HIS A C 1
ATOM 5410 O O . HIS A 1 694 ? -11.578 8.988 -12.331 1.00 81.19 694 HIS A O 1
ATOM 5416 N N . ASP A 1 695 ? -12.266 8.400 -10.271 1.00 68.69 695 ASP A N 1
ATOM 5417 C CA . ASP A 1 695 ? -11.765 7.024 -10.317 1.00 68.69 695 ASP A CA 1
ATOM 5418 C C . ASP A 1 695 ? -12.674 6.114 -11.152 1.00 68.69 695 ASP A C 1
ATOM 5420 O O . ASP A 1 695 ? -13.774 5.767 -10.718 1.00 68.69 695 ASP A O 1
ATOM 5424 N N . ASP A 1 696 ? -12.211 5.713 -12.336 1.00 59.59 696 ASP A N 1
ATOM 5425 C CA . ASP A 1 696 ? -12.930 4.797 -13.233 1.00 59.59 696 ASP A CA 1
ATOM 5426 C C . ASP A 1 696 ? -12.446 3.340 -13.129 1.00 59.59 696 ASP A C 1
ATOM 5428 O O . ASP A 1 696 ? -12.972 2.471 -13.821 1.00 59.59 696 ASP A O 1
ATOM 5432 N N . SER A 1 697 ? -11.443 3.056 -12.287 1.00 53.88 697 SER A N 1
ATOM 5433 C CA . SER A 1 697 ? -10.719 1.776 -12.313 1.00 53.88 697 SER A CA 1
ATOM 5434 C C . SER A 1 697 ? -11.431 0.619 -11.600 1.00 53.88 697 SER A C 1
ATOM 5436 O O . SER A 1 697 ? -11.314 -0.522 -12.043 1.00 53.88 697 SER A O 1
ATOM 5438 N N . ASP A 1 698 ? -12.227 0.917 -10.568 1.00 43.84 698 ASP A N 1
ATOM 5439 C CA . ASP A 1 698 ? -12.887 -0.085 -9.710 1.00 43.84 698 ASP A CA 1
ATOM 5440 C C . ASP A 1 698 ? -14.428 -0.099 -9.829 1.00 43.84 698 ASP A C 1
ATOM 5442 O O . ASP A 1 698 ? -15.111 -0.869 -9.147 1.00 43.84 698 ASP A O 1
ATOM 5446 N N . ALA A 1 699 ? -15.015 0.756 -10.674 1.00 46.16 699 ALA A N 1
ATOM 5447 C CA . ALA A 1 699 ? -16.466 0.878 -10.798 1.00 46.16 699 ALA A CA 1
ATOM 5448 C C . ALA A 1 699 ? -17.035 -0.162 -11.791 1.00 46.16 699 ALA A C 1
ATOM 5450 O O . ALA A 1 699 ? -16.625 -0.177 -12.954 1.00 46.16 699 ALA A O 1
ATOM 5451 N N . PRO A 1 700 ? -18.012 -1.013 -11.405 1.00 42.41 700 PRO A N 1
ATOM 5452 C CA . PRO A 1 700 ? -18.742 -1.825 -12.380 1.00 42.41 700 PRO A CA 1
ATOM 5453 C C . PRO A 1 700 ? -19.407 -0.904 -13.414 1.00 42.41 700 PRO A C 1
ATOM 5455 O O . PRO A 1 700 ? -19.808 0.208 -13.070 1.00 42.41 700 PRO A O 1
ATOM 5458 N N . CYS A 1 701 ? -19.554 -1.348 -14.670 1.00 42.59 701 CYS A N 1
ATOM 5459 C CA . CYS A 1 701 ? -20.061 -0.506 -15.768 1.00 42.59 701 CYS A CA 1
ATOM 5460 C C . CYS A 1 701 ? -21.367 0.246 -15.435 1.00 42.59 701 CYS A C 1
ATOM 5462 O O . CYS A 1 701 ? -21.544 1.367 -15.893 1.00 42.59 701 CYS A O 1
ATOM 5464 N N . SER A 1 702 ? -22.228 -0.311 -14.575 1.00 38.78 702 SER A N 1
ATOM 5465 C CA . SER A 1 702 ? -23.470 0.323 -14.108 1.00 38.78 702 SER A CA 1
ATOM 5466 C C . SER A 1 702 ? -23.280 1.493 -13.127 1.00 38.78 702 SER A C 1
ATOM 5468 O O . SER A 1 702 ? -24.157 2.339 -13.011 1.00 38.78 702 SER A O 1
ATOM 5470 N N . ALA A 1 703 ? -22.162 1.570 -12.395 1.00 42.91 703 ALA A N 1
ATOM 5471 C CA . ALA A 1 703 ? -21.858 2.675 -11.474 1.00 42.91 703 ALA A CA 1
ATOM 5472 C C . ALA A 1 703 ? -21.258 3.894 -12.203 1.00 42.91 703 ALA A C 1
ATOM 5474 O O . ALA A 1 703 ? -21.418 5.033 -11.757 1.00 42.91 703 ALA A O 1
ATOM 5475 N N . LEU A 1 704 ? -20.627 3.669 -13.362 1.00 48.31 704 LEU A N 1
ATOM 5476 C CA . LEU A 1 704 ? -20.131 4.725 -14.253 1.00 48.31 704 LEU A CA 1
ATOM 5477 C C . LEU A 1 704 ? -21.268 5.500 -14.944 1.00 48.31 704 LEU A C 1
ATOM 5479 O O . LEU A 1 704 ? -21.042 6.618 -15.399 1.00 48.31 704 LEU A O 1
ATOM 5483 N N . GLU A 1 705 ? -22.482 4.940 -14.978 1.00 44.44 705 GLU A N 1
ATOM 5484 C CA . GLU A 1 705 ? -23.697 5.577 -15.513 1.00 44.44 705 GLU A CA 1
ATOM 5485 C C . GLU A 1 705 ? -24.351 6.562 -14.518 1.00 44.44 705 GLU A C 1
ATOM 5487 O O . GLU A 1 705 ? -25.185 7.371 -14.913 1.00 44.44 705 GLU A O 1
ATOM 5492 N N . THR A 1 706 ? -23.973 6.530 -13.230 1.00 50.09 706 THR A N 1
ATOM 5493 C CA . THR A 1 706 ? -24.675 7.252 -12.143 1.00 50.09 706 THR A CA 1
ATOM 5494 C C . THR A 1 706 ? -24.003 8.539 -11.648 1.00 50.09 706 THR A C 1
ATOM 5496 O O . THR A 1 706 ? -24.418 9.091 -10.627 1.00 50.09 706 THR A O 1
ATOM 5499 N N . ARG A 1 707 ? -22.967 9.051 -12.330 1.00 69.44 707 ARG A N 1
ATOM 5500 C CA . ARG A 1 707 ? -22.314 10.301 -11.903 1.00 69.44 707 ARG A CA 1
ATOM 5501 C C . ARG A 1 707 ? -23.155 11.524 -12.266 1.00 69.44 707 ARG A C 1
ATOM 5503 O O . ARG A 1 707 ? -23.403 11.795 -13.435 1.00 69.44 707 ARG A O 1
ATOM 5510 N N . GLY A 1 708 ? -23.563 12.275 -11.248 1.00 76.12 708 GLY A N 1
ATOM 5511 C CA . GLY A 1 708 ? -24.381 13.473 -11.358 1.00 76.12 708 GLY A CA 1
ATOM 5512 C C . GLY A 1 708 ? -23.647 14.763 -10.994 1.00 76.12 708 GLY A C 1
ATOM 5513 O O . GLY A 1 708 ? -22.792 14.819 -10.101 1.00 76.12 708 GLY A O 1
ATOM 5514 N N . ARG A 1 709 ? -24.046 15.835 -11.681 1.00 86.81 709 ARG A N 1
ATOM 5515 C CA . ARG A 1 709 ? -23.732 17.220 -11.332 1.00 86.81 709 ARG A CA 1
ATOM 5516 C C . ARG A 1 709 ? -24.529 17.628 -10.088 1.00 86.81 709 ARG A C 1
ATOM 5518 O O . ARG A 1 709 ? -25.755 17.609 -10.103 1.00 86.81 709 ARG A O 1
ATOM 5525 N N . ARG A 1 710 ? -23.847 18.096 -9.040 1.00 87.88 710 ARG A N 1
ATOM 5526 C CA . ARG A 1 710 ? -24.479 18.727 -7.874 1.00 87.88 710 ARG A CA 1
ATOM 5527 C C . ARG A 1 710 ? -24.740 20.199 -8.150 1.00 87.88 710 ARG A C 1
ATOM 5529 O O . ARG A 1 710 ? -23.825 21.030 -8.155 1.00 87.88 710 ARG A O 1
ATOM 5536 N N . HIS A 1 711 ? -26.004 20.532 -8.371 1.00 82.12 711 HIS A N 1
ATOM 5537 C CA . HIS A 1 711 ? -26.432 21.915 -8.550 1.00 82.12 711 HIS A CA 1
ATOM 5538 C C . HIS A 1 711 ? -26.238 22.715 -7.245 1.00 82.12 711 HIS A C 1
ATOM 5540 O O . HIS A 1 711 ? -26.514 22.222 -6.155 1.00 82.12 711 HIS A O 1
ATOM 5546 N N . GLY A 1 712 ? -25.726 23.946 -7.351 1.00 82.69 712 GLY A N 1
ATOM 5547 C CA . GLY A 1 712 ? -25.418 24.821 -6.205 1.00 82.69 712 GLY A CA 1
ATOM 5548 C C . GLY A 1 712 ? -23.933 24.907 -5.833 1.00 82.69 712 GLY A C 1
ATOM 5549 O O . GLY A 1 712 ? -23.536 25.830 -5.124 1.00 82.69 712 GLY A O 1
ATOM 5550 N N . PHE A 1 713 ? -23.100 24.014 -6.367 1.00 88.12 713 PHE A N 1
ATOM 5551 C CA . PHE A 1 713 ? -21.641 24.119 -6.304 1.00 88.12 713 PHE A CA 1
ATOM 5552 C C . PHE A 1 713 ? -21.082 24.573 -7.663 1.00 88.12 713 PHE A C 1
ATOM 5554 O O . PHE A 1 713 ? -21.763 24.396 -8.677 1.00 88.12 713 PHE A O 1
ATOM 5561 N N . PRO A 1 714 ? -19.858 25.123 -7.727 1.00 89.50 714 PRO A N 1
ATOM 5562 C CA . PRO A 1 714 ? -19.160 25.378 -8.991 1.00 89.50 714 PRO A CA 1
ATOM 5563 C C . PRO A 1 714 ? -18.647 24.092 -9.651 1.00 89.50 714 PRO A C 1
ATOM 5565 O O . PRO A 1 714 ? -18.342 23.114 -8.948 1.00 89.50 714 PRO A O 1
ATOM 5568 N N . SER A 1 715 ? -18.570 24.036 -10.984 1.00 89.06 715 SER A N 1
ATOM 5569 C CA . SER A 1 715 ? -18.250 22.782 -11.690 1.00 89.06 715 SER A CA 1
ATOM 5570 C C . SER A 1 715 ? -16.776 22.413 -11.679 1.00 89.06 715 SER A C 1
ATOM 5572 O O . SER A 1 715 ? -16.411 21.240 -11.724 1.00 89.06 715 SER A O 1
ATOM 5574 N N . TRP A 1 716 ? -15.918 23.396 -11.472 1.00 89.69 716 TRP A N 1
ATOM 5575 C CA . TRP A 1 716 ? -14.481 23.208 -11.335 1.00 89.69 716 TRP A CA 1
ATOM 5576 C C . TRP A 1 716 ? -14.046 22.572 -9.998 1.00 89.69 716 TRP A C 1
ATOM 5578 O O . TRP A 1 716 ? -12.873 22.233 -9.836 1.00 89.69 716 TRP A O 1
ATOM 5588 N N . THR A 1 717 ? -14.972 22.337 -9.062 1.00 89.69 717 THR A N 1
ATOM 5589 C CA . THR A 1 717 ? -14.706 21.765 -7.727 1.00 89.69 717 THR A CA 1
ATOM 5590 C C . THR A 1 717 ? -15.018 20.271 -7.668 1.00 89.69 717 THR A C 1
ATOM 5592 O O . THR A 1 717 ? -15.939 19.812 -8.340 1.00 89.69 717 THR A O 1
ATOM 5595 N N . TRP A 1 718 ? -14.331 19.511 -6.806 1.00 89.50 718 TRP A N 1
ATOM 5596 C CA . TRP A 1 718 ? -14.731 18.124 -6.511 1.00 89.50 718 TRP A CA 1
ATOM 5597 C C . TRP A 1 718 ? -16.114 18.061 -5.841 1.00 89.50 718 TRP A C 1
ATOM 5599 O O . TRP A 1 718 ? -16.889 17.146 -6.095 1.00 89.50 718 TRP A O 1
ATOM 5609 N N . ALA A 1 719 ? -16.467 19.066 -5.030 1.00 90.62 719 ALA A N 1
ATOM 5610 C CA . ALA A 1 719 ? -17.741 19.108 -4.312 1.00 90.62 719 ALA A CA 1
ATOM 5611 C C . ALA A 1 719 ? -18.946 19.148 -5.260 1.00 90.62 719 ALA A C 1
ATOM 5613 O O . ALA A 1 719 ? -20.017 18.639 -4.931 1.00 90.62 719 ALA A O 1
ATOM 5614 N N . GLY A 1 720 ? -18.762 19.703 -6.457 1.00 89.81 720 GLY A N 1
ATOM 5615 C CA . GLY A 1 720 ? -19.803 19.770 -7.465 1.00 89.81 720 GLY A CA 1
ATOM 5616 C C . GLY A 1 720 ? -20.145 18.446 -8.154 1.00 89.81 720 GLY A C 1
ATOM 5617 O O . GLY A 1 720 ? -21.117 18.413 -8.899 1.00 89.81 720 GLY A O 1
ATOM 5618 N N . TRP A 1 721 ? -19.404 17.362 -7.939 1.00 88.00 721 TRP A N 1
ATOM 5619 C CA . TRP A 1 721 ? -19.612 16.112 -8.676 1.00 88.00 721 TRP A CA 1
ATOM 5620 C C . TRP A 1 721 ? -19.730 14.917 -7.743 1.00 88.00 721 TRP A C 1
ATOM 5622 O O . TRP A 1 721 ? -19.008 14.816 -6.750 1.00 88.00 721 TRP A O 1
ATOM 5632 N N . SER A 1 722 ? -20.655 14.008 -8.041 1.00 86.56 722 SER A N 1
ATOM 5633 C CA . SER A 1 722 ? -20.741 12.734 -7.329 1.00 86.56 722 SER A CA 1
ATOM 5634 C C . SER A 1 722 ? -19.694 11.737 -7.815 1.00 86.56 722 SER A C 1
ATOM 5636 O O . SER A 1 722 ? -19.475 11.610 -9.019 1.00 86.56 722 SER A O 1
ATOM 5638 N N . GLY A 1 723 ? -19.154 10.951 -6.887 1.00 82.12 723 GLY A N 1
ATOM 5639 C CA . GLY A 1 723 ? -18.181 9.905 -7.172 1.00 82.12 723 GLY A CA 1
ATOM 5640 C C . GLY A 1 723 ? -16.815 10.210 -6.569 1.00 82.12 723 GLY A C 1
ATOM 5641 O O . GLY A 1 723 ? -16.482 11.355 -6.265 1.00 82.12 723 GLY A O 1
ATOM 5642 N N . LYS A 1 724 ? -16.030 9.146 -6.402 1.00 85.88 724 LYS A N 1
ATOM 5643 C CA . LYS A 1 724 ? -14.673 9.215 -5.868 1.00 85.88 724 LYS A CA 1
ATOM 5644 C C . LYS A 1 724 ? -13.775 10.019 -6.804 1.00 85.88 724 LYS A C 1
ATOM 5646 O O . LYS A 1 724 ? -13.717 9.734 -8.002 1.00 85.88 724 LYS A O 1
ATOM 5651 N N . VAL A 1 725 ? -13.052 10.977 -6.236 1.00 86.50 725 VAL A N 1
ATOM 5652 C CA . VAL A 1 725 ? -11.973 11.700 -6.911 1.00 86.50 725 VAL A CA 1
ATOM 5653 C C . VAL A 1 725 ? -10.620 11.274 -6.361 1.00 86.50 725 VAL A C 1
ATOM 5655 O O . VAL A 1 725 ? -10.517 10.838 -5.216 1.00 86.50 725 VAL A O 1
ATOM 5658 N N . HIS A 1 726 ? -9.587 11.454 -7.174 1.00 82.44 726 HIS A N 1
ATOM 5659 C CA . HIS A 1 726 ? -8.190 11.285 -6.790 1.00 82.44 726 HIS A CA 1
ATOM 5660 C C . HIS A 1 726 ? -7.456 12.613 -6.811 1.00 82.44 726 HIS A C 1
ATOM 5662 O O . HIS A 1 726 ? -7.755 13.489 -7.626 1.00 82.44 726 HIS A O 1
ATOM 5668 N N . SER A 1 727 ? -6.476 12.757 -5.932 1.00 75.00 727 SER A N 1
ATOM 5669 C CA . SER A 1 727 ? -5.557 13.878 -5.938 1.00 75.00 727 SER A CA 1
ATOM 5670 C C . SER A 1 727 ? -4.265 13.530 -6.673 1.00 75.00 727 SER A C 1
ATOM 5672 O O . SER A 1 727 ? -3.782 12.405 -6.643 1.00 75.00 727 SER A O 1
ATOM 5674 N N . ASN A 1 728 ? -3.681 14.558 -7.288 1.00 61.81 728 ASN A N 1
ATOM 5675 C CA . ASN A 1 728 ? -2.343 14.593 -7.880 1.00 61.81 728 ASN A CA 1
ATOM 5676 C C . ASN A 1 728 ? -2.070 13.714 -9.112 1.00 61.81 728 ASN A C 1
ATOM 5678 O O . ASN A 1 728 ? -1.600 12.586 -9.024 1.00 61.81 728 ASN A O 1
ATOM 5682 N N . TRP A 1 729 ? -2.132 14.387 -10.262 1.00 59.03 729 TRP A N 1
ATOM 5683 C CA . TRP A 1 729 ? -1.393 14.039 -11.486 1.00 59.03 729 TRP A CA 1
ATOM 5684 C C . TRP A 1 729 ? -0.296 15.070 -11.812 1.00 59.03 729 TRP A C 1
ATOM 5686 O O . TRP A 1 729 ? 0.449 14.909 -12.770 1.00 59.03 729 TRP A O 1
ATOM 5696 N N . ILE A 1 730 ? -0.182 16.138 -11.007 1.00 63.50 730 ILE A N 1
ATOM 5697 C CA . ILE A 1 730 ? 0.773 17.239 -11.196 1.00 63.50 730 ILE A CA 1
ATOM 5698 C C . ILE A 1 730 ? 1.723 17.264 -9.998 1.00 63.50 730 ILE A C 1
ATOM 5700 O O . ILE A 1 730 ? 1.333 17.644 -8.888 1.00 63.50 730 ILE A O 1
ATOM 5704 N N . SER A 1 731 ? 2.967 16.829 -10.207 1.00 57.16 731 SER A N 1
ATOM 5705 C CA . SER A 1 731 ? 3.959 16.745 -9.135 1.00 57.16 731 SER A CA 1
ATOM 5706 C C . SER A 1 731 ? 4.400 18.138 -8.667 1.00 57.16 731 SER A C 1
ATOM 5708 O O . SER A 1 731 ? 4.280 19.138 -9.378 1.00 57.16 731 SER A O 1
ATOM 5710 N N . ARG A 1 732 ? 4.973 18.227 -7.458 1.00 53.81 732 ARG A N 1
ATOM 5711 C CA . ARG A 1 732 ? 5.574 19.482 -6.967 1.00 53.81 732 ARG A CA 1
ATOM 5712 C C . ARG A 1 732 ? 6.725 19.980 -7.853 1.00 53.81 732 ARG A C 1
ATOM 5714 O O . ARG A 1 732 ? 7.008 21.173 -7.830 1.00 53.81 732 ARG A O 1
ATOM 5721 N N . GLU A 1 733 ? 7.374 19.107 -8.618 1.00 53.84 733 GLU A N 1
ATOM 5722 C CA . GLU A 1 733 ? 8.462 19.475 -9.532 1.00 53.84 733 GLU A CA 1
ATOM 5723 C C . GLU A 1 733 ? 7.959 20.138 -10.821 1.00 53.84 733 GLU A C 1
ATOM 5725 O O . GLU A 1 733 ? 8.707 20.871 -11.463 1.00 53.84 733 GLU A O 1
ATOM 5730 N N . ASP A 1 734 ? 6.684 19.945 -11.172 1.00 58.38 734 ASP A N 1
ATOM 5731 C CA . ASP A 1 734 ? 6.081 20.469 -12.406 1.00 58.38 734 ASP A CA 1
ATOM 5732 C C . ASP A 1 734 ? 5.486 21.877 -12.218 1.00 58.38 734 ASP A C 1
ATOM 5734 O O . ASP A 1 734 ? 4.850 22.427 -13.116 1.00 58.38 734 ASP A O 1
ATOM 5738 N N . ARG A 1 735 ? 5.741 22.507 -11.059 1.00 55.06 735 ARG A N 1
ATOM 5739 C CA . ARG A 1 735 ? 5.318 23.882 -10.722 1.00 55.06 735 ARG A CA 1
ATOM 5740 C C . ARG A 1 735 ? 5.780 24.925 -11.740 1.00 55.06 735 ARG A C 1
ATOM 5742 O O . ARG A 1 735 ? 5.090 25.913 -11.950 1.00 55.06 735 ARG A O 1
ATOM 5749 N N . SER A 1 736 ? 6.934 24.713 -12.371 1.00 57.62 736 SER A N 1
ATOM 5750 C CA . SER A 1 736 ? 7.469 25.602 -13.410 1.00 57.62 736 SER A CA 1
ATOM 5751 C C . SER A 1 736 ? 6.807 25.417 -14.782 1.00 57.62 736 SER A C 1
ATOM 5753 O O . SER A 1 736 ? 7.139 26.147 -15.712 1.00 57.62 736 SER A O 1
ATOM 5755 N N . GLN A 1 737 ? 5.882 24.460 -14.917 1.00 69.25 737 GLN A N 1
ATOM 5756 C CA . GLN A 1 737 ? 5.265 24.044 -16.180 1.00 69.25 737 GLN A CA 1
ATOM 5757 C C . GLN A 1 737 ? 3.739 24.233 -16.189 1.00 69.25 737 GLN A C 1
ATOM 5759 O O . GLN A 1 737 ? 3.038 23.570 -16.953 1.00 69.25 737 GLN A O 1
ATOM 5764 N N . LEU A 1 738 ? 3.204 25.106 -15.328 1.00 80.31 738 LEU A N 1
ATOM 5765 C CA . LEU A 1 738 ? 1.788 25.474 -15.349 1.00 80.31 738 LEU A CA 1
ATOM 5766 C C . LEU A 1 738 ? 1.503 26.448 -16.498 1.00 80.31 738 LEU A C 1
ATOM 5768 O O . LEU A 1 738 ? 2.174 27.470 -16.651 1.00 80.31 738 LEU A O 1
ATOM 5772 N N . HIS A 1 739 ? 0.469 26.143 -17.280 1.00 82.81 739 HIS A N 1
ATOM 5773 C CA . HIS A 1 739 ? 0.047 26.933 -18.444 1.00 82.81 739 HIS A CA 1
ATOM 5774 C C . HIS A 1 739 ? -1.330 27.590 -18.261 1.00 82.81 739 HIS A C 1
ATOM 5776 O O . HIS A 1 739 ? -1.883 28.149 -19.210 1.00 82.81 739 HIS A O 1
ATOM 5782 N N . LEU A 1 740 ? -1.856 27.554 -17.034 1.00 89.00 740 LEU A N 1
ATOM 5783 C CA . LEU A 1 740 ? -3.110 28.179 -16.632 1.00 89.00 740 LEU A CA 1
ATOM 5784 C C . LEU A 1 740 ? -2.863 29.171 -15.492 1.00 89.00 740 LEU A C 1
ATOM 5786 O O . LEU A 1 740 ? -2.239 28.836 -14.485 1.00 89.00 740 LEU A O 1
ATOM 5790 N N . ARG A 1 741 ? -3.400 30.385 -15.633 1.00 89.06 741 ARG A N 1
ATOM 5791 C CA . ARG A 1 741 ? -3.400 31.429 -14.604 1.00 89.06 741 ARG A CA 1
ATOM 5792 C C . ARG A 1 741 ? -4.821 31.797 -14.216 1.00 89.06 741 ARG A C 1
ATOM 5794 O O . ARG A 1 741 ? -5.665 32.026 -15.074 1.00 89.06 741 ARG A O 1
ATOM 5801 N N . ILE A 1 742 ? -5.081 31.888 -12.919 1.00 89.19 742 ILE A N 1
ATOM 5802 C CA . ILE A 1 742 ? -6.377 32.263 -12.360 1.00 89.19 742 ILE A CA 1
ATOM 5803 C C . ILE A 1 742 ? -6.259 33.679 -11.819 1.00 89.19 742 ILE A C 1
ATOM 5805 O O . ILE A 1 742 ? -5.553 33.933 -10.842 1.00 89.19 742 ILE A O 1
ATOM 5809 N N . ASN A 1 743 ? -6.965 34.609 -12.458 1.00 82.00 743 ASN A N 1
ATOM 5810 C CA . ASN A 1 743 ? -6.808 36.032 -12.171 1.00 82.00 743 ASN A CA 1
ATOM 5811 C C . ASN A 1 743 ? -7.943 36.565 -11.280 1.00 82.00 743 ASN A C 1
ATOM 5813 O O . ASN A 1 743 ? -7.695 37.317 -10.330 1.00 82.00 743 ASN A O 1
ATOM 5817 N N . HIS A 1 744 ? -9.188 36.168 -11.567 1.00 86.75 744 HIS A N 1
ATOM 5818 C CA . HIS A 1 744 ? -10.380 36.723 -10.924 1.00 86.75 744 HIS A CA 1
ATOM 5819 C C . HIS A 1 744 ? -11.393 35.634 -10.563 1.00 86.75 744 HIS A C 1
ATOM 5821 O O . HIS A 1 744 ? -11.510 34.618 -11.248 1.00 86.75 744 HIS A O 1
ATOM 5827 N N . LEU A 1 745 ? -12.137 35.893 -9.494 1.00 87.88 745 LEU A N 1
ATOM 5828 C CA . LEU A 1 745 ? -13.305 35.138 -9.056 1.00 87.88 745 LEU A CA 1
ATOM 5829 C C . LEU A 1 745 ? -14.546 35.997 -9.292 1.00 87.88 745 LEU A C 1
ATOM 5831 O O . LEU A 1 745 ? -14.515 37.197 -9.021 1.00 87.88 745 LEU A O 1
ATOM 5835 N N . GLU A 1 746 ? -15.622 35.394 -9.776 1.00 87.50 746 GLU A N 1
ATOM 5836 C CA . GLU A 1 746 ? -16.880 36.067 -10.093 1.00 87.50 746 GLU A CA 1
ATOM 5837 C C . GLU A 1 746 ? -18.051 35.377 -9.383 1.00 87.50 746 GLU A C 1
ATOM 5839 O O . GLU A 1 746 ? -18.120 34.147 -9.292 1.00 87.50 746 GLU A O 1
ATOM 5844 N N . ASP A 1 747 ? -18.941 36.173 -8.793 1.00 81.06 747 ASP A N 1
ATOM 5845 C CA . ASP A 1 747 ? -20.148 35.669 -8.143 1.00 81.06 747 ASP A CA 1
ATOM 5846 C C . ASP A 1 747 ? -21.302 35.493 -9.135 1.00 81.06 747 ASP A C 1
ATOM 5848 O O . ASP A 1 747 ? -21.232 35.895 -10.295 1.00 81.06 747 ASP A O 1
ATOM 5852 N N . SER A 1 748 ? -22.404 34.903 -8.676 1.00 72.81 748 SER A N 1
ATOM 5853 C CA . SER A 1 748 ? -23.598 34.691 -9.506 1.00 72.81 748 SER A CA 1
ATOM 5854 C C . SER A 1 748 ? -24.278 35.984 -9.983 1.00 72.81 748 SER A C 1
ATOM 5856 O O . SER A 1 748 ? -25.201 35.922 -10.791 1.00 72.81 748 SER A O 1
ATOM 5858 N N . ARG A 1 749 ? -23.846 37.155 -9.495 1.00 78.56 749 ARG A N 1
ATOM 5859 C CA . ARG A 1 749 ? -24.352 38.484 -9.871 1.00 78.56 749 ARG A CA 1
ATOM 5860 C C . ARG A 1 749 ? -23.369 39.253 -10.764 1.00 78.56 749 ARG A C 1
ATOM 5862 O O . ARG A 1 749 ? -23.607 40.428 -11.034 1.00 78.56 749 ARG A O 1
ATOM 5869 N N . GLY A 1 750 ? -22.275 38.623 -11.198 1.00 78.06 750 GLY A N 1
ATOM 5870 C CA . GLY A 1 750 ? -21.260 39.227 -12.064 1.00 78.06 750 GLY A CA 1
ATOM 5871 C C . GLY A 1 750 ? -20.250 40.126 -11.344 1.00 78.06 750 GLY A C 1
ATOM 5872 O O . GLY A 1 750 ? -19.482 40.833 -11.998 1.00 78.06 750 GLY A O 1
ATOM 5873 N N . ARG A 1 751 ? -20.220 40.138 -10.004 1.00 83.50 751 ARG A N 1
ATOM 5874 C CA . ARG A 1 751 ? -19.215 40.902 -9.249 1.00 83.50 751 ARG A CA 1
ATOM 5875 C C . ARG A 1 751 ? -17.896 40.144 -9.245 1.00 83.50 751 ARG A C 1
ATOM 5877 O O . ARG A 1 751 ? -17.840 38.996 -8.810 1.00 83.50 751 ARG A O 1
ATOM 5884 N N . THR A 1 752 ? -16.830 40.813 -9.675 1.00 84.94 752 THR A N 1
ATOM 5885 C CA . THR A 1 752 ? -15.487 40.232 -9.781 1.00 84.94 752 THR A CA 1
ATOM 5886 C C . THR A 1 752 ? -14.565 40.695 -8.657 1.00 84.94 752 THR A C 1
ATOM 5888 O O . THR A 1 752 ? -14.523 41.884 -8.342 1.00 84.94 752 THR A O 1
ATOM 5891 N N . ILE A 1 753 ? -13.744 39.792 -8.127 1.00 85.75 753 ILE A N 1
ATOM 5892 C CA . ILE A 1 753 ? -12.663 40.094 -7.182 1.00 85.75 753 ILE A CA 1
ATOM 5893 C C . ILE A 1 753 ? -11.349 39.467 -7.664 1.00 85.75 753 ILE A C 1
ATOM 5895 O O . ILE A 1 753 ? -11.339 38.380 -8.243 1.00 85.75 753 ILE A O 1
ATOM 5899 N N . ARG A 1 754 ? -10.215 40.141 -7.432 1.00 84.69 754 ARG A N 1
ATOM 5900 C CA . ARG A 1 754 ? -8.888 39.564 -7.706 1.00 84.69 754 ARG A CA 1
ATOM 5901 C C . ARG A 1 754 ? -8.615 38.400 -6.757 1.00 84.69 754 ARG A C 1
ATOM 5903 O O . ARG A 1 754 ? -8.865 38.523 -5.559 1.00 84.69 754 ARG A O 1
ATOM 5910 N N . LEU A 1 755 ? -8.021 37.317 -7.261 1.00 81.88 755 LEU A N 1
ATOM 5911 C CA . LEU A 1 755 ? -7.756 36.102 -6.476 1.00 81.88 755 LEU A CA 1
ATOM 5912 C C . LEU A 1 755 ? -6.976 36.379 -5.175 1.00 81.88 755 LEU A C 1
ATOM 5914 O O . LEU A 1 755 ? -7.353 35.899 -4.110 1.00 81.88 755 LEU A O 1
ATOM 5918 N N . GLN A 1 756 ? -5.929 37.210 -5.239 1.00 76.38 756 GLN A N 1
ATOM 5919 C CA . GLN A 1 756 ? -5.127 37.583 -4.063 1.00 76.38 756 GLN A CA 1
ATOM 5920 C C . GLN A 1 756 ? -5.941 38.326 -2.991 1.00 76.38 756 GLN A C 1
ATOM 5922 O O . GLN A 1 756 ? -5.691 38.157 -1.800 1.00 76.38 756 GLN A O 1
ATOM 5927 N N . SER A 1 757 ? -6.908 39.147 -3.407 1.00 76.25 757 SER A N 1
ATOM 5928 C CA . SER A 1 757 ? -7.804 39.870 -2.500 1.00 76.25 757 SER A CA 1
ATOM 5929 C C . SER A 1 757 ? -8.854 38.934 -1.907 1.00 76.25 757 SER A C 1
ATOM 5931 O O . SER A 1 757 ? -9.123 39.012 -0.715 1.00 76.25 757 SER A O 1
ATOM 5933 N N . ALA A 1 758 ? -9.381 38.002 -2.705 1.00 71.81 758 ALA A N 1
ATOM 5934 C CA . ALA A 1 758 ? -10.379 37.035 -2.261 1.00 71.81 758 ALA A CA 1
ATOM 5935 C C . ALA A 1 758 ? -9.858 36.123 -1.146 1.00 71.81 758 ALA A C 1
ATOM 5937 O O . ALA A 1 758 ? -10.540 35.947 -0.144 1.00 71.81 758 ALA A O 1
ATOM 5938 N N . VAL A 1 759 ? -8.632 35.602 -1.276 1.00 69.06 759 VAL A N 1
ATOM 5939 C CA . VAL A 1 759 ? -8.029 34.744 -0.240 1.00 69.06 759 VAL A CA 1
ATOM 5940 C C . VAL A 1 759 ? -7.798 35.505 1.069 1.00 69.06 759 VAL A C 1
ATOM 5942 O O . VAL A 1 759 ? -7.939 34.916 2.133 1.00 69.06 759 VAL A O 1
ATOM 5945 N N . ARG A 1 760 ? -7.502 36.813 1.018 1.00 65.12 760 ARG A N 1
ATOM 5946 C CA . ARG A 1 760 ? -7.397 37.645 2.230 1.00 65.12 760 ARG A CA 1
ATOM 5947 C C . ARG A 1 760 ? -8.760 37.885 2.879 1.00 65.12 760 ARG A C 1
ATOM 5949 O O . ARG A 1 760 ? -8.870 37.725 4.083 1.00 65.12 760 ARG A O 1
ATOM 5956 N N . SER A 1 761 ? -9.795 38.191 2.097 1.00 62.12 761 SER A N 1
ATOM 5957 C CA . SER A 1 761 ? -11.159 38.388 2.618 1.00 62.12 761 SER A CA 1
ATOM 5958 C C . SER A 1 761 ? -11.792 37.100 3.168 1.00 62.12 761 SER A C 1
ATOM 5960 O O . SER A 1 761 ? -12.604 37.159 4.083 1.00 62.12 761 SER A O 1
ATOM 5962 N N . MET A 1 762 ? -11.385 35.925 2.673 1.00 62.00 762 MET A N 1
ATOM 5963 C CA . MET A 1 762 ? -11.783 34.619 3.227 1.00 62.00 762 MET A CA 1
ATOM 5964 C C . MET A 1 762 ? -11.264 34.373 4.654 1.00 62.00 762 MET A C 1
ATOM 5966 O O . MET A 1 762 ? -11.796 33.506 5.342 1.00 62.00 762 MET A O 1
ATOM 5970 N N . LEU A 1 763 ? -10.250 35.123 5.104 1.00 52.31 763 LEU A N 1
ATOM 5971 C CA . LEU A 1 763 ? -9.771 35.098 6.492 1.00 52.31 763 LEU A CA 1
ATOM 5972 C C . LEU A 1 763 ? -10.706 35.866 7.443 1.00 52.31 763 LEU A C 1
ATOM 5974 O O . LEU A 1 763 ? -10.605 35.695 8.655 1.00 52.31 763 LEU A O 1
ATOM 5978 N N . GLU A 1 764 ? -11.592 36.710 6.902 1.00 45.34 764 GLU A N 1
ATOM 5979 C CA . GLU A 1 764 ? -12.385 37.685 7.659 1.00 45.34 764 GLU A CA 1
ATOM 5980 C C . GLU A 1 764 ? -13.896 37.370 7.646 1.00 45.34 764 GLU A C 1
ATOM 5982 O O . GLU A 1 764 ? -14.563 37.620 8.648 1.00 45.34 764 GLU A O 1
ATOM 5987 N N . GLU A 1 765 ? -14.448 36.760 6.584 1.00 42.06 765 GLU A N 1
ATOM 5988 C CA . GLU A 1 765 ? -15.881 36.415 6.495 1.00 42.06 765 GLU A CA 1
ATOM 5989 C C . GLU A 1 765 ? -16.171 35.039 5.857 1.00 42.06 765 GLU A C 1
ATOM 5991 O O . GLU A 1 765 ? -15.547 34.604 4.888 1.00 42.06 765 GLU A O 1
ATOM 5996 N N . SER A 1 766 ? -17.200 34.358 6.375 1.00 44.47 766 SER A N 1
ATOM 5997 C CA . SER A 1 766 ? -17.617 32.989 6.036 1.00 44.47 766 SER A CA 1
ATOM 5998 C C . SER A 1 766 ? -18.549 32.879 4.817 1.00 44.47 766 SER A C 1
ATOM 6000 O O . SER A 1 766 ? -19.527 32.129 4.841 1.00 44.47 766 SER A O 1
ATOM 6002 N N . VAL A 1 767 ? -18.269 33.595 3.720 1.00 46.59 767 VAL A N 1
ATOM 6003 C CA . VAL A 1 767 ? -19.130 33.557 2.520 1.00 46.59 767 VAL A CA 1
ATOM 6004 C C . VAL A 1 767 ? -18.321 33.351 1.234 1.00 46.59 767 VAL A C 1
ATOM 6006 O O . VAL A 1 767 ? -17.930 34.288 0.545 1.00 46.59 767 VAL A O 1
ATOM 6009 N N . CYS A 1 768 ? -18.124 32.087 0.849 1.00 55.84 768 CYS A N 1
ATOM 6010 C CA . CYS A 1 768 ? -17.714 31.727 -0.512 1.00 55.84 768 CYS A CA 1
ATOM 6011 C C . CYS A 1 768 ? -18.933 31.810 -1.449 1.00 55.84 768 CYS A C 1
ATOM 6013 O O . CYS A 1 768 ? -19.615 30.814 -1.651 1.00 55.84 768 CYS A O 1
ATOM 6015 N N . ALA A 1 769 ? -19.230 32.988 -2.006 1.00 66.38 769 ALA A N 1
ATOM 6016 C CA . ALA A 1 769 ? -20.316 33.177 -2.987 1.00 66.38 769 ALA A CA 1
ATOM 6017 C C . ALA A 1 769 ? -19.827 33.266 -4.450 1.00 66.38 769 ALA A C 1
ATOM 6019 O O . ALA A 1 769 ? -20.604 33.581 -5.351 1.00 66.38 769 ALA A O 1
ATOM 6020 N N . PHE A 1 770 ? -18.538 33.020 -4.702 1.00 81.25 770 PHE A N 1
ATOM 6021 C CA . PHE A 1 770 ? -17.955 33.090 -6.045 1.00 81.25 770 PHE A CA 1
ATOM 6022 C C . PHE A 1 770 ? -18.116 31.762 -6.773 1.00 81.25 770 PHE A C 1
ATOM 6024 O O . PHE A 1 770 ? -17.559 30.761 -6.334 1.00 81.25 770 PHE A O 1
ATOM 6031 N N . HIS A 1 771 ? -18.859 31.747 -7.874 1.00 85.12 771 HIS A N 1
ATOM 6032 C CA . HIS A 1 771 ? -19.169 30.523 -8.612 1.00 85.12 771 HIS A CA 1
ATOM 6033 C C . HIS A 1 771 ? -18.381 30.389 -9.916 1.00 85.12 771 HIS A C 1
ATOM 6035 O O . HIS A 1 771 ? -18.300 29.298 -10.461 1.00 85.12 771 HIS A O 1
ATOM 6041 N N . ILE A 1 772 ? -17.767 31.465 -10.404 1.00 88.56 772 ILE A N 1
ATOM 6042 C CA . ILE A 1 772 ? -17.101 31.486 -11.705 1.00 88.56 772 ILE A CA 1
ATOM 6043 C C . ILE A 1 772 ? -15.621 31.840 -11.519 1.00 88.56 772 ILE A C 1
ATOM 6045 O O . ILE A 1 772 ? -15.276 32.790 -10.814 1.00 88.56 772 ILE A O 1
ATOM 6049 N N . LEU A 1 773 ? -14.736 31.079 -12.163 1.00 89.88 773 LEU A N 1
ATOM 6050 C CA . LEU A 1 773 ? -13.305 31.360 -12.272 1.00 89.88 773 LEU A CA 1
ATOM 6051 C C . LEU A 1 773 ? -13.004 32.012 -13.616 1.00 89.88 773 LEU A C 1
ATOM 6053 O O . LEU A 1 773 ? -13.323 31.451 -14.658 1.00 89.88 773 LEU A O 1
ATOM 6057 N N . SER A 1 774 ? -12.318 33.152 -13.613 1.00 89.88 774 SER A N 1
ATOM 6058 C CA . SER A 1 774 ? -11.711 33.682 -14.833 1.00 89.88 774 SER A CA 1
ATOM 6059 C C . SER A 1 774 ? -10.270 33.201 -14.938 1.00 89.88 774 SER A C 1
ATOM 6061 O O . SER A 1 774 ? -9.423 33.547 -14.101 1.00 89.88 774 SER A O 1
ATOM 6063 N N . VAL A 1 775 ? -10.005 32.406 -15.973 1.00 91.12 775 VAL A N 1
ATOM 6064 C CA . VAL A 1 775 ? -8.697 31.809 -16.231 1.00 91.12 775 VAL A CA 1
ATOM 6065 C C . VAL A 1 775 ? -8.127 32.303 -17.550 1.00 91.12 775 VAL A C 1
ATOM 6067 O O . VAL A 1 775 ? -8.842 32.430 -18.535 1.00 91.12 775 VAL A O 1
ATOM 6070 N N . GLU A 1 776 ? -6.832 32.568 -17.570 1.00 92.31 776 GLU A N 1
ATOM 6071 C CA . GLU A 1 776 ? -6.042 32.761 -18.779 1.00 92.31 776 GLU A CA 1
ATOM 6072 C C . GLU A 1 776 ? -5.245 31.477 -18.999 1.00 92.31 776 GLU A C 1
ATOM 6074 O O . GLU A 1 776 ? -4.431 31.102 -18.152 1.00 92.31 776 GLU A O 1
ATOM 6079 N N . ALA A 1 777 ? -5.518 30.761 -20.086 1.00 91.19 777 ALA A N 1
ATOM 6080 C CA . ALA A 1 777 ? -4.920 29.453 -20.318 1.00 91.19 777 ALA A CA 1
ATOM 6081 C C . ALA A 1 777 ? -4.578 29.231 -21.788 1.00 91.19 777 ALA A C 1
ATOM 6083 O O . ALA A 1 777 ? -5.169 29.830 -22.689 1.00 91.19 777 ALA A O 1
ATOM 6084 N N . LEU A 1 778 ? -3.620 28.337 -22.017 1.00 90.25 778 LEU A N 1
ATOM 6085 C CA . LEU A 1 778 ? -3.259 27.888 -23.352 1.00 90.25 778 LEU A CA 1
ATOM 6086 C C . LEU A 1 778 ? -4.311 26.896 -23.873 1.00 90.25 778 LEU A C 1
ATOM 6088 O O . LEU A 1 778 ? -4.485 25.813 -23.307 1.00 90.25 778 LEU A O 1
ATOM 6092 N N . VAL A 1 779 ? -5.015 27.269 -24.941 1.00 89.94 779 VAL A N 1
ATOM 6093 C CA . VAL A 1 779 ? -6.071 26.458 -25.555 1.00 89.94 779 VAL A CA 1
ATOM 6094 C C . VAL A 1 779 ? -5.463 25.470 -26.544 1.00 89.94 779 VAL A C 1
ATOM 6096 O O . VAL A 1 779 ? -4.710 25.838 -27.450 1.00 89.94 779 VAL A O 1
ATOM 6099 N N . VAL A 1 780 ? -5.822 24.203 -26.366 1.00 87.50 780 VAL A N 1
ATOM 6100 C CA . VAL A 1 780 ? -5.378 23.076 -27.180 1.00 87.50 780 VAL A CA 1
ATOM 6101 C C . VAL A 1 780 ? -6.457 22.747 -28.222 1.00 87.50 780 VAL A C 1
ATOM 6103 O O . VAL A 1 780 ? -7.609 22.505 -27.845 1.00 87.50 780 VAL A O 1
ATOM 6106 N N . PRO A 1 781 ? -6.123 22.710 -29.526 1.00 84.62 781 PRO A N 1
ATOM 6107 C CA . PRO A 1 781 ? -7.080 22.370 -30.573 1.00 84.62 781 PRO A CA 1
ATOM 6108 C C . PRO A 1 781 ? -7.659 20.956 -30.419 1.00 84.62 781 PRO A C 1
ATOM 6110 O O . PRO A 1 781 ? -6.916 19.987 -30.263 1.00 84.62 781 PRO A O 1
ATOM 6113 N N . LEU A 1 782 ? -8.987 20.821 -30.534 1.00 79.38 782 LEU A N 1
ATOM 6114 C CA . LEU A 1 782 ? -9.671 19.533 -30.353 1.00 79.38 782 LEU A CA 1
ATOM 6115 C C . LEU A 1 782 ? -9.273 18.463 -31.378 1.00 79.38 782 LEU A C 1
ATOM 6117 O O . LEU A 1 782 ? -9.242 17.288 -31.034 1.00 79.38 782 LEU A O 1
ATOM 6121 N N . HIS A 1 783 ? -8.916 18.844 -32.606 1.00 79.19 783 HIS A N 1
ATOM 6122 C CA . HIS A 1 783 ? -8.510 17.890 -33.648 1.00 79.19 783 HIS A CA 1
ATOM 6123 C C . HIS A 1 783 ? -7.211 17.129 -33.320 1.00 79.19 783 HIS A C 1
ATOM 6125 O O . HIS A 1 783 ? -6.869 16.166 -34.006 1.00 79.19 783 HIS A O 1
ATOM 6131 N N . LEU A 1 784 ? -6.470 17.552 -32.287 1.00 79.88 784 LEU A N 1
ATOM 6132 C CA . LEU A 1 784 ? -5.306 16.823 -31.780 1.00 79.88 784 LEU A CA 1
ATOM 6133 C C . LEU A 1 784 ? -5.691 15.621 -30.914 1.00 79.88 784 LEU A C 1
ATOM 6135 O O . LEU A 1 784 ? -4.834 14.776 -30.649 1.00 79.88 784 LEU A O 1
ATOM 6139 N N . PHE A 1 785 ? -6.952 15.527 -30.495 1.00 79.44 785 PHE A N 1
ATOM 6140 C CA . PHE A 1 785 ? -7.496 14.382 -29.783 1.00 79.44 785 PHE A CA 1
ATOM 6141 C C . PHE A 1 785 ? -8.150 13.410 -30.770 1.00 79.44 785 PHE A C 1
ATOM 6143 O O . PHE A 1 785 ? -8.867 13.821 -31.681 1.00 79.44 785 PHE A O 1
ATOM 6150 N N . LYS A 1 786 ? -7.930 12.106 -30.582 1.00 76.88 786 LYS A N 1
ATOM 6151 C CA . LYS A 1 786 ? -8.727 11.056 -31.230 1.00 76.88 786 LYS A CA 1
ATOM 6152 C C . LYS A 1 786 ? -9.411 10.210 -30.171 1.00 76.88 786 LYS A C 1
ATOM 6154 O O . LYS A 1 786 ? -8.747 9.699 -29.263 1.00 76.88 786 LYS A O 1
ATOM 6159 N N . PHE A 1 787 ? -10.718 10.057 -30.339 1.00 70.38 787 PHE A N 1
ATOM 6160 C CA . PHE A 1 787 ? -11.604 9.344 -29.431 1.00 70.38 787 PHE A CA 1
ATOM 6161 C C . PHE A 1 787 ? -11.884 7.942 -29.967 1.00 70.38 787 PHE A C 1
ATOM 6163 O O . PHE A 1 787 ? -12.250 7.794 -31.132 1.00 70.38 787 PHE A O 1
ATOM 6170 N N . ASP A 1 788 ? -11.708 6.928 -29.121 1.00 66.25 788 ASP A N 1
ATOM 6171 C CA . ASP A 1 788 ? -12.199 5.579 -29.386 1.00 66.25 788 ASP A CA 1
ATOM 6172 C C . ASP A 1 788 ? -13.435 5.318 -28.505 1.00 66.25 788 ASP A C 1
ATOM 6174 O O . ASP A 1 788 ? -13.299 5.040 -27.309 1.00 66.25 788 ASP A O 1
ATOM 6178 N N . PRO A 1 789 ? -14.656 5.427 -29.061 1.00 54.91 789 PRO A N 1
ATOM 6179 C CA . PRO A 1 789 ? -15.889 5.239 -28.300 1.00 54.91 789 PRO A CA 1
ATOM 6180 C C . PRO A 1 789 ? -16.068 3.805 -27.775 1.00 54.91 789 PRO A C 1
ATOM 6182 O O . PRO A 1 789 ? -16.859 3.596 -26.857 1.00 54.91 789 PRO A O 1
ATOM 6185 N N . ALA A 1 790 ? -15.337 2.820 -28.313 1.00 57.56 790 ALA A N 1
ATOM 6186 C CA . ALA A 1 790 ? -15.411 1.425 -27.882 1.00 57.56 790 ALA A CA 1
ATOM 6187 C C . ALA A 1 790 ? -14.440 1.081 -26.736 1.00 57.56 790 ALA A C 1
ATOM 6189 O O . ALA A 1 790 ? -14.513 -0.026 -26.199 1.00 57.56 790 ALA A O 1
ATOM 6190 N N . SER A 1 791 ? -13.535 1.995 -26.354 1.00 55.84 791 SER A N 1
ATOM 6191 C CA . SER A 1 791 ? -12.473 1.717 -25.377 1.00 55.84 791 SER A CA 1
ATOM 6192 C C . SER A 1 791 ? -12.238 2.814 -24.330 1.00 55.84 791 SER A C 1
ATOM 6194 O O . SER A 1 791 ? -11.139 2.902 -23.778 1.00 55.84 791 SER A O 1
ATOM 6196 N N . ILE A 1 792 ? -13.267 3.606 -23.982 1.00 53.84 792 ILE A N 1
ATOM 6197 C CA . ILE A 1 792 ? -13.237 4.515 -22.814 1.00 53.84 792 ILE A CA 1
ATOM 6198 C C . ILE A 1 792 ? -12.697 3.733 -21.597 1.00 53.84 792 ILE A C 1
ATOM 6200 O O . ILE A 1 792 ? -13.238 2.667 -21.290 1.00 53.84 792 ILE A O 1
ATOM 6204 N N . PRO A 1 793 ? -11.620 4.202 -20.930 1.00 56.50 793 PRO A N 1
ATOM 6205 C CA . PRO A 1 793 ? -11.096 5.578 -20.913 1.00 56.50 793 PRO A CA 1
ATOM 6206 C C . PRO A 1 793 ? -9.900 5.876 -21.846 1.00 56.50 793 PRO A C 1
ATOM 6208 O O . PRO A 1 793 ? -9.228 6.890 -21.663 1.00 56.50 793 PRO A O 1
ATOM 6211 N N . ARG A 1 794 ? -9.574 5.021 -22.823 1.00 66.75 794 ARG A N 1
ATOM 6212 C CA . ARG A 1 794 ? -8.375 5.186 -23.662 1.00 66.75 794 ARG A CA 1
ATOM 6213 C C . ARG A 1 794 ? -8.618 6.143 -24.829 1.00 66.75 794 ARG A C 1
ATOM 6215 O O . ARG A 1 794 ? -9.476 5.919 -25.674 1.00 66.75 794 ARG A O 1
ATOM 6222 N N . TRP A 1 795 ? -7.794 7.180 -24.919 1.00 73.31 795 TRP A N 1
ATOM 6223 C CA . TRP A 1 795 ? -7.789 8.129 -26.038 1.00 73.31 795 TRP A CA 1
ATOM 6224 C C . TRP A 1 795 ? -6.388 8.335 -26.597 1.00 73.31 795 TRP A C 1
ATOM 6226 O O . TRP A 1 795 ? -5.410 7.820 -26.047 1.00 73.31 795 TRP A O 1
ATOM 6236 N N . THR A 1 796 ? -6.277 9.131 -27.667 1.00 75.62 796 THR A N 1
ATOM 6237 C CA . THR A 1 796 ? -4.974 9.641 -28.094 1.00 75.62 796 THR A CA 1
ATOM 6238 C C . THR A 1 796 ? -4.920 11.156 -28.191 1.00 75.62 796 THR A C 1
ATOM 6240 O O . THR A 1 796 ? -5.808 11.762 -28.776 1.00 75.62 796 THR A O 1
ATOM 6243 N N . PHE A 1 797 ? -3.856 11.764 -27.673 1.00 78.62 797 PHE A N 1
ATOM 6244 C CA . PHE A 1 797 ? -3.522 13.172 -27.890 1.00 78.62 797 PHE A CA 1
ATOM 6245 C C . PHE A 1 797 ? -2.237 13.251 -28.710 1.00 78.62 797 PHE A C 1
ATOM 6247 O O . PHE A 1 797 ? -1.226 12.692 -28.300 1.00 78.62 797 PHE A O 1
ATOM 6254 N N . MET A 1 798 ? -2.262 13.866 -29.894 1.00 76.19 798 MET A N 1
ATOM 6255 C CA . MET A 1 798 ? -1.117 13.877 -30.820 1.00 76.19 798 MET A CA 1
ATOM 6256 C C . MET A 1 798 ? -0.555 12.463 -31.102 1.00 76.19 798 MET A C 1
ATOM 6258 O O . MET A 1 798 ? 0.653 12.260 -31.216 1.00 76.19 798 MET A O 1
ATOM 6262 N N . GLY A 1 799 ? -1.441 11.460 -31.171 1.00 74.19 799 GLY A N 1
ATOM 6263 C CA . GLY A 1 799 ? -1.079 10.050 -31.371 1.00 74.19 799 GLY A CA 1
ATOM 6264 C C . GLY A 1 799 ? -0.704 9.281 -30.100 1.00 74.19 799 GLY A C 1
ATOM 6265 O O . GLY A 1 799 ? -0.217 8.157 -30.200 1.00 74.19 799 GLY A O 1
ATOM 6266 N N . LEU A 1 800 ? -0.923 9.856 -28.913 1.00 73.81 800 LEU A N 1
ATOM 6267 C CA . LEU A 1 800 ? -0.456 9.305 -27.640 1.00 73.81 800 LEU A CA 1
ATOM 6268 C C . LEU A 1 800 ? -1.540 8.809 -26.744 1.00 73.81 800 LEU A C 1
ATOM 6270 O O . LEU A 1 800 ? -2.383 9.597 -26.332 1.00 73.81 800 LEU A O 1
ATOM 6274 N N . ALA A 1 801 ? -1.422 7.537 -26.383 1.00 77.00 801 ALA A N 1
ATOM 6275 C CA . ALA A 1 801 ? -2.253 6.929 -25.372 1.00 77.00 801 ALA A CA 1
ATOM 6276 C C . ALA A 1 801 ? -2.248 7.777 -24.094 1.00 77.00 801 ALA A C 1
ATOM 6278 O O . ALA A 1 801 ? -1.197 8.166 -23.584 1.00 77.00 801 ALA A O 1
ATOM 6279 N N . GLY A 1 802 ? -3.444 8.042 -23.599 1.00 75.12 802 GLY A N 1
ATOM 6280 C CA . GLY A 1 802 ? -3.689 8.667 -22.311 1.00 75.12 802 GLY A CA 1
ATOM 6281 C C . GLY A 1 802 ? -4.996 8.144 -21.726 1.00 75.12 802 GLY A C 1
ATOM 6282 O O . GLY A 1 802 ? -5.712 7.382 -22.386 1.00 75.12 802 GLY A O 1
ATOM 6283 N N . ASN A 1 803 ? -5.297 8.584 -20.508 1.00 77.62 803 ASN A N 1
ATOM 6284 C CA . ASN A 1 803 ? -6.474 8.180 -19.753 1.00 77.62 803 ASN A CA 1
ATOM 6285 C C . ASN A 1 803 ? -7.437 9.339 -19.543 1.00 77.62 803 ASN A C 1
ATOM 6287 O O . ASN A 1 803 ? -7.038 10.413 -19.083 1.00 77.62 803 ASN A O 1
ATOM 6291 N N . ALA A 1 804 ? -8.705 9.061 -19.828 1.00 77.25 804 ALA A N 1
ATOM 6292 C CA . ALA A 1 804 ? -9.820 9.967 -19.669 1.00 77.25 804 ALA A CA 1
ATOM 6293 C C . ALA A 1 804 ? -10.542 9.859 -18.351 1.00 77.25 804 ALA A C 1
ATOM 6295 O O . ALA A 1 804 ? -11.098 8.813 -18.051 1.00 77.25 804 ALA A O 1
ATOM 6296 N N . TYR A 1 805 ? -10.631 10.983 -17.641 1.00 80.50 805 TYR A N 1
ATOM 6297 C CA . TYR A 1 805 ? -11.368 11.073 -16.391 1.00 80.50 805 TYR A CA 1
ATOM 6298 C C . TYR A 1 805 ? -12.436 12.155 -16.507 1.00 80.50 805 TYR A C 1
ATOM 6300 O O . TYR A 1 805 ? -12.254 13.309 -16.097 1.00 80.50 805 TYR A O 1
ATOM 6308 N N . LEU A 1 806 ? -13.551 11.791 -17.132 1.00 79.94 806 LEU A N 1
ATOM 6309 C CA . LEU A 1 806 ? -14.671 12.699 -17.345 1.00 79.94 806 LEU A CA 1
ATOM 6310 C C . LEU A 1 806 ? -15.601 12.690 -16.131 1.00 79.94 806 LEU A C 1
ATOM 6312 O O . LEU A 1 806 ? -15.923 11.644 -15.567 1.00 79.94 806 LEU A O 1
ATOM 6316 N N . SER A 1 807 ? -16.040 13.879 -15.725 1.00 79.38 807 SER A N 1
ATOM 6317 C CA . SER A 1 807 ? -16.894 14.072 -14.554 1.00 79.38 807 SER A CA 1
ATOM 6318 C C . SER A 1 807 ? -18.273 13.419 -14.719 1.00 79.38 807 SER A C 1
ATOM 6320 O O . SER A 1 807 ? -18.856 12.977 -13.735 1.00 79.38 807 SER A O 1
ATOM 6322 N N . GLU A 1 808 ? -18.760 13.289 -15.958 1.00 74.56 808 GLU A N 1
ATOM 6323 C CA . GLU A 1 808 ? -19.985 12.548 -16.313 1.00 74.56 808 GLU A CA 1
ATOM 6324 C C . GLU A 1 808 ? -19.729 11.058 -16.644 1.00 74.56 808 GLU A C 1
ATOM 6326 O O . GLU A 1 808 ? -20.625 10.364 -17.119 1.00 74.56 808 GLU A O 1
ATOM 6331 N N . GLY A 1 809 ? -18.508 10.548 -16.445 1.00 72.56 809 GLY A N 1
ATOM 6332 C CA . GLY A 1 809 ? -18.159 9.156 -16.748 1.00 72.56 809 GLY A CA 1
ATOM 6333 C C . GLY A 1 809 ? -18.271 8.803 -18.238 1.00 72.56 809 GLY A C 1
ATOM 6334 O O . GLY A 1 809 ? -17.915 9.599 -19.113 1.00 72.56 809 GLY A O 1
ATOM 6335 N N . ILE A 1 810 ? -18.765 7.591 -18.528 1.00 65.88 810 ILE A N 1
ATOM 6336 C CA . ILE A 1 810 ? -18.883 7.046 -19.895 1.00 65.88 810 ILE A CA 1
ATOM 6337 C C . ILE A 1 810 ? -19.788 7.921 -20.770 1.00 65.88 810 ILE A C 1
ATOM 6339 O O . ILE A 1 810 ? -19.487 8.112 -21.945 1.00 65.88 810 ILE A O 1
ATOM 6343 N N . GLU A 1 811 ? -20.861 8.484 -20.212 1.00 67.81 811 GLU A N 1
ATOM 6344 C CA . GLU A 1 811 ? -21.805 9.317 -20.963 1.00 67.81 811 GLU A CA 1
ATOM 6345 C C . GLU A 1 811 ? -21.169 10.638 -21.413 1.00 67.81 811 GLU A C 1
ATOM 6347 O O . GLU A 1 811 ? -21.324 11.041 -22.563 1.00 67.81 811 GLU A O 1
ATOM 6352 N N . GLY A 1 812 ? -20.350 11.262 -20.560 1.00 70.88 812 GLY A N 1
ATOM 6353 C CA . GLY A 1 812 ? -19.521 12.401 -20.968 1.00 70.88 812 GLY A CA 1
ATOM 6354 C C . GLY A 1 812 ? -18.547 12.031 -22.087 1.00 70.88 812 GLY A C 1
ATOM 6355 O O . GLY A 1 812 ? -18.318 12.822 -23.002 1.00 70.88 812 GLY A O 1
ATOM 6356 N N . GLY A 1 813 ? -18.008 10.809 -22.043 1.00 70.12 813 GLY A N 1
ATOM 6357 C CA . GLY A 1 813 ? -17.130 10.265 -23.078 1.00 70.12 813 GLY A CA 1
ATOM 6358 C C . GLY A 1 813 ? -17.848 10.029 -24.400 1.00 70.12 813 GLY A C 1
ATOM 6359 O O . GLY A 1 813 ? -17.300 10.373 -25.442 1.00 70.12 813 GLY A O 1
ATOM 6360 N N . ARG A 1 814 ? -19.086 9.523 -24.366 1.00 69.81 814 ARG A N 1
ATOM 6361 C CA . ARG A 1 814 ? -19.951 9.398 -25.547 1.00 69.81 814 ARG A CA 1
ATOM 6362 C C . ARG A 1 814 ? -20.313 10.758 -26.116 1.00 69.81 814 ARG A C 1
ATOM 6364 O O . ARG A 1 814 ? -20.061 10.979 -27.288 1.00 69.81 814 ARG A O 1
ATOM 6371 N N . LYS A 1 815 ? -20.769 11.709 -25.292 1.00 71.12 815 LYS A N 1
ATOM 6372 C CA . LYS A 1 815 ? -21.029 13.093 -25.729 1.00 71.12 815 LYS A CA 1
ATOM 6373 C C . LYS A 1 815 ? -19.807 13.719 -26.395 1.00 71.12 815 LYS A C 1
ATOM 6375 O O . LYS A 1 815 ? -19.950 14.425 -27.384 1.00 71.12 815 LYS A O 1
ATOM 6380 N N . LEU A 1 816 ? -18.612 13.463 -25.866 1.00 71.25 816 LEU A N 1
ATOM 6381 C CA . LEU A 1 816 ? -17.360 13.943 -26.443 1.00 71.25 816 LEU A CA 1
ATOM 6382 C C . LEU A 1 816 ? -16.982 13.188 -27.734 1.00 71.25 816 LEU A C 1
ATOM 6384 O O . LEU A 1 816 ? -16.555 13.817 -28.697 1.00 71.25 816 LEU A O 1
ATOM 6388 N N . ALA A 1 817 ? -17.173 11.870 -27.802 1.00 66.81 817 ALA A N 1
ATOM 6389 C CA . ALA A 1 817 ? -16.864 11.055 -28.980 1.00 66.81 817 ALA A CA 1
ATOM 6390 C C . ALA A 1 817 ? -17.849 11.276 -30.144 1.00 66.81 817 ALA A C 1
ATOM 6392 O O . ALA A 1 817 ? -17.423 11.393 -31.291 1.00 66.81 817 ALA A O 1
ATOM 6393 N N . ASP A 1 818 ? -19.142 11.408 -29.843 1.00 65.38 818 ASP A N 1
ATOM 6394 C CA . ASP A 1 818 ? -20.215 11.734 -30.789 1.00 65.38 818 ASP A CA 1
ATOM 6395 C C . ASP A 1 818 ? -20.110 13.189 -31.283 1.00 65.38 818 ASP A C 1
ATOM 6397 O O . ASP A 1 818 ? -20.655 13.548 -32.328 1.00 65.38 818 ASP A O 1
ATOM 6401 N N . SER A 1 819 ? -19.365 14.046 -30.569 1.00 56.06 819 SER A N 1
ATOM 6402 C CA . SER A 1 819 ? -19.173 15.464 -30.907 1.00 56.06 819 SER A CA 1
ATOM 6403 C C . SER A 1 819 ? -18.194 15.744 -32.051 1.00 56.06 819 SER A C 1
ATOM 6405 O O . SER A 1 819 ? -17.749 16.883 -32.205 1.00 56.06 819 SER A O 1
ATOM 6407 N N . SER A 1 820 ? -17.925 14.777 -32.934 1.00 50.72 820 SER A N 1
ATOM 6408 C CA . SER A 1 820 ? -17.103 14.963 -34.143 1.00 50.72 820 SER A CA 1
ATOM 6409 C C . SER A 1 820 ? -17.615 16.048 -35.119 1.00 50.72 820 SER A C 1
ATOM 6411 O O . SER A 1 820 ? -16.990 16.260 -36.153 1.00 50.72 820 SER A O 1
ATOM 6413 N N . ASN A 1 821 ? -18.710 16.754 -34.792 1.00 52.06 821 ASN A N 1
ATOM 6414 C CA . ASN A 1 821 ? -19.347 17.816 -35.579 1.00 52.06 821 ASN A CA 1
ATOM 6415 C C . ASN A 1 821 ? -19.502 19.194 -34.881 1.00 52.06 821 ASN A C 1
ATOM 6417 O O . ASN A 1 821 ? -20.159 20.060 -35.453 1.00 52.06 821 ASN A O 1
ATOM 6421 N N . TYR A 1 822 ? -18.934 19.457 -33.693 1.00 54.25 822 TYR A N 1
ATOM 6422 C CA . TYR A 1 822 ? -19.107 20.763 -33.016 1.00 54.25 822 TYR A CA 1
ATOM 6423 C C . TYR A 1 822 ? -17.791 21.484 -32.686 1.00 54.25 822 TYR A C 1
ATOM 6425 O O . TYR A 1 822 ? -17.300 21.453 -31.554 1.00 54.25 822 TYR A O 1
ATOM 6433 N N . GLU A 1 823 ? -17.276 22.248 -33.652 1.00 57.66 823 GLU A N 1
ATOM 6434 C CA . GLU A 1 823 ? -16.396 23.382 -33.355 1.00 57.66 823 GLU A CA 1
ATOM 6435 C C . GLU A 1 823 ? -17.173 24.397 -32.492 1.00 57.66 823 GLU A C 1
ATOM 6437 O O . GLU A 1 823 ? -18.152 24.993 -32.937 1.00 57.66 823 GLU A O 1
ATOM 6442 N N . GLY A 1 824 ? -16.775 24.568 -31.225 1.00 68.31 824 GLY A N 1
ATOM 6443 C CA . GLY A 1 824 ? -17.302 25.620 -30.341 1.00 68.31 824 GLY A CA 1
ATOM 6444 C C . GLY A 1 824 ? -18.090 25.173 -29.103 1.00 68.31 824 GLY A C 1
ATOM 6445 O O . GLY A 1 824 ? -18.397 26.034 -28.281 1.00 68.31 824 GLY A O 1
ATOM 6446 N N . LEU A 1 825 ? -18.384 23.877 -28.919 1.00 78.56 825 LEU A N 1
ATOM 6447 C CA . LEU A 1 825 ? -19.025 23.361 -27.689 1.00 78.56 825 LEU A CA 1
ATOM 6448 C C . LEU A 1 825 ? -18.038 22.852 -26.636 1.00 78.56 825 LEU A C 1
ATOM 6450 O O . LEU A 1 825 ? -18.370 22.832 -25.455 1.00 78.56 825 LEU A O 1
ATOM 6454 N N . TRP A 1 826 ? -16.830 22.472 -27.041 1.00 84.38 826 TRP A N 1
ATOM 6455 C CA . TRP A 1 826 ? -15.788 21.991 -26.139 1.00 84.38 826 TRP A CA 1
ATOM 6456 C C . TRP A 1 826 ? -14.534 22.848 -26.248 1.00 84.38 826 TRP A C 1
ATOM 6458 O O . TRP A 1 826 ? -14.201 23.351 -27.323 1.00 84.38 826 TRP A O 1
ATOM 6468 N N . LYS A 1 827 ? -13.816 22.977 -25.133 1.00 88.38 827 LYS A N 1
ATOM 6469 C CA . LYS A 1 827 ? -12.461 23.526 -25.076 1.00 88.38 827 LYS A CA 1
ATOM 6470 C C . LYS A 1 827 ? -11.579 22.640 -24.217 1.00 88.38 827 LYS A C 1
ATOM 6472 O O . LYS A 1 827 ? -12.005 22.121 -23.193 1.00 88.38 827 LYS A O 1
ATOM 6477 N N . CYS A 1 828 ? -10.335 22.482 -24.640 1.00 88.69 828 CYS A N 1
ATOM 6478 C CA . CYS A 1 828 ? -9.310 21.786 -23.880 1.00 88.69 828 CYS A CA 1
ATOM 6479 C C . CYS A 1 828 ? -8.241 22.809 -23.513 1.00 88.69 828 CYS A C 1
ATOM 6481 O O . CYS A 1 828 ? -7.687 23.449 -24.405 1.00 88.69 828 CYS A O 1
ATOM 6483 N N . VAL A 1 829 ? -7.970 23.000 -22.224 1.00 90.75 829 VAL A N 1
ATOM 6484 C CA . VAL A 1 829 ? -6.943 23.950 -21.770 1.00 90.75 829 VAL A CA 1
ATOM 6485 C C . VAL A 1 829 ? -5.818 23.235 -21.051 1.00 90.75 829 VAL A C 1
ATOM 6487 O O . VAL A 1 829 ? -6.055 22.362 -20.217 1.00 90.75 829 VAL A O 1
ATOM 6490 N N . LEU A 1 830 ? -4.581 23.587 -21.387 1.00 88.06 830 LEU A N 1
ATOM 6491 C CA . LEU A 1 830 ? -3.404 22.961 -20.801 1.00 88.06 830 LEU A CA 1
ATOM 6492 C C . LEU A 1 830 ? -3.247 23.421 -19.344 1.00 88.06 830 LEU A C 1
ATOM 6494 O O . LEU A 1 830 ? -3.023 24.603 -19.086 1.00 88.06 830 LEU A O 1
ATOM 6498 N N . LEU A 1 831 ? -3.358 22.485 -18.395 1.00 87.12 831 LEU A N 1
ATOM 6499 C CA . LEU A 1 831 ? -3.117 22.758 -16.976 1.00 87.12 831 LEU A CA 1
ATOM 6500 C C . LEU A 1 831 ? -1.616 22.774 -16.699 1.00 87.12 831 LEU A C 1
ATOM 6502 O O . LEU A 1 831 ? -1.078 23.784 -16.247 1.00 87.12 831 LEU A O 1
ATOM 6506 N N . SER A 1 832 ? -0.941 21.669 -17.018 1.00 82.88 832 SER A N 1
ATOM 6507 C CA . SER A 1 832 ? 0.505 21.501 -16.863 1.00 82.88 832 SER A CA 1
ATOM 6508 C C . SER A 1 832 ? 1.061 20.488 -17.857 1.00 82.88 832 SER A C 1
ATOM 6510 O O . SER A 1 832 ? 0.340 19.589 -18.290 1.00 82.88 832 SER A O 1
ATOM 6512 N N . GLY A 1 833 ? 2.356 20.552 -18.158 1.00 74.25 833 GLY A N 1
ATOM 6513 C CA . GLY A 1 833 ? 3.031 19.432 -18.813 1.00 74.25 833 GLY A CA 1
ATOM 6514 C C . GLY A 1 833 ? 4.326 19.776 -19.533 1.00 74.25 833 GLY A C 1
ATOM 6515 O O . GLY A 1 833 ? 4.628 20.934 -19.810 1.00 74.25 833 GLY A O 1
ATOM 6516 N N . SER A 1 834 ? 5.071 18.730 -19.887 1.00 70.19 834 SER A N 1
ATOM 6517 C CA . SER A 1 834 ? 6.234 18.815 -20.770 1.00 70.19 834 SER A CA 1
ATOM 6518 C C . SER A 1 834 ? 6.412 17.550 -21.594 1.00 70.19 834 SER A C 1
ATOM 6520 O O . SER A 1 834 ? 5.951 16.465 -21.241 1.00 70.19 834 SER A O 1
ATOM 6522 N N . ILE A 1 835 ? 7.180 17.692 -22.675 1.00 64.56 835 ILE A N 1
ATOM 6523 C CA . ILE A 1 835 ? 7.555 16.597 -23.573 1.00 64.56 835 ILE A CA 1
ATOM 6524 C C . ILE A 1 835 ? 8.182 15.417 -22.811 1.00 64.56 835 ILE A C 1
ATOM 6526 O O . ILE A 1 835 ? 8.028 14.291 -23.240 1.00 64.56 835 ILE A O 1
ATOM 6530 N N . SER A 1 836 ? 8.889 15.614 -21.696 1.00 63.25 836 SER A N 1
ATOM 6531 C CA . SER A 1 836 ? 9.543 14.501 -20.986 1.00 63.25 836 SER A CA 1
ATOM 6532 C C . SER A 1 836 ? 8.673 13.822 -19.927 1.00 63.25 836 SER A C 1
ATOM 6534 O O . SER A 1 836 ? 8.969 12.685 -19.567 1.00 63.25 836 SER A O 1
ATOM 6536 N N . LYS A 1 837 ? 7.635 14.497 -19.418 1.00 68.56 837 LYS A N 1
ATOM 6537 C CA . LYS A 1 837 ? 6.865 14.051 -18.243 1.00 68.56 837 LYS A CA 1
ATOM 6538 C C . LYS A 1 837 ? 5.390 13.750 -18.526 1.00 68.56 837 LYS A C 1
ATOM 6540 O O . LYS A 1 837 ? 4.751 13.102 -17.707 1.00 68.56 837 LYS A O 1
ATOM 6545 N N . GLY A 1 838 ? 4.867 14.165 -19.681 1.00 75.44 838 GLY A N 1
ATOM 6546 C CA . GLY A 1 838 ? 3.448 14.034 -20.019 1.00 75.44 838 GLY A CA 1
ATOM 6547 C C . GLY A 1 838 ? 2.676 15.343 -19.851 1.00 75.44 838 GLY A C 1
ATOM 6548 O O . GLY A 1 838 ? 3.260 16.396 -19.577 1.00 75.44 838 GLY A O 1
ATOM 6549 N N . PHE A 1 839 ? 1.359 15.282 -20.061 1.00 79.00 839 PHE A N 1
ATOM 6550 C CA . PHE A 1 839 ? 0.475 16.452 -20.071 1.00 79.00 839 PHE A CA 1
ATOM 6551 C C . PHE A 1 839 ? -0.789 16.209 -19.251 1.00 79.00 839 PHE A C 1
ATOM 6553 O O . PHE A 1 839 ? -1.376 15.132 -19.316 1.00 79.00 839 PHE A O 1
ATOM 6560 N N . CYS A 1 840 ? -1.235 17.257 -18.561 1.00 84.81 840 CYS A N 1
ATOM 6561 C CA . CYS A 1 840 ? -2.518 17.331 -17.880 1.00 84.81 840 CYS A CA 1
ATOM 6562 C C . CYS A 1 840 ? -3.355 18.441 -18.530 1.00 84.81 840 CYS A C 1
ATOM 6564 O O . CYS A 1 840 ? -2.930 19.600 -18.591 1.00 84.81 840 CYS A O 1
ATOM 6566 N N . ILE A 1 841 ? -4.533 18.095 -19.049 1.00 87.06 841 ILE A N 1
ATOM 6567 C CA . ILE A 1 841 ? -5.399 19.018 -19.799 1.00 87.06 841 ILE A CA 1
ATOM 6568 C C . ILE A 1 841 ? -6.784 19.035 -19.149 1.00 87.06 841 ILE A C 1
ATOM 6570 O O . ILE A 1 841 ? -7.346 17.992 -18.838 1.00 87.06 841 ILE A O 1
ATOM 6574 N N . LEU A 1 842 ? -7.356 20.216 -18.930 1.00 89.38 842 LEU A N 1
ATOM 6575 C CA . LEU A 1 842 ? -8.716 20.362 -18.413 1.00 89.38 842 LEU A CA 1
ATOM 6576 C C . LEU A 1 842 ? -9.714 20.345 -19.574 1.00 89.38 842 LEU A C 1
ATOM 6578 O O . LEU A 1 842 ? -9.597 21.144 -20.506 1.00 89.38 842 LEU A O 1
ATOM 6582 N N . ALA A 1 843 ? -10.707 19.461 -19.487 1.00 87.81 843 ALA A N 1
ATOM 6583 C CA . ALA A 1 843 ? -11.832 19.408 -20.411 1.00 87.81 843 ALA A CA 1
ATOM 6584 C C . ALA A 1 843 ? -12.902 20.414 -19.984 1.00 87.81 843 ALA A C 1
ATOM 6586 O O . ALA A 1 843 ? -13.360 20.378 -18.837 1.00 87.81 843 ALA A O 1
ATOM 6587 N N . LEU A 1 844 ? -13.337 21.264 -20.905 1.00 89.50 844 LEU A N 1
ATOM 6588 C CA . LEU A 1 844 ? -14.373 22.265 -20.692 1.00 89.50 844 LEU A CA 1
ATOM 6589 C C . LEU A 1 844 ? -15.505 22.087 -21.706 1.00 89.50 844 LEU A C 1
ATOM 6591 O O . LEU A 1 844 ? -15.245 21.908 -22.895 1.00 89.50 844 LEU A O 1
ATOM 6595 N N . MET A 1 845 ? -16.747 22.201 -21.246 1.00 87.44 845 MET A N 1
ATOM 6596 C CA . MET A 1 845 ? -17.962 22.167 -22.061 1.00 87.44 845 MET A CA 1
ATOM 6597 C C . MET A 1 845 ? -18.677 23.515 -21.955 1.00 87.44 845 MET A C 1
ATOM 6599 O O . MET A 1 845 ? -18.761 24.086 -20.872 1.00 87.44 845 MET A O 1
ATOM 6603 N N . LYS A 1 846 ? -19.153 24.058 -23.073 1.00 87.12 846 LYS A N 1
ATOM 6604 C CA . LYS A 1 846 ? -19.815 25.364 -23.120 1.00 87.12 846 LYS A CA 1
ATOM 6605 C C . LYS A 1 846 ? -21.153 25.318 -22.381 1.00 87.12 846 LYS A C 1
ATOM 6607 O O . LYS A 1 846 ? -21.963 24.430 -22.621 1.00 87.12 846 LYS A O 1
ATOM 6612 N N . GLU A 1 847 ? -21.396 26.321 -21.545 1.00 80.12 847 GLU A N 1
ATOM 6613 C CA . GLU A 1 847 ? -22.658 26.534 -20.833 1.00 80.12 847 GLU A CA 1
ATOM 6614 C C . GLU A 1 847 ? -23.407 27.722 -21.439 1.00 80.12 847 GLU A C 1
ATOM 6616 O O . GLU A 1 847 ? -22.962 28.870 -21.323 1.00 80.12 847 GLU A O 1
ATOM 6621 N N . GLY A 1 848 ? -24.548 27.449 -22.077 1.00 75.00 848 GLY A N 1
ATOM 6622 C CA . GLY A 1 848 ? -25.400 28.465 -22.701 1.00 75.00 848 GLY A CA 1
ATOM 6623 C C . GLY A 1 848 ? -24.672 29.354 -23.723 1.00 75.00 848 GLY A C 1
ATOM 6624 O O . GLY A 1 848 ? -23.684 28.958 -24.344 1.00 75.00 848 GLY A O 1
ATOM 6625 N N . ASP A 1 849 ? -25.160 30.587 -23.891 1.00 65.31 849 ASP A N 1
ATOM 6626 C CA . ASP A 1 849 ? -24.644 31.533 -24.894 1.00 65.31 849 ASP A CA 1
ATOM 6627 C C . ASP A 1 849 ? -23.664 32.581 -24.330 1.00 65.31 849 ASP A C 1
ATOM 6629 O O . ASP A 1 849 ? -23.031 33.312 -25.090 1.00 65.31 849 ASP A O 1
ATOM 6633 N N . ALA A 1 850 ? -23.474 32.638 -23.006 1.00 69.12 850 ALA A N 1
ATOM 6634 C CA . ALA A 1 850 ? -22.765 33.720 -22.307 1.00 69.12 850 ALA A CA 1
ATOM 6635 C C . ALA A 1 850 ? -21.227 33.570 -22.232 1.00 69.12 850 ALA A C 1
ATOM 6637 O O . ALA A 1 850 ? -20.570 34.267 -21.457 1.00 69.12 850 ALA A O 1
ATOM 6638 N N . GLY A 1 851 ? -20.631 32.661 -23.012 1.00 78.88 851 GLY A N 1
ATOM 6639 C CA . GLY A 1 851 ? -19.175 32.438 -23.029 1.00 78.88 851 GLY A CA 1
ATOM 6640 C C . GLY A 1 851 ? -18.609 31.769 -21.766 1.00 78.88 851 GLY A C 1
ATOM 6641 O O . GLY A 1 851 ? -17.396 31.792 -21.550 1.00 78.88 851 GLY A O 1
ATOM 6642 N N . THR A 1 852 ? -19.477 31.185 -20.941 1.00 87.19 852 THR A N 1
ATOM 6643 C CA . THR A 1 852 ? -19.153 30.389 -19.752 1.00 87.19 852 THR A CA 1
ATOM 6644 C C . THR A 1 852 ? -18.923 28.924 -20.099 1.00 87.19 852 THR A C 1
ATOM 6646 O O . THR A 1 852 ? -19.509 28.399 -21.046 1.00 87.19 852 THR A O 1
ATOM 6649 N N . TRP A 1 853 ? -18.069 28.259 -19.327 1.00 90.69 853 TRP A N 1
ATOM 6650 C CA . TRP A 1 853 ? -17.651 26.883 -19.567 1.00 90.69 853 TRP A CA 1
ATOM 6651 C C . TRP A 1 853 ? -17.703 26.062 -18.281 1.00 90.69 853 TRP A C 1
ATOM 6653 O O . TRP A 1 853 ? -17.092 26.444 -17.295 1.00 90.69 853 TRP A O 1
ATOM 6663 N N . SER A 1 854 ? -18.347 24.906 -18.281 1.00 87.88 854 SER A N 1
ATOM 6664 C CA . SER A 1 854 ? -18.271 23.954 -17.173 1.00 87.88 854 SER A CA 1
ATOM 6665 C C . SER A 1 854 ? -17.067 23.029 -17.335 1.00 87.88 854 SER A C 1
ATOM 6667 O O . SER A 1 854 ? -16.761 22.561 -18.432 1.00 87.88 854 SER A O 1
ATOM 6669 N N . ARG A 1 855 ? -16.388 22.707 -16.233 1.00 89.00 855 ARG A N 1
ATOM 6670 C CA . ARG A 1 855 ? -15.410 21.621 -16.174 1.00 89.00 855 ARG A CA 1
ATOM 6671 C C . ARG A 1 855 ? -16.118 20.294 -16.419 1.00 89.00 855 ARG A C 1
ATOM 6673 O O . ARG A 1 855 ? -16.886 19.832 -15.585 1.00 89.00 855 ARG A O 1
ATOM 6680 N N . ALA A 1 856 ? -15.753 19.631 -17.502 1.00 84.88 856 ALA A N 1
ATOM 6681 C CA . ALA A 1 856 ? -16.304 18.339 -17.882 1.00 84.88 856 ALA A CA 1
ATOM 6682 C C . ALA A 1 856 ? -15.391 17.156 -17.523 1.00 84.88 856 ALA A C 1
ATOM 6684 O O . ALA A 1 856 ? -15.846 16.017 -17.506 1.00 84.88 856 ALA A O 1
ATOM 6685 N N . GLY A 1 857 ? -14.111 17.394 -17.221 1.00 84.81 857 GLY A N 1
ATOM 6686 C CA . GLY A 1 857 ? -13.173 16.322 -16.887 1.00 84.81 857 GLY A CA 1
ATOM 6687 C C . GLY A 1 857 ? -11.713 16.745 -16.925 1.00 84.81 857 GLY A C 1
ATOM 6688 O O . GLY A 1 857 ? -11.398 17.922 -17.102 1.00 84.81 857 GLY A O 1
ATOM 6689 N N . VAL A 1 858 ? -10.823 15.775 -16.738 1.00 85.56 858 VAL A N 1
ATOM 6690 C CA . VAL A 1 858 ? -9.369 15.951 -16.824 1.00 85.56 858 VAL A CA 1
ATOM 6691 C C . VAL A 1 858 ? -8.805 14.888 -17.752 1.00 85.56 858 VAL A C 1
ATOM 6693 O O . VAL A 1 858 ? -9.189 13.719 -17.670 1.00 85.56 858 VAL A O 1
ATOM 6696 N N . PHE A 1 859 ? -7.894 15.314 -18.621 1.00 82.31 859 PHE A N 1
ATOM 6697 C CA . PHE A 1 859 ? -7.102 14.433 -19.443 1.00 82.31 859 PHE A CA 1
ATOM 6698 C C . PHE A 1 859 ? -5.720 14.218 -18.847 1.00 82.31 859 PHE A C 1
ATOM 6700 O O . PHE A 1 859 ? -5.021 15.196 -18.582 1.00 82.31 859 PHE A O 1
ATOM 6707 N N . ASP A 1 860 ? -5.313 12.957 -18.728 1.00 80.44 860 ASP A N 1
ATOM 6708 C CA . ASP A 1 860 ? -3.946 12.582 -18.392 1.00 80.44 860 ASP A CA 1
ATOM 6709 C C . ASP A 1 860 ? -3.285 11.829 -19.550 1.00 80.44 860 ASP A C 1
ATOM 6711 O O . ASP A 1 860 ? -3.883 10.958 -20.187 1.00 80.44 860 ASP A O 1
ATOM 6715 N N . ILE A 1 861 ? -2.041 12.187 -19.845 1.00 75.50 861 ILE A N 1
ATOM 6716 C CA . ILE A 1 861 ? -1.259 11.614 -20.935 1.00 75.50 861 ILE A CA 1
ATOM 6717 C C . ILE A 1 861 ? 0.085 11.160 -20.365 1.00 75.50 861 ILE A C 1
ATOM 6719 O O . ILE A 1 861 ? 1.062 11.912 -20.347 1.00 75.50 861 ILE A O 1
ATOM 6723 N N . THR A 1 862 ? 0.137 9.900 -19.931 1.00 65.50 862 THR A N 1
ATOM 6724 C CA . THR A 1 862 ? 1.361 9.222 -19.481 1.00 65.50 862 THR A CA 1
ATOM 6725 C C . THR A 1 862 ? 2.168 8.704 -20.668 1.00 65.50 862 THR A C 1
ATOM 6727 O O . THR A 1 862 ? 1.630 7.994 -21.520 1.00 65.50 862 THR A O 1
ATOM 6730 N N . ARG A 1 863 ? 3.475 8.986 -20.725 1.00 61.59 863 ARG A N 1
ATOM 6731 C CA . ARG A 1 863 ? 4.328 8.557 -21.844 1.00 61.59 863 ARG A CA 1
ATOM 6732 C C . ARG A 1 863 ? 5.683 7.982 -21.434 1.00 61.59 863 ARG A C 1
ATOM 6734 O O . ARG A 1 863 ? 6.337 8.471 -20.523 1.00 61.59 863 ARG A O 1
ATOM 6741 N N . SER A 1 864 ? 6.141 7.030 -22.252 1.00 53.34 864 SER A N 1
ATOM 6742 C CA . SER A 1 864 ? 7.550 6.713 -22.522 1.00 53.34 864 SER A CA 1
ATOM 6743 C C . SER A 1 864 ? 7.951 7.403 -23.841 1.00 53.34 864 SER A C 1
ATOM 6745 O O . SER A 1 864 ? 7.202 7.349 -24.818 1.00 53.34 864 SER A O 1
ATOM 6747 N N . PHE A 1 865 ? 9.073 8.132 -23.874 1.00 58.62 865 PHE A N 1
ATOM 6748 C CA . PHE A 1 865 ? 9.384 9.083 -24.959 1.00 58.62 865 PHE A CA 1
ATOM 6749 C C . PHE A 1 865 ? 10.616 8.716 -25.797 1.00 58.62 865 PHE A C 1
ATOM 6751 O O . PHE A 1 865 ? 11.622 8.255 -25.264 1.00 58.62 865 PHE A O 1
ATOM 6758 N N . ASN A 1 866 ? 10.565 9.045 -27.097 1.00 58.59 866 ASN A N 1
ATOM 6759 C CA . ASN A 1 866 ? 11.744 9.312 -27.926 1.00 58.59 866 ASN A CA 1
ATOM 6760 C C . ASN A 1 866 ? 11.808 10.829 -28.178 1.00 58.59 866 ASN A C 1
ATOM 6762 O O . ASN A 1 866 ? 11.027 11.377 -28.957 1.00 58.59 866 ASN A O 1
ATOM 6766 N N . ILE A 1 867 ? 12.712 11.507 -27.469 1.00 59.06 867 ILE A N 1
ATOM 6767 C CA . ILE A 1 867 ? 12.761 12.973 -27.386 1.00 59.06 867 ILE A CA 1
ATOM 6768 C C . ILE A 1 867 ? 13.004 13.616 -28.757 1.00 59.06 867 ILE A C 1
ATOM 6770 O O . ILE A 1 867 ? 12.401 14.641 -29.053 1.00 59.06 867 ILE A O 1
ATOM 6774 N N . GLU A 1 868 ? 13.842 13.031 -29.611 1.00 61.78 868 GLU A N 1
ATOM 6775 C CA . GLU A 1 868 ? 14.248 13.678 -30.866 1.00 61.78 868 GLU A CA 1
ATOM 6776 C C . GLU A 1 868 ? 13.152 13.653 -31.933 1.00 61.78 868 GLU A C 1
ATOM 6778 O O . GLU A 1 868 ? 12.883 14.677 -32.562 1.00 61.78 868 GLU A O 1
ATOM 6783 N N . ARG A 1 869 ? 12.468 12.514 -32.106 1.00 65.25 869 ARG A N 1
ATOM 6784 C CA . ARG A 1 869 ? 11.382 12.386 -33.092 1.00 65.25 869 ARG A CA 1
ATOM 6785 C C . ARG A 1 869 ? 10.175 13.244 -32.719 1.00 65.25 869 ARG A C 1
ATOM 6787 O O . ARG A 1 869 ? 9.562 13.873 -33.577 1.00 65.25 869 ARG A O 1
ATOM 6794 N N . ASP A 1 870 ? 9.831 13.255 -31.438 1.00 65.19 870 ASP A N 1
ATOM 6795 C CA . ASP A 1 870 ? 8.556 13.799 -30.984 1.00 65.19 870 ASP A CA 1
ATOM 6796 C C . ASP A 1 870 ? 8.656 15.288 -30.602 1.00 65.19 870 ASP A C 1
ATOM 6798 O O . ASP A 1 870 ? 7.642 15.985 -30.610 1.00 65.19 870 ASP A O 1
ATOM 6802 N N . LYS A 1 871 ? 9.866 15.813 -30.343 1.00 69.75 871 LYS A N 1
ATOM 6803 C CA . LYS A 1 871 ? 10.102 17.246 -30.094 1.00 69.75 871 LYS A CA 1
ATOM 6804 C C . LYS A 1 871 ? 9.768 18.113 -31.306 1.00 69.75 871 LYS A C 1
ATOM 6806 O O . LYS A 1 871 ? 9.138 19.149 -31.136 1.00 69.75 871 LYS A O 1
ATOM 6811 N N . ALA A 1 872 ? 10.144 17.693 -32.514 1.00 70.88 872 ALA A N 1
ATOM 6812 C CA . ALA A 1 872 ? 9.856 18.458 -33.729 1.00 70.88 872 ALA A CA 1
ATOM 6813 C C . ALA A 1 872 ? 8.344 18.548 -34.011 1.00 70.88 872 ALA A C 1
ATOM 6815 O O . ALA A 1 872 ? 7.837 19.613 -34.364 1.00 70.88 872 ALA A O 1
ATOM 6816 N N . GLU A 1 873 ? 7.610 17.449 -33.806 1.00 70.94 873 GLU A N 1
ATOM 6817 C CA . GLU A 1 873 ? 6.150 17.435 -33.942 1.00 70.94 873 GLU A CA 1
ATOM 6818 C C . GLU A 1 873 ? 5.478 18.233 -32.816 1.00 70.94 873 GLU A C 1
ATOM 6820 O O . GLU A 1 873 ? 4.553 18.998 -33.077 1.00 70.94 873 GLU A O 1
ATOM 6825 N N . TRP A 1 874 ? 5.985 18.141 -31.581 1.00 73.12 874 TRP A N 1
ATOM 6826 C CA . TRP A 1 874 ? 5.530 18.985 -30.477 1.00 73.12 874 TRP A CA 1
ATOM 6827 C C . TRP A 1 874 ? 5.712 20.472 -30.772 1.00 73.12 874 TRP A C 1
ATOM 6829 O O . TRP A 1 874 ? 4.745 21.215 -30.692 1.00 73.12 874 TRP A O 1
ATOM 6839 N N . GLU A 1 875 ? 6.907 20.911 -31.168 1.00 74.38 875 GLU A N 1
ATOM 6840 C CA . GLU A 1 875 ? 7.189 22.317 -31.488 1.00 74.38 875 GLU A CA 1
ATOM 6841 C C . GLU A 1 875 ? 6.352 22.835 -32.665 1.00 74.38 875 GLU A C 1
ATOM 6843 O O . GLU A 1 875 ? 6.055 24.029 -32.750 1.00 74.38 875 GLU A O 1
ATOM 6848 N N . LYS A 1 876 ? 5.971 21.953 -33.592 1.00 76.88 876 LYS A N 1
ATOM 6849 C CA . LYS A 1 876 ? 5.076 22.282 -34.702 1.00 76.88 876 LYS A CA 1
ATOM 6850 C C . LYS A 1 876 ? 3.635 22.469 -34.225 1.00 76.88 876 LYS A C 1
ATOM 6852 O O . LYS A 1 876 ? 3.030 23.486 -34.550 1.00 76.88 876 LYS A O 1
ATOM 6857 N N . GLN A 1 877 ? 3.102 21.525 -33.451 1.00 73.25 877 GLN A N 1
ATOM 6858 C CA . GLN A 1 877 ? 1.721 21.566 -32.958 1.00 73.25 877 GLN A CA 1
ATOM 6859 C C . GLN A 1 877 ? 1.535 22.615 -31.852 1.00 73.25 877 GLN A C 1
ATOM 6861 O O . GLN A 1 877 ? 0.508 23.285 -31.805 1.00 73.25 877 GLN A O 1
ATOM 6866 N N . SER A 1 878 ? 2.549 22.853 -31.014 1.00 72.81 878 SER A N 1
ATOM 6867 C CA . SER A 1 878 ? 2.499 23.858 -29.947 1.00 72.81 878 SER A CA 1
ATOM 6868 C C . SER A 1 878 ? 2.388 25.284 -30.483 1.00 72.81 878 SER A C 1
ATOM 6870 O O . SER A 1 878 ? 1.845 26.150 -29.806 1.00 72.81 878 SER A O 1
ATOM 6872 N N . LYS A 1 879 ? 2.865 25.540 -31.710 1.00 79.12 879 LYS A N 1
ATOM 6873 C CA . LYS A 1 879 ? 2.666 26.825 -32.406 1.00 79.12 879 LYS A CA 1
ATOM 6874 C C . LYS A 1 879 ? 1.206 27.075 -32.795 1.00 79.12 879 LYS A C 1
ATOM 6876 O O . LYS A 1 879 ? 0.868 28.208 -33.116 1.00 79.12 879 LYS A O 1
ATOM 6881 N N . MET A 1 880 ? 0.359 26.044 -32.784 1.00 78.88 880 MET A N 1
ATOM 6882 C CA . MET A 1 880 ? -1.083 26.161 -33.032 1.00 78.88 880 MET A CA 1
ATOM 6883 C C . MET A 1 880 ? -1.869 26.491 -31.758 1.00 78.88 880 MET A C 1
ATOM 6885 O O . MET A 1 880 ? -3.060 26.797 -31.827 1.00 78.88 880 MET A O 1
ATOM 6889 N N . PHE A 1 881 ? -1.223 26.415 -30.594 1.00 87.12 881 PHE A N 1
ATOM 6890 C CA . PHE A 1 881 ? -1.845 26.779 -29.334 1.00 87.12 881 PHE A CA 1
ATOM 6891 C C . PHE A 1 881 ? -1.886 28.300 -29.203 1.00 87.12 881 PHE A C 1
ATOM 6893 O O . PHE A 1 881 ? -0.959 29.000 -29.609 1.00 87.12 881 PHE A O 1
ATOM 6900 N N . HIS A 1 882 ? -2.954 28.817 -28.611 1.00 87.62 882 HIS A N 1
ATOM 6901 C CA . HIS A 1 882 ? -3.107 30.244 -28.356 1.00 87.62 882 HIS A CA 1
ATOM 6902 C C . HIS A 1 882 ? -3.628 30.466 -26.942 1.00 87.62 882 HIS A C 1
ATOM 6904 O O . HIS A 1 882 ? -4.315 29.617 -26.374 1.00 87.62 882 HIS A O 1
ATOM 6910 N N . THR A 1 883 ? -3.265 31.602 -26.362 1.00 88.56 883 THR A N 1
ATOM 6911 C CA . THR A 1 883 ? -3.754 31.998 -25.045 1.00 88.56 883 THR A CA 1
ATOM 6912 C C . THR A 1 883 ? -5.142 32.603 -25.181 1.00 88.56 883 THR A C 1
ATOM 6914 O O . THR A 1 883 ? -5.360 33.476 -26.021 1.00 88.56 883 THR A O 1
ATOM 6917 N N . GLU A 1 884 ? -6.067 32.173 -24.330 1.00 90.06 884 GLU A N 1
ATOM 6918 C CA . GLU A 1 884 ? -7.414 32.728 -24.257 1.00 90.06 884 GLU A CA 1
ATOM 6919 C C . GLU A 1 884 ? -7.829 32.950 -22.799 1.00 90.06 884 GLU A C 1
ATOM 6921 O O . GLU A 1 884 ? -7.397 32.230 -21.895 1.00 90.06 884 GLU A O 1
ATOM 6926 N N . ILE A 1 885 ? -8.685 33.950 -22.572 1.00 88.69 885 ILE A N 1
ATOM 6927 C CA . ILE A 1 885 ? -9.335 34.178 -21.281 1.00 88.69 885 ILE A CA 1
ATOM 6928 C C . ILE A 1 885 ? -10.705 33.501 -21.304 1.00 88.69 885 ILE A C 1
ATOM 6930 O O . ILE A 1 885 ? -11.570 33.866 -22.099 1.00 88.69 885 ILE A O 1
ATOM 6934 N N . LEU A 1 886 ? -10.915 32.541 -20.408 1.00 89.44 886 LEU A N 1
ATOM 6935 C CA . LEU A 1 886 ? -12.146 31.765 -20.285 1.00 89.44 886 LEU A CA 1
ATOM 6936 C C . LEU A 1 886 ? -12.790 31.981 -18.914 1.00 89.44 886 LEU A C 1
ATOM 6938 O O . LEU A 1 886 ? -12.103 32.128 -17.901 1.00 89.44 886 LEU A O 1
ATOM 6942 N N . LYS A 1 887 ? -14.124 31.965 -18.876 1.00 88.75 887 LYS A N 1
ATOM 6943 C CA . LYS A 1 887 ? -14.904 31.911 -17.635 1.00 88.75 887 LYS A CA 1
ATOM 6944 C C . LYS A 1 887 ? -15.342 30.472 -17.381 1.00 88.75 887 LYS A C 1
ATOM 6946 O O . LYS A 1 887 ? -16.137 29.946 -18.153 1.00 88.75 887 LYS A O 1
ATOM 6951 N N . ILE A 1 888 ? -14.829 29.849 -16.325 1.00 88.06 888 ILE A N 1
ATOM 6952 C CA . ILE A 1 888 ? -15.169 28.482 -15.927 1.00 88.06 888 ILE A CA 1
ATOM 6953 C C . ILE A 1 888 ? -16.205 28.527 -14.795 1.00 88.06 888 ILE A C 1
ATOM 6955 O O . ILE A 1 888 ? -15.925 29.097 -13.742 1.00 88.06 888 ILE A O 1
ATOM 6959 N N . THR A 1 889 ? -17.389 27.956 -15.005 1.00 79.56 889 THR A N 1
ATOM 6960 C CA . THR A 1 889 ? -18.510 27.880 -14.047 1.00 79.56 889 THR A CA 1
ATOM 6961 C C . THR A 1 889 ? -18.432 26.630 -13.193 1.00 79.56 889 THR A C 1
ATOM 6963 O O . THR A 1 889 ? -17.894 25.618 -13.678 1.00 79.56 889 THR A O 1
#

Sequence (889 aa):
MASQTQLPSSITTPPPTVPDSIISFPRPHVLLVTLNRPKQLNAIPRPQHFALERLWDWYDAEPALRCAVITGSGRAFCAGADLKEWDTINSSSSSSSSSDSAEKPSLAEETGSQQKKRFPAGGFGGMSNRGGLKPIIAAVNGICFGGGMEMAINCDLVVASASANFSLPEVTIGVIALAGALPRLVRSVGRQRAAEMALSGKKYTAKEMLTWGLVNEVVEGDSKAVLEKALEWAQRIAGNSPDAVIVSREGLKLGWEGVGPEQGTDILLKGWYGRIEKGENAVEGVKSFVERRKPNWKNKPYSTSPDDPDYDVLVAYPFFIEDCKIRASHSNLDGLILAIRHQSLYFRTEYTFSSLACHILQNGYGLVTKDLDHTSIVAKPTPHFDAKTALTWLQHCQDCHGLVCSQRQSFMGAISLIDCHTLTVGLHSEDQPYIALSYVWGASSIRGVKPLNRKLQLCLEQLPQVVRDAIAVTLSMGFRYLWIDKYCIDQNDPIRRSQQIQQMDAIYANSEVTIIAAAGDNEDYGLPGVGTRQRTAQSTVRFGELNITWASRRPEQQVIASRWNKRGWTYQEGYLSRRRLIFLDEQVYFECSKSVFHENEYLAVEGYSPSSFEIALFSNPYIRNGTAGFCYAVEQYSARELSCDSDALRGFAGIIRSFSNNAQDPVWHIWGLPISMRNANISDELARSLSWPHDDSDAPCSALETRGRRHGFPSWTWAGWSGKVHSNWISREDRSQLHLRINHLEDSRGRTIRLQSAVRSMLEESVCAFHILSVEALVVPLHLFKFDPASIPRWTFMGLAGNAYLSEGIEGGRKLADSSNYEGLWKCVLLSGSISKGFCILALMKEGDAGTWSRAGVFDITRSFNIERDKAEWEKQSKMFHTEILKIT

Secondary structure (DSSP, 8-state):
-----PPPTT--SPPPP-TTEEEEEEETTEEEEEE--GGGTTPBPHHHHHHHHHHHHHHHH-TT--EEEEEESTTEEE--B-HHHHHHHHHHTS---------PPPTT--SSSSGGG---TT-GGGTTT---SS-EEEEE-SEEETHHHHHHHTSSEEEEETT-EEE--GGGGT----TTHHHHHHHHH-HHHHHHHHHH---EEHHHHHHHTS-SEEE-SSHHHHHHHHHHHHHHHHTS-HHHHHHHHHHHHHHHHT--HHHHHHHHIIIIIHHHHTSHHHHHHHHHHHTTS---PPP---B--TTSTTB-TTTT-STT---------SS----------SS------SS-HHHHHHHHHHH--EEEEE-STT--SSPPPPSS--HHHHHHHHHHHHHHSTHHHH-PPPP-SPEEEEETTTTEEEEE-TT---EEEE----SS---SEEEETTEEEE-GGGS-HHHHHHHHHHHHTT--EEEEHHHHS-TT-HHHHHHHHTTHHHHHHHSS-EEEE-SSSSTTS--TTSTT-PPPPPPEEEETTEEEEEPPPPHHHHHHHSHHHHBHHHHHHHHH-SEEEEE-SS-EEEEESS-EEETTS----TT-PPPTTS--SS--TTSSSHHHHHHHHHHHHHTSB-SSGGGTTGGGHHHHHHHHT-SSS-EEEETTEEEETTSS-HHHHHHHTT---B--SS--TTTTT---B-TTS-TTSGGGB-S-B---SS-GGGGGGB-EEEEEEEETTS-EEEHHHHHHHTTT-----EEEEEEEEEEEPGGGEEE-TTSTTEEEETTEEEEEEETTHHHHHHHHHHTTT-TTTEEEEEEEEETTTEEEEEEEEEETTTTEEEEEEEEEE-----HHHHHHHHHHHHTT-EEEEEEE-

Radius of gyration: 34.51 Å; Cα contacts (8 Å, |Δi|>4): 1617; chains: 1; bounding box: 89×97×70 Å

InterPro domains:
  IPR001753 Enoyl-CoA hydratase/isomerase-like domain [PF00378] (30-91)
  IPR001753 Enoyl-CoA hydratase/isomerase-like domain [PF00378] (134-299)
  IPR010730 Heterokaryon incompatibility [PF06985] (434-573)
  IPR018376 Enoyl-CoA hydratase/isomerase, conserved site [PS00166] (137-157)
  IPR029045 ClpP/crotonase-like domain superfamily [SSF52096] (25-301)

Organism: NCBI:txid292717

Solvent-accessible surface area (backbone atoms only — not comparable to full-atom values): 49571 Å² total; per-residue (Å²): 134,81,80,78,63,77,75,57,91,75,57,89,68,84,81,66,78,38,73,61,44,48,74,43,67,92,45,83,32,30,43,36,41,31,34,52,35,46,93,62,30,22,34,49,47,77,71,42,20,49,31,35,28,53,36,51,54,48,49,48,42,38,40,57,45,49,20,32,39,41,34,23,37,69,72,10,24,12,55,10,66,39,61,70,61,53,52,53,55,58,59,68,70,72,76,84,86,79,89,87,84,92,75,84,81,72,101,79,76,84,76,71,72,71,65,76,78,65,75,42,86,22,20,48,61,19,35,19,47,52,52,67,64,58,51,37,31,30,18,33,32,12,36,23,21,35,47,27,31,30,32,46,72,55,30,78,40,25,26,23,13,61,82,13,38,38,27,34,41,30,55,78,74,80,44,74,80,56,50,62,32,61,72,40,36,29,69,51,51,35,61,70,54,32,47,49,36,55,70,64,35,48,79,41,47,31,67,56,35,38,75,46,61,64,28,77,45,72,30,78,74,56,56,62,50,18,41,54,52,39,48,52,53,35,46,58,59,40,70,45,54,63,68,62,51,33,52,53,49,49,54,54,47,36,47,61,77,65,43,51,72,67,59,40,49,48,52,38,55,74,51,58,47,63,53,45,72,75,26,70,54,44,54,40,48,54,48,19,60,77,69,72,48,82,64,84,71,72,68,56,80,52,46,88,44,92,86,44,97,70,35,53,83,65,65,74,57,59,85,90,68,87,77,77,83,74,85,74,74,93,75,91,83,94,74,90,82,77,81,85,79,74,98,82,85,88,78,94,64,93,82,77,67,69,65,57,54,55,49,41,78,74,66,52,58,71,39,77,43,66,81,60,81,96,70,67,89,50,38,72,52,64,72,48,68,56,43,66,62,56,48,52,54,52,50,49,45,67,75,70,51,48,67,79,53,64,66,64,55,88,74,87,68,68,43,45,32,32,33,61,84,79,34,33,40,45,78,38,63,76,83,63,75,28,36,31,56,49,67,38,79,55,99,64,76,93,59,31,71,44,86,46,96,97,31,42,33,52,39,74,91,52,40,44,38,32,59,51,30,50,44,52,52,38,49,62,61,73,40,56,29,39,33,38,66,86,74,42,41,52,86,86,40,69,66,61,31,52,57,52,62,74,40,47,41,34,50,35,26,53,26,71,34,29,40,32,42,33,31,57,83,34,32,70,57,28,37,44,18,35,91,88,29,67,38,54,77,64,58,68,49,77,59,90,72,28,43,34,37,38,47,74,65,60,64,62,60,54,38,65,71,15,58,31,58,38,30,32,54,50,49,39,49,57,56,42,27,37,25,35,42,39,28,31,51,60,46,49,36,37,43,30,49,82,52,70,49,51,51,46,54,72,92,78,56,96,89,68,72,73,72,88,72,70,79,49,94,68,36,50,75,90,43,70,55,39,64,69,17,54,37,52,53,48,28,62,47,32,61,30,50,64,97,48,68,85,37,52,55,65,40,40,43,47,56,50,47,58,32,43,68,31,88,88,47,42,27,44,66,60,75,82,33,54,36,58,74,91,51,97,52,64,34,54,40,48,52,57,49,52,52,57,33,43,67,72,86,84,53,58,78,75,60,39,72,66,37,44,80,34,83,93,50,36,41,58,31,72,54,13,40,49,57,31,36,43,68,74,90,70,58,86,84,47,68,89,33,58,43,40,44,51,53,34,36,21,28,91,83,72,54,73,42,48,43,79,57,49,62,56,48,59,78,76,49,98,70,92,64,62,42,31,39,35,32,44,26,35,36,46,66,68,85,44,49,48,74,42,83,90,47,75,48,45,35,24,53,81,84,34,60,24,48,56,18,34,57,39,32,59,58,44,47,46,57,58,47,72,42,84,80,51,93,78,48,61,48,36,30,37,42,33,52,45,92,84,74,24,42,35,31,39,33,30,33,55,44,83,88,83,68,32,22,31,49,41,28,34,39,40,31,67,67,88,79,62,67,76,75,48,46,59,54,45,62,57,56,57,68,71,43,47,78,45,82,44,37,36,42

Mean predicted aligned error: 19.13 Å

Foldseek 3Di:
DDDPADDPPLWPDDAQDAPQWDWYDPDFQEIEIERHPVVQLSADEQVNLVSLLSRVVVQLQTLRHAEYEQAYPDAWRYAYHPVVNVVVVVVVVPPPDDDDDDDDDDDDPPPPDVVVPDGDPCGQSNPLQQLGQHAYEYLTQHEQEQSSLSRLLRGPAYQYEQRHKYADQQ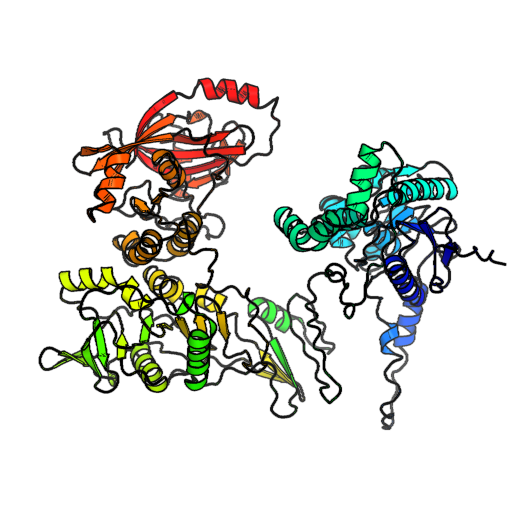LVVVGARDSCSLLLLCLQQNDVVSCCRRNVRDMDGPVVCCVRRSHVYYFYDHSVRSVVVRVVVSNVRSQAASLVSRLVVQLVVCVSVPHDNVRSVVCSVVFRVVVCCPDPQVVQVVVCVVVVHRGDHDRDRQDCDPVDPSPGPSSPPPPDDPPPPDPDDDDDDDDDFDDDDDDDDDDDDDDDPDPVVVVCVVAHFKGKDFPDPDDDQWFFFDQADDLVVVLVVLVCCVPPVPCLLPPADDDDAWFWWQQLVQQKTDTDDLLQAEEEEQEAADPDADWQWDDDPNIIHGHLVTFAQAVNQVSVSCVSNVHRIYDYLRRRQDPPDPVSNVVVLLCLLNVQLSHSEYEYEQADQYRNQHFDNTDPHTADAFDWDDDPSMIITGDDDDPVVSSCPGNSQQELLSLSSVQSHQKYFYGYRRFIKIDGLFDIGTSRHDPDDVPDDPPRDPDDPRRDPVLLAADNNLQVSQLSSLQHDYPALVCLCSSCVSSLVSQQPDPPWRWHDQLSQTATPVDPDRQLSSLLSLAWFFDPPPDDPVRLQPKDARPPAAQSHSSRIHHGTHHDPQDPVQSVFFFKGWAWFAAPVGDIDGPVVVVVVVVPDDDSRTRKTKMKFWWADPVQKAADLVDPQWIGGVHATWGWRWRSGSVLSVVSNVVPPDDPQKIKTWGGDDQCAWTKIFIWGDDPDPQETGGGTIITTGDDDDCPVVVVVCVVSSVVIDIDIGMYD

pLDDT: mean 76.4, std 20.79, range [23.0, 98.81]

Nearest PDB structures (foldseek):
  7oeq-assembly1_A  TM=9.649E-01  e=7.710E-30  Aspergillus fumigatus Af293
  2zqq-assembly1_A  TM=8.875E-01  e=2.474E-18  Homo sapiens
  2zqq-assembly1_F  TM=8.778E-01  e=4.517E-18  Homo sapiens
  8uja-assembly1_B  TM=8.420E-01  e=7.755E-16  Novosphingobium aromaticivorans DSM 12444
  4wcz-assembly1_A  TM=8.487E-01  e=1.269E-15  Novosphingobium aromaticivorans DSM 12444